Protein AF-0000000074205820 (afdb_homodimer)

Sequence (866 aa):
MSDDLTAWLRANARRLATLDPDADDDTDLLPLLEIVGDARVVAVGESMHRLHETYLVRHRVLRFLARHGFTAYVMESGFPEGRLVDEWVAGRSARPVREVLEQGVTYSMGRCQEMLDLLAWLRTDGGVRFYGADVPDSAASARPAVEVVEAFLADVDPGYAAHVLADLLPLFGYLPADRSGIAQAAPALHAYIALPAAERAALTALVGELAERVRARRVDYLEAGADPEEVAFAVHAARVARQTDAFLAAMPAGATRAYPPGNVRDVTMADTVEWVLEREPRVVVAAANGHVQRTPFHAPPFVPQPMTTMGRELADRLGDDLVVLGTTFGGGTAWLHRPGPDDAPGHSTPFTQDLGALDPGSLDAALAAPGLGSYFVDLRTADGAAAAALDATRGTHNGAELQLVDARRAFDAVVHIDRVTPWHTWIPVPGGRMSDDLTAWLRANARRLATLDPDADDDTDLLPLLEIVGDARVVAVGESMHRLHETYLVRHRVLRFLARHGFTAYVMESGFPEGRLVDEWVAGRSARPVREVLEQGVTYSMGRCQEMLDLLAWLRTDGGVRFYGADVPDSAASARPAVEVVEAFLADVDPGYAAHVLADLLPLFGYLPADRSGIAQAAPALHAYIALPAAERAALTALVGELAERVRARRVDYLEAGADPEEVAFAVHAARVARQTDAFLAAMPAGATRAYPPGNVRDVTMADTVEWVLEREPRVVVAAANGHVQRTPFHAPPFVPQPMTTMGRELADRLGDDLVVLGTTFGGGTAWLHRPGPDDAPGHSTPFTQDLGALDPGSLDAALAAPGLGSYFVDLRTADGAAAAALDATRGTHNGAELQLVDARRAFDAVVHIDRVTPWHTWIPVPGGR

InterPro domains:
  IPR007815 Erythromycin esterase [PF05139] (66-420)
  IPR007815 Erythromycin esterase [cd14728] (36-419)
  IPR052036 Hydrolase/Phosphoribosyltransferase-associated [PTHR31299] (7-426)

pLDDT: mean 94.99, std 7.32, range [39.53, 98.94]

Foldseek 3Di:
DDPVQLVVCVVFWQDDPDLALPPPDCPSVVVVCVQQPQFQEEEEADLAAFWASSLSNLLNVLQVVLVVAFAAAEEQFAQLLQVLLQCVLCVNDPDDPQVSQCRRGALSSSQFPSNVVSSVCSNPPRNHGYGYQFQHRNLLALQSLLVLLLVLCCPQPVPVSVVCVPQANVLLVLQDPDQPASQSSVVSLVSLLPDDPVSLVSNLVVLVVSLVVLVVCLVVSVVVPDDNVSSLSSNLSSVSNNLSSVQSVVVNCVVVDPDDDAPSGQVSSLVRVVSVCVVTVHYYYYYHLQQQFLFFWDDPPVRPDTYGHNNVNNCVVRPPSYAYEAEAEQWEKEKDWDCDPPDDPNHTAIDMDTFDHDDCLAPNNSSQVSVSAKTKGFLQPDDDPSVVSLQRRQAGHHRNGGIGDRDVRTHRMYTYHYYIYGGRGPPDHVPDD/DDPVQLVVCVVFWQFDPDLALPPPDCPSVVVVCVQQPQFQEEEEADLAAFWASSLSNLLNVLQVVLVVAFAAEEEQFAQLLQVLLQCVLCVNDPDDPQVSQCRRGALQSSQFPSNVVSSVCSNPPRNHGYGYQFQHRNLLALQSLLVLLLVLCCVQPVPVSVVCVPQANVLLVLQDPDQPASQSSVVSLVSLLPDDPVSLVSNLVVLVVSLVVLVVCLVVSVVVPDDNVSSLSSNLSSVSNNLSSVQSVVVNCVVVDPDDDAPSGQVSSLVRVVSVCVVTVHYYYYYHLQQQFLFFWDDPPVRPDTYGHNNVNNCVVRPPSYAYEAEAEQWEKEKDWAQDPPDDPNHTAIDMDTQDHDDCLAPNVSSQVSVSAKTKGFLQPDDDPSVVSLQRRQAGHHRNGGIGDRDVRTHRMYTYHYYIYGGRGPPDHVPDD

Nearest PDB structures (foldseek):
  3b55-assembly1_A  TM=8.205E-01  e=3.684E-28  Bacillus cereus ATCC 14579
  2qgm-assembly1_A  TM=8.048E-01  e=1.833E-22  Bacillus cereus ATCC 14579
  6xcs-assembly2_B  TM=8.195E-01  e=2.851E-21  Klebsiella pneumoniae
  4oyd-assembly2_D  TM=2.497E-01  e=6.491E+00  synthetic construct
  3zcj-assembly3_C  TM=2.346E-01  e=9.532E+00  Helicobacter pylori 26695

Radius of gyration: 30.48 Å; Cα contacts (8 Å, |Δi|>4): 1761; chains: 2; bounding box: 54×98×77 Å

Solvent-accessible surface area (backbone atoms only — not comparable to full-atom values): 43602 Å² total; per-residue (Å²): 131,56,72,49,36,46,53,48,44,71,72,57,46,39,52,45,90,64,55,58,56,81,55,92,68,62,72,61,51,52,68,51,52,70,69,47,63,84,32,33,33,42,31,42,27,30,33,53,80,58,31,35,50,59,50,29,43,53,46,30,51,46,56,56,40,40,76,68,66,31,36,29,44,34,31,71,16,9,35,57,33,12,50,53,40,27,36,39,37,71,65,74,47,86,66,58,65,67,58,36,25,55,66,15,23,36,79,61,69,23,42,27,51,64,46,51,54,47,47,53,45,33,45,74,73,40,85,35,44,49,39,23,27,28,48,24,62,53,71,36,42,31,57,57,17,49,50,55,31,39,58,56,25,51,74,78,36,46,52,51,24,51,48,41,59,69,67,46,56,59,67,58,64,64,49,62,88,68,63,83,34,90,41,26,40,58,54,27,42,52,38,57,59,66,46,55,69,66,59,52,17,45,50,42,31,48,40,44,45,51,26,50,36,47,53,30,32,44,66,60,42,44,73,73,66,48,56,62,66,58,51,52,49,33,37,51,27,22,44,46,22,34,47,34,42,48,44,57,64,50,53,73,47,54,87,74,50,79,43,86,76,50,33,34,57,31,44,46,24,32,51,40,50,53,57,47,50,76,78,30,82,16,36,38,34,39,34,44,30,65,39,40,21,41,42,55,34,37,40,70,81,86,33,74,57,69,25,61,13,21,20,28,53,40,39,73,75,46,46,78,31,48,33,29,30,32,35,40,48,53,35,40,36,40,51,48,66,44,70,47,96,84,45,56,85,17,29,52,43,56,47,73,43,72,50,67,83,67,55,79,53,22,45,25,35,61,67,39,66,70,64,73,58,31,28,36,35,60,47,79,73,50,51,71,62,29,33,52,51,49,63,63,24,51,14,39,50,42,72,93,42,73,37,48,40,57,48,67,72,24,22,47,25,38,37,36,36,36,63,37,38,47,42,61,55,75,68,80,43,84,87,67,128,132,56,70,50,34,46,53,48,43,71,72,56,46,41,51,45,88,63,56,59,57,81,56,93,66,60,72,58,51,54,66,50,52,72,72,46,62,84,33,32,32,40,29,41,28,28,35,52,79,59,32,36,51,59,51,29,43,53,48,29,51,46,57,55,40,39,78,68,65,30,36,30,42,34,32,70,16,9,34,55,34,11,50,53,40,27,36,39,36,72,65,74,47,87,68,56,65,69,58,34,24,54,66,16,25,36,78,61,70,24,42,27,52,63,47,50,53,46,47,54,45,32,45,74,74,42,84,35,45,48,39,23,28,27,46,25,62,52,72,37,43,33,58,58,17,48,50,56,31,39,55,55,27,50,74,79,37,46,51,50,24,51,48,43,59,68,67,44,58,59,68,59,65,64,48,61,89,68,64,82,33,90,41,26,41,57,52,26,41,52,36,59,59,65,46,55,69,66,58,51,18,44,49,41,31,49,39,42,44,51,26,49,37,48,54,32,34,44,66,59,42,44,73,72,65,46,58,64,67,59,53,53,50,34,38,51,28,22,45,46,21,35,47,36,43,49,43,56,64,48,52,72,47,53,87,73,48,79,44,85,76,50,31,35,57,32,43,47,24,34,52,40,50,53,58,46,50,77,78,30,83,17,34,37,34,38,37,45,30,65,39,40,22,40,40,55,37,37,40,69,81,85,33,74,56,70,25,60,14,20,20,26,52,40,40,74,75,45,47,77,31,49,36,28,32,33,35,40,48,53,35,40,35,41,52,47,64,45,70,45,97,85,45,56,83,18,29,52,42,55,48,73,44,72,49,66,82,67,56,79,51,22,45,25,34,61,68,40,66,69,65,70,57,32,26,34,35,59,46,78,73,51,50,73,64,30,33,52,50,50,63,64,25,52,16,38,50,43,75,93,42,72,36,48,41,55,48,67,73,23,22,46,24,36,38,38,36,41,63,35,38,48,39,60,54,75,70,80,42,84,86,66,125

Structure (mmCIF, N/CA/C/O backbone):
data_AF-0000000074205820-model_v1
#
loop_
_entity.id
_entity.type
_entity.pdbx_description
1 polymer 'Erythromycin esterase'
#
loop_
_atom_site.group_PDB
_atom_site.id
_atom_site.type_symbol
_atom_site.label_atom_id
_atom_site.label_alt_id
_atom_site.label_comp_id
_atom_site.label_asym_id
_atom_site.label_entity_id
_atom_site.label_seq_id
_atom_site.pdbx_PDB_ins_code
_atom_site.Cartn_x
_atom_site.Cartn_y
_atom_site.Cartn_z
_atom_site.occupancy
_atom_site.B_iso_or_equiv
_atom_site.auth_seq_id
_atom_site.auth_comp_id
_atom_site.auth_asym_id
_atom_site.auth_atom_id
_atom_site.pdbx_PDB_model_num
ATOM 1 N N . MET A 1 1 ? 9.125 26.984 38.125 1 59.31 1 MET A N 1
ATOM 2 C CA . MET A 1 1 ? 10.125 26.672 37.094 1 59.31 1 MET A CA 1
ATOM 3 C C . MET A 1 1 ? 11.531 26.672 37.719 1 59.31 1 MET A C 1
ATOM 5 O O . MET A 1 1 ? 11.898 27.609 38.438 1 59.31 1 MET A O 1
ATOM 9 N N . SER A 1 2 ? 12.211 25.547 37.594 1 71.81 2 SER A N 1
ATOM 10 C CA . SER A 1 2 ? 13.383 25.344 38.438 1 71.81 2 SER A CA 1
ATOM 11 C C . SER A 1 2 ? 14.555 26.188 37.969 1 71.81 2 SER A C 1
ATOM 13 O O . SER A 1 2 ? 14.688 26.484 36.781 1 71.81 2 SER A O 1
ATOM 15 N N . ASP A 1 3 ? 15.078 26.906 38.812 1 84.44 3 ASP A N 1
ATOM 16 C CA . ASP A 1 3 ? 16.328 27.641 38.625 1 84.44 3 ASP A CA 1
ATOM 17 C C . ASP A 1 3 ? 17.312 26.844 37.781 1 84.44 3 ASP A C 1
ATOM 19 O O . ASP A 1 3 ? 18.016 27.406 36.938 1 84.44 3 ASP A O 1
ATOM 23 N N . ASP A 1 4 ? 17.125 25.656 37.75 1 91.94 4 ASP A N 1
ATOM 24 C CA . ASP A 1 4 ? 18.031 24.781 37.031 1 91.94 4 ASP A CA 1
ATOM 25 C C . ASP A 1 4 ? 17.703 24.766 35.531 1 91.94 4 ASP A C 1
ATOM 27 O O . ASP A 1 4 ? 18.594 24.766 34.688 1 91.94 4 ASP A O 1
ATOM 31 N N . LEU A 1 5 ? 16.391 24.781 35.219 1 95.81 5 LEU A N 1
ATOM 32 C CA . LEU A 1 5 ? 16 24.812 33.812 1 95.81 5 LEU A CA 1
ATOM 33 C C . LEU A 1 5 ? 16.391 26.125 33.188 1 95.81 5 LEU A C 1
ATOM 35 O O . LEU A 1 5 ? 16.891 26.156 32.031 1 95.81 5 LEU A O 1
ATOM 39 N N . THR A 1 6 ? 16.172 27.188 33.906 1 95.81 6 THR A N 1
ATOM 40 C CA . THR A 1 6 ? 16.516 28.516 33.406 1 95.81 6 THR A CA 1
ATOM 41 C C . THR A 1 6 ? 18.016 28.594 33.125 1 95.81 6 THR A C 1
ATOM 43 O O . THR A 1 6 ? 18.438 29.109 32.062 1 95.81 6 THR A O 1
ATOM 46 N N . ALA A 1 7 ? 18.781 28.125 34.031 1 95.88 7 ALA A N 1
ATOM 47 C CA . ALA A 1 7 ? 20.234 28.109 33.844 1 95.88 7 ALA A CA 1
ATOM 48 C C . ALA A 1 7 ? 20.641 27.266 32.656 1 95.88 7 ALA A C 1
ATOM 50 O O . ALA A 1 7 ? 21.516 27.656 31.859 1 95.88 7 ALA A O 1
ATOM 51 N N . TRP A 1 8 ? 20.062 26.125 32.562 1 97.5 8 TRP A N 1
ATOM 52 C CA . TRP A 1 8 ? 20.359 25.234 31.438 1 97.5 8 TRP A CA 1
ATOM 53 C C . TRP A 1 8 ? 19.984 25.891 30.109 1 97.5 8 TRP A C 1
ATOM 55 O O . TRP A 1 8 ? 20.719 25.812 29.125 1 97.5 8 TRP A O 1
ATOM 65 N N . LEU A 1 9 ? 18.844 26.562 30.031 1 98.06 9 LEU A N 1
ATOM 66 C CA . LEU A 1 9 ? 18.391 27.234 28.812 1 98.06 9 LEU A CA 1
ATOM 67 C C . LEU A 1 9 ? 19.344 28.375 28.438 1 98.06 9 LEU A C 1
ATOM 69 O O . LEU A 1 9 ? 19.641 28.562 27.266 1 98.06 9 LEU A O 1
ATOM 73 N N . ARG A 1 10 ? 19.766 29.109 29.375 1 97.19 10 ARG A N 1
ATOM 74 C CA . ARG A 1 10 ? 20.688 30.203 29.094 1 97.19 10 ARG A CA 1
ATOM 75 C C . ARG A 1 10 ? 21.984 29.688 28.5 1 97.19 10 ARG A C 1
ATOM 77 O O . ARG A 1 10 ? 22.594 30.344 27.656 1 97.19 10 ARG A O 1
ATOM 84 N N . ALA A 1 11 ? 22.328 28.516 28.891 1 96.88 11 ALA A N 1
ATOM 85 C CA . ALA A 1 11 ? 23.594 27.938 28.438 1 96.88 11 ALA A CA 1
ATOM 86 C C . ALA A 1 11 ? 23.438 27.234 27.094 1 96.88 11 ALA A C 1
ATOM 88 O O . ALA A 1 11 ? 24.391 27.156 26.312 1 96.88 11 ALA A O 1
ATOM 89 N N . ASN A 1 12 ? 22.25 26.719 26.781 1 97.75 12 ASN A N 1
ATOM 90 C CA . ASN A 1 12 ? 22.125 25.781 25.672 1 97.75 12 ASN A CA 1
ATOM 91 C C . ASN A 1 12 ? 21.219 26.328 24.562 1 97.75 12 ASN A C 1
ATOM 93 O O . ASN A 1 12 ? 21.234 25.828 23.438 1 97.75 12 ASN A O 1
ATOM 97 N N . ALA A 1 13 ? 20.453 27.359 24.875 1 98.25 13 ALA A N 1
ATOM 98 C CA . ALA A 1 13 ? 19.594 27.969 23.859 1 98.25 13 ALA A CA 1
ATOM 99 C C . ALA A 1 13 ? 20.422 28.641 22.766 1 98.25 13 ALA A C 1
ATOM 101 O O . ALA A 1 13 ? 21.422 29.281 23.062 1 98.25 13 ALA A O 1
ATOM 102 N N . ARG A 1 14 ? 20.031 28.422 21.578 1 98.44 14 ARG A N 1
ATOM 103 C CA . ARG A 1 14 ? 20.641 29.109 20.453 1 98.44 14 ARG A CA 1
ATOM 104 C C . ARG A 1 14 ? 19.719 30.203 19.922 1 98.44 14 ARG A C 1
ATOM 106 O O . ARG A 1 14 ? 18.766 29.938 19.188 1 98.44 14 ARG A O 1
ATOM 113 N N . ARG A 1 15 ? 20.062 31.406 20.172 1 97.69 15 ARG A N 1
ATOM 114 C CA . ARG A 1 15 ? 19.219 32.562 19.859 1 97.69 15 ARG A CA 1
ATOM 115 C C . ARG A 1 15 ? 19.109 32.75 18.359 1 97.69 15 ARG A C 1
ATOM 117 O O . ARG A 1 15 ? 20.078 32.594 17.625 1 97.69 15 ARG A O 1
ATOM 124 N N . LEU A 1 16 ? 17.938 33.031 17.922 1 97.69 16 LEU A N 1
ATOM 125 C CA . LEU A 1 16 ? 17.703 33.406 16.531 1 97.69 16 LEU A CA 1
ATOM 126 C C . LEU A 1 16 ? 17.891 34.906 16.359 1 97.69 16 LEU A C 1
ATOM 128 O O . LEU A 1 16 ? 17.125 35.719 16.906 1 97.69 16 LEU A O 1
ATOM 132 N N . ALA A 1 17 ? 18.859 35.312 15.609 1 95.69 17 ALA A N 1
ATOM 133 C CA . ALA A 1 17 ? 19.141 36.719 15.391 1 95.69 17 ALA A CA 1
ATOM 134 C C . ALA A 1 17 ? 17.969 37.406 14.68 1 95.69 17 ALA A C 1
ATOM 136 O O . ALA A 1 17 ? 17.734 38.625 14.867 1 95.69 17 ALA A O 1
ATOM 137 N N . THR A 1 18 ? 17.281 36.656 13.898 1 95.94 18 THR A N 1
ATOM 138 C CA . THR A 1 18 ? 16.125 37.125 13.141 1 95.94 18 THR A CA 1
ATOM 139 C C . THR A 1 18 ? 15.219 35.938 12.766 1 95.94 18 THR A C 1
ATOM 141 O O . THR A 1 18 ? 15.641 34.781 12.805 1 95.94 18 THR A O 1
ATOM 144 N N . LEU A 1 19 ? 14.016 36.281 12.516 1 96.75 19 LEU A N 1
ATOM 145 C CA . LEU A 1 19 ? 13.109 35.281 11.938 1 96.75 19 LEU A CA 1
ATOM 146 C C . LEU A 1 19 ? 12.93 35.531 10.445 1 96.75 19 LEU A C 1
ATOM 148 O O . LEU A 1 19 ? 12.32 34.719 9.75 1 96.75 19 LEU A O 1
ATOM 152 N N . ASP A 1 20 ? 13.547 36.594 9.914 1 95.12 20 ASP A N 1
ATOM 153 C CA . ASP A 1 20 ? 13.375 37 8.523 1 95.12 20 ASP A CA 1
ATOM 154 C C . ASP A 1 20 ? 14.102 36.062 7.578 1 95.12 20 ASP A C 1
ATOM 156 O O . ASP A 1 20 ? 15.328 35.969 7.605 1 95.12 20 ASP A O 1
ATOM 160 N N . PRO A 1 21 ? 13.344 35.406 6.703 1 94.81 21 PRO A N 1
ATOM 161 C CA . PRO A 1 21 ? 14 34.469 5.781 1 94.81 21 PRO A CA 1
ATOM 162 C C . PRO A 1 21 ? 14.922 35.188 4.789 1 94.81 21 PRO A C 1
ATOM 164 O O . PRO A 1 21 ? 15.82 34.562 4.215 1 94.81 21 PRO A O 1
ATOM 167 N N . ASP A 1 22 ? 14.797 36.406 4.617 1 91.69 22 ASP A N 1
ATOM 168 C CA . ASP A 1 22 ? 15.586 37.156 3.631 1 91.69 22 ASP A CA 1
ATOM 169 C C . ASP A 1 22 ? 16.891 37.656 4.238 1 91.69 22 ASP A C 1
ATOM 171 O O . ASP A 1 22 ? 17.703 38.25 3.541 1 91.69 22 ASP A O 1
ATOM 175 N N . ALA A 1 23 ? 16.922 37.281 5.52 1 89.19 23 ALA A N 1
ATOM 176 C CA . ALA A 1 23 ? 18.172 37.719 6.152 1 89.19 23 ALA A CA 1
ATOM 177 C C . ALA A 1 23 ? 19.359 36.969 5.547 1 89.19 23 ALA A C 1
ATOM 179 O O . ALA A 1 23 ? 19.266 35.781 5.25 1 89.19 23 ALA A O 1
ATOM 180 N N . ASP A 1 24 ? 20.328 37.562 5.059 1 80.44 24 ASP A N 1
ATOM 181 C CA . ASP A 1 24 ? 21.484 36.969 4.387 1 80.44 24 ASP A CA 1
ATOM 182 C C . ASP A 1 24 ? 22.547 36.531 5.395 1 80.44 24 ASP A C 1
ATOM 184 O O . ASP A 1 24 ? 23.734 36.719 5.184 1 80.44 24 ASP A O 1
ATOM 188 N N . ASP A 1 25 ? 22.188 36 6.484 1 89.94 25 ASP A N 1
ATOM 189 C CA . ASP A 1 25 ? 23.094 35.469 7.496 1 89.94 25 ASP A CA 1
ATOM 190 C C . ASP A 1 25 ? 22.469 34.312 8.25 1 89.94 25 ASP A C 1
ATOM 192 O O . ASP A 1 25 ? 21.531 34.5 9.039 1 89.94 25 ASP A O 1
ATOM 196 N N . ASP A 1 26 ? 22.984 33.188 8.016 1 92.62 26 ASP A N 1
ATOM 197 C CA . ASP A 1 26 ? 22.453 31.969 8.633 1 92.62 26 ASP A CA 1
ATOM 198 C C . ASP A 1 26 ? 23.328 31.5 9.789 1 92.62 26 ASP A C 1
ATOM 200 O O . ASP A 1 26 ? 23.234 30.359 10.234 1 92.62 26 ASP A O 1
ATOM 204 N N . THR A 1 27 ? 24.172 32.344 10.289 1 96.06 27 THR A N 1
ATOM 205 C CA . THR A 1 27 ? 25.125 31.953 11.305 1 96.06 27 THR A CA 1
ATOM 206 C C . THR A 1 27 ? 24.422 31.422 12.555 1 96.06 27 THR A C 1
ATOM 208 O O . THR A 1 27 ? 24.875 30.469 13.18 1 96.06 27 THR A O 1
ATOM 211 N N . ASP A 1 28 ? 23.328 32.094 12.852 1 96.75 28 ASP A N 1
ATOM 212 C CA . ASP A 1 28 ? 22.594 31.688 14.055 1 96.75 28 ASP A CA 1
ATOM 213 C C . ASP A 1 28 ? 21.906 30.328 13.867 1 96.75 28 ASP A C 1
ATOM 215 O O . ASP A 1 28 ? 21.5 29.703 14.836 1 96.75 28 ASP A O 1
ATOM 219 N N . LEU A 1 29 ? 21.797 29.828 12.617 1 97.62 29 LEU A N 1
ATOM 220 C CA . LEU A 1 29 ? 21.125 28.562 12.352 1 97.62 29 LEU A CA 1
ATOM 221 C C . LEU A 1 29 ? 22.125 27.422 12.25 1 97.62 29 LEU A C 1
ATOM 223 O O . LEU A 1 29 ? 21.75 26.25 12.242 1 97.62 29 LEU A O 1
ATOM 227 N N . LEU A 1 30 ? 23.406 27.672 12.188 1 97.75 30 LEU A N 1
ATOM 228 C CA . LEU A 1 30 ? 24.453 26.672 11.945 1 97.75 30 LEU A CA 1
ATOM 229 C C . LEU A 1 30 ? 24.359 25.547 12.961 1 97.75 30 LEU A C 1
ATOM 231 O O . LEU A 1 30 ? 24.516 24.375 12.609 1 97.75 30 LEU A O 1
ATOM 235 N N . PRO A 1 31 ? 24.062 25.891 14.234 1 97.94 31 PRO A N 1
ATOM 236 C CA . PRO A 1 31 ? 23.969 24.797 15.219 1 97.94 31 PRO A CA 1
ATOM 237 C C . PRO A 1 31 ? 22.828 23.828 14.914 1 97.94 31 PRO A C 1
ATOM 239 O O . PRO A 1 31 ? 22.812 22.719 15.453 1 97.94 31 PRO A O 1
ATOM 242 N N . LEU A 1 32 ? 21.906 24.203 14.125 1 98.38 32 LEU A N 1
ATOM 243 C CA . LEU A 1 32 ? 20.812 23.328 13.734 1 98.38 32 LEU A CA 1
ATOM 244 C C . LEU A 1 32 ? 21.328 22.109 12.992 1 98.38 32 LEU A C 1
ATOM 246 O O . LEU A 1 32 ? 20.719 21.031 13.047 1 98.38 32 LEU A O 1
ATOM 250 N N . LEU A 1 33 ? 22.484 22.234 12.336 1 98.44 33 LEU A N 1
ATOM 251 C CA . LEU A 1 33 ? 23.047 21.125 11.57 1 98.44 33 LEU A CA 1
ATOM 252 C C . LEU A 1 33 ? 23.438 19.984 12.492 1 98.44 33 LEU A C 1
ATOM 254 O O . LEU A 1 33 ? 23.359 18.812 12.102 1 98.44 33 LEU A O 1
ATOM 258 N N . GLU A 1 34 ? 23.797 20.344 13.688 1 97.94 34 GLU A N 1
ATOM 259 C CA . GLU A 1 34 ? 24.125 19.297 14.656 1 97.94 34 GLU A CA 1
ATOM 260 C C . GLU A 1 34 ? 22.875 18.531 15.086 1 97.94 34 GLU A C 1
ATOM 262 O O . GLU A 1 34 ? 22.938 17.328 15.352 1 97.94 34 GLU A O 1
ATOM 267 N N . ILE A 1 35 ? 21.828 19.219 15.148 1 98.5 35 ILE A N 1
ATOM 268 C CA . ILE A 1 35 ? 20.562 18.609 15.523 1 98.5 35 ILE A CA 1
ATOM 269 C C . ILE A 1 35 ? 20.062 17.734 14.375 1 98.5 35 ILE A C 1
ATOM 271 O O . ILE A 1 35 ? 19.625 16.594 14.594 1 98.5 35 ILE A O 1
ATOM 275 N N . VAL A 1 36 ? 20.125 18.172 13.156 1 98.56 36 VAL A N 1
ATOM 276 C CA . VAL A 1 36 ? 19.578 17.516 11.969 1 98.56 36 VAL A CA 1
ATOM 277 C C . VAL A 1 36 ? 20.438 16.312 11.609 1 98.56 36 VAL A C 1
ATOM 279 O O . VAL A 1 36 ? 19.922 15.234 11.32 1 98.56 36 VAL A O 1
ATOM 282 N N . GLY A 1 37 ? 21.734 16.469 11.641 1 97.94 37 GLY A N 1
ATOM 283 C CA . GLY A 1 37 ? 22.641 15.414 11.242 1 97.94 37 GLY A CA 1
ATOM 284 C C . GLY A 1 37 ? 22.359 14.883 9.844 1 97.94 37 GLY A C 1
ATOM 285 O O . GLY A 1 37 ? 22.234 15.656 8.891 1 97.94 37 GLY A O 1
ATOM 286 N N . ASP A 1 38 ? 22.266 13.633 9.695 1 98 38 ASP A N 1
ATOM 287 C CA . ASP A 1 38 ? 22.078 12.984 8.406 1 98 38 ASP A CA 1
ATOM 288 C C . ASP A 1 38 ? 20.594 12.641 8.18 1 98 38 ASP A C 1
ATOM 290 O O . ASP A 1 38 ? 20.266 11.891 7.266 1 98 38 ASP A O 1
ATOM 294 N N . ALA A 1 39 ? 19.766 13.18 9.031 1 98.75 39 ALA A N 1
ATOM 295 C CA . ALA A 1 39 ? 18.344 12.859 8.945 1 98.75 39 ALA A CA 1
ATOM 296 C C . ALA A 1 39 ? 17.797 13.141 7.543 1 98.75 39 ALA A C 1
ATOM 298 O O . ALA A 1 39 ? 18.203 14.109 6.895 1 98.75 39 ALA A O 1
ATOM 299 N N . ARG A 1 40 ? 16.922 12.297 7.086 1 98.88 40 ARG A N 1
ATOM 300 C CA . ARG A 1 40 ? 16.281 12.461 5.781 1 98.88 40 ARG A CA 1
ATOM 301 C C . ARG A 1 40 ? 15.023 13.312 5.887 1 98.88 40 ARG A C 1
ATOM 303 O O . ARG A 1 40 ? 14.586 13.914 4.902 1 98.88 40 ARG A O 1
ATOM 310 N N . VAL A 1 41 ? 14.414 13.32 7.09 1 98.94 41 VAL A N 1
ATOM 311 C CA . VAL A 1 41 ? 13.203 14.094 7.328 1 98.94 41 VAL A CA 1
ATOM 312 C C . VAL A 1 41 ? 13.406 15.023 8.523 1 98.94 41 VAL A C 1
ATOM 314 O O . VAL A 1 41 ? 13.766 14.578 9.609 1 98.94 41 VAL A O 1
ATOM 317 N N . VAL A 1 42 ? 13.258 16.25 8.328 1 98.94 42 VAL A N 1
ATOM 318 C CA . VAL A 1 42 ? 13.133 17.219 9.406 1 98.94 42 VAL A CA 1
ATOM 319 C C . VAL A 1 42 ? 11.703 17.75 9.461 1 98.94 42 VAL A C 1
ATOM 321 O O . VAL A 1 42 ? 11.266 18.469 8.547 1 98.94 42 VAL A O 1
ATOM 324 N N . ALA A 1 43 ? 11.016 17.375 10.477 1 98.94 43 ALA A N 1
ATOM 325 C CA . ALA A 1 43 ? 9.656 17.859 10.68 1 98.94 43 ALA A CA 1
ATOM 326 C C . ALA A 1 43 ? 9.656 19.125 11.547 1 98.94 43 ALA A C 1
ATOM 328 O O . ALA A 1 43 ? 10.195 19.125 12.656 1 98.94 43 ALA A O 1
ATOM 329 N N . VAL A 1 44 ? 9.07 20.172 11 1 98.81 44 VAL A N 1
ATOM 330 C CA . VAL A 1 44 ? 8.961 21.422 11.719 1 98.81 44 VAL A CA 1
ATOM 331 C C . VAL A 1 44 ? 7.504 21.688 12.094 1 98.81 44 VAL A C 1
ATOM 333 O O . VAL A 1 44 ? 6.684 22.016 11.234 1 98.81 44 VAL A O 1
ATOM 336 N N . GLY A 1 45 ? 7.246 21.625 13.359 1 98.25 45 GLY A N 1
ATOM 337 C CA . GLY A 1 45 ? 5.891 21.781 13.859 1 98.25 45 GLY A CA 1
ATOM 338 C C . GLY A 1 45 ? 5.469 23.234 13.992 1 98.25 45 GLY A C 1
ATOM 339 O O . GLY A 1 45 ? 6.285 24.141 13.812 1 98.25 45 GLY A O 1
ATOM 340 N N . GLU A 1 46 ? 4.207 23.422 14.188 1 96.75 46 GLU A N 1
ATOM 341 C CA . GLU A 1 46 ? 3.66 24.703 14.617 1 96.75 46 GLU A CA 1
ATOM 342 C C . GLU A 1 46 ? 2.619 24.516 15.719 1 96.75 46 GLU A C 1
ATOM 344 O O . GLU A 1 46 ? 1.818 23.578 15.672 1 96.75 46 GLU A O 1
ATOM 349 N N . SER A 1 47 ? 2.682 25.297 16.703 1 91.69 47 SER A N 1
ATOM 350 C CA . SER A 1 47 ? 1.811 25.188 17.859 1 91.69 47 SER A CA 1
ATOM 351 C C . SER A 1 47 ? 0.394 25.656 17.547 1 91.69 47 SER A C 1
ATOM 353 O O . SER A 1 47 ? -0.567 25.219 18.188 1 91.69 47 SER A O 1
ATOM 355 N N . MET A 1 48 ? 0.33 26.547 16.625 1 92.62 48 MET A N 1
ATOM 356 C CA . MET A 1 48 ? -0.941 27.094 16.141 1 92.62 48 MET A CA 1
ATOM 357 C C . MET A 1 48 ? -0.824 27.578 14.703 1 92.62 48 MET A C 1
ATOM 359 O O . MET A 1 48 ? 0.232 28.062 14.289 1 92.62 48 MET A O 1
ATOM 363 N N . HIS A 1 49 ? -1.926 27.391 14.016 1 94 49 HIS A N 1
ATOM 364 C CA . HIS A 1 49 ? -1.931 27.828 12.617 1 94 49 HIS A CA 1
ATOM 365 C C . HIS A 1 49 ? -2.076 29.328 12.516 1 94 49 HIS A C 1
ATOM 367 O O . HIS A 1 49 ? -2.561 29.984 13.445 1 94 49 HIS A O 1
ATOM 373 N N . ARG A 1 50 ? -1.66 29.953 11.438 1 96.44 50 ARG A N 1
ATOM 374 C CA . ARG A 1 50 ? -1.978 31.312 11.008 1 96.44 50 ARG A CA 1
ATOM 375 C C . ARG A 1 50 ? -1.236 32.344 11.859 1 96.44 50 ARG A C 1
ATOM 377 O O . ARG A 1 50 ? -1.811 33.375 12.25 1 96.44 50 ARG A O 1
ATOM 384 N N . LEU A 1 51 ? -0.058 31.969 12.195 1 97.31 51 LEU A N 1
ATOM 385 C CA . LEU A 1 51 ? 0.863 32.906 12.852 1 97.31 51 LEU A CA 1
ATOM 386 C C . LEU A 1 51 ? 1.947 33.344 11.891 1 97.31 51 LEU A C 1
ATOM 388 O O . LEU A 1 51 ? 2.584 32.531 11.219 1 97.31 51 LEU A O 1
ATOM 392 N N . HIS A 1 52 ? 2.145 34.656 11.875 1 98.19 52 HIS A N 1
ATOM 393 C CA . HIS A 1 52 ? 3.148 35.25 11.008 1 98.19 52 HIS A CA 1
ATOM 394 C C . HIS A 1 52 ? 4.531 34.688 11.266 1 98.19 52 HIS A C 1
ATOM 396 O O . HIS A 1 52 ? 5.203 34.219 10.344 1 98.19 52 HIS A O 1
ATOM 402 N N . GLU A 1 53 ? 4.926 34.594 12.5 1 98.19 53 GLU A N 1
ATOM 403 C CA . GLU A 1 53 ? 6.281 34.219 12.891 1 98.19 53 GLU A CA 1
ATOM 404 C C . GLU A 1 53 ? 6.543 32.75 12.625 1 98.19 53 GLU A C 1
ATOM 406 O O . GLU A 1 53 ? 7.664 32.344 12.289 1 98.19 53 GLU A O 1
ATOM 411 N N . THR A 1 54 ? 5.547 31.891 12.727 1 97.69 54 THR A N 1
ATOM 412 C CA . THR A 1 54 ? 5.73 30.484 12.43 1 97.69 54 THR A CA 1
ATOM 413 C C . THR A 1 54 ? 6.016 30.281 10.938 1 97.69 54 THR A C 1
ATOM 415 O O . THR A 1 54 ? 6.855 29.453 10.57 1 97.69 54 THR A O 1
ATOM 418 N N . TYR A 1 55 ? 5.312 31.016 10.078 1 98.38 55 TYR A N 1
ATOM 419 C CA . TYR A 1 55 ? 5.598 30.969 8.648 1 98.38 55 TYR A CA 1
ATOM 420 C C . TYR A 1 55 ? 7.035 31.391 8.367 1 98.38 55 TYR A C 1
ATOM 422 O O . TYR A 1 55 ? 7.715 30.781 7.539 1 98.38 55 TYR A O 1
ATOM 430 N N . LEU A 1 56 ? 7.465 32.438 9.078 1 98.06 56 LEU A N 1
ATOM 431 C CA . LEU A 1 56 ? 8.82 32.938 8.883 1 98.06 56 LEU A CA 1
ATOM 432 C C . LEU A 1 56 ? 9.852 31.891 9.297 1 98.06 56 LEU A C 1
ATOM 434 O O . LEU A 1 56 ? 10.82 31.656 8.57 1 98.06 56 LEU A O 1
ATOM 438 N N . VAL A 1 57 ? 9.609 31.281 10.406 1 97.44 57 VAL A N 1
ATOM 439 C CA . VAL A 1 57 ? 10.539 30.266 10.914 1 97.44 57 VAL A CA 1
ATOM 440 C C . VAL A 1 57 ? 10.633 29.109 9.93 1 97.44 57 VAL A C 1
ATOM 442 O O . VAL A 1 57 ? 11.734 28.672 9.578 1 97.44 57 VAL A O 1
ATOM 445 N N . ARG A 1 58 ? 9.523 28.609 9.477 1 98.12 58 ARG A N 1
ATOM 446 C CA . ARG A 1 58 ? 9.5 27.484 8.547 1 98.12 58 ARG A CA 1
ATOM 447 C C . ARG A 1 58 ? 10.195 27.828 7.234 1 98.12 58 ARG A C 1
ATOM 449 O O . ARG A 1 58 ? 10.961 27.031 6.699 1 98.12 58 ARG A O 1
ATOM 456 N N . HIS A 1 59 ? 9.93 29.031 6.75 1 97.62 59 HIS A N 1
ATOM 457 C CA . HIS A 1 59 ? 10.57 29.5 5.523 1 97.62 59 HIS A CA 1
ATOM 458 C C . HIS A 1 59 ? 12.078 29.594 5.688 1 97.62 59 HIS A C 1
ATOM 460 O O . HIS A 1 59 ? 12.836 29.125 4.836 1 97.62 59 HIS A O 1
ATOM 466 N N . ARG A 1 60 ? 12.5 30.188 6.797 1 97.38 60 ARG A N 1
ATOM 467 C CA . ARG A 1 60 ? 13.922 30.391 7.047 1 97.38 60 ARG A CA 1
ATOM 468 C C . ARG A 1 60 ? 14.641 29.047 7.23 1 97.38 60 ARG A C 1
ATOM 470 O O . ARG A 1 60 ? 15.719 28.844 6.672 1 97.38 60 ARG A O 1
ATOM 477 N N . VAL A 1 61 ? 14.031 28.172 7.992 1 97.44 61 VAL A N 1
ATOM 478 C CA . VAL A 1 61 ? 14.609 26.859 8.211 1 97.44 61 VAL A CA 1
ATOM 479 C C . VAL A 1 61 ? 14.688 26.094 6.891 1 97.44 61 VAL A C 1
ATOM 481 O O . VAL A 1 61 ? 15.703 25.453 6.598 1 97.44 61 VAL A O 1
ATOM 484 N N . LEU A 1 62 ? 13.68 26.188 6.078 1 97.44 62 LEU A N 1
ATOM 485 C CA . LEU A 1 62 ? 13.672 25.516 4.777 1 97.44 62 LEU A CA 1
ATOM 486 C C . LEU A 1 62 ? 14.805 26.047 3.896 1 97.44 62 LEU A C 1
ATOM 488 O O . LEU A 1 62 ? 15.523 25.25 3.279 1 97.44 62 LEU A O 1
ATOM 492 N N . ARG A 1 63 ? 14.969 27.375 3.814 1 96.44 63 ARG A N 1
ATOM 493 C CA . ARG A 1 63 ? 16.031 27.953 3.002 1 96.44 63 ARG A CA 1
ATOM 494 C C . ARG A 1 63 ? 17.406 27.453 3.455 1 96.44 63 ARG A C 1
ATOM 496 O O . ARG A 1 63 ? 18.234 27.078 2.631 1 96.44 63 ARG A O 1
ATOM 503 N N . PHE A 1 64 ? 17.531 27.438 4.715 1 96.81 64 PHE A N 1
ATOM 504 C CA . PHE A 1 64 ? 18.797 27 5.289 1 96.81 64 PHE A CA 1
ATOM 505 C C . PHE A 1 64 ? 19.062 25.547 4.949 1 96.81 64 PHE A C 1
ATOM 507 O O . PHE A 1 64 ? 20.141 25.203 4.465 1 96.81 64 PHE A O 1
ATOM 514 N N . LEU A 1 65 ? 18.047 24.703 5.168 1 97.31 65 LEU A N 1
ATOM 515 C CA . LEU A 1 65 ? 18.219 23.266 4.961 1 97.31 65 LEU A CA 1
ATOM 516 C C . LEU A 1 65 ? 18.328 22.938 3.477 1 97.31 65 LEU A C 1
ATOM 518 O O . LEU A 1 65 ? 19 21.984 3.094 1 97.31 65 LEU A O 1
ATOM 522 N N . ALA A 1 66 ? 17.672 23.719 2.633 1 96.44 66 ALA A N 1
ATOM 523 C CA . ALA A 1 66 ? 17.812 23.531 1.19 1 96.44 66 ALA A CA 1
ATOM 524 C C . ALA A 1 66 ? 19.266 23.672 0.757 1 96.44 66 ALA A C 1
ATOM 526 O O . ALA A 1 66 ? 19.734 22.938 -0.114 1 96.44 66 ALA A O 1
ATOM 527 N N . ARG A 1 67 ? 19.984 24.609 1.372 1 94.69 67 ARG A N 1
ATOM 528 C CA . ARG A 1 67 ? 21.406 24.812 1.079 1 94.69 67 ARG A CA 1
ATOM 529 C C . ARG A 1 67 ? 22.25 23.656 1.617 1 94.69 67 ARG A C 1
ATOM 531 O O . ARG A 1 67 ? 23.422 23.531 1.281 1 94.69 67 ARG A O 1
ATOM 538 N N . HIS A 1 68 ? 21.594 22.891 2.424 1 96.06 68 HIS A N 1
ATOM 539 C CA . HIS A 1 68 ? 22.312 21.766 3.008 1 96.06 68 HIS A CA 1
ATOM 540 C C . HIS A 1 68 ? 21.719 20.438 2.541 1 96.06 68 HIS A C 1
ATOM 542 O O . HIS A 1 68 ? 21.719 19.453 3.283 1 96.06 68 HIS A O 1
ATOM 548 N N . GLY A 1 69 ? 21.078 20.359 1.452 1 96.5 69 GLY A N 1
ATOM 549 C CA . GLY A 1 69 ? 20.812 19.109 0.757 1 96.5 69 GLY A CA 1
ATOM 550 C C . GLY A 1 69 ? 19.359 18.703 0.795 1 96.5 69 GLY A C 1
ATOM 551 O O . GLY A 1 69 ? 18.984 17.672 0.248 1 96.5 69 GLY A O 1
ATOM 552 N N . PHE A 1 70 ? 18.469 19.453 1.407 1 97.94 70 PHE A N 1
ATOM 553 C CA . PHE A 1 70 ? 17.047 19.141 1.4 1 97.94 70 PHE A CA 1
ATOM 554 C C . PHE A 1 70 ? 16.406 19.594 0.097 1 97.94 70 PHE A C 1
ATOM 556 O O . PHE A 1 70 ? 16.672 20.703 -0.385 1 97.94 70 PHE A O 1
ATOM 563 N N . THR A 1 71 ? 15.508 18.703 -0.435 1 98 71 THR A N 1
ATOM 564 C CA . THR A 1 71 ? 15.102 18.922 -1.822 1 98 71 THR A CA 1
ATOM 565 C C . THR A 1 71 ? 13.586 19.047 -1.934 1 98 71 THR A C 1
ATOM 567 O O . THR A 1 71 ? 13.047 19.172 -3.035 1 98 71 THR A O 1
ATOM 570 N N . ALA A 1 72 ? 12.883 19.016 -0.812 1 98.31 72 ALA A N 1
ATOM 571 C CA . ALA A 1 72 ? 11.43 19.156 -0.896 1 98.31 72 ALA A CA 1
ATOM 572 C C . ALA A 1 72 ? 10.867 19.766 0.385 1 98.31 72 ALA A C 1
ATOM 574 O O . ALA A 1 72 ? 11.43 19.578 1.468 1 98.31 72 ALA A O 1
ATOM 575 N N . TYR A 1 73 ? 9.852 20.531 0.204 1 98.56 73 TYR A N 1
ATOM 576 C CA . TYR A 1 73 ? 8.977 21.031 1.256 1 98.56 73 TYR A CA 1
ATOM 577 C C . TYR A 1 73 ? 7.637 20.312 1.237 1 98.56 73 TYR A C 1
ATOM 579 O O . TYR A 1 73 ? 6.895 20.391 0.255 1 98.56 73 TYR A O 1
ATOM 587 N N . VAL A 1 74 ? 7.32 19.562 2.271 1 98.88 74 VAL A N 1
ATOM 588 C CA . VAL A 1 74 ? 6.098 18.781 2.381 1 98.88 74 VAL A CA 1
ATOM 589 C C . VAL A 1 74 ? 5.188 19.375 3.445 1 98.88 74 VAL A C 1
ATOM 591 O O . VAL A 1 74 ? 5.535 19.406 4.629 1 98.88 74 VAL A O 1
ATOM 594 N N . MET A 1 75 ? 4.012 19.812 3.049 1 98.81 75 MET A N 1
ATOM 595 C CA . MET A 1 75 ? 3.16 20.609 3.938 1 98.81 75 MET A CA 1
ATOM 596 C C . MET A 1 75 ? 1.907 19.828 4.324 1 98.81 75 MET A C 1
ATOM 598 O O . MET A 1 75 ? 1.418 19 3.547 1 98.81 75 MET A O 1
ATOM 602 N N . GLU A 1 76 ? 1.425 20.031 5.57 1 98.81 76 GLU A N 1
ATOM 603 C CA . GLU A 1 76 ? 0.089 19.625 5.988 1 98.81 76 GLU A CA 1
ATOM 604 C C . GLU A 1 76 ? -0.988 20.281 5.129 1 98.81 76 GLU A C 1
ATOM 606 O O . GLU A 1 76 ? -1.693 21.172 5.59 1 98.81 76 GLU A O 1
ATOM 611 N N . SER A 1 77 ? -1.062 19.922 3.936 1 98.81 77 SER A N 1
ATOM 612 C CA . SER A 1 77 ? -1.996 20.312 2.887 1 98.81 77 SER A CA 1
ATOM 613 C C . SER A 1 77 ? -2.338 19.141 1.979 1 98.81 77 SER A C 1
ATOM 615 O O . SER A 1 77 ? -1.591 18.156 1.913 1 98.81 77 SER A O 1
ATOM 617 N N . GLY A 1 78 ? -3.465 19.219 1.35 1 98.88 78 GLY A N 1
ATOM 618 C CA . GLY A 1 78 ? -3.938 18.094 0.553 1 98.88 78 GLY A CA 1
ATOM 619 C C . GLY A 1 78 ? -2.938 17.641 -0.495 1 98.88 78 GLY A C 1
ATOM 620 O O . GLY A 1 78 ? -2.342 18.469 -1.188 1 98.88 78 GLY A O 1
ATOM 621 N N . PHE A 1 79 ? -2.73 16.344 -0.608 1 98.94 79 PHE A N 1
ATOM 622 C CA . PHE A 1 79 ? -1.777 15.75 -1.541 1 98.94 79 PHE A CA 1
ATOM 623 C C . PHE A 1 79 ? -2.139 16.109 -2.979 1 98.94 79 PHE A C 1
ATOM 625 O O . PHE A 1 79 ? -1.311 16.641 -3.723 1 98.94 79 PHE A O 1
ATOM 632 N N . PRO A 1 80 ? -3.432 15.859 -3.42 1 98.81 80 PRO A N 1
ATOM 633 C CA . PRO A 1 80 ? -3.744 16.188 -4.812 1 98.81 80 PRO A CA 1
ATOM 634 C C . PRO A 1 80 ? -3.611 17.688 -5.113 1 98.81 80 PRO A C 1
ATOM 636 O O . PRO A 1 80 ? -3.123 18.062 -6.184 1 98.81 80 PRO A O 1
ATOM 639 N N . GLU A 1 81 ? -4.012 18.531 -4.164 1 98.69 81 GLU A N 1
ATOM 640 C CA . GLU A 1 81 ? -3.973 19.984 -4.359 1 98.69 81 GLU A CA 1
ATOM 641 C C . GLU A 1 81 ? -2.535 20.484 -4.465 1 98.69 81 GLU A C 1
ATOM 643 O O . GLU A 1 81 ? -2.26 21.438 -5.188 1 98.69 81 GLU A O 1
ATOM 648 N N . GLY A 1 82 ? -1.637 19.797 -3.744 1 98.62 82 GLY A N 1
ATOM 649 C CA . GLY A 1 82 ? -0.233 20.172 -3.762 1 98.62 82 GLY A CA 1
ATOM 650 C C . GLY A 1 82 ? 0.367 20.172 -5.156 1 98.62 82 GLY A C 1
ATOM 651 O O . GLY A 1 82 ? 1.359 20.859 -5.406 1 98.62 82 GLY A O 1
ATOM 652 N N . ARG A 1 83 ? -0.222 19.406 -6.039 1 97.38 83 ARG A N 1
ATOM 653 C CA . ARG A 1 83 ? 0.27 19.328 -7.414 1 97.38 83 ARG A CA 1
ATOM 654 C C . ARG A 1 83 ? 0.212 20.703 -8.094 1 97.38 83 ARG A C 1
ATOM 656 O O . ARG A 1 83 ? 1.108 21.047 -8.859 1 97.38 83 ARG A O 1
ATOM 663 N N . LEU A 1 84 ? -0.848 21.469 -7.852 1 97.69 84 LEU A N 1
ATOM 664 C CA . LEU A 1 84 ? -0.99 22.797 -8.414 1 97.69 84 LEU A CA 1
ATOM 665 C C . LEU A 1 84 ? 0.165 23.703 -7.984 1 97.69 84 LEU A C 1
ATOM 667 O O . LEU A 1 84 ? 0.704 24.453 -8.797 1 97.69 84 LEU A O 1
ATOM 671 N N . VAL A 1 85 ? 0.527 23.594 -6.754 1 98.38 85 VAL A N 1
ATOM 672 C CA . VAL A 1 85 ? 1.605 24.406 -6.203 1 98.38 85 VAL A CA 1
ATOM 673 C C . VAL A 1 85 ? 2.941 23.969 -6.797 1 98.38 85 VAL A C 1
ATOM 675 O O . VAL A 1 85 ? 3.742 24.797 -7.223 1 98.38 85 VAL A O 1
ATOM 678 N N . ASP A 1 86 ? 3.162 22.672 -6.836 1 97.25 86 ASP A N 1
ATOM 679 C CA . ASP A 1 86 ? 4.41 22.141 -7.363 1 97.25 86 ASP A CA 1
ATOM 680 C C . ASP A 1 86 ? 4.609 22.547 -8.82 1 97.25 86 ASP A C 1
ATOM 682 O O . ASP A 1 86 ? 5.719 22.906 -9.227 1 97.25 86 ASP A O 1
ATOM 686 N N . GLU A 1 87 ? 3.561 22.453 -9.625 1 96.31 87 GLU A N 1
ATOM 687 C CA . GLU A 1 87 ? 3.637 22.844 -11.031 1 96.31 87 GLU A CA 1
ATOM 688 C C . GLU A 1 87 ? 4.008 24.312 -11.188 1 96.31 87 GLU A C 1
ATOM 690 O O . GLU A 1 87 ? 4.785 24.672 -12.07 1 96.31 87 GLU A O 1
ATOM 695 N N . TRP A 1 88 ? 3.432 25.094 -10.336 1 96.94 88 TRP A N 1
ATOM 696 C CA . TRP A 1 88 ? 3.746 26.516 -10.383 1 96.94 88 TRP A CA 1
ATOM 697 C C . TRP A 1 88 ? 5.203 26.766 -10.008 1 96.94 88 TRP A C 1
ATOM 699 O O . TRP A 1 88 ? 5.902 27.516 -10.688 1 96.94 88 TRP A O 1
ATOM 709 N N . VAL A 1 89 ? 5.637 26.172 -8.945 1 96.75 89 VAL A N 1
ATOM 710 C CA . VAL A 1 89 ? 7.004 26.312 -8.461 1 96.75 89 VAL A CA 1
ATOM 711 C C . VAL A 1 89 ? 7.988 25.859 -9.539 1 96.75 89 VAL A C 1
ATOM 713 O O . VAL A 1 89 ? 9.055 26.469 -9.711 1 96.75 89 VAL A O 1
ATOM 716 N N . ALA A 1 90 ? 7.645 24.859 -10.336 1 93.81 90 ALA A N 1
ATOM 717 C CA . ALA A 1 90 ? 8.5 24.297 -11.375 1 93.81 90 ALA A CA 1
ATOM 718 C C . ALA A 1 90 ? 8.438 25.141 -12.648 1 93.81 90 ALA A C 1
ATOM 720 O O . ALA A 1 90 ? 9.141 24.844 -13.625 1 93.81 90 ALA A O 1
ATOM 721 N N . GLY A 1 91 ? 7.57 26.109 -12.711 1 93.69 91 GLY A N 1
ATOM 722 C CA . GLY A 1 91 ? 7.461 26.984 -13.867 1 93.69 91 GLY A CA 1
ATOM 723 C C . GLY A 1 91 ? 6.555 26.438 -14.945 1 93.69 91 GLY A C 1
ATOM 724 O O . GLY A 1 91 ? 6.613 26.875 -16.094 1 93.69 91 GLY A O 1
ATOM 725 N N . ARG A 1 92 ? 5.746 25.453 -14.594 1 93.44 92 ARG A N 1
ATOM 726 C CA . ARG A 1 92 ? 4.93 24.781 -15.594 1 93.44 92 ARG A CA 1
ATOM 727 C C . ARG A 1 92 ? 3.494 25.297 -15.57 1 93.44 92 ARG A C 1
ATOM 729 O O . ARG A 1 92 ? 2.609 24.719 -16.203 1 93.44 92 ARG A O 1
ATOM 736 N N . SER A 1 93 ? 3.234 26.312 -14.789 1 93.56 93 SER A N 1
ATOM 737 C CA . SER A 1 93 ? 1.906 26.906 -14.703 1 93.56 93 SER A CA 1
ATOM 738 C C . SER A 1 93 ? 1.976 28.438 -14.82 1 93.56 93 SER A C 1
ATOM 740 O O . SER A 1 93 ? 2.873 29.062 -14.266 1 93.56 93 SER A O 1
ATOM 742 N N . ALA A 1 94 ? 1.022 28.969 -15.539 1 93.81 94 ALA A N 1
ATOM 743 C CA . ALA A 1 94 ? 0.946 30.422 -15.719 1 93.81 94 ALA A CA 1
ATOM 744 C C . ALA A 1 94 ? -0.146 31.031 -14.844 1 93.81 94 ALA A C 1
ATOM 746 O O . ALA A 1 94 ? -0.423 32.219 -14.93 1 93.81 94 ALA A O 1
ATOM 747 N N . ARG A 1 95 ? -0.715 30.25 -13.992 1 95.25 95 ARG A N 1
ATOM 748 C CA . ARG A 1 95 ? -1.762 30.75 -13.109 1 95.25 95 ARG A CA 1
ATOM 749 C C . ARG A 1 95 ? -1.217 31.812 -12.164 1 95.25 95 ARG A C 1
ATOM 751 O O . ARG A 1 95 ? -0.057 31.75 -11.75 1 95.25 95 ARG A O 1
ATOM 758 N N . PRO A 1 96 ? -2.139 32.781 -11.867 1 97 96 PRO A N 1
ATOM 759 C CA . PRO A 1 96 ? -1.71 33.719 -10.828 1 97 96 PRO A CA 1
ATOM 760 C C . PRO A 1 96 ? -1.406 33.031 -9.5 1 97 96 PRO A C 1
ATOM 762 O O . PRO A 1 96 ? -2.141 32.125 -9.078 1 97 96 PRO A O 1
ATOM 765 N N . VAL A 1 97 ? -0.338 33.469 -8.867 1 96.5 97 VAL A N 1
ATOM 766 C CA . VAL A 1 97 ? 0.191 32.812 -7.688 1 96.5 97 VAL A CA 1
ATOM 767 C C . VAL A 1 97 ? -0.871 32.781 -6.59 1 96.5 97 VAL A C 1
ATOM 769 O O . VAL A 1 97 ? -0.967 31.812 -5.836 1 96.5 97 VAL A O 1
ATOM 772 N N . ARG A 1 98 ? -1.68 33.812 -6.445 1 97.06 98 ARG A N 1
ATOM 773 C CA . ARG A 1 98 ? -2.705 33.844 -5.406 1 97.06 98 ARG A CA 1
ATOM 774 C C . ARG A 1 98 ? -3.75 32.75 -5.645 1 97.06 98 ARG A C 1
ATOM 776 O O . ARG A 1 98 ? -4.238 32.125 -4.699 1 97.06 98 ARG A O 1
ATOM 783 N N . GLU A 1 99 ? -4.082 32.531 -6.891 1 97.19 99 GLU A N 1
ATOM 784 C CA . GLU A 1 99 ? -5.016 31.469 -7.227 1 97.19 99 GLU A CA 1
ATOM 785 C C . GLU A 1 99 ? -4.422 30.109 -6.898 1 97.19 99 GLU A C 1
ATOM 787 O O . GLU A 1 99 ? -5.117 29.234 -6.379 1 97.19 99 GLU A O 1
ATOM 792 N N . VAL A 1 100 ? -3.137 29.922 -7.207 1 98.12 100 VAL A N 1
ATOM 793 C CA . VAL A 1 100 ? -2.418 28.688 -6.922 1 98.12 100 VAL A CA 1
ATOM 794 C C . 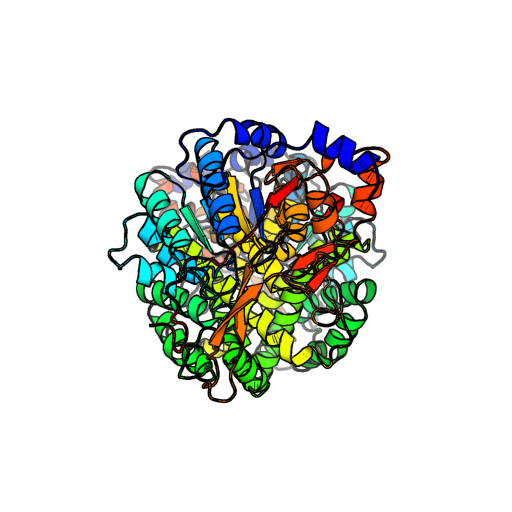VAL A 1 100 ? -2.434 28.422 -5.418 1 98.12 100 VAL A C 1
ATOM 796 O O . VAL A 1 100 ? -2.684 27.297 -4.988 1 98.12 100 VAL A O 1
ATOM 799 N N . LEU A 1 101 ? -2.232 29.469 -4.629 1 98.25 101 LEU A N 1
ATOM 800 C CA . LEU A 1 101 ? -2.191 29.328 -3.178 1 98.25 101 LEU A CA 1
ATOM 801 C C . LEU A 1 101 ? -3.584 29.062 -2.615 1 98.25 101 LEU A C 1
ATOM 803 O O . LEU A 1 101 ? -3.738 28.281 -1.675 1 98.25 101 LEU A O 1
ATOM 807 N N . GLU A 1 102 ? -4.574 29.688 -3.156 1 96.56 102 GLU A N 1
ATOM 808 C CA . GLU A 1 102 ? -5.949 29.531 -2.695 1 96.56 102 GLU A CA 1
ATOM 809 C C . GLU A 1 102 ? -6.465 28.125 -2.99 1 96.56 102 GLU A C 1
ATOM 811 O O . GLU A 1 102 ? -7.168 27.531 -2.172 1 96.56 102 GLU A O 1
ATOM 816 N N . GLN A 1 103 ? -6.098 27.578 -4.117 1 96.69 103 GLN A N 1
ATOM 817 C CA . GLN A 1 103 ? -6.637 26.312 -4.57 1 96.69 103 GLN A CA 1
ATOM 818 C C . GLN A 1 103 ? -5.699 25.156 -4.215 1 96.69 103 GLN A C 1
ATOM 820 O O . GLN A 1 103 ? -6.141 24.016 -4.074 1 96.69 103 GLN A O 1
ATOM 825 N N . GLY A 1 104 ? -4.434 25.484 -4.043 1 98.38 104 GLY A N 1
ATOM 826 C CA . GLY A 1 104 ? -3.426 24.438 -3.934 1 98.38 104 GLY A CA 1
ATOM 827 C C . GLY A 1 104 ? -2.992 24.188 -2.502 1 98.38 104 GLY A C 1
ATOM 828 O O . GLY A 1 104 ? -2.355 23.156 -2.217 1 98.38 104 GLY A O 1
ATOM 829 N N . VAL A 1 105 ? -3.268 25.062 -1.617 1 98.56 105 VAL A N 1
ATOM 830 C CA . VAL A 1 105 ? -2.967 24.891 -0.2 1 98.56 105 VAL A CA 1
ATOM 831 C C . VAL A 1 105 ? -4.266 24.844 0.602 1 98.56 105 VAL A C 1
ATOM 833 O O . VAL A 1 105 ? -4.969 25.844 0.725 1 98.56 105 VAL A O 1
ATOM 836 N N . THR A 1 106 ? -4.59 23.688 1.153 1 98.12 106 THR A N 1
ATOM 837 C CA . THR A 1 106 ? -5.859 23.453 1.831 1 98.12 106 THR A CA 1
ATOM 838 C C . THR A 1 106 ? -5.895 24.156 3.182 1 98.12 106 THR A C 1
ATOM 840 O O . THR A 1 106 ? -4.898 24.75 3.604 1 98.12 106 THR A O 1
ATOM 843 N N . TYR A 1 107 ? -7.141 24.219 3.814 1 97 107 TYR A N 1
ATOM 844 C CA . TYR A 1 107 ? -7.43 24.828 5.105 1 97 107 TYR A CA 1
ATOM 845 C C . TYR A 1 107 ? -7.27 26.344 5.043 1 97 107 TYR A C 1
ATOM 847 O O . TYR A 1 107 ? -7.105 27 6.07 1 97 107 TYR A O 1
ATOM 855 N N . SER A 1 108 ? -7.105 26.906 3.854 1 96.25 108 SER A N 1
ATOM 856 C CA . SER A 1 108 ? -6.941 28.328 3.588 1 96.25 108 SER A CA 1
ATOM 857 C C . SER A 1 108 ? -5.598 28.828 4.102 1 96.25 108 SER A C 1
ATOM 859 O O . SER A 1 108 ? -5.414 30.031 4.293 1 96.25 108 SER A O 1
ATOM 861 N N . MET A 1 109 ? -4.707 27.922 4.301 1 97.62 109 MET A N 1
ATOM 862 C CA . MET A 1 109 ? -3.426 28.281 4.902 1 97.62 109 MET A CA 1
ATOM 863 C C . MET A 1 109 ? -2.516 28.953 3.881 1 97.62 109 MET A C 1
ATOM 865 O O . MET A 1 109 ? -1.493 29.531 4.242 1 97.62 109 MET A O 1
ATOM 869 N N . GLY A 1 110 ? -2.879 28.859 2.643 1 97.94 110 GLY A N 1
ATOM 870 C CA . GLY A 1 110 ? -2.104 29.5 1.594 1 97.94 110 GLY A CA 1
ATOM 871 C C . GLY A 1 110 ? -2.512 30.938 1.348 1 97.94 110 GLY A C 1
ATOM 872 O O . GLY A 1 110 ? -1.814 31.672 0.649 1 97.94 110 GLY A O 1
ATOM 873 N N . ARG A 1 111 ? -3.576 31.453 1.936 1 97.31 111 ARG A N 1
ATOM 874 C CA . ARG A 1 111 ? -4.152 32.75 1.641 1 97.31 111 ARG A CA 1
ATOM 875 C C . ARG A 1 111 ? -3.451 33.844 2.436 1 97.31 111 ARG A C 1
ATOM 877 O O . ARG A 1 111 ? -4.105 34.656 3.117 1 97.31 111 ARG A O 1
ATOM 884 N N . CYS A 1 112 ? -2.119 33.969 2.199 1 97.94 112 CYS A N 1
ATOM 885 C CA . CYS A 1 112 ? -1.356 34.969 2.949 1 97.94 112 CYS A CA 1
ATOM 886 C C . CYS A 1 112 ? -0.081 35.344 2.207 1 97.94 112 CYS A C 1
ATOM 888 O O . CYS A 1 112 ? 0.385 34.594 1.344 1 97.94 112 CYS A O 1
ATOM 890 N N . GLN A 1 113 ? 0.439 36.469 2.602 1 98.12 113 GLN A N 1
ATOM 891 C CA . GLN A 1 113 ? 1.66 37 2 1 98.12 113 GLN A CA 1
ATOM 892 C C . GLN A 1 113 ? 2.855 36.094 2.311 1 98.12 113 GLN A C 1
ATOM 894 O O . GLN A 1 113 ? 3.746 35.906 1.474 1 98.12 113 GLN A O 1
ATOM 899 N N . GLU A 1 114 ? 2.926 35.531 3.469 1 98.31 114 GLU A N 1
ATOM 900 C CA . GLU A 1 114 ? 4.043 34.688 3.861 1 98.31 114 GLU A CA 1
ATOM 901 C C . GLU A 1 114 ? 4.203 33.5 2.902 1 98.31 114 GLU A C 1
ATOM 903 O O . GLU A 1 114 ? 5.32 33.188 2.498 1 98.31 114 GLU A O 1
ATOM 908 N N . MET A 1 115 ? 3.08 32.906 2.514 1 98.44 115 MET A N 1
ATOM 909 C CA . MET A 1 115 ? 3.121 31.766 1.59 1 98.44 115 MET A CA 1
ATOM 910 C C . MET A 1 115 ? 3.48 32.219 0.182 1 98.44 115 MET A C 1
ATOM 912 O O . MET A 1 115 ? 4.164 31.5 -0.554 1 98.44 115 MET A O 1
ATOM 916 N N . LEU A 1 116 ? 2.943 33.344 -0.165 1 98.06 116 LEU A N 1
ATOM 917 C CA . LEU A 1 116 ? 3.326 33.906 -1.457 1 98.06 116 LEU A CA 1
ATOM 918 C C . LEU A 1 116 ? 4.836 34.094 -1.539 1 98.06 116 LEU A C 1
ATOM 920 O O . LEU A 1 116 ? 5.461 33.719 -2.531 1 98.06 116 LEU A O 1
ATOM 924 N N . ASP A 1 117 ? 5.438 34.688 -0.481 1 97.06 117 ASP A N 1
ATOM 925 C CA . ASP A 1 117 ? 6.879 34.906 -0.439 1 97.06 117 ASP A CA 1
ATOM 926 C C . ASP A 1 117 ? 7.641 33.562 -0.497 1 97.06 117 ASP A C 1
ATOM 928 O O . ASP A 1 117 ? 8.688 33.469 -1.149 1 97.06 117 ASP A O 1
ATOM 932 N N . LEU A 1 118 ? 7.133 32.594 0.193 1 97.44 118 LEU A N 1
ATOM 933 C CA . LEU A 1 118 ? 7.758 31.266 0.161 1 97.44 118 LEU A CA 1
ATOM 934 C C . LEU A 1 118 ? 7.746 30.688 -1.252 1 97.44 118 LEU A C 1
ATOM 936 O O . LEU A 1 118 ? 8.773 30.219 -1.739 1 97.44 118 LEU A O 1
ATOM 940 N N . LEU A 1 119 ? 6.594 30.703 -1.909 1 97.12 119 LEU A N 1
ATOM 941 C CA . LEU A 1 119 ? 6.484 30.141 -3.25 1 97.12 119 LEU A CA 1
ATOM 942 C C . LEU A 1 119 ? 7.363 30.906 -4.234 1 97.12 119 LEU A C 1
ATOM 944 O O . LEU A 1 119 ? 7.953 30.312 -5.141 1 97.12 119 LEU A O 1
ATOM 948 N N . ALA A 1 120 ? 7.418 32.25 -4.035 1 95.25 120 ALA A N 1
ATOM 949 C CA . ALA A 1 120 ? 8.289 33.031 -4.887 1 95.25 120 ALA A CA 1
ATOM 950 C C . ALA A 1 120 ? 9.742 32.594 -4.754 1 95.25 120 ALA A C 1
ATOM 952 O O . ALA A 1 120 ? 10.461 32.5 -5.754 1 95.25 120 ALA A O 1
ATOM 953 N N . TRP A 1 121 ? 10.125 32.375 -3.604 1 95.69 121 TRP A N 1
ATOM 954 C CA . TRP A 1 121 ? 11.492 31.906 -3.373 1 95.69 121 TRP A CA 1
ATOM 955 C C . TRP A 1 121 ? 11.695 30.516 -3.977 1 95.69 121 TRP A C 1
ATOM 957 O O . TRP A 1 121 ? 12.719 30.25 -4.625 1 95.69 121 TRP A O 1
ATOM 967 N N . LEU A 1 122 ? 10.742 29.562 -3.754 1 96.19 122 LEU A N 1
ATOM 968 C CA . LEU A 1 122 ? 10.836 28.219 -4.293 1 96.19 122 LEU A CA 1
ATOM 969 C C . LEU A 1 122 ? 11 28.234 -5.809 1 96.19 122 LEU A C 1
ATOM 971 O O . LEU A 1 122 ? 11.719 27.422 -6.375 1 96.19 122 LEU A O 1
ATOM 975 N N . ARG A 1 123 ? 10.352 29.047 -6.477 1 93.75 123 ARG A N 1
ATOM 976 C CA . ARG A 1 123 ? 10.375 29.125 -7.934 1 93.75 123 ARG A CA 1
ATOM 977 C C . ARG A 1 123 ? 11.711 29.672 -8.43 1 93.75 123 ARG A C 1
ATOM 979 O O . ARG A 1 123 ? 12.219 29.234 -9.461 1 93.75 123 ARG A O 1
ATOM 986 N N . THR A 1 124 ? 12.344 30.562 -7.836 1 88.31 124 THR A N 1
ATOM 987 C CA . THR A 1 124 ? 13.539 31.234 -8.336 1 88.31 124 THR A CA 1
ATOM 988 C C . THR A 1 124 ? 14.797 30.516 -7.84 1 88.31 124 THR A C 1
ATOM 990 O O . THR A 1 124 ? 15.75 30.328 -8.602 1 88.31 124 THR A O 1
ATOM 993 N N . ASP A 1 125 ? 14.938 30.188 -6.629 1 71.88 125 ASP A N 1
ATOM 994 C CA . ASP A 1 125 ? 16.25 29.844 -6.07 1 71.88 125 ASP A CA 1
ATOM 995 C C . ASP A 1 125 ? 16.25 28.422 -5.512 1 71.88 125 ASP A C 1
ATOM 997 O O . ASP A 1 125 ? 17.297 27.891 -5.148 1 71.88 125 ASP A O 1
ATOM 1001 N N . GLY A 1 126 ? 15.258 27.75 -5.52 1 63.75 126 GLY A N 1
ATOM 1002 C CA . GLY A 1 126 ? 15.328 26.734 -4.48 1 63.75 126 GLY A CA 1
ATOM 1003 C C . GLY A 1 126 ? 15.43 25.312 -5.031 1 63.75 126 GLY A C 1
ATOM 1004 O O . GLY A 1 126 ? 15.664 24.375 -4.281 1 63.75 126 GLY A O 1
ATOM 1005 N N . GLY A 1 127 ? 15.281 25.188 -6.305 1 86 127 GLY A N 1
ATOM 1006 C CA . GLY A 1 127 ? 15.391 23.797 -6.711 1 86 127 GLY A CA 1
ATOM 1007 C C . GLY A 1 127 ? 14.664 22.844 -5.777 1 86 127 GLY A C 1
ATOM 1008 O O . GLY A 1 127 ? 14.992 21.656 -5.711 1 86 127 GLY A O 1
ATOM 1009 N N . VAL A 1 128 ? 13.852 23.281 -4.836 1 95.31 128 VAL A N 1
ATOM 1010 C CA . VAL A 1 128 ? 13.086 22.547 -3.84 1 95.31 128 VAL A CA 1
ATOM 1011 C C . VAL A 1 128 ? 11.664 22.312 -4.348 1 95.31 128 VAL A C 1
ATOM 1013 O O . VAL A 1 128 ? 10.992 23.25 -4.781 1 95.31 128 VAL A O 1
ATOM 1016 N N . ARG A 1 129 ? 11.242 21.094 -4.328 1 96.88 129 ARG A N 1
ATOM 1017 C CA . ARG A 1 129 ? 9.891 20.734 -4.746 1 96.88 129 ARG A CA 1
ATOM 1018 C C . ARG A 1 129 ? 8.891 20.953 -3.613 1 96.88 129 ARG A C 1
ATOM 1020 O O . ARG A 1 129 ? 9.273 21.016 -2.443 1 96.88 129 ARG A O 1
ATOM 1027 N N . PHE A 1 130 ? 7.645 21.156 -4.023 1 98.31 130 PHE A N 1
ATOM 1028 C CA . PHE A 1 130 ? 6.562 21.297 -3.053 1 98.31 130 PHE A CA 1
ATOM 1029 C C . PHE A 1 130 ? 5.625 20.094 -3.113 1 98.31 130 PHE A C 1
ATOM 1031 O O . PHE A 1 130 ? 5.262 19.641 -4.199 1 98.31 130 PHE A O 1
ATOM 1038 N N . TYR A 1 131 ? 5.238 19.562 -1.975 1 98.69 131 TYR A N 1
ATOM 1039 C CA . TYR A 1 131 ? 4.25 18.484 -1.882 1 98.69 131 TYR A CA 1
ATOM 1040 C C . TYR A 1 131 ? 3.234 18.781 -0.784 1 98.69 131 TYR A C 1
ATOM 1042 O O . TYR A 1 131 ? 3.58 19.344 0.255 1 98.69 131 TYR A O 1
ATOM 1050 N N . GLY A 1 132 ? 1.991 18.422 -1.038 1 98.88 132 GLY A N 1
ATOM 1051 C CA . GLY A 1 132 ? 1.05 18.234 0.053 1 98.88 132 GLY A CA 1
ATOM 1052 C C . GLY A 1 132 ? 1.072 16.828 0.611 1 98.88 132 GLY A C 1
ATOM 1053 O O . GLY A 1 132 ? 1.204 15.852 -0.141 1 98.88 132 GLY A O 1
ATOM 1054 N N . ALA A 1 133 ? 0.893 16.703 1.903 1 98.75 133 ALA A N 1
ATOM 1055 C CA . ALA A 1 133 ? 0.971 15.367 2.492 1 98.75 133 ALA A CA 1
ATOM 1056 C C . ALA A 1 133 ? -0.38 14.938 3.059 1 98.75 133 ALA A C 1
ATOM 1058 O O . ALA A 1 133 ? -0.603 13.75 3.316 1 98.75 133 ALA A O 1
ATOM 1059 N N . ASP A 1 134 ? -1.311 15.836 3.287 1 98.88 134 ASP A N 1
ATOM 1060 C CA . ASP A 1 134 ? -2.551 15.57 4.008 1 98.88 134 ASP A CA 1
ATOM 1061 C C . ASP A 1 134 ? -3.623 15.023 3.072 1 98.88 134 ASP A C 1
ATOM 1063 O O . ASP A 1 134 ? -3.424 14.961 1.856 1 98.88 134 ASP A O 1
ATOM 1067 N N . VAL A 1 135 ? -4.684 14.516 3.639 1 98.81 135 VAL A N 1
ATOM 1068 C CA . VAL A 1 135 ? -5.859 14.141 2.859 1 98.81 135 VAL A CA 1
ATOM 1069 C C . VAL A 1 135 ? -6.457 15.375 2.191 1 98.81 135 VAL A C 1
ATOM 1071 O O . VAL A 1 135 ? -6.227 16.5 2.637 1 98.81 135 VAL A O 1
ATOM 1074 N N . PRO A 1 136 ? -7.234 15.211 1.144 1 98.69 136 PRO A N 1
ATOM 1075 C CA . PRO A 1 136 ? -7.66 16.344 0.32 1 98.69 136 PRO A CA 1
ATOM 1076 C C . PRO A 1 136 ? -8.852 17.094 0.917 1 98.69 136 PRO A C 1
ATOM 1078 O O . PRO A 1 136 ? -9.469 16.625 1.871 1 98.69 136 PRO A O 1
ATOM 1081 N N . ASP A 1 137 ? -9.133 18.266 0.368 1 98.44 137 ASP A N 1
ATOM 1082 C CA . ASP A 1 137 ? -10.344 19.062 0.575 1 98.44 137 ASP A CA 1
ATOM 1083 C C . ASP A 1 137 ? -10.492 19.469 2.039 1 98.44 137 ASP A C 1
ATOM 1085 O O . ASP A 1 137 ? -11.578 19.375 2.611 1 98.44 137 ASP A O 1
ATOM 1089 N N . SER A 1 138 ? -9.305 19.844 2.6 1 97.94 138 SER A N 1
ATOM 1090 C CA . SER A 1 138 ? -9.297 20.234 4.008 1 97.94 138 SER A CA 1
ATOM 1091 C C . SER A 1 138 ? -9.938 19.156 4.879 1 97.94 138 SER A C 1
ATOM 1093 O O . SER A 1 138 ? -10.75 19.469 5.75 1 97.94 138 SER A O 1
ATOM 1095 N N . ALA A 1 139 ? -9.664 17.875 4.516 1 97.75 139 ALA A N 1
ATOM 1096 C CA . ALA A 1 139 ? -10.094 16.672 5.223 1 97.75 139 ALA A CA 1
ATOM 1097 C C . ALA A 1 139 ? -11.609 16.516 5.156 1 97.75 139 ALA A C 1
ATOM 1099 O O . ALA A 1 139 ? -12.211 15.883 6.027 1 97.75 139 ALA A O 1
ATOM 1100 N N . ALA A 1 140 ? -12.242 17.062 4.09 1 97.94 140 ALA A N 1
ATOM 1101 C CA . ALA A 1 140 ? -13.703 17.078 4.055 1 97.94 140 ALA A CA 1
ATOM 1102 C C . ALA A 1 140 ? -14.234 16.094 3.023 1 97.94 140 ALA A C 1
ATOM 1104 O O . ALA A 1 140 ? -15.398 15.68 3.086 1 97.94 140 ALA A O 1
ATOM 1105 N N . SER A 1 141 ? -13.461 15.766 2.066 1 98.56 141 SER A N 1
ATOM 1106 C CA . SER A 1 141 ? -13.922 14.836 1.042 1 98.56 141 SER A CA 1
ATOM 1107 C C . SER A 1 141 ? -12.75 14.25 0.261 1 98.56 141 SER A C 1
ATOM 1109 O O . SER A 1 141 ? -11.656 14.828 0.249 1 98.56 141 SER A O 1
ATOM 1111 N N . ALA A 1 142 ? -12.992 13.148 -0.439 1 98.75 142 ALA A N 1
ATOM 1112 C CA . ALA A 1 142 ? -12 12.508 -1.297 1 98.75 142 ALA A CA 1
ATOM 1113 C C . ALA A 1 142 ? -12.078 13.047 -2.723 1 98.75 142 ALA A C 1
ATOM 1115 O O . ALA A 1 142 ? -11.297 12.641 -3.588 1 98.75 142 ALA A O 1
ATOM 1116 N N . ARG A 1 143 ? -12.938 13.977 -3.018 1 98.75 143 ARG A N 1
ATOM 1117 C CA . ARG A 1 143 ? -13.305 14.359 -4.375 1 98.75 143 ARG A CA 1
ATOM 1118 C C . ARG A 1 143 ? -12.102 14.891 -5.145 1 98.75 143 ARG A C 1
ATOM 1120 O O . ARG A 1 143 ? -11.844 14.469 -6.277 1 98.75 143 ARG A O 1
ATOM 1127 N N . PRO A 1 144 ? -11.273 15.805 -4.539 1 98.75 144 PRO A N 1
ATOM 1128 C CA . PRO A 1 144 ? -10.141 16.297 -5.332 1 98.75 144 PRO A CA 1
ATOM 1129 C C . PRO A 1 144 ? -9.195 15.188 -5.77 1 98.75 144 PRO A C 1
ATOM 1131 O O . PRO A 1 144 ? -8.641 15.234 -6.867 1 98.75 144 PRO A O 1
ATOM 1134 N N . ALA A 1 145 ? -8.961 14.219 -4.898 1 98.94 145 ALA A N 1
ATOM 1135 C CA . ALA A 1 145 ? -8.102 13.094 -5.266 1 98.94 145 ALA A CA 1
ATOM 1136 C C . ALA A 1 145 ? -8.719 12.289 -6.406 1 98.94 145 ALA A C 1
ATOM 1138 O O . ALA A 1 145 ? -8.016 11.914 -7.352 1 98.94 145 ALA A O 1
ATOM 1139 N N . VAL A 1 146 ? -10 12.031 -6.348 1 98.94 146 VAL A N 1
ATOM 1140 C CA . VAL A 1 146 ? -10.695 11.297 -7.398 1 98.94 146 VAL A CA 1
ATOM 1141 C C . VAL A 1 146 ? -10.609 12.07 -8.711 1 98.94 146 VAL A C 1
ATOM 1143 O O . VAL A 1 146 ? -10.383 11.484 -9.773 1 98.94 146 VAL A O 1
ATOM 1146 N N . GLU A 1 147 ? -10.766 13.375 -8.625 1 98.81 147 GLU A N 1
ATOM 1147 C CA . GLU A 1 147 ? -10.75 14.211 -9.828 1 98.81 147 GLU A CA 1
ATOM 1148 C C . GLU A 1 147 ? -9.375 14.188 -10.492 1 98.81 147 GLU A C 1
ATOM 1150 O O . GLU A 1 147 ? -9.281 14.148 -11.727 1 98.81 147 GLU A O 1
ATOM 1155 N N . VAL A 1 148 ? -8.312 14.266 -9.711 1 98.38 148 VAL A N 1
ATOM 1156 C CA . VAL A 1 148 ? -6.973 14.227 -10.281 1 98.38 148 VAL A CA 1
ATOM 1157 C C . VAL A 1 148 ? -6.738 12.883 -10.969 1 98.38 148 VAL A C 1
ATOM 1159 O O . VAL A 1 148 ? -6.121 12.82 -12.031 1 98.38 148 VAL A O 1
ATOM 1162 N N . VAL A 1 149 ? -7.238 11.781 -10.391 1 98.88 149 VAL A N 1
ATOM 1163 C CA . VAL A 1 149 ? -7.094 10.453 -10.977 1 98.88 149 VAL A CA 1
ATOM 1164 C C . VAL A 1 149 ? -7.914 10.367 -12.266 1 98.88 149 VAL A C 1
ATOM 1166 O O . VAL A 1 149 ? -7.453 9.82 -13.266 1 98.88 149 VAL A O 1
ATOM 1169 N N . GLU A 1 150 ? -9.141 10.891 -12.195 1 98.81 150 GLU A N 1
ATOM 1170 C CA . GLU A 1 150 ? -9.992 10.898 -13.383 1 98.81 150 GLU A CA 1
ATOM 1171 C C . GLU A 1 150 ? -9.328 11.641 -14.539 1 98.81 150 GLU A C 1
ATOM 1173 O O . GLU A 1 150 ? -9.367 11.188 -15.68 1 98.81 150 GLU A O 1
ATOM 1178 N N . ALA A 1 151 ? -8.75 12.734 -14.258 1 98.5 151 ALA A N 1
ATOM 1179 C CA . ALA A 1 151 ? -8.062 13.516 -15.289 1 98.5 151 ALA A CA 1
ATOM 1180 C C . ALA A 1 151 ? -6.922 12.711 -15.906 1 98.5 151 ALA A C 1
ATOM 1182 O O . ALA A 1 151 ? -6.73 12.734 -17.125 1 98.5 151 ALA A O 1
ATOM 1183 N N . PHE A 1 152 ? -6.105 12.047 -15.109 1 98.44 152 PHE A N 1
ATOM 1184 C CA . PHE A 1 152 ? -5.055 11.164 -15.602 1 98.44 152 PHE A CA 1
ATOM 1185 C C . PHE A 1 152 ? -5.641 10.078 -16.5 1 98.44 152 PHE A C 1
ATOM 1187 O O . PHE A 1 152 ? -5.129 9.82 -17.578 1 98.44 152 PHE A O 1
ATOM 1194 N N . LEU A 1 153 ? -6.738 9.453 -16.031 1 98.44 153 LEU A N 1
ATOM 1195 C CA . LEU A 1 153 ? -7.379 8.344 -16.75 1 98.44 153 LEU A CA 1
ATOM 1196 C C . LEU A 1 153 ? -7.961 8.82 -18.078 1 98.44 153 LEU A C 1
ATOM 1198 O O . LEU A 1 153 ? -7.98 8.07 -19.047 1 98.44 153 LEU A O 1
ATOM 1202 N N . ALA A 1 154 ? -8.438 10.039 -18.109 1 98.12 154 ALA A N 1
ATOM 1203 C CA . ALA A 1 154 ? -8.984 10.594 -19.344 1 98.12 154 ALA A CA 1
ATOM 1204 C C . ALA A 1 154 ? -7.98 10.508 -20.484 1 98.12 154 ALA A C 1
ATOM 1206 O O . ALA A 1 154 ? -8.359 10.32 -21.641 1 98.12 154 ALA A O 1
ATOM 1207 N N . ASP A 1 155 ? -6.73 10.531 -20.156 1 97.06 155 ASP A N 1
ATOM 1208 C CA . ASP A 1 155 ? -5.664 10.492 -21.141 1 97.06 155 ASP A CA 1
ATOM 1209 C C . ASP A 1 155 ? -5.262 9.062 -21.469 1 97.06 155 ASP A C 1
ATOM 1211 O O . ASP A 1 155 ? -4.98 8.734 -22.625 1 97.06 155 ASP A O 1
ATOM 1215 N N . VAL A 1 156 ? -5.266 8.172 -20.531 1 96.88 156 VAL A N 1
ATOM 1216 C CA . VAL A 1 156 ? -4.578 6.902 -20.75 1 96.88 156 VAL A CA 1
ATOM 1217 C C . VAL A 1 156 ? -5.59 5.758 -20.75 1 96.88 156 VAL A C 1
ATOM 1219 O O . VAL A 1 156 ? -5.281 4.652 -21.188 1 96.88 156 VAL A O 1
ATOM 1222 N N . ASP A 1 157 ? -6.73 5.977 -20.312 1 96.31 157 ASP A N 1
ATOM 1223 C CA . ASP A 1 157 ? -7.785 4.984 -20.141 1 96.31 157 ASP A CA 1
ATOM 1224 C C . ASP A 1 157 ? -9.164 5.637 -20.188 1 96.31 157 ASP A C 1
ATOM 1226 O O . ASP A 1 157 ? -9.922 5.574 -19.219 1 96.31 157 ASP A O 1
ATOM 1230 N N . PRO A 1 158 ? -9.5 6.164 -21.312 1 96.44 158 PRO A N 1
ATOM 1231 C CA . PRO A 1 158 ? -10.695 6.996 -21.422 1 96.44 158 PRO A CA 1
ATOM 1232 C C . PRO A 1 158 ? -11.977 6.227 -21.109 1 96.44 158 PRO A C 1
ATOM 1234 O O . PRO A 1 158 ? -12.945 6.805 -20.609 1 96.44 158 PRO A O 1
ATOM 1237 N N . GLY A 1 159 ? -12.047 4.934 -21.453 1 94.69 159 GLY A N 1
ATOM 1238 C CA . GLY A 1 159 ? -13.219 4.137 -21.109 1 94.69 159 GLY A CA 1
ATOM 1239 C C . GLY A 1 159 ? -13.5 4.105 -19.625 1 94.69 159 GLY A C 1
ATOM 1240 O O . GLY A 1 159 ? -14.633 4.312 -19.188 1 94.69 159 GLY A O 1
ATOM 1241 N N . TYR A 1 160 ? -12.469 3.846 -18.875 1 95.88 160 TYR A N 1
ATOM 1242 C CA . TYR A 1 160 ? -12.656 3.811 -17.438 1 95.88 160 TYR A CA 1
ATOM 1243 C C . TYR A 1 160 ? -12.898 5.211 -16.875 1 95.88 160 TYR A C 1
ATOM 1245 O O . TYR A 1 160 ? -13.648 5.387 -15.914 1 95.88 160 TYR A O 1
ATOM 1253 N N . ALA A 1 161 ? -12.25 6.238 -17.422 1 97.88 161 ALA A N 1
ATOM 1254 C CA . ALA A 1 161 ? -12.523 7.613 -17.031 1 97.88 161 ALA A CA 1
ATOM 1255 C C . ALA A 1 161 ? -14.016 7.93 -17.141 1 97.88 161 ALA A C 1
ATOM 1257 O O . ALA A 1 161 ? -14.586 8.594 -16.266 1 97.88 161 ALA A O 1
ATOM 1258 N N . ALA A 1 162 ? -14.633 7.465 -18.203 1 97.12 162 ALA A N 1
ATOM 1259 C CA . ALA A 1 162 ? -16.062 7.684 -18.406 1 97.12 162 ALA A CA 1
ATOM 1260 C C . ALA A 1 162 ? -16.875 7.031 -17.297 1 97.12 162 ALA A C 1
ATOM 1262 O O . ALA A 1 162 ? -17.891 7.59 -16.859 1 97.12 162 ALA A O 1
ATOM 1263 N N . HIS A 1 163 ? -16.469 5.855 -16.906 1 95.38 163 HIS A N 1
ATOM 1264 C CA . HIS A 1 163 ? -17.109 5.18 -15.789 1 95.38 163 HIS A CA 1
ATOM 1265 C C . HIS A 1 163 ? -17 5.996 -14.508 1 95.38 163 HIS A C 1
ATOM 1267 O O . HIS A 1 163 ? -17.969 6.152 -13.773 1 95.38 163 HIS A O 1
ATOM 1273 N N . VAL A 1 164 ? -15.828 6.539 -14.219 1 97.81 164 VAL A N 1
ATOM 1274 C CA . VAL A 1 164 ? -15.609 7.348 -13.023 1 97.81 164 VAL A CA 1
ATOM 1275 C C . VAL A 1 164 ? -16.5 8.578 -13.062 1 97.81 164 VAL A C 1
ATOM 1277 O O . VAL A 1 164 ? -17.141 8.93 -12.062 1 97.81 164 VAL A O 1
ATOM 1280 N N . LEU A 1 165 ? -16.625 9.211 -14.188 1 98.06 165 LEU A N 1
ATOM 1281 C CA . LEU A 1 165 ? -17.422 10.422 -14.375 1 98.06 165 LEU A CA 1
ATOM 1282 C C . LEU A 1 165 ? -18.906 10.125 -14.188 1 98.06 165 LEU A C 1
ATOM 1284 O O . LEU A 1 165 ? -19.641 10.93 -13.609 1 98.06 165 LEU A O 1
ATOM 1288 N N . ALA A 1 166 ? -19.344 8.977 -14.609 1 96.69 166 ALA A N 1
ATOM 1289 C CA . ALA A 1 166 ? -20.766 8.664 -14.641 1 96.69 166 ALA A CA 1
ATOM 1290 C C . ALA A 1 166 ? -21.219 8.047 -13.32 1 96.69 166 ALA A C 1
ATOM 1292 O O . ALA A 1 166 ? -22.344 8.289 -12.867 1 96.69 166 ALA A O 1
ATOM 1293 N N . ASP A 1 167 ? -20.328 7.262 -12.711 1 95.69 167 ASP A N 1
ATOM 1294 C CA . ASP A 1 167 ? -20.812 6.406 -11.633 1 95.69 167 ASP A CA 1
ATOM 1295 C C . ASP A 1 167 ? -20.234 6.844 -10.281 1 95.69 167 ASP A C 1
ATOM 1297 O O . ASP A 1 167 ? -20.859 6.621 -9.242 1 95.69 167 ASP A O 1
ATOM 1301 N N . LEU A 1 168 ? -19.016 7.438 -10.281 1 98.19 168 LEU A N 1
ATOM 1302 C CA . LEU A 1 168 ? -18.359 7.746 -9.008 1 98.19 168 LEU A CA 1
ATOM 1303 C C . LEU A 1 168 ? -18.516 9.227 -8.664 1 98.19 168 LEU A C 1
ATOM 1305 O O . LEU A 1 168 ? -19.016 9.57 -7.59 1 98.19 168 LEU A O 1
ATOM 1309 N N . LEU A 1 169 ? -18.203 10.141 -9.562 1 98.62 169 LEU A N 1
ATOM 1310 C CA . LEU A 1 169 ? -18.141 11.57 -9.273 1 98.62 169 LEU A CA 1
ATOM 1311 C C . LEU A 1 169 ? -19.516 12.102 -8.844 1 98.62 169 LEU A C 1
ATOM 1313 O O . LEU A 1 169 ? -19.609 12.938 -7.945 1 98.62 169 LEU A O 1
ATOM 1317 N N . PRO A 1 170 ? -20.672 11.594 -9.438 1 98.25 170 PRO A N 1
ATOM 1318 C CA . PRO A 1 170 ? -21.984 12.094 -9.008 1 98.25 170 PRO A CA 1
ATOM 1319 C C . PRO A 1 170 ? -22.281 11.773 -7.547 1 98.25 170 PRO A C 1
ATOM 1321 O O . PRO A 1 170 ? -23.094 12.445 -6.922 1 98.25 170 PRO A O 1
ATOM 1324 N N . LEU A 1 171 ? -21.625 10.766 -6.996 1 98.31 171 LEU A N 1
ATOM 1325 C CA . LEU A 1 171 ? -21.875 10.391 -5.605 1 98.31 171 LEU A CA 1
ATOM 1326 C C . LEU A 1 171 ? -21.359 11.469 -4.656 1 98.31 171 LEU A C 1
ATOM 1328 O O . LEU A 1 171 ? -21.703 11.477 -3.473 1 98.31 171 LEU A O 1
ATOM 1332 N N . PHE A 1 172 ? -20.531 12.375 -5.086 1 98.56 172 PHE A N 1
ATOM 1333 C CA . PHE A 1 172 ? -20.062 13.492 -4.281 1 98.56 172 PHE A CA 1
ATOM 1334 C C . PHE A 1 172 ? -21.047 14.648 -4.328 1 98.56 172 PHE A C 1
ATOM 1336 O O . PHE A 1 172 ? -20.766 15.734 -3.818 1 98.56 172 PHE A O 1
ATOM 1343 N N . GLY A 1 173 ? -22.219 14.453 -4.938 1 98.06 173 GLY A N 1
ATOM 1344 C CA . GLY A 1 173 ? -23.266 15.461 -5.016 1 98.06 173 GLY A CA 1
ATOM 1345 C C . GLY A 1 173 ? -23.828 15.836 -3.658 1 98.06 173 GLY A C 1
ATOM 1346 O O . GLY A 1 173 ? -24.531 16.828 -3.533 1 98.06 173 GLY A O 1
ATOM 1347 N N . TYR A 1 174 ? -23.469 15.078 -2.598 1 97.44 174 TYR A N 1
ATOM 1348 C CA . TYR A 1 174 ? -23.906 15.398 -1.246 1 97.44 174 TYR A CA 1
ATOM 1349 C C . TYR A 1 174 ? -23.219 16.656 -0.73 1 97.44 174 TYR A C 1
ATOM 1351 O O . TYR A 1 174 ? -23.703 17.281 0.224 1 97.44 174 TYR A O 1
ATOM 1359 N N . LEU A 1 175 ? -22.094 17.078 -1.278 1 98 175 LEU A N 1
ATOM 1360 C CA . LEU A 1 175 ? -21.344 18.234 -0.831 1 98 175 LEU A CA 1
ATOM 1361 C C . LEU A 1 175 ? -22.141 19.516 -1.036 1 98 175 LEU A C 1
ATOM 1363 O O . LEU A 1 175 ? -22.828 19.672 -2.045 1 98 175 LEU A O 1
ATOM 1367 N N . PRO A 1 176 ? -22.016 20.484 -0.089 1 96.75 176 PRO A N 1
ATOM 1368 C CA . PRO A 1 176 ? -22.719 21.75 -0.241 1 96.75 176 PRO A CA 1
ATOM 1369 C C . PRO A 1 176 ? -22.344 22.484 -1.527 1 96.75 176 PRO A C 1
ATOM 1371 O O . PRO A 1 176 ? -21.188 22.422 -1.964 1 96.75 176 PRO A O 1
ATOM 1374 N N . ALA A 1 177 ? -23.266 23.188 -2.025 1 94.25 177 ALA A N 1
ATOM 1375 C CA . ALA A 1 177 ? -23.047 23.938 -3.262 1 94.25 177 ALA A CA 1
ATOM 1376 C C . ALA A 1 177 ? -22.078 25.078 -3.045 1 94.25 177 ALA A C 1
ATOM 1378 O O . ALA A 1 177 ? -21.219 25.344 -3.893 1 94.25 177 ALA A O 1
ATOM 1379 N N . ASP A 1 178 ? -22.25 25.781 -1.916 1 93.88 178 ASP A N 1
ATOM 1380 C CA . ASP A 1 178 ? -21.328 26.859 -1.569 1 93.88 178 ASP A CA 1
ATOM 1381 C C . ASP A 1 178 ? -20.156 26.328 -0.741 1 93.88 178 ASP A C 1
ATOM 1383 O O . ASP A 1 178 ? -20.328 25.938 0.411 1 93.88 178 ASP A O 1
ATOM 1387 N N . ARG A 1 179 ? -19.078 26.359 -1.347 1 92.19 179 ARG A N 1
ATOM 1388 C CA . ARG A 1 179 ? -17.875 25.859 -0.688 1 92.19 179 ARG A CA 1
ATOM 1389 C C . ARG A 1 179 ? -16.812 26.953 -0.579 1 92.19 179 ARG A C 1
ATOM 1391 O O . ARG A 1 179 ? -15.625 26.672 -0.48 1 92.19 179 ARG A O 1
ATOM 1398 N N . SER A 1 180 ? -17.188 28.203 -0.58 1 90.19 180 SER A N 1
ATOM 1399 C CA . SER A 1 180 ? -16.25 29.328 -0.667 1 90.19 180 SER A CA 1
ATOM 1400 C C . SER A 1 180 ? -15.859 29.812 0.718 1 90.19 180 SER A C 1
ATOM 1402 O O . SER A 1 180 ? -14.898 30.578 0.857 1 90.19 180 SER A O 1
ATOM 1404 N N . GLY A 1 181 ? -16.609 29.438 1.74 1 92.19 181 GLY A N 1
ATOM 1405 C CA . GLY A 1 181 ? -16.312 29.891 3.088 1 92.19 181 GLY A CA 1
ATOM 1406 C C . GLY A 1 181 ? -15.094 29.219 3.691 1 92.19 181 GLY A C 1
ATOM 1407 O O . GLY A 1 181 ? -14.766 28.094 3.332 1 92.19 181 GLY A O 1
ATOM 1408 N N . ILE A 1 182 ? -14.438 29.844 4.676 1 92.75 182 ILE A N 1
ATOM 1409 C CA . ILE A 1 182 ? -13.211 29.328 5.27 1 92.75 182 ILE A CA 1
ATOM 1410 C C . ILE A 1 182 ? -13.539 28.234 6.285 1 92.75 182 ILE A C 1
ATOM 1412 O O . ILE A 1 182 ? -12.648 27.531 6.754 1 92.75 182 ILE A O 1
ATOM 1416 N N . ALA A 1 183 ? -14.828 28.047 6.621 1 94.06 183 ALA A N 1
ATOM 1417 C CA . ALA A 1 183 ? -15.266 26.984 7.504 1 94.06 183 ALA A CA 1
ATOM 1418 C C . ALA A 1 183 ? -16.062 25.938 6.734 1 94.06 183 ALA A C 1
ATOM 1420 O O . ALA A 1 183 ? -16.953 25.281 7.297 1 94.06 183 ALA A O 1
ATOM 1421 N N . GLN A 1 184 ? -15.844 25.766 5.504 1 93.94 184 GLN A N 1
ATOM 1422 C CA . GLN A 1 184 ? -16.641 24.922 4.609 1 93.94 184 GLN A CA 1
ATOM 1423 C C . GLN A 1 184 ? -16.531 23.453 4.988 1 93.94 184 GLN A C 1
ATOM 1425 O O . GLN A 1 184 ? -17.391 22.641 4.629 1 93.94 184 GLN A O 1
ATOM 1430 N N . ALA A 1 185 ? -15.516 22.984 5.66 1 95.5 185 ALA A N 1
ATOM 1431 C CA . ALA A 1 185 ? -15.336 21.594 6.027 1 95.5 185 ALA A CA 1
ATOM 1432 C C . ALA A 1 185 ? -16.469 21.094 6.918 1 95.5 185 ALA A C 1
ATOM 1434 O O . ALA A 1 185 ? -16.922 19.953 6.793 1 95.5 185 ALA A O 1
ATOM 1435 N N . ALA A 1 186 ? -16.938 21.969 7.785 1 94.25 186 ALA A N 1
ATOM 1436 C CA . ALA A 1 186 ? -17.953 21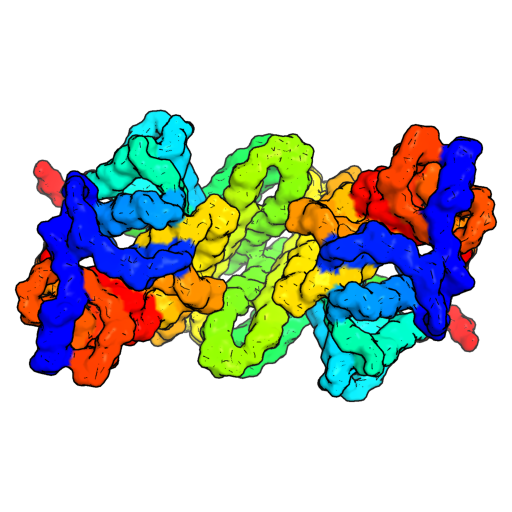.578 8.766 1 94.25 186 ALA A CA 1
ATOM 1437 C C . ALA A 1 186 ? -19.234 21.125 8.078 1 94.25 186 ALA A C 1
ATOM 1439 O O . ALA A 1 186 ? -19.688 20 8.281 1 94.25 186 ALA A O 1
ATOM 1440 N N . PRO A 1 187 ? -19.844 22.016 7.211 1 96.06 187 PRO A N 1
ATOM 1441 C CA . PRO A 1 187 ? -21.062 21.547 6.547 1 96.06 187 PRO A CA 1
ATOM 1442 C C . PRO A 1 187 ? -20.797 20.359 5.625 1 96.06 187 PRO A C 1
ATOM 1444 O O . PRO A 1 187 ? -21.672 19.5 5.457 1 96.06 187 PRO A O 1
ATOM 1447 N N . ALA A 1 188 ? -19.656 20.234 5.012 1 97.38 188 ALA A N 1
ATOM 1448 C CA . ALA A 1 188 ? -19.312 19.094 4.168 1 97.38 188 ALA A CA 1
ATOM 1449 C C . ALA A 1 188 ? -19.297 17.797 4.977 1 97.38 188 ALA A C 1
ATOM 1451 O O . ALA A 1 188 ? -19.828 16.781 4.543 1 97.38 188 ALA A O 1
ATOM 1452 N N . LEU A 1 189 ? -18.672 17.828 6.172 1 96.81 189 LEU A N 1
ATOM 1453 C CA . LEU A 1 189 ? -18.609 16.672 7.047 1 96.81 189 LEU A CA 1
ATOM 1454 C C . LEU A 1 189 ? -20 16.281 7.535 1 96.81 189 LEU A C 1
ATOM 1456 O O . LEU A 1 189 ? -20.344 15.094 7.59 1 96.81 189 LEU A O 1
ATOM 1460 N N . HIS A 1 190 ? -20.781 17.25 7.891 1 96.06 190 HIS A N 1
ATOM 1461 C CA . HIS A 1 190 ? -22.156 16.984 8.312 1 96.06 190 HIS A CA 1
ATOM 1462 C C . HIS A 1 190 ? -22.953 16.328 7.203 1 96.06 190 HIS A C 1
ATOM 1464 O O . HIS A 1 190 ? -23.75 15.406 7.465 1 96.06 190 HIS A O 1
ATOM 1470 N N . ALA A 1 191 ? -22.75 16.844 6.027 1 97.44 191 ALA A N 1
ATOM 1471 C CA . ALA A 1 191 ? -23.453 16.266 4.879 1 97.44 191 ALA A CA 1
ATOM 1472 C C . ALA A 1 191 ? -23.047 14.812 4.66 1 97.44 191 ALA A C 1
ATOM 1474 O O . ALA A 1 191 ? -23.906 13.969 4.359 1 97.44 191 ALA A O 1
ATOM 1475 N N . TYR A 1 192 ? -21.797 14.477 4.785 1 97.31 192 TYR A N 1
ATOM 1476 C CA . TYR A 1 192 ? -21.328 13.102 4.641 1 97.31 192 TYR A CA 1
ATOM 1477 C C . TYR A 1 192 ? -21.953 12.203 5.699 1 97.31 192 TYR A C 1
ATOM 1479 O O . TYR A 1 192 ? -22.438 11.117 5.383 1 97.31 192 TYR A O 1
ATOM 1487 N N . ILE A 1 193 ? -21.906 12.664 6.941 1 95.69 193 ILE A N 1
ATOM 1488 C CA . ILE A 1 193 ? -22.406 11.891 8.07 1 95.69 193 ILE A CA 1
ATOM 1489 C C . ILE A 1 193 ? -23.906 11.633 7.891 1 95.69 193 ILE A C 1
ATOM 1491 O O . ILE A 1 193 ? -24.406 10.57 8.266 1 95.69 193 ILE A O 1
ATOM 1495 N N . ALA A 1 194 ? -24.578 12.516 7.211 1 96.38 194 ALA A N 1
ATOM 1496 C CA . ALA A 1 194 ? -26.031 12.438 7.039 1 96.38 194 ALA A CA 1
ATOM 1497 C C . ALA A 1 194 ? -26.391 11.477 5.91 1 96.38 194 ALA A C 1
ATOM 1499 O O . ALA A 1 194 ? -27.547 11.078 5.781 1 96.38 194 ALA A O 1
ATOM 1500 N N . LEU A 1 195 ? -25.453 11.062 5.105 1 96.94 195 LEU A N 1
ATOM 1501 C CA . LEU A 1 195 ? -25.734 10.117 4.027 1 96.94 195 LEU A CA 1
ATOM 1502 C C . LEU A 1 195 ? -26.25 8.797 4.582 1 96.94 195 LEU A C 1
ATOM 1504 O O . LEU A 1 195 ? -25.75 8.305 5.598 1 96.94 195 LEU A O 1
ATOM 1508 N N . PRO A 1 196 ? -27.312 8.234 3.869 1 95.94 196 PRO A N 1
ATOM 1509 C CA . PRO A 1 196 ? -27.688 6.867 4.223 1 95.94 196 PRO A CA 1
ATOM 1510 C C . PRO A 1 196 ? -26.5 5.895 4.133 1 95.94 196 PRO A C 1
ATOM 1512 O O . PRO A 1 196 ? -25.656 6.039 3.256 1 95.94 196 PRO A O 1
ATOM 1515 N N . ALA A 1 197 ? -26.5 4.926 4.996 1 94.19 197 ALA A N 1
ATOM 1516 C CA . ALA A 1 197 ? -25.406 3.953 5.086 1 94.19 197 ALA A CA 1
ATOM 1517 C C . ALA A 1 197 ? -25.141 3.303 3.732 1 94.19 197 ALA A C 1
ATOM 1519 O O . ALA A 1 197 ? -23.984 3.088 3.357 1 94.19 197 ALA A O 1
ATOM 1520 N N . ALA A 1 198 ? -26.172 2.986 2.986 1 95.56 198 ALA A N 1
ATOM 1521 C CA . ALA A 1 198 ? -26.031 2.326 1.69 1 95.56 198 ALA A CA 1
ATOM 1522 C C . ALA A 1 198 ? -25.297 3.219 0.694 1 95.56 198 ALA A C 1
ATOM 1524 O O . ALA A 1 198 ? -24.516 2.734 -0.126 1 95.56 198 ALA A O 1
ATOM 1525 N N . GLU A 1 199 ? -25.562 4.539 0.75 1 96.62 199 GLU A N 1
ATOM 1526 C CA . GLU A 1 199 ? -24.891 5.48 -0.146 1 96.62 199 GLU A CA 1
ATOM 1527 C C . GLU A 1 199 ? -23.422 5.648 0.221 1 96.62 199 GLU A C 1
ATOM 1529 O O . GLU A 1 199 ? -22.562 5.734 -0.659 1 96.62 199 GLU A O 1
ATOM 1534 N N . ARG A 1 200 ? -23.125 5.699 1.504 1 96.94 200 ARG A N 1
ATOM 1535 C CA . ARG A 1 200 ? -21.734 5.758 1.95 1 96.94 200 ARG A CA 1
ATOM 1536 C C . ARG A 1 200 ? -20.969 4.52 1.514 1 96.94 200 ARG A C 1
ATOM 1538 O O . ARG A 1 200 ? -19.828 4.621 1.058 1 96.94 200 ARG A O 1
ATOM 1545 N N . ALA A 1 201 ? -21.641 3.363 1.66 1 97.25 201 ALA A N 1
ATOM 1546 C CA . ALA A 1 201 ? -21 2.111 1.264 1 97.25 201 ALA A CA 1
ATOM 1547 C C . ALA A 1 201 ? -20.734 2.086 -0.238 1 97.25 201 ALA A C 1
ATOM 1549 O O . ALA A 1 201 ? -19.688 1.598 -0.678 1 97.25 201 ALA A O 1
ATOM 1550 N N . ALA A 1 202 ? -21.688 2.57 -1.013 1 97.44 202 ALA A N 1
ATOM 1551 C CA . ALA A 1 202 ? -21.516 2.639 -2.461 1 97.44 202 ALA A CA 1
ATOM 1552 C C . ALA A 1 202 ? -20.328 3.529 -2.826 1 97.44 202 ALA A C 1
ATOM 1554 O O . ALA A 1 202 ? -19.531 3.182 -3.695 1 97.44 202 ALA A O 1
ATOM 1555 N N . LEU A 1 203 ? -20.234 4.695 -2.184 1 98.31 203 LEU A N 1
ATOM 1556 C CA . LEU A 1 203 ? -19.109 5.602 -2.396 1 98.31 203 LEU A CA 1
ATOM 1557 C C . LEU A 1 203 ? -17.781 4.922 -2.051 1 98.31 203 LEU A C 1
ATOM 1559 O O . LEU A 1 203 ? -16.828 4.965 -2.834 1 98.31 203 LEU A O 1
ATOM 1563 N N . THR A 1 204 ? -17.766 4.266 -0.874 1 98.25 204 THR A N 1
ATOM 1564 C CA . THR A 1 204 ? -16.562 3.555 -0.428 1 98.25 204 THR A CA 1
ATOM 1565 C C . THR A 1 204 ? -16.172 2.486 -1.439 1 98.25 204 THR A C 1
ATOM 1567 O O . THR A 1 204 ? -14.992 2.355 -1.777 1 98.25 204 THR A O 1
ATOM 1570 N N . ALA A 1 205 ? -17.141 1.738 -1.942 1 97.38 205 ALA A N 1
ATOM 1571 C CA . ALA A 1 205 ? -16.875 0.653 -2.885 1 97.38 205 ALA A CA 1
ATOM 1572 C C . ALA A 1 205 ? -16.281 1.186 -4.184 1 97.38 205 ALA A C 1
ATOM 1574 O O . ALA A 1 205 ? -15.289 0.642 -4.688 1 97.38 205 ALA A O 1
ATOM 1575 N N . LEU A 1 206 ? -16.828 2.279 -4.684 1 97.69 206 LEU A N 1
ATOM 1576 C CA . LEU A 1 206 ? -16.375 2.797 -5.973 1 97.69 206 LEU A CA 1
ATOM 1577 C C . LEU A 1 206 ? -15.016 3.486 -5.836 1 97.69 206 LEU A C 1
ATOM 1579 O O . LEU A 1 206 ? -14.188 3.418 -6.746 1 97.69 206 LEU A O 1
ATOM 1583 N N . VAL A 1 207 ? -14.758 4.184 -4.699 1 98.69 207 VAL A N 1
ATOM 1584 C CA . VAL A 1 207 ? -13.445 4.762 -4.445 1 98.69 207 VAL A CA 1
ATOM 1585 C C . VAL A 1 207 ? -12.406 3.646 -4.32 1 98.69 207 VAL A C 1
ATOM 1587 O O . VAL A 1 207 ? -11.297 3.762 -4.855 1 98.69 207 VAL A O 1
ATOM 1590 N N . GLY A 1 208 ? -12.773 2.576 -3.59 1 98.19 208 GLY A N 1
ATOM 1591 C CA . GLY A 1 208 ? -11.898 1.415 -3.49 1 98.19 208 GLY A CA 1
ATOM 1592 C C . GLY A 1 208 ? -11.602 0.778 -4.832 1 98.19 208 GLY A C 1
ATOM 1593 O O . GLY A 1 208 ? -10.453 0.407 -5.105 1 98.19 208 GLY A O 1
ATOM 1594 N N . GLU A 1 209 ? -12.633 0.634 -5.652 1 96.56 209 GLU A N 1
ATOM 1595 C CA . GLU A 1 209 ? -12.461 0.093 -7 1 96.56 209 GLU A CA 1
ATOM 1596 C C . GLU A 1 209 ? -11.477 0.932 -7.812 1 96.56 209 GLU A C 1
ATOM 1598 O O . GLU A 1 209 ? -10.594 0.39 -8.484 1 96.56 209 GLU A O 1
ATOM 1603 N N . LEU A 1 210 ? -11.641 2.238 -7.77 1 98.12 210 LEU A N 1
ATOM 1604 C CA . LEU A 1 210 ? -10.75 3.152 -8.469 1 98.12 210 LEU A CA 1
ATOM 1605 C C . LEU A 1 210 ? -9.297 2.926 -8.047 1 98.12 210 LEU A C 1
ATOM 1607 O O . LEU A 1 210 ? -8.414 2.809 -8.891 1 98.12 210 LEU A O 1
ATOM 1611 N N . ALA A 1 211 ? -9.07 2.871 -6.727 1 98.69 211 ALA A N 1
ATOM 1612 C CA . ALA A 1 211 ? -7.723 2.727 -6.188 1 98.69 211 ALA A CA 1
ATOM 1613 C C . ALA A 1 211 ? -7.098 1.404 -6.621 1 98.69 211 ALA A C 1
ATOM 1615 O O . ALA A 1 211 ? -5.953 1.373 -7.074 1 98.69 211 ALA A O 1
ATOM 1616 N N . GLU A 1 212 ? -7.824 0.281 -6.543 1 97.88 212 GLU A N 1
ATOM 1617 C CA . GLU A 1 212 ? -7.289 -1.031 -6.887 1 97.88 212 GLU A CA 1
ATOM 1618 C C . GLU A 1 212 ? -7.059 -1.154 -8.391 1 97.88 212 GLU A C 1
ATOM 1620 O O . GLU A 1 212 ? -6.074 -1.761 -8.82 1 97.88 212 GLU A O 1
ATOM 1625 N N . ARG A 1 213 ? -7.934 -0.595 -9.141 1 95.38 213 ARG A N 1
ATOM 1626 C CA . ARG A 1 213 ? -7.812 -0.711 -10.586 1 95.38 213 ARG A CA 1
ATOM 1627 C C . ARG A 1 213 ? -6.602 0.065 -11.102 1 95.38 213 ARG A C 1
ATOM 1629 O O . ARG A 1 213 ? -5.828 -0.444 -11.914 1 95.38 213 ARG A O 1
ATOM 1636 N N . VAL A 1 214 ? -6.48 1.307 -10.656 1 97.88 214 VAL A N 1
ATOM 1637 C CA . VAL A 1 214 ? -5.363 2.133 -11.109 1 97.88 214 VAL A CA 1
ATOM 1638 C C . VAL A 1 214 ? -4.043 1.48 -10.711 1 97.88 214 VAL A C 1
ATOM 1640 O O . VAL A 1 214 ? -3.09 1.468 -11.492 1 97.88 214 VAL A O 1
ATOM 1643 N N . ARG A 1 215 ? -3.992 0.937 -9.547 1 97.94 215 ARG A N 1
ATOM 1644 C CA . ARG A 1 215 ? -2.822 0.192 -9.094 1 97.94 215 ARG A CA 1
ATOM 1645 C C . ARG A 1 215 ? -2.566 -1.021 -9.984 1 97.94 215 ARG A C 1
ATOM 1647 O O . ARG A 1 215 ? -1.435 -1.252 -10.414 1 97.94 215 ARG A O 1
ATOM 1654 N N . ALA A 1 216 ? -3.58 -1.752 -10.305 1 97.38 216 ALA A N 1
ATOM 1655 C CA . ALA A 1 216 ? -3.453 -3.004 -11.047 1 97.38 216 ALA A CA 1
ATOM 1656 C C . ALA A 1 216 ? -3.061 -2.742 -12.5 1 97.38 216 ALA A C 1
ATOM 1658 O O . ALA A 1 216 ? -2.467 -3.604 -13.148 1 97.38 216 ALA A O 1
ATOM 1659 N N . ARG A 1 217 ? -3.346 -1.54 -13.016 1 97.38 217 ARG A N 1
ATOM 1660 C CA . ARG A 1 217 ? -3.105 -1.237 -14.43 1 97.38 217 ARG A CA 1
ATOM 1661 C C . ARG A 1 217 ? -1.855 -0.38 -14.594 1 97.38 217 ARG A C 1
ATOM 1663 O O . ARG A 1 217 ? -1.513 0.013 -15.711 1 97.38 217 ARG A O 1
ATOM 1670 N N . ARG A 1 218 ? -1.195 -0.107 -13.508 1 97.88 218 ARG A N 1
ATOM 1671 C CA . ARG A 1 218 ? -0.071 0.824 -13.508 1 97.88 218 ARG A CA 1
ATOM 1672 C C . ARG A 1 218 ? 0.96 0.438 -14.562 1 97.88 218 ARG A C 1
ATOM 1674 O O . ARG A 1 218 ? 1.369 1.271 -15.375 1 97.88 218 ARG A O 1
ATOM 1681 N N . VA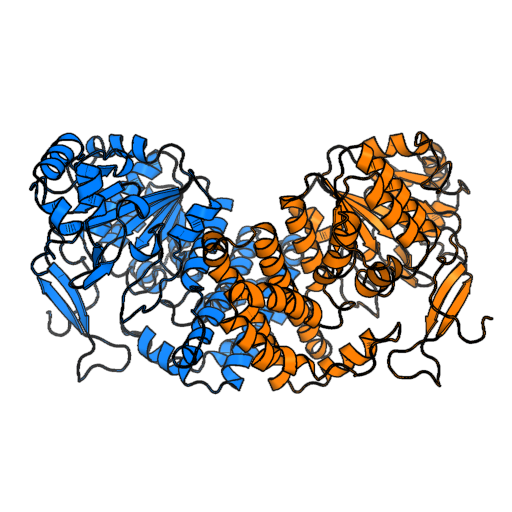L A 1 219 ? 1.371 -0.85 -14.648 1 97.88 219 VAL A N 1
ATOM 1682 C CA . VAL A 1 219 ? 2.408 -1.301 -15.57 1 97.88 219 VAL A CA 1
ATOM 1683 C C . VAL A 1 219 ? 1.888 -1.233 -17 1 97.88 219 VAL A C 1
ATOM 1685 O O . VAL A 1 219 ? 2.643 -0.927 -17.938 1 97.88 219 VAL A O 1
ATOM 1688 N N . ASP A 1 220 ? 0.583 -1.543 -17.172 1 96.5 220 ASP A N 1
ATOM 1689 C CA . ASP A 1 220 ? -0.038 -1.395 -18.484 1 96.5 220 ASP A CA 1
ATOM 1690 C C . ASP A 1 220 ? 0.09 0.039 -19 1 96.5 220 ASP A C 1
ATOM 1692 O O . ASP A 1 220 ? 0.428 0.262 -20.156 1 96.5 220 ASP A O 1
ATOM 1696 N N . TYR A 1 221 ? -0.219 0.977 -18.125 1 97.69 221 TYR A N 1
ATOM 1697 C CA . TYR A 1 221 ? -0.144 2.383 -18.5 1 97.69 221 TYR A CA 1
ATOM 1698 C C . TYR A 1 221 ? 1.282 2.775 -18.859 1 97.69 221 TYR A C 1
ATOM 1700 O O . TYR A 1 221 ? 1.505 3.471 -19.859 1 97.69 221 TYR A O 1
ATOM 1708 N N . LEU A 1 222 ? 2.24 2.346 -18.094 1 97.69 222 LEU A N 1
ATOM 1709 C CA . LEU A 1 222 ? 3.645 2.652 -18.344 1 97.69 222 LEU A CA 1
ATOM 1710 C C . LEU A 1 222 ? 4.082 2.107 -19.703 1 97.69 222 LEU A C 1
ATOM 1712 O O . LEU A 1 222 ? 4.723 2.814 -20.484 1 97.69 222 LEU A O 1
ATOM 1716 N N . GLU A 1 223 ? 3.721 0.921 -19.969 1 94.38 223 GLU A N 1
ATOM 1717 C CA . GLU A 1 223 ? 4.125 0.284 -21.219 1 94.38 223 GLU A CA 1
ATOM 1718 C C . GLU A 1 223 ? 3.441 0.938 -22.422 1 94.38 223 GLU A C 1
ATOM 1720 O O . GLU A 1 223 ? 3.971 0.914 -23.531 1 94.38 223 GLU A O 1
ATOM 1725 N N . ALA A 1 224 ? 2.32 1.462 -22.203 1 95.12 224 ALA A N 1
ATOM 1726 C CA . ALA A 1 224 ? 1.602 2.158 -23.266 1 95.12 224 ALA A CA 1
ATOM 1727 C C . ALA A 1 224 ? 2.17 3.557 -23.484 1 95.12 224 ALA A C 1
ATOM 1729 O O . ALA A 1 224 ? 1.68 4.305 -24.328 1 95.12 224 ALA A O 1
ATOM 1730 N N . GLY A 1 225 ? 3.164 3.949 -22.688 1 97.12 225 GLY A N 1
ATOM 1731 C CA . GLY A 1 225 ? 3.891 5.18 -22.969 1 97.12 225 GLY A CA 1
ATOM 1732 C C . GLY A 1 225 ? 3.52 6.309 -22.016 1 97.12 225 GLY A C 1
ATOM 1733 O O . GLY A 1 225 ? 3.941 7.453 -22.219 1 97.12 225 GLY A O 1
ATOM 1734 N N . ALA A 1 226 ? 2.672 6.008 -20.969 1 98.06 226 ALA A N 1
ATOM 1735 C CA . ALA A 1 226 ? 2.314 7.051 -20 1 98.06 226 ALA A CA 1
ATOM 1736 C C . ALA A 1 226 ? 3.543 7.543 -19.25 1 98.06 226 ALA A C 1
ATOM 1738 O O . ALA A 1 226 ? 4.496 6.789 -19.031 1 98.06 226 ALA A O 1
ATOM 1739 N N . ASP A 1 227 ? 3.535 8.82 -18.859 1 97.69 227 ASP A N 1
ATOM 1740 C CA . ASP A 1 227 ? 4.613 9.398 -18.062 1 97.69 227 ASP A CA 1
ATOM 1741 C C . ASP A 1 227 ? 4.699 8.727 -16.703 1 97.69 227 ASP A C 1
ATOM 1743 O O . ASP A 1 227 ? 3.721 8.695 -15.953 1 97.69 227 ASP A O 1
ATOM 1747 N N . PRO A 1 228 ? 5.848 8.18 -16.375 1 97.81 228 PRO A N 1
ATOM 1748 C CA . PRO A 1 228 ? 5.984 7.438 -15.117 1 97.81 228 PRO A CA 1
ATOM 1749 C C . PRO A 1 228 ? 5.621 8.281 -13.891 1 97.81 228 PRO A C 1
ATOM 1751 O O . PRO A 1 228 ? 5.031 7.766 -12.938 1 97.81 228 PRO A O 1
ATOM 1754 N N . GLU A 1 229 ? 5.957 9.523 -13.844 1 96.75 229 GLU A N 1
ATOM 1755 C CA . GLU A 1 229 ? 5.637 10.383 -12.711 1 96.75 229 GLU A CA 1
ATOM 1756 C C . GLU A 1 229 ? 4.133 10.602 -12.586 1 96.75 229 GLU A C 1
ATOM 1758 O O . GLU A 1 229 ? 3.596 10.648 -11.477 1 96.75 229 GLU A O 1
ATOM 1763 N N . GLU A 1 230 ? 3.496 10.742 -13.719 1 97.94 230 GLU A N 1
ATOM 1764 C CA . GLU A 1 230 ? 2.047 10.906 -13.711 1 97.94 230 GLU A CA 1
ATOM 1765 C C . GLU A 1 230 ? 1.347 9.633 -13.234 1 97.94 230 GLU A C 1
ATOM 1767 O O . GLU A 1 230 ? 0.351 9.703 -12.508 1 97.94 230 GLU A O 1
ATOM 1772 N N . VAL A 1 231 ? 1.864 8.492 -13.672 1 98.69 231 VAL A N 1
ATOM 1773 C CA . VAL A 1 231 ? 1.309 7.223 -13.227 1 98.69 231 VAL A CA 1
ATOM 1774 C C . VAL A 1 231 ? 1.462 7.086 -11.719 1 98.69 231 VAL A C 1
ATOM 1776 O O . VAL A 1 231 ? 0.501 6.766 -11.016 1 98.69 231 VAL A O 1
ATOM 1779 N N . ALA A 1 232 ? 2.682 7.398 -11.227 1 98.56 232 ALA A N 1
ATOM 1780 C CA . ALA A 1 232 ? 2.951 7.285 -9.797 1 98.56 232 ALA A CA 1
ATOM 1781 C C . ALA A 1 232 ? 2.051 8.219 -8.992 1 98.56 232 ALA A C 1
ATOM 1783 O O . ALA A 1 232 ? 1.521 7.836 -7.949 1 98.56 232 ALA A O 1
ATOM 1784 N N . PHE A 1 233 ? 1.909 9.43 -9.469 1 98.69 233 PHE A N 1
ATOM 1785 C CA . PHE A 1 233 ? 1.068 10.406 -8.789 1 98.69 233 PHE A CA 1
ATOM 1786 C C . PHE A 1 233 ? -0.381 9.938 -8.75 1 98.69 233 PHE A C 1
ATOM 1788 O O . PHE A 1 233 ? -1.034 10.023 -7.703 1 98.69 233 PHE A O 1
ATOM 1795 N N . ALA A 1 234 ? -0.9 9.43 -9.852 1 98.88 234 ALA A N 1
ATOM 1796 C CA . ALA A 1 234 ? -2.287 8.969 -9.938 1 98.88 234 ALA A CA 1
ATOM 1797 C C . ALA A 1 234 ? -2.533 7.789 -9.008 1 98.88 234 ALA A C 1
ATOM 1799 O O . ALA A 1 234 ? -3.566 7.723 -8.336 1 98.88 234 ALA A O 1
ATOM 1800 N N . VAL A 1 235 ? -1.603 6.883 -8.969 1 98.81 235 VAL A N 1
ATOM 1801 C CA . VAL A 1 235 ? -1.733 5.715 -8.102 1 98.81 235 VAL A CA 1
ATOM 1802 C C . VAL A 1 235 ? -1.794 6.156 -6.641 1 98.81 235 VAL A C 1
ATOM 1804 O O . VAL A 1 235 ? -2.658 5.711 -5.887 1 98.81 235 VAL A O 1
ATOM 1807 N N . HIS A 1 236 ? -0.897 7.047 -6.273 1 98.94 236 HIS A N 1
ATOM 1808 C CA . HIS A 1 236 ? -0.893 7.512 -4.891 1 98.94 236 HIS A CA 1
ATOM 1809 C C . HIS A 1 236 ? -2.135 8.344 -4.582 1 98.94 236 HIS A C 1
ATOM 1811 O O . HIS A 1 236 ? -2.715 8.227 -3.502 1 98.94 236 HIS A O 1
ATOM 1817 N N . ALA A 1 237 ? -2.553 9.18 -5.535 1 98.94 237 ALA A N 1
ATOM 1818 C CA . ALA A 1 237 ? -3.77 9.969 -5.344 1 98.94 237 ALA A CA 1
ATOM 1819 C C . ALA A 1 237 ? -4.98 9.062 -5.137 1 98.94 237 ALA A C 1
ATOM 1821 O O . ALA A 1 237 ? -5.844 9.352 -4.305 1 98.94 237 ALA A O 1
ATOM 1822 N N . ALA A 1 238 ? -5.066 8 -5.891 1 98.94 238 ALA A N 1
ATOM 1823 C CA . ALA A 1 238 ? -6.16 7.047 -5.727 1 98.94 238 ALA A CA 1
ATOM 1824 C C . ALA A 1 238 ? -6.117 6.398 -4.348 1 98.94 238 ALA A C 1
ATOM 1826 O O . ALA A 1 238 ? -7.16 6.203 -3.713 1 98.94 238 ALA A O 1
ATOM 1827 N N . ARG A 1 239 ? -4.953 6.043 -3.92 1 98.81 239 ARG A N 1
ATOM 1828 C CA . ARG A 1 239 ? -4.781 5.508 -2.572 1 98.81 239 ARG A CA 1
ATOM 1829 C C . ARG A 1 239 ? -5.234 6.516 -1.522 1 98.81 239 ARG A C 1
ATOM 1831 O O . ARG A 1 239 ? -5.934 6.16 -0.573 1 98.81 239 ARG A O 1
ATOM 1838 N N . VAL A 1 240 ? -4.828 7.734 -1.686 1 98.94 240 VAL A N 1
ATOM 1839 C CA . VAL A 1 240 ? -5.199 8.805 -0.765 1 98.94 240 VAL A CA 1
ATOM 1840 C C . VAL A 1 240 ? -6.715 8.984 -0.765 1 98.94 240 VAL A C 1
ATOM 1842 O O . VAL A 1 240 ? -7.316 9.234 0.283 1 98.94 240 VAL A O 1
ATOM 1845 N N . ALA A 1 241 ? -7.328 8.875 -1.944 1 98.94 241 ALA A N 1
ATOM 1846 C CA . ALA A 1 241 ? -8.789 8.945 -2.018 1 98.94 241 ALA A CA 1
ATOM 1847 C C . ALA A 1 241 ? -9.43 7.867 -1.149 1 98.94 241 ALA A C 1
ATOM 1849 O O . ALA A 1 241 ? -10.352 8.148 -0.376 1 98.94 241 ALA A O 1
ATOM 1850 N N . ARG A 1 242 ? -8.93 6.695 -1.263 1 98.81 242 ARG A N 1
ATOM 1851 C CA . ARG A 1 242 ? -9.461 5.582 -0.481 1 98.81 242 ARG A CA 1
ATOM 1852 C C . ARG A 1 242 ? -9.258 5.816 1.013 1 98.81 242 ARG A C 1
ATOM 1854 O O . ARG A 1 242 ? -10.164 5.578 1.813 1 98.81 242 ARG A O 1
ATOM 1861 N N . GLN A 1 243 ? -8.109 6.234 1.399 1 98.81 243 GLN A N 1
ATOM 1862 C CA . GLN A 1 243 ? -7.789 6.473 2.805 1 98.81 243 GLN A CA 1
ATOM 1863 C C . GLN A 1 243 ? -8.617 7.629 3.367 1 98.81 243 GLN A C 1
ATOM 1865 O O . GLN A 1 243 ? -9.039 7.59 4.523 1 98.81 243 GLN A O 1
ATOM 1870 N N . THR A 1 244 ? -8.844 8.641 2.506 1 98.75 244 THR A N 1
ATOM 1871 C CA . THR A 1 244 ? -9.695 9.75 2.908 1 98.75 244 THR A CA 1
ATOM 1872 C C . THR A 1 244 ? -11.125 9.266 3.164 1 98.75 244 THR A C 1
ATOM 1874 O O . THR A 1 244 ? -11.734 9.633 4.168 1 98.75 244 THR A O 1
ATOM 1877 N N . ASP A 1 245 ? -11.594 8.461 2.246 1 98.38 245 ASP A N 1
ATOM 1878 C CA . ASP A 1 245 ? -12.93 7.898 2.418 1 98.38 245 ASP A CA 1
ATOM 1879 C C . ASP A 1 245 ? -13.023 7.086 3.709 1 98.38 245 ASP A C 1
ATOM 1881 O O . ASP A 1 245 ? -14.016 7.16 4.426 1 98.38 245 ASP A O 1
ATOM 1885 N N . ALA A 1 246 ? -12.008 6.305 3.98 1 97.5 246 ALA A N 1
ATOM 1886 C CA . ALA A 1 246 ? -11.984 5.516 5.211 1 97.5 246 ALA A CA 1
ATOM 1887 C C . ALA A 1 246 ? -12 6.422 6.441 1 97.5 246 ALA A C 1
ATOM 1889 O O . ALA A 1 246 ? -12.672 6.121 7.43 1 97.5 246 ALA A O 1
ATOM 1890 N N . PHE A 1 247 ? -11.227 7.473 6.426 1 97 247 PHE A N 1
ATOM 1891 C CA . PHE A 1 247 ? -11.203 8.469 7.492 1 97 247 PHE A CA 1
ATOM 1892 C C . PHE A 1 247 ? -12.594 9.039 7.734 1 97 247 PHE A C 1
ATOM 1894 O O . PHE A 1 247 ? -13.062 9.078 8.875 1 97 247 PHE A O 1
ATOM 1901 N N . LEU A 1 248 ? -13.273 9.398 6.676 1 97.12 248 LEU A N 1
ATOM 1902 C CA . LEU A 1 248 ? -14.609 9.977 6.77 1 97.12 248 LEU A CA 1
ATOM 1903 C C . LEU A 1 248 ? -15.617 8.938 7.242 1 97.12 248 LEU A C 1
ATOM 1905 O O . LEU A 1 248 ? -16.453 9.227 8.094 1 97.12 248 LEU A O 1
ATOM 1909 N N . ALA A 1 249 ? -15.516 7.742 6.707 1 94.94 249 ALA A N 1
ATOM 1910 C CA . ALA A 1 249 ? -16.469 6.676 7.004 1 94.94 249 ALA A CA 1
ATOM 1911 C C . ALA A 1 249 ? -16.391 6.258 8.469 1 94.94 249 ALA A C 1
ATOM 1913 O O . ALA A 1 249 ? -17.312 5.645 9 1 94.94 249 ALA A O 1
ATOM 1914 N N . ALA A 1 250 ? -15.312 6.566 9.117 1 91.81 250 ALA A N 1
ATOM 1915 C CA . ALA A 1 250 ? -15.133 6.227 10.531 1 91.81 250 ALA A CA 1
ATOM 1916 C C . ALA A 1 250 ? -15.906 7.184 11.43 1 91.81 250 ALA A C 1
ATOM 1918 O O . ALA A 1 250 ? -16.109 6.906 12.617 1 91.81 250 ALA A O 1
ATOM 1919 N N . MET A 1 251 ? -16.344 8.281 10.93 1 90.94 251 MET A N 1
ATOM 1920 C CA . MET A 1 251 ? -16.906 9.352 11.758 1 90.94 251 MET A CA 1
ATOM 1921 C C . MET A 1 251 ? -18.312 8.992 12.234 1 90.94 251 MET A C 1
ATOM 1923 O O . MET A 1 251 ? -18.641 9.164 13.406 1 90.94 251 MET A O 1
ATOM 1927 N N . PRO A 1 252 ? -19.141 8.492 11.375 1 87.19 252 PRO A N 1
ATOM 1928 C CA . PRO A 1 252 ? -20.5 8.18 11.844 1 87.19 252 PRO A CA 1
ATOM 1929 C C . PRO A 1 252 ? -20.516 7.105 12.93 1 87.19 252 PRO A C 1
ATOM 1931 O O . PRO A 1 252 ? -21.469 7.023 13.711 1 87.19 252 PRO A O 1
ATOM 1934 N N . ALA A 1 253 ? -19.516 6.262 13.008 1 77.19 253 ALA A N 1
ATOM 1935 C CA . ALA A 1 253 ? -19.469 5.191 14 1 77.19 253 ALA A CA 1
ATOM 1936 C C . ALA A 1 253 ? -18.938 5.707 15.336 1 77.19 253 ALA A C 1
ATOM 1938 O O . ALA A 1 253 ? -18.984 5 16.344 1 77.19 253 ALA A O 1
ATOM 1939 N N . GLY A 1 254 ? -18.453 6.879 15.445 1 67.69 254 GLY A N 1
ATOM 1940 C CA . GLY A 1 254 ? -17.703 7.41 16.562 1 67.69 254 GLY A CA 1
ATOM 1941 C C . GLY A 1 254 ? -18.469 7.395 17.875 1 67.69 254 GLY A C 1
ATOM 1942 O O . GLY A 1 254 ? -18 6.855 18.875 1 67.69 254 GLY A O 1
ATOM 1943 N N . ALA A 1 255 ? -19.734 7.719 17.812 1 64.44 255 ALA A N 1
ATOM 1944 C CA . ALA A 1 255 ? -20.453 7.852 19.078 1 64.44 255 ALA A CA 1
ATOM 1945 C C . ALA A 1 255 ? -20.812 6.484 19.641 1 64.44 255 ALA A C 1
ATOM 1947 O O . ALA A 1 255 ? -20.969 6.332 20.859 1 64.44 255 ALA A O 1
ATOM 1948 N N . THR A 1 256 ? -20.766 5.578 18.844 1 70.19 256 THR A N 1
ATOM 1949 C CA . THR A 1 256 ? -21.266 4.289 19.297 1 70.19 256 THR A CA 1
ATOM 1950 C C . THR A 1 256 ? -20.156 3.248 19.312 1 70.19 256 THR A C 1
ATOM 1952 O O . THR A 1 256 ? -20.359 2.113 19.75 1 70.19 256 THR A O 1
ATOM 1955 N N . ARG A 1 257 ? -19.062 3.734 18.969 1 77.19 257 ARG A N 1
ATOM 1956 C CA . ARG A 1 257 ? -17.953 2.803 18.844 1 77.19 257 ARG A CA 1
ATOM 1957 C C . ARG A 1 257 ? -17.438 2.383 20.219 1 77.19 257 ARG A C 1
ATOM 1959 O O . ARG A 1 257 ? -17.219 3.227 21.094 1 77.19 257 ARG A O 1
ATOM 1966 N N . ALA A 1 258 ? -17.297 1.086 20.359 1 72.56 258 ALA A N 1
ATOM 1967 C CA . ALA A 1 258 ? -16.844 0.52 21.625 1 72.56 258 ALA A CA 1
ATOM 1968 C C . ALA A 1 258 ? -15.352 0.191 21.578 1 72.56 258 ALA A C 1
ATOM 1970 O O . ALA A 1 258 ? -14.852 -0.571 22.422 1 72.56 258 ALA A O 1
ATOM 1971 N N . TYR A 1 259 ? -14.703 0.654 20.594 1 79.81 259 TYR A N 1
ATOM 1972 C CA . TYR A 1 259 ? -13.273 0.438 20.391 1 79.81 259 TYR A CA 1
ATOM 1973 C C . TYR A 1 259 ? -12.578 1.724 19.953 1 79.81 259 TYR A C 1
ATOM 1975 O O . TYR A 1 259 ? -13.211 2.609 19.375 1 79.81 259 TYR A O 1
ATOM 1983 N N . PRO A 1 260 ? -11.289 1.88 20.312 1 80.56 260 PRO A N 1
ATOM 1984 C CA . PRO A 1 260 ? -10.57 3.09 19.922 1 80.56 260 PRO A CA 1
ATOM 1985 C C . PRO A 1 260 ? -10.5 3.271 18.406 1 80.56 260 PRO A C 1
ATOM 1987 O O . PRO A 1 260 ? -10.383 2.289 17.672 1 80.56 260 PRO A O 1
ATOM 1990 N N . PRO A 1 261 ? -10.586 4.531 18.031 1 81.69 261 PRO A N 1
ATOM 1991 C CA . PRO A 1 261 ? -10.469 4.785 16.594 1 81.69 261 PRO A CA 1
ATOM 1992 C C . PRO A 1 261 ? -9.031 4.695 16.094 1 81.69 261 PRO A C 1
ATOM 1994 O O . PRO A 1 261 ? -8.086 4.898 16.875 1 81.69 261 PRO A O 1
ATOM 1997 N N . GLY A 1 262 ? -8.867 4.293 14.891 1 89.25 262 GLY A N 1
ATOM 1998 C CA . GLY A 1 262 ? -7.598 4.469 14.219 1 89.25 262 GLY A CA 1
ATOM 1999 C C . GLY A 1 262 ? -7.441 5.84 13.586 1 89.25 262 GLY A C 1
ATOM 2000 O O . GLY A 1 262 ? -8.406 6.398 13.055 1 89.25 262 GLY A O 1
ATOM 2001 N N . ASN A 1 263 ? -6.242 6.426 13.719 1 95.75 263 ASN A N 1
ATOM 2002 C CA . ASN A 1 263 ? -5.984 7.719 13.102 1 95.75 263 ASN A CA 1
ATOM 2003 C C . ASN A 1 263 ? -5.547 7.566 11.648 1 95.75 263 ASN A C 1
ATOM 2005 O O . ASN A 1 263 ? -4.383 7.805 11.312 1 95.75 263 ASN A O 1
ATOM 2009 N N . VAL A 1 264 ? -6.508 7.316 10.758 1 97.69 264 VAL A N 1
ATOM 2010 C CA . VAL A 1 264 ? -6.262 7.043 9.344 1 97.69 264 VAL A CA 1
ATOM 2011 C C . VAL A 1 264 ? -5.629 8.266 8.688 1 97.69 264 VAL A C 1
ATOM 2013 O O . VAL A 1 264 ? -4.734 8.133 7.848 1 97.69 264 VAL A O 1
ATOM 2016 N N . ARG A 1 265 ? -6.012 9.477 9.039 1 98.25 265 ARG A N 1
ATOM 2017 C CA . ARG A 1 265 ? -5.508 10.703 8.43 1 98.25 265 ARG A CA 1
ATOM 2018 C C . ARG A 1 265 ? -4.004 10.844 8.633 1 98.25 265 ARG A C 1
ATOM 2020 O O . ARG A 1 265 ? -3.25 10.969 7.668 1 98.25 265 ARG A O 1
ATOM 2027 N N . ASP A 1 266 ? -3.541 10.734 9.891 1 98.62 266 ASP A N 1
ATOM 2028 C CA . ASP A 1 266 ? -2.121 10.914 10.18 1 98.62 266 ASP A CA 1
ATOM 2029 C C . ASP A 1 266 ? -1.288 9.805 9.531 1 98.62 266 ASP A C 1
ATOM 2031 O O . ASP A 1 266 ? -0.177 10.055 9.055 1 98.62 266 ASP A O 1
ATOM 2035 N N . VAL A 1 267 ? -1.827 8.609 9.562 1 98.75 267 VAL A N 1
ATOM 2036 C CA . VAL A 1 267 ? -1.095 7.516 8.938 1 98.75 267 VAL A CA 1
ATOM 2037 C C . VAL A 1 267 ? -1.027 7.73 7.426 1 98.75 267 VAL A C 1
ATOM 2039 O O . VAL A 1 267 ? -0.019 7.41 6.793 1 98.75 267 VAL A O 1
ATOM 2042 N N . THR A 1 268 ? -2.086 8.281 6.801 1 98.81 268 THR A N 1
ATOM 2043 C CA . THR A 1 268 ? -2.072 8.641 5.387 1 98.81 268 THR A CA 1
ATOM 2044 C C . THR A 1 268 ? -1.003 9.695 5.105 1 98.81 268 THR A C 1
ATOM 2046 O O . THR A 1 268 ? -0.282 9.602 4.109 1 98.81 268 THR A O 1
ATOM 2049 N N . MET A 1 269 ? -0.885 10.672 5.992 1 98.94 269 MET A N 1
ATOM 2050 C CA . MET A 1 269 ? 0.169 11.672 5.844 1 98.94 269 MET A CA 1
ATOM 2051 C C . MET A 1 269 ? 1.546 11.016 5.863 1 98.94 269 MET A C 1
ATOM 2053 O O . MET A 1 269 ? 2.41 11.352 5.051 1 98.94 269 MET A O 1
ATOM 2057 N N . ALA A 1 270 ? 1.756 10.102 6.812 1 98.94 270 ALA A N 1
ATOM 2058 C CA . ALA A 1 270 ? 3.031 9.391 6.891 1 98.94 270 ALA A CA 1
ATOM 2059 C C . ALA A 1 270 ? 3.299 8.602 5.613 1 98.94 270 ALA A C 1
ATOM 2061 O O . ALA A 1 270 ? 4.426 8.586 5.113 1 98.94 270 ALA A O 1
ATOM 2062 N N . ASP A 1 271 ? 2.232 7.938 5.078 1 98.81 271 ASP A N 1
ATOM 2063 C CA . ASP A 1 271 ? 2.354 7.23 3.807 1 98.81 271 ASP A CA 1
ATOM 2064 C C . ASP A 1 271 ? 2.822 8.172 2.697 1 98.81 271 ASP A C 1
ATOM 2066 O O . ASP A 1 271 ? 3.666 7.797 1.88 1 98.81 271 ASP A O 1
ATOM 2070 N N . THR A 1 272 ? 2.275 9.32 2.643 1 98.94 272 THR A N 1
ATOM 2071 C CA . THR A 1 272 ? 2.605 10.289 1.6 1 98.94 272 THR A CA 1
ATOM 2072 C C . THR A 1 272 ? 4.043 10.781 1.755 1 98.94 272 THR A C 1
ATOM 2074 O O . THR A 1 272 ? 4.762 10.938 0.766 1 98.94 272 THR A O 1
ATOM 2077 N N . VAL A 1 273 ? 4.461 11.031 3.012 1 98.94 273 VAL A N 1
ATOM 2078 C CA . VAL A 1 273 ? 5.844 11.445 3.232 1 98.94 273 VAL A CA 1
ATOM 2079 C C . VAL A 1 273 ? 6.793 10.359 2.73 1 98.94 273 VAL A C 1
ATOM 2081 O O . VAL A 1 273 ? 7.801 10.656 2.084 1 98.94 273 VAL A O 1
ATOM 2084 N N . GLU A 1 274 ? 6.516 9.133 3.049 1 98.75 274 GLU A N 1
ATOM 2085 C CA . GLU A 1 274 ? 7.332 8.031 2.551 1 98.75 274 GLU A CA 1
ATOM 2086 C C . GLU A 1 274 ? 7.348 8 1.024 1 98.75 274 GLU A C 1
ATOM 2088 O O . GLU A 1 274 ? 8.391 7.758 0.414 1 98.75 274 GLU A O 1
ATOM 2093 N N . TRP A 1 275 ? 6.195 8.18 0.417 1 98.69 275 TRP A N 1
ATOM 2094 C CA . TRP A 1 275 ? 6.09 8.242 -1.037 1 98.69 275 TRP A CA 1
ATOM 2095 C C . TRP A 1 275 ? 6.988 9.344 -1.597 1 98.69 275 TRP A C 1
ATOM 2097 O O . TRP A 1 275 ? 7.668 9.141 -2.609 1 98.69 275 TRP A O 1
ATOM 2107 N N . VAL A 1 276 ? 7.039 10.477 -0.952 1 98.88 276 VAL A N 1
ATOM 2108 C CA . VAL A 1 276 ? 7.871 11.602 -1.37 1 98.88 276 VAL A CA 1
ATOM 2109 C C . VAL A 1 276 ? 9.344 11.227 -1.233 1 98.88 276 VAL A C 1
ATOM 2111 O O . VAL A 1 276 ? 10.164 11.578 -2.09 1 98.88 276 VAL A O 1
ATOM 2114 N N . LEU A 1 277 ? 9.688 10.484 -0.213 1 98.75 277 LEU A N 1
ATOM 2115 C CA . LEU A 1 277 ? 11.07 10.117 0.069 1 98.75 277 LEU A CA 1
ATOM 2116 C C . LEU A 1 277 ? 11.609 9.164 -0.996 1 98.75 277 LEU A C 1
ATOM 2118 O O . LEU A 1 277 ? 12.82 8.992 -1.13 1 98.75 277 LEU A O 1
ATOM 2122 N N . GLU A 1 278 ? 10.727 8.492 -1.703 1 97.56 278 GLU A N 1
ATOM 2123 C CA . GLU A 1 278 ? 11.148 7.672 -2.832 1 97.56 278 GLU A CA 1
ATOM 2124 C C . GLU A 1 278 ? 11.648 8.531 -3.988 1 97.56 278 GLU A C 1
ATOM 2126 O O . GLU A 1 278 ? 12.352 8.047 -4.875 1 97.56 278 GLU A O 1
ATOM 2131 N N . ARG A 1 279 ? 11.352 9.805 -3.977 1 97 279 ARG A N 1
ATOM 2132 C CA . ARG A 1 279 ? 11.648 10.734 -5.066 1 97 279 ARG A CA 1
ATOM 2133 C C . ARG A 1 279 ? 12.648 11.797 -4.629 1 97 279 ARG A C 1
ATOM 2135 O O . ARG A 1 279 ? 13.375 12.344 -5.457 1 97 279 ARG A O 1
ATOM 2142 N N . GLU A 1 280 ? 12.586 12.086 -3.336 1 97.88 280 GLU A N 1
ATOM 2143 C CA . GLU A 1 280 ? 13.406 13.141 -2.732 1 97.88 280 GLU A CA 1
ATOM 2144 C C . GLU A 1 280 ? 14.305 12.578 -1.635 1 97.88 280 GLU A C 1
ATOM 2146 O O . GLU A 1 280 ? 13.828 11.875 -0.739 1 97.88 280 GLU A O 1
ATOM 2151 N N . PRO A 1 281 ? 15.586 12.852 -1.676 1 97.88 281 PRO A N 1
ATOM 2152 C CA . PRO A 1 281 ? 16.5 12.25 -0.699 1 97.88 281 PRO A CA 1
ATOM 2153 C C . PRO A 1 281 ? 16.266 12.766 0.72 1 97.88 281 PRO A C 1
ATOM 2155 O O . PRO A 1 281 ? 16.328 11.992 1.68 1 97.88 281 PRO A O 1
ATOM 2158 N N . ARG A 1 282 ? 16.062 14.055 0.888 1 98.44 282 ARG A N 1
ATOM 2159 C CA . ARG A 1 282 ? 15.805 14.688 2.18 1 98.44 282 ARG A CA 1
ATOM 2160 C C . ARG A 1 282 ? 14.688 15.727 2.076 1 98.44 282 ARG A C 1
ATOM 2162 O O . ARG A 1 282 ? 14.641 16.5 1.119 1 98.44 282 ARG A O 1
ATOM 2169 N N . VAL A 1 283 ? 13.805 15.734 3.078 1 98.81 283 VAL A N 1
ATOM 2170 C CA . VAL A 1 283 ? 12.641 16.609 2.949 1 98.81 283 VAL A CA 1
ATOM 2171 C C . VAL A 1 283 ? 12.398 17.344 4.266 1 98.81 283 VAL A C 1
ATOM 2173 O O . VAL A 1 283 ? 12.773 16.859 5.332 1 98.81 283 VAL A O 1
ATOM 2176 N N . VAL A 1 284 ? 11.852 18.562 4.199 1 98.88 284 VAL A N 1
ATOM 2177 C CA . VAL A 1 284 ? 11.305 19.297 5.332 1 98.88 284 VAL A CA 1
ATOM 2178 C C . VAL A 1 284 ? 9.789 19.125 5.375 1 98.88 284 VAL A C 1
ATOM 2180 O O . VAL A 1 284 ? 9.102 19.422 4.395 1 98.88 284 VAL A O 1
ATOM 2183 N N . VAL A 1 285 ? 9.328 18.625 6.461 1 98.94 285 VAL A N 1
ATOM 2184 C CA . VAL A 1 285 ? 7.891 18.438 6.66 1 98.94 285 VAL A CA 1
ATOM 2185 C C . VAL A 1 285 ? 7.355 19.531 7.59 1 98.94 285 VAL A C 1
ATOM 2187 O O . VAL A 1 285 ? 7.891 19.734 8.68 1 98.94 285 VAL A O 1
ATOM 2190 N N . ALA A 1 286 ? 6.355 20.234 7.148 1 98.81 286 ALA A N 1
ATOM 2191 C CA . ALA A 1 286 ? 5.742 21.297 7.949 1 98.81 286 ALA A CA 1
ATOM 2192 C C . ALA A 1 286 ? 4.301 20.953 8.297 1 98.81 286 ALA A C 1
ATOM 2194 O O . ALA A 1 286 ? 3.451 20.828 7.41 1 98.81 286 ALA A O 1
ATOM 2195 N N . ALA A 1 287 ? 4.031 20.797 9.523 1 98.75 287 ALA A N 1
ATOM 2196 C CA . ALA A 1 287 ? 2.693 20.469 10.023 1 98.75 287 ALA A CA 1
ATOM 2197 C C . ALA A 1 287 ? 2.521 20.938 11.469 1 98.75 287 ALA A C 1
ATOM 2199 O O . ALA A 1 287 ? 3.457 21.469 12.07 1 98.75 287 ALA A O 1
ATOM 2200 N N . ALA A 1 288 ? 1.29 20.844 11.984 1 97.88 288 ALA A N 1
ATOM 2201 C CA . ALA A 1 288 ? 1.049 21.156 13.391 1 97.88 288 ALA A CA 1
ATOM 2202 C C . ALA A 1 288 ? 1.897 20.266 14.297 1 97.88 288 ALA A C 1
ATOM 2204 O O . ALA A 1 288 ? 2.207 19.125 13.945 1 97.88 288 ALA A O 1
ATOM 2205 N N . ASN A 1 289 ? 2.238 20.812 15.531 1 97.81 289 ASN A N 1
ATOM 2206 C CA . ASN A 1 289 ? 2.92 20 16.531 1 97.81 289 ASN A CA 1
ATOM 2207 C C . ASN A 1 289 ? 2.225 18.656 16.734 1 97.81 289 ASN A C 1
ATOM 2209 O O . ASN A 1 289 ? 2.883 17.625 16.812 1 97.81 289 ASN A O 1
ATOM 2213 N N . GLY A 1 290 ? 0.952 18.703 16.734 1 96.62 290 GLY A N 1
ATOM 2214 C CA . GLY A 1 290 ? 0.149 17.516 17 1 96.62 290 GLY A CA 1
ATOM 2215 C C . GLY A 1 290 ? 0.288 16.453 15.922 1 96.62 290 GLY A C 1
ATOM 2216 O O . GLY A 1 290 ? -0.009 15.281 16.172 1 96.62 290 GLY A O 1
ATOM 2217 N N . HIS A 1 291 ? 0.705 16.797 14.727 1 98.25 291 HIS A N 1
ATOM 2218 C CA . HIS A 1 291 ? 0.94 15.828 13.664 1 98.25 291 HIS A CA 1
ATOM 2219 C C . HIS A 1 291 ? 2.377 15.32 13.695 1 98.25 291 HIS A C 1
ATOM 2221 O O . HIS A 1 291 ? 2.623 14.133 13.453 1 98.25 291 HIS A O 1
ATOM 2227 N N . VAL A 1 292 ? 3.33 16.188 14.031 1 98.69 292 VAL A N 1
ATOM 2228 C CA . VAL A 1 292 ? 4.727 15.82 13.812 1 98.69 292 VAL A CA 1
ATOM 2229 C C . VAL A 1 292 ? 5.293 15.164 15.07 1 98.69 292 VAL A C 1
ATOM 2231 O O . VAL A 1 292 ? 6.332 14.5 15.016 1 98.69 292 VAL A O 1
ATOM 2234 N N . GLN A 1 293 ? 4.656 15.375 16.234 1 98.44 293 GLN A N 1
ATOM 2235 C CA . GLN A 1 293 ? 5.18 14.828 17.484 1 98.44 293 GLN A CA 1
ATOM 2236 C C . GLN A 1 293 ? 5.281 13.305 17.406 1 98.44 293 GLN A C 1
ATOM 2238 O O . GLN A 1 293 ? 4.422 12.648 16.828 1 98.44 293 GLN A O 1
ATOM 2243 N N . ARG A 1 294 ? 6.25 12.711 18.109 1 97.94 294 ARG A N 1
ATOM 2244 C CA . ARG A 1 294 ? 6.5 11.273 18.109 1 97.94 294 ARG A CA 1
ATOM 2245 C C . ARG A 1 294 ? 5.539 10.547 19.047 1 97.94 294 ARG A C 1
ATOM 2247 O O . ARG A 1 294 ? 5.406 9.328 18.984 1 97.94 294 ARG A O 1
ATOM 2254 N N . THR A 1 295 ? 4.93 11.273 19.891 1 96.69 295 THR A N 1
ATOM 2255 C CA . THR A 1 295 ? 4.012 10.695 20.875 1 96.69 295 THR A CA 1
ATOM 2256 C C . THR A 1 295 ? 2.568 10.812 20.391 1 96.69 295 THR A C 1
ATOM 2258 O O . THR A 1 295 ? 2.264 11.617 19.5 1 96.69 295 THR A O 1
ATOM 2261 N N . PRO A 1 296 ? 1.69 9.969 20.938 1 95.38 296 PRO A N 1
ATOM 2262 C CA . PRO A 1 296 ? 0.283 10.055 20.547 1 95.38 296 PRO A CA 1
ATOM 2263 C C . PRO A 1 296 ? -0.333 11.422 20.844 1 95.38 296 PRO A C 1
ATOM 2265 O O . PRO A 1 296 ? 0.078 12.086 21.797 1 95.38 296 PRO A O 1
ATOM 2268 N N . PHE A 1 297 ? -1.213 11.781 20.031 1 93.69 297 PHE A N 1
ATOM 2269 C CA . PHE A 1 297 ? -1.973 13.008 20.203 1 93.69 297 PHE A CA 1
ATOM 2270 C C . PHE A 1 297 ? -3.184 12.773 21.109 1 93.69 297 PHE A C 1
ATOM 2272 O O . PHE A 1 297 ? -3.992 11.883 20.844 1 93.69 297 PHE A O 1
ATOM 2279 N N . HIS A 1 298 ? -3.277 13.531 22.156 1 86.56 298 HIS A N 1
ATOM 2280 C CA . HIS A 1 298 ? -4.359 13.422 23.125 1 86.56 298 HIS A CA 1
ATOM 2281 C C . HIS A 1 298 ? -4.855 14.797 23.562 1 86.56 298 HIS A C 1
ATOM 2283 O O . HIS A 1 298 ? -4.117 15.562 24.172 1 86.56 298 HIS A O 1
ATOM 2289 N N . ALA A 1 299 ? -6.062 15.086 23.156 1 80.5 299 ALA A N 1
ATOM 2290 C CA . ALA A 1 299 ? -6.652 16.375 23.469 1 80.5 299 ALA A CA 1
ATOM 2291 C C . ALA A 1 299 ? -8.094 16.234 23.938 1 80.5 299 ALA A C 1
ATOM 2293 O O . ALA A 1 299 ? -9.023 16.641 23.25 1 80.5 299 ALA A O 1
ATOM 2294 N N . PRO A 1 300 ? -8.242 15.758 25.125 1 78.44 300 PRO A N 1
ATOM 2295 C CA . PRO A 1 300 ? -9.617 15.672 25.625 1 78.44 300 PRO A CA 1
ATOM 2296 C C . PRO A 1 300 ? -10.273 17.047 25.781 1 78.44 300 PRO A C 1
ATOM 2298 O O . PRO A 1 300 ? -9.602 18.016 26.141 1 78.44 300 PRO A O 1
ATOM 2301 N N . PRO A 1 301 ? -11.555 17.203 25.594 1 74.12 301 PRO A N 1
ATOM 2302 C CA . PRO A 1 301 ? -12.477 16.109 25.25 1 74.12 301 PRO A CA 1
ATOM 2303 C C . PRO A 1 301 ? -12.555 15.867 23.75 1 74.12 301 PRO A C 1
ATOM 2305 O O . PRO A 1 301 ? -13.227 14.93 23.312 1 74.12 301 PRO A O 1
ATOM 2308 N N . PHE A 1 302 ? -11.906 16.734 22.969 1 73.62 302 PHE A N 1
ATOM 2309 C CA . PHE A 1 302 ? -12.047 16.656 21.516 1 73.62 302 PHE A CA 1
ATOM 2310 C C . PHE A 1 302 ? -11.477 15.336 20.984 1 73.62 302 PHE A C 1
ATOM 2312 O O . PHE A 1 302 ? -12.055 14.719 20.094 1 73.62 302 PHE A O 1
ATOM 2319 N N . VAL A 1 303 ? -10.359 14.93 21.531 1 80.25 303 VAL A N 1
ATOM 2320 C CA . VAL A 1 303 ? -9.727 13.641 21.266 1 80.25 303 VAL A CA 1
ATOM 2321 C C . VAL A 1 303 ? -9.602 12.852 22.562 1 80.25 303 VAL A C 1
ATOM 2323 O O . VAL A 1 303 ? -8.586 12.93 23.25 1 80.25 303 VAL A O 1
ATOM 2326 N N . PRO A 1 304 ? -10.602 12.156 22.859 1 79.75 304 PRO A N 1
ATOM 2327 C CA . PRO A 1 304 ? -10.688 11.562 24.203 1 79.75 304 PRO A CA 1
ATOM 2328 C C . PRO A 1 304 ? -9.742 10.383 24.391 1 79.75 304 PRO A C 1
ATOM 2330 O O . PRO A 1 304 ? -9.469 9.977 25.516 1 79.75 304 PRO A O 1
ATOM 2333 N N . GLN A 1 305 ? -9.289 9.812 23.344 1 84.75 305 GLN A N 1
ATOM 2334 C CA . GLN A 1 305 ? -8.312 8.727 23.391 1 84.75 305 GLN A CA 1
ATOM 2335 C C . GLN A 1 305 ? -7.086 9.062 22.547 1 84.75 305 GLN A C 1
ATOM 2337 O O . GLN A 1 305 ? -7.203 9.672 21.484 1 84.75 305 GLN A O 1
ATOM 2342 N N . PRO A 1 306 ? -5.918 8.695 23.078 1 90.44 306 PRO A N 1
ATOM 2343 C CA . PRO A 1 306 ? -4.703 8.992 22.312 1 90.44 306 PRO A CA 1
ATOM 2344 C C . PRO A 1 306 ? -4.715 8.367 20.922 1 90.44 306 PRO A C 1
ATOM 2346 O O . PRO A 1 306 ? -5.156 7.227 20.75 1 90.44 306 PRO A O 1
ATOM 2349 N N . MET A 1 307 ? -4.27 9.109 20.016 1 93.44 307 MET A N 1
ATOM 2350 C CA . MET A 1 307 ? -4.227 8.648 18.625 1 93.44 307 MET A CA 1
ATOM 2351 C C . MET A 1 307 ? -2.812 8.75 18.078 1 93.44 307 MET A C 1
ATOM 2353 O O . MET A 1 307 ? -2.086 9.695 18.359 1 93.44 307 MET A O 1
ATOM 2357 N N . THR A 1 308 ? -2.49 7.766 17.266 1 96.56 308 THR A N 1
ATOM 2358 C CA . THR A 1 308 ? -1.181 7.789 16.625 1 96.56 308 THR A CA 1
ATOM 2359 C C . THR A 1 308 ? -1.021 9.047 15.773 1 96.56 308 THR A C 1
ATOM 2361 O O . THR A 1 308 ? -1.994 9.539 15.195 1 96.56 308 THR A O 1
ATOM 2364 N N . THR A 1 309 ? 0.194 9.578 15.719 1 97.94 309 THR A N 1
ATOM 2365 C CA . THR A 1 309 ? 0.487 10.773 14.93 1 97.94 309 THR A CA 1
ATOM 2366 C C . THR A 1 309 ? 1.346 10.43 13.719 1 97.94 309 THR A C 1
ATOM 2368 O O . THR A 1 309 ? 1.912 9.336 13.641 1 97.94 309 THR A O 1
ATOM 2371 N N . MET A 1 310 ? 1.33 11.344 12.742 1 98.75 310 MET A N 1
ATOM 2372 C CA . MET A 1 310 ? 2.258 11.188 11.625 1 98.75 310 MET A CA 1
ATOM 2373 C C . MET A 1 310 ? 3.689 11.023 12.125 1 98.75 310 MET A C 1
ATOM 2375 O O . MET A 1 310 ? 4.426 10.164 11.641 1 98.75 310 MET A O 1
ATOM 2379 N N . GLY A 1 311 ? 4.074 11.875 13.109 1 98.75 311 GLY A N 1
ATOM 2380 C CA . GLY A 1 311 ? 5.418 11.789 13.664 1 98.75 311 GLY A CA 1
ATOM 2381 C C . GLY A 1 311 ? 5.723 10.438 14.281 1 98.75 311 GLY A C 1
ATOM 2382 O O . GLY A 1 311 ? 6.832 9.914 14.133 1 98.75 311 GLY A O 1
ATOM 2383 N N . ARG A 1 312 ? 4.75 9.945 14.992 1 98.38 312 ARG A N 1
ATOM 2384 C CA . ARG A 1 312 ? 4.926 8.633 15.609 1 98.38 312 ARG A CA 1
ATOM 2385 C C . ARG A 1 312 ? 5.113 7.551 14.555 1 98.38 312 ARG A C 1
ATOM 2387 O O . ARG A 1 312 ? 5.969 6.676 14.703 1 98.38 312 ARG A O 1
ATOM 2394 N N . GLU A 1 313 ? 4.324 7.551 13.523 1 98.5 313 GLU A N 1
ATOM 2395 C CA . GLU A 1 313 ? 4.461 6.621 12.406 1 98.5 313 GLU A CA 1
ATOM 2396 C C . GLU A 1 313 ? 5.824 6.762 11.734 1 98.5 313 GLU A C 1
ATOM 2398 O O . GLU A 1 313 ? 6.488 5.762 11.453 1 98.5 313 GLU A O 1
ATOM 2403 N N . LEU A 1 314 ? 6.203 7.961 11.461 1 98.81 314 LEU A N 1
ATOM 2404 C CA . LEU A 1 314 ? 7.48 8.203 10.797 1 98.81 314 LEU A CA 1
ATOM 2405 C C . LEU A 1 314 ? 8.648 7.77 11.672 1 98.81 314 LEU A C 1
ATOM 2407 O O . LEU A 1 314 ? 9.672 7.309 11.172 1 98.81 314 LEU A O 1
ATOM 2411 N N . ALA A 1 315 ? 8.5 7.984 12.992 1 98.69 315 ALA A N 1
ATOM 2412 C CA . ALA A 1 315 ? 9.547 7.539 13.914 1 98.69 315 ALA A CA 1
ATOM 2413 C C . ALA A 1 315 ? 9.758 6.031 13.805 1 98.69 315 ALA A C 1
ATOM 2415 O O . ALA A 1 315 ? 10.898 5.555 13.812 1 98.69 315 ALA A O 1
ATOM 2416 N N . ASP A 1 316 ? 8.695 5.309 13.742 1 98 316 ASP A N 1
ATOM 2417 C CA . ASP A 1 316 ? 8.781 3.855 13.609 1 98 316 ASP A CA 1
ATOM 2418 C C . ASP A 1 316 ? 9.43 3.461 12.289 1 98 316 ASP A C 1
ATOM 2420 O O . ASP A 1 316 ? 10.227 2.518 12.242 1 98 316 ASP A O 1
ATOM 2424 N N . ARG A 1 317 ? 9.164 4.164 11.211 1 97.62 317 ARG A N 1
ATOM 2425 C CA . ARG A 1 317 ? 9.602 3.818 9.867 1 97.62 317 ARG A CA 1
ATOM 2426 C C . ARG A 1 317 ? 11.047 4.238 9.633 1 97.62 317 ARG A C 1
ATOM 2428 O O . ARG A 1 317 ? 11.797 3.559 8.93 1 97.62 317 ARG A O 1
ATOM 2435 N N . LEU A 1 318 ? 11.445 5.367 10.219 1 98.44 318 LEU A N 1
ATOM 2436 C CA . LEU A 1 318 ? 12.672 6.023 9.781 1 98.44 318 LEU A CA 1
ATOM 2437 C C . LEU A 1 318 ? 13.727 5.984 10.883 1 98.44 318 LEU A C 1
ATOM 2439 O O . LEU A 1 318 ? 14.914 6.176 10.617 1 98.44 318 LEU A O 1
ATOM 2443 N N . GLY A 1 319 ? 13.367 5.793 12.125 1 97.38 319 GLY A N 1
ATOM 2444 C CA . GLY A 1 319 ? 14.32 5.824 13.219 1 97.38 319 GLY A CA 1
ATOM 2445 C C . GLY A 1 319 ? 15.109 7.121 13.281 1 97.38 319 GLY A C 1
ATOM 2446 O O . GLY A 1 319 ? 14.523 8.203 13.32 1 97.38 319 GLY A O 1
ATOM 2447 N N . ASP A 1 320 ? 16.359 7.016 13.094 1 97.12 320 ASP A N 1
ATOM 2448 C CA . ASP A 1 320 ? 17.266 8.148 13.273 1 97.12 320 ASP A CA 1
ATOM 2449 C C . ASP A 1 320 ? 17.203 9.086 12.07 1 97.12 320 ASP A C 1
ATOM 2451 O O . ASP A 1 320 ? 17.719 10.203 12.125 1 97.12 320 ASP A O 1
ATOM 2455 N N . ASP A 1 321 ? 16.562 8.688 11.094 1 98.69 321 ASP A N 1
ATOM 2456 C CA . ASP A 1 321 ? 16.453 9.516 9.898 1 98.69 321 ASP A CA 1
ATOM 2457 C C . ASP A 1 321 ? 15.367 10.578 10.055 1 98.69 321 ASP A C 1
ATOM 2459 O O . ASP A 1 321 ? 15.125 11.367 9.141 1 98.69 321 ASP A O 1
ATOM 2463 N N . LEU A 1 322 ? 14.688 10.625 11.227 1 98.88 322 LEU A N 1
ATOM 2464 C CA . LEU A 1 322 ? 13.664 11.625 11.531 1 98.88 322 LEU A CA 1
ATOM 2465 C C . LEU A 1 322 ? 14.141 12.562 12.641 1 98.88 322 LEU A C 1
ATOM 2467 O O . LEU A 1 322 ? 14.602 12.102 13.688 1 98.88 322 LEU A O 1
ATOM 2471 N N . VAL A 1 323 ? 14.062 13.82 12.398 1 98.94 323 VAL A N 1
ATOM 2472 C CA . VAL A 1 323 ? 14.234 14.844 13.422 1 98.94 323 VAL A CA 1
ATOM 2473 C C . VAL A 1 323 ? 12.961 15.68 13.539 1 98.94 323 VAL A C 1
ATOM 2475 O O . VAL A 1 323 ? 12.406 16.125 12.523 1 98.94 323 VAL A O 1
ATOM 2478 N N . VAL A 1 324 ? 12.516 15.859 14.734 1 98.94 324 VAL A N 1
ATOM 2479 C CA . VAL A 1 324 ? 11.281 16.594 14.969 1 98.94 324 VAL A CA 1
ATOM 2480 C C . VAL A 1 324 ? 11.594 17.875 15.75 1 98.94 324 VAL A C 1
ATOM 2482 O O . VAL A 1 324 ? 12.078 17.812 16.875 1 98.94 324 VAL A O 1
ATOM 2485 N N . LEU A 1 325 ? 11.289 18.984 15.148 1 98.88 325 LEU A N 1
ATOM 2486 C CA . LEU A 1 325 ? 11.344 20.312 15.773 1 98.88 325 LEU A CA 1
ATOM 2487 C C . LEU A 1 325 ? 9.953 20.781 16.172 1 98.88 325 LEU A C 1
ATOM 2489 O O . LEU A 1 325 ? 9.141 21.109 15.305 1 98.88 325 LEU A O 1
ATOM 2493 N N . GLY A 1 326 ? 9.672 20.75 17.453 1 98.44 326 GLY A N 1
ATOM 2494 C CA . GLY A 1 326 ? 8.445 21.406 17.906 1 98.44 326 GLY A CA 1
ATOM 2495 C C . GLY A 1 326 ? 8.539 22.922 17.922 1 98.44 326 GLY A C 1
ATOM 2496 O O . GLY A 1 326 ? 9.625 23.469 17.75 1 98.44 326 GLY A O 1
ATOM 2497 N N . THR A 1 327 ? 7.391 23.578 18.031 1 98.31 327 THR A N 1
ATOM 2498 C CA . THR A 1 327 ? 7.375 25.031 18.156 1 98.31 327 THR A CA 1
ATOM 2499 C C . THR A 1 327 ? 6.496 25.453 19.328 1 98.31 327 THR A C 1
ATOM 2501 O O . THR A 1 327 ? 5.457 24.844 19.594 1 98.31 327 THR A O 1
ATOM 2504 N N . THR A 1 328 ? 6.949 26.438 20.078 1 98.19 328 THR A N 1
ATOM 2505 C CA . THR A 1 328 ? 6.188 27.094 21.125 1 98.19 328 THR A CA 1
ATOM 2506 C C . THR A 1 328 ? 6.23 28.609 20.969 1 98.19 328 THR A C 1
ATOM 2508 O O . THR A 1 328 ? 6.957 29.125 20.109 1 98.19 328 THR A O 1
ATOM 2511 N N . PHE A 1 329 ? 5.406 29.297 21.734 1 97.56 329 PHE A N 1
ATOM 2512 C CA . PHE A 1 329 ? 5.434 30.75 21.688 1 97.56 329 PHE A CA 1
ATOM 2513 C C . PHE A 1 329 ? 5.316 31.344 23.094 1 97.56 329 PHE A C 1
ATOM 2515 O O . PHE A 1 329 ? 4.859 30.656 24.016 1 97.56 329 PHE A O 1
ATOM 2522 N N . GLY A 1 330 ? 5.762 32.594 23.281 1 97.12 330 GLY A N 1
ATOM 2523 C CA . GLY A 1 330 ? 5.742 33.25 24.562 1 97.12 330 GLY A CA 1
ATOM 2524 C C . GLY A 1 330 ? 4.508 34.125 24.766 1 97.12 330 GLY A C 1
ATOM 2525 O O . GLY A 1 330 ? 4.246 34.562 25.875 1 97.12 330 GLY A O 1
ATOM 2526 N N . GLY A 1 331 ? 3.791 34.344 23.734 1 96.31 331 GLY A N 1
ATOM 2527 C CA . GLY A 1 331 ? 2.609 35.188 23.734 1 96.31 331 GLY A CA 1
ATOM 2528 C C . GLY A 1 331 ? 2.416 35.938 22.438 1 96.31 331 GLY A C 1
ATOM 2529 O O . GLY A 1 331 ? 3.125 35.688 21.453 1 96.31 331 GLY A O 1
ATOM 2530 N N . GLY A 1 332 ? 1.393 36.781 22.5 1 96.88 332 GLY A N 1
ATOM 2531 C CA . GLY A 1 332 ? 1.128 37.562 21.297 1 96.88 332 GLY A CA 1
ATOM 2532 C C . GLY A 1 332 ? -0.346 37.656 20.953 1 96.88 332 GLY A C 1
ATOM 2533 O O . GLY A 1 332 ? -1.197 37.719 21.828 1 96.88 332 GLY A O 1
ATOM 2534 N N . THR A 1 333 ? -0.566 37.781 19.656 1 96.88 333 THR A N 1
ATOM 2535 C CA . THR A 1 333 ? -1.916 37.938 19.109 1 96.88 333 THR A CA 1
ATOM 2536 C C . THR A 1 333 ? -2.207 36.875 18.078 1 96.88 333 THR A C 1
ATOM 2538 O O . THR A 1 333 ? -1.348 36.562 17.25 1 96.88 333 THR A O 1
ATOM 2541 N N . ALA A 1 334 ? -3.418 36.344 18.172 1 95 334 ALA A N 1
ATOM 2542 C CA . ALA A 1 334 ? -3.812 35.312 17.25 1 95 334 ALA A CA 1
ATOM 2543 C C . ALA A 1 334 ? -4.902 35.781 16.297 1 95 334 ALA A C 1
ATOM 2545 O O . ALA A 1 334 ? -5.703 36.656 16.656 1 95 334 ALA A O 1
ATOM 2546 N N . TRP A 1 335 ? -4.828 35.312 15.078 1 94.88 335 TRP A N 1
ATOM 2547 C CA . TRP A 1 335 ? -5.934 35.406 14.125 1 94.88 335 TRP A CA 1
ATOM 2548 C C . TRP A 1 335 ? -6.867 34.219 14.258 1 94.88 335 TRP A C 1
ATOM 2550 O O . TRP A 1 335 ? -6.438 33.062 14.148 1 94.88 335 TRP A O 1
ATOM 2560 N N . LEU A 1 336 ? -8.102 34.406 14.539 1 93.5 336 LEU A N 1
ATOM 2561 C CA . LEU A 1 336 ? -9.125 33.375 14.719 1 93.5 336 LEU A CA 1
ATOM 2562 C C . LEU A 1 336 ? -10.352 33.656 13.867 1 93.5 336 LEU A C 1
ATOM 2564 O O . LEU A 1 336 ? -10.398 34.688 13.164 1 93.5 336 LEU A O 1
ATOM 2568 N N . HIS A 1 337 ? -11.195 32.75 13.727 1 92.75 337 HIS A N 1
ATOM 2569 C CA . HIS A 1 337 ? -12.484 32.938 13.07 1 92.75 337 HIS A CA 1
ATOM 2570 C C . HIS A 1 337 ? -13.57 32.094 13.719 1 92.75 337 HIS A C 1
ATOM 2572 O O . HIS A 1 337 ? -13.281 31.047 14.305 1 92.75 337 HIS A O 1
ATOM 2578 N N . ARG A 1 338 ? -14.742 32.5 13.711 1 90.94 338 ARG A N 1
ATOM 2579 C CA . ARG A 1 338 ? -15.883 31.797 14.258 1 90.94 338 ARG A CA 1
ATOM 2580 C C . ARG A 1 338 ? -17.156 32.094 13.461 1 90.94 338 ARG A C 1
ATOM 2582 O O . ARG A 1 338 ? -17.312 33.188 12.938 1 90.94 338 ARG A O 1
ATOM 2589 N N . PRO A 1 339 ? -17.953 31.078 13.422 1 89.38 339 PRO A N 1
ATOM 2590 C CA . PRO A 1 339 ? -19.219 31.344 12.75 1 89.38 339 PRO A CA 1
ATOM 2591 C C . PRO A 1 339 ? -20.062 32.406 13.469 1 89.38 339 PRO A C 1
ATOM 2593 O O . PRO A 1 339 ? -20.203 32.344 14.695 1 89.38 339 PRO A O 1
ATOM 2596 N N . GLY A 1 340 ? -20.531 33.344 12.688 1 86.31 340 GLY A N 1
ATOM 2597 C CA . GLY A 1 340 ? -21.469 34.312 13.219 1 86.31 340 GLY A CA 1
ATOM 2598 C C . GLY A 1 340 ? -22.922 33.938 13.031 1 86.31 340 GLY A C 1
ATOM 2599 O O . GLY A 1 340 ? -23.234 33.031 12.234 1 86.31 340 GLY A O 1
ATOM 2600 N N . PRO A 1 341 ? -23.75 34.594 13.82 1 86.69 341 PRO A N 1
ATOM 2601 C CA . PRO A 1 341 ? -25.188 34.25 13.742 1 86.69 341 PRO A CA 1
ATOM 2602 C C . PRO A 1 341 ? -25.766 34.438 12.344 1 86.69 341 PRO A C 1
ATOM 2604 O O . PRO A 1 341 ? -26.703 33.75 11.961 1 86.69 341 PRO A O 1
ATOM 2607 N N . ASP A 1 342 ? -25.203 35.375 11.586 1 88.88 342 ASP A N 1
ATOM 2608 C CA . ASP A 1 342 ? -25.766 35.688 10.281 1 88.88 342 ASP A CA 1
ATOM 2609 C C . ASP A 1 342 ? -24.938 35.062 9.156 1 88.88 342 ASP A C 1
ATOM 2611 O O . ASP A 1 342 ? -25.234 35.281 7.973 1 88.88 342 ASP A O 1
ATOM 2615 N N . ASP A 1 343 ? -23.906 34.344 9.516 1 90.75 343 ASP A N 1
ATOM 2616 C CA . ASP A 1 343 ? -23.062 33.75 8.5 1 90.75 343 ASP A CA 1
ATOM 2617 C C . ASP A 1 343 ? -23.75 32.562 7.824 1 90.75 343 ASP A C 1
ATOM 2619 O O . ASP A 1 343 ? -24.438 31.781 8.484 1 90.75 343 ASP A O 1
ATOM 2623 N N . ALA A 1 344 ? -23.641 32.5 6.527 1 92.38 344 ALA A N 1
ATOM 2624 C CA . ALA A 1 344 ? -24.094 31.297 5.809 1 92.38 344 ALA A CA 1
ATOM 2625 C C . ALA A 1 344 ? -23.312 30.062 6.238 1 92.38 344 ALA A C 1
ATOM 2627 O O . ALA A 1 344 ? -22.188 30.172 6.727 1 92.38 344 ALA A O 1
ATOM 2628 N N . PRO A 1 345 ? -23.984 28.844 6.062 1 92.38 345 PRO A N 1
ATOM 2629 C CA . PRO A 1 345 ? -23.234 27.625 6.387 1 92.38 345 PRO A CA 1
ATOM 2630 C C . PRO A 1 345 ? -21.875 27.562 5.684 1 92.38 345 PRO A C 1
ATOM 2632 O O . PRO A 1 345 ? -21.781 27.844 4.488 1 92.38 345 PRO A O 1
ATOM 2635 N N . GLY A 1 346 ? -20.844 27.234 6.504 1 93.94 346 GLY A N 1
ATOM 2636 C CA . GLY A 1 346 ? -19.516 27.125 5.934 1 93.94 346 GLY A CA 1
ATOM 2637 C C . GLY A 1 346 ? -18.75 28.422 5.949 1 93.94 346 GLY A C 1
ATOM 2638 O O . GLY A 1 346 ? -17.562 28.453 5.617 1 93.94 346 GLY A O 1
ATOM 2639 N N . HIS A 1 347 ? -19.391 29.469 6.297 1 93.69 347 HIS A N 1
ATOM 2640 C CA . HIS A 1 347 ? -18.719 30.75 6.414 1 93.69 347 HIS A CA 1
ATOM 2641 C C . HIS A 1 347 ? -18.5 31.125 7.875 1 93.69 347 HIS A C 1
ATOM 2643 O O . HIS A 1 347 ? -19.203 30.641 8.758 1 93.69 347 HIS A O 1
ATOM 2649 N N . SER A 1 348 ? -17.453 31.906 8.148 1 93.69 348 SER A N 1
ATOM 2650 C CA . SER A 1 348 ? -17.109 32.406 9.477 1 93.69 348 SER A CA 1
ATOM 2651 C C . SER A 1 348 ? -16.484 33.781 9.414 1 93.69 348 SER A C 1
ATOM 2653 O O . SER A 1 348 ? -16.094 34.25 8.336 1 93.69 348 SER A O 1
ATOM 2655 N N . THR A 1 349 ? -16.453 34.469 10.523 1 92.12 349 THR A N 1
ATOM 2656 C CA . THR A 1 349 ? -15.93 35.812 10.609 1 92.12 349 THR A CA 1
ATOM 2657 C C . THR A 1 349 ? -14.586 35.844 11.328 1 92.12 349 THR A C 1
ATOM 2659 O O . THR A 1 349 ? -14.461 35.344 12.453 1 92.12 349 THR A O 1
ATOM 2662 N N . PRO A 1 350 ? -13.602 36.406 10.656 1 93.19 350 PRO A N 1
ATOM 2663 C CA . PRO A 1 350 ? -12.281 36.5 11.289 1 93.19 350 PRO A CA 1
ATOM 2664 C C . PRO A 1 350 ? -12.219 37.594 12.367 1 93.19 350 PRO A C 1
ATOM 2666 O O . PRO A 1 350 ? -12.945 38.562 12.297 1 93.19 350 PRO A O 1
ATOM 2669 N N . PHE A 1 351 ? -11.398 37.375 13.391 1 92.38 351 PHE A N 1
ATOM 2670 C CA . PHE A 1 351 ? -11.062 38.344 14.414 1 92.38 351 PHE A CA 1
ATOM 2671 C C . PHE A 1 351 ? -9.688 38.062 15 1 92.38 351 PHE A C 1
ATOM 2673 O O . PHE A 1 351 ? -9.094 37.031 14.742 1 92.38 351 PHE A O 1
ATOM 2680 N N . THR A 1 352 ? -9.102 39.031 15.656 1 93.56 352 THR A N 1
ATOM 2681 C CA . THR A 1 352 ? -7.84 38.844 16.359 1 93.56 352 THR A CA 1
ATOM 2682 C C . THR A 1 352 ? -8.055 38.875 17.875 1 93.56 352 THR A C 1
ATOM 2684 O O . THR A 1 352 ? -9.023 39.469 18.359 1 93.56 352 THR A O 1
ATOM 2687 N N . GLN A 1 353 ? -7.293 38.156 18.469 1 93.62 353 GLN A N 1
ATOM 2688 C CA . GLN A 1 353 ? -7.391 38.062 19.922 1 93.62 353 GLN A CA 1
ATOM 2689 C C . GLN A 1 353 ? -6.012 37.938 20.562 1 93.62 353 GLN A C 1
ATOM 2691 O O . GLN A 1 353 ? -5.168 37.156 20.078 1 93.62 353 GLN A O 1
ATOM 2696 N N . ASP A 1 354 ? -5.793 38.688 21.562 1 95.31 354 ASP A N 1
ATOM 2697 C CA . ASP A 1 354 ? -4.559 38.531 22.328 1 95.31 354 ASP A CA 1
ATOM 2698 C C . ASP A 1 354 ? -4.52 37.188 23.031 1 95.31 354 ASP A C 1
ATOM 2700 O O . ASP A 1 354 ? -5.535 36.719 23.562 1 95.31 354 ASP A O 1
ATOM 2704 N N . LEU A 1 355 ? -3.348 36.625 22.938 1 94.81 355 LEU A N 1
ATOM 2705 C CA . LEU A 1 355 ? -3.156 35.375 23.656 1 94.81 355 LEU A CA 1
ATOM 2706 C C . LEU A 1 355 ? -2.939 35.625 25.141 1 94.81 355 LEU A C 1
ATOM 2708 O O . LEU A 1 355 ? -2.16 36.5 25.531 1 94.81 355 LEU A O 1
ATOM 2712 N N . GLY A 1 356 ? -3.76 35 25.984 1 91.44 356 GLY A N 1
ATOM 2713 C CA . GLY A 1 356 ? -3.678 35.188 27.422 1 91.44 356 GLY A CA 1
ATOM 2714 C C . GLY A 1 356 ? -2.389 34.656 28.016 1 91.44 356 GLY A C 1
ATOM 2715 O O . GLY A 1 356 ? -1.455 34.312 27.281 1 91.44 356 GLY A O 1
ATOM 2716 N N . ALA A 1 357 ? -2.367 34.688 29.297 1 94.62 357 ALA A N 1
ATOM 2717 C CA . ALA A 1 357 ? -1.201 34.188 30.016 1 94.62 357 ALA A CA 1
ATOM 2718 C C . ALA A 1 357 ? -0.974 32.688 29.719 1 94.62 357 ALA A C 1
ATOM 2720 O O . ALA A 1 357 ? -1.931 31.938 29.578 1 94.62 357 ALA A O 1
ATOM 2721 N N . LEU A 1 358 ? 0.263 32.344 29.609 1 96.25 358 LEU A N 1
ATOM 2722 C CA . LEU A 1 358 ? 0.619 30.953 29.391 1 96.25 358 LEU A CA 1
ATOM 2723 C C . LEU A 1 358 ? 0.314 30.109 30.625 1 96.25 358 LEU A C 1
ATOM 2725 O O . LEU A 1 358 ? 0.496 30.578 31.75 1 96.25 358 LEU A O 1
ATOM 2729 N N . ASP A 1 359 ? -0.205 28.938 30.453 1 95.31 359 ASP A N 1
ATOM 2730 C CA . ASP A 1 359 ? -0.312 27.969 31.547 1 95.31 359 ASP A CA 1
ATOM 2731 C C . ASP A 1 359 ? 1.051 27.719 32.188 1 95.31 359 ASP A C 1
ATOM 2733 O O . ASP A 1 359 ? 1.996 27.312 31.5 1 95.31 359 ASP A O 1
ATOM 2737 N N . PRO A 1 360 ? 1.167 27.906 33.438 1 95.38 360 PRO A N 1
ATOM 2738 C CA . PRO A 1 360 ? 2.475 27.766 34.094 1 95.38 360 PRO A CA 1
ATOM 2739 C C . PRO A 1 360 ? 3.072 26.375 33.938 1 95.38 360 PRO A C 1
ATOM 2741 O O . PRO A 1 360 ? 4.289 26.203 34.062 1 95.38 360 PRO A O 1
ATOM 2744 N N . GLY A 1 361 ? 2.277 25.406 33.719 1 95.56 361 GLY A N 1
ATOM 2745 C CA . GLY A 1 361 ? 2.756 24.047 33.562 1 95.56 361 GLY A CA 1
ATOM 2746 C C . GLY A 1 361 ? 3.084 23.703 32.125 1 95.56 361 GLY A C 1
ATOM 2747 O O . GLY A 1 361 ? 3.451 22.562 31.812 1 95.56 361 GLY A O 1
ATOM 2748 N N . SER A 1 362 ? 2.977 24.656 31.234 1 96.75 362 SER A N 1
ATOM 2749 C CA . SER A 1 362 ? 3.191 24.391 29.812 1 96.75 362 SER A CA 1
ATOM 2750 C C . SER A 1 362 ? 4.668 24.5 29.453 1 96.75 362 SER A C 1
ATOM 2752 O O . SER A 1 362 ? 5.434 25.188 30.141 1 96.75 362 SER A O 1
ATOM 2754 N N . LEU A 1 363 ? 5.039 23.766 28.422 1 97.81 363 LEU A N 1
ATOM 2755 C CA . LEU A 1 363 ? 6.371 23.922 27.844 1 97.81 363 LEU A CA 1
ATOM 2756 C C . LEU A 1 363 ? 6.605 25.359 27.391 1 97.81 363 LEU A C 1
ATOM 2758 O O . LEU A 1 363 ? 7.715 25.891 27.516 1 97.81 363 LEU A O 1
ATOM 2762 N N . ASP A 1 364 ? 5.574 26 26.891 1 97.88 364 ASP A N 1
ATOM 2763 C CA . ASP A 1 364 ? 5.645 27.406 26.453 1 97.88 364 ASP A CA 1
ATOM 2764 C C . ASP A 1 364 ? 6.105 28.312 27.578 1 97.88 364 ASP A C 1
ATOM 2766 O O . ASP A 1 364 ? 7.02 29.125 27.406 1 97.88 364 ASP A O 1
ATOM 2770 N N . ALA A 1 365 ? 5.504 28.141 28.688 1 97.38 365 ALA A N 1
ATOM 2771 C CA . ALA A 1 365 ? 5.852 28.969 29.844 1 97.38 365 ALA A CA 1
ATOM 2772 C C . ALA A 1 365 ? 7.281 28.703 30.297 1 97.38 365 ALA A C 1
ATOM 2774 O O . ALA A 1 365 ? 8.023 29.641 30.625 1 97.38 365 ALA A O 1
ATOM 2775 N N . ALA A 1 366 ? 7.574 27.469 30.328 1 97.56 366 ALA A N 1
ATOM 2776 C CA . ALA A 1 366 ? 8.922 27.078 30.734 1 97.56 366 ALA A CA 1
ATOM 2777 C C . ALA A 1 366 ? 9.977 27.719 29.828 1 97.56 366 ALA A C 1
ATOM 2779 O O . ALA A 1 366 ? 11 28.188 30.297 1 97.56 366 ALA A O 1
ATOM 2780 N N . LEU A 1 367 ? 9.727 27.734 28.578 1 98 367 LEU A N 1
ATOM 2781 C CA . LEU A 1 367 ? 10.711 28.203 27.609 1 98 367 LEU A CA 1
ATOM 2782 C C . LEU A 1 367 ? 10.68 29.719 27.5 1 98 367 LEU A C 1
ATOM 2784 O O . LEU A 1 367 ? 11.656 30.344 27.047 1 98 367 LEU A O 1
ATOM 2788 N N . ALA A 1 368 ? 9.633 30.359 27.875 1 97.31 368 ALA A N 1
ATOM 2789 C CA . ALA A 1 368 ? 9.516 31.812 27.844 1 97.31 368 ALA A CA 1
ATOM 2790 C C . ALA A 1 368 ? 10.18 32.438 29.078 1 97.31 368 ALA A C 1
ATOM 2792 O O . ALA A 1 368 ? 10.586 33.594 29.031 1 97.31 368 ALA A O 1
ATOM 2793 N N . ALA A 1 369 ? 10.32 31.781 30.078 1 95.44 369 ALA A N 1
ATOM 2794 C CA . ALA A 1 369 ? 10.656 32.281 31.406 1 95.44 369 ALA A CA 1
ATOM 2795 C C . ALA A 1 369 ? 12.008 32.969 31.406 1 95.44 369 ALA A C 1
ATOM 2797 O O . ALA A 1 369 ? 12.164 34.031 32.031 1 95.44 369 ALA A O 1
ATOM 2798 N N . PRO A 1 370 ? 13 32.438 30.75 1 96 370 PRO A N 1
ATOM 2799 C CA . PRO A 1 370 ? 14.312 33.094 30.812 1 96 370 PRO A CA 1
ATOM 2800 C C . PRO A 1 370 ? 14.359 34.438 30.078 1 96 370 PRO A C 1
ATOM 2802 O O . PRO A 1 370 ? 15.32 35.188 30.234 1 96 370 PRO A O 1
ATOM 2805 N N . GLY A 1 371 ? 13.406 34.719 29.234 1 96 371 GLY A N 1
ATOM 2806 C CA . GLY A 1 371 ? 13.391 35.969 28.5 1 96 371 GLY A CA 1
ATOM 2807 C C . GLY A 1 371 ? 14.508 36.094 27.484 1 96 371 GLY A C 1
ATOM 2808 O O . GLY A 1 371 ? 15.156 37.125 27.375 1 96 371 GLY A O 1
ATOM 2809 N N . LEU A 1 372 ? 14.75 35.031 26.734 1 97.06 372 LEU A N 1
ATOM 2810 C CA . LEU A 1 372 ? 15.875 34.969 25.812 1 97.06 372 LEU A CA 1
ATOM 2811 C C . LEU A 1 372 ? 15.445 35.375 24.406 1 97.06 372 LEU A C 1
ATOM 2813 O O . LEU A 1 372 ? 16.234 35.281 23.453 1 97.06 372 LEU A O 1
ATOM 2817 N N . GLY A 1 373 ? 14.172 35.844 24.266 1 97.44 373 GLY A N 1
ATOM 2818 C CA . GLY A 1 373 ? 13.672 36.062 22.906 1 97.44 373 GLY A CA 1
ATOM 2819 C C . GLY A 1 373 ? 13.359 34.781 22.172 1 97.44 373 GLY A C 1
ATOM 2820 O O . GLY A 1 373 ? 12.891 33.812 22.766 1 97.44 373 GLY A O 1
ATOM 2821 N N . SER A 1 374 ? 13.492 34.812 20.828 1 98.56 374 SER A N 1
ATOM 2822 C CA . SER A 1 374 ? 13.297 33.625 20.016 1 98.56 374 SER A CA 1
ATOM 2823 C C . SER A 1 374 ? 14.578 32.812 19.906 1 98.56 374 SER A C 1
ATOM 2825 O O . SER A 1 374 ? 15.656 33.375 19.703 1 98.56 374 SER A O 1
ATOM 2827 N N . TYR A 1 375 ? 14.484 31.547 20.062 1 98.62 375 TYR A N 1
ATOM 2828 C CA . TYR A 1 375 ? 15.648 30.656 20.047 1 98.62 375 TYR A CA 1
ATOM 2829 C C . TYR A 1 375 ? 15.234 29.219 19.75 1 98.62 375 TYR A C 1
ATOM 2831 O O . TYR A 1 375 ? 14.039 28.922 19.656 1 98.62 375 TYR A O 1
ATOM 2839 N N . PHE A 1 376 ? 16.156 28.359 19.438 1 98.69 376 PHE A N 1
ATOM 2840 C CA . PHE A 1 376 ? 15.898 26.922 19.438 1 98.69 376 PHE A CA 1
ATOM 2841 C C . PHE A 1 376 ? 16.844 26.219 20.406 1 98.69 376 PHE A C 1
ATOM 2843 O O . PHE A 1 376 ? 17.922 26.734 20.719 1 98.69 376 PHE A O 1
ATOM 2850 N N . VAL A 1 377 ? 16.391 25.078 20.891 1 98.69 377 VAL A N 1
ATOM 2851 C CA . VAL A 1 377 ? 17.172 24.328 21.875 1 98.69 377 VAL A CA 1
ATOM 2852 C C . VAL A 1 377 ? 17 22.828 21.656 1 98.69 377 VAL A C 1
ATOM 2854 O O . VAL A 1 377 ? 15.906 22.359 21.344 1 98.69 377 VAL A O 1
ATOM 2857 N N . ASP A 1 378 ? 18.078 22.109 21.703 1 98.75 378 ASP A N 1
ATOM 2858 C CA . ASP A 1 378 ? 18.109 20.656 21.594 1 98.75 378 ASP A CA 1
ATOM 2859 C C . ASP A 1 378 ? 17.703 19.984 22.906 1 98.75 378 ASP A C 1
ATOM 2861 O O . ASP A 1 378 ? 18.484 19.938 23.844 1 98.75 378 ASP A O 1
ATOM 2865 N N . LEU A 1 379 ? 16.531 19.438 22.906 1 98.5 379 LEU A N 1
ATOM 2866 C CA . LEU A 1 379 ? 16 18.859 24.141 1 98.5 379 LEU A CA 1
ATOM 2867 C C . LEU A 1 379 ? 16.781 17.609 24.531 1 98.5 379 LEU A C 1
ATOM 2869 O O . LEU A 1 379 ? 16.781 17.203 25.688 1 98.5 379 LEU A O 1
ATOM 2873 N N . ARG A 1 380 ? 17.438 16.969 23.688 1 97.31 380 ARG A N 1
ATOM 2874 C CA . ARG A 1 380 ? 18.156 15.711 23.891 1 97.31 380 ARG A CA 1
ATOM 2875 C C . ARG A 1 380 ? 19.375 15.906 24.781 1 97.31 380 ARG A C 1
ATOM 2877 O O . ARG A 1 380 ? 19.891 14.945 25.359 1 97.31 380 ARG A O 1
ATOM 2884 N N . THR A 1 381 ? 19.766 17.156 24.891 1 97.25 381 THR A N 1
ATOM 2885 C CA . THR A 1 381 ? 20.969 17.469 25.641 1 97.25 381 THR A CA 1
ATOM 2886 C C . THR A 1 381 ? 20.641 17.797 27.094 1 97.25 381 THR A C 1
ATOM 2888 O O . THR A 1 381 ? 21.547 17.953 27.922 1 97.25 381 THR A O 1
ATOM 2891 N N . ALA A 1 382 ? 19.391 17.891 27.375 1 97.5 382 ALA A N 1
ATOM 2892 C CA . ALA A 1 382 ? 19 18.172 28.75 1 97.5 382 ALA A CA 1
ATOM 2893 C C . ALA A 1 382 ? 19.312 17 29.672 1 97.5 382 ALA A C 1
ATOM 2895 O O . ALA A 1 382 ? 19.125 15.844 29.281 1 97.5 382 ALA A O 1
ATOM 2896 N N . ASP A 1 383 ? 19.859 17.281 30.859 1 94.75 383 ASP A N 1
ATOM 2897 C CA . ASP A 1 383 ? 20.141 16.266 31.859 1 94.75 383 ASP A CA 1
ATOM 2898 C C . ASP A 1 383 ? 19.812 16.75 33.281 1 94.75 383 ASP A C 1
ATOM 2900 O O . ASP A 1 383 ? 19.438 17.906 33.438 1 94.75 383 ASP A O 1
ATOM 2904 N N . GLY A 1 384 ? 19.844 15.82 34.156 1 95.12 384 GLY A N 1
ATOM 2905 C CA . GLY A 1 384 ? 19.625 16.156 35.562 1 95.12 384 GLY A CA 1
ATOM 2906 C C . GLY A 1 384 ? 18.344 16.922 35.781 1 95.12 384 GLY A C 1
ATOM 2907 O O . GLY A 1 384 ? 17.266 16.484 35.344 1 95.12 384 GLY A O 1
ATOM 2908 N N . ALA A 1 385 ? 18.516 18.078 36.438 1 95.06 385 ALA A N 1
ATOM 2909 C CA . ALA A 1 385 ? 17.375 18.844 36.906 1 95.06 385 ALA A CA 1
ATOM 2910 C C . ALA A 1 385 ? 16.641 19.484 35.719 1 95.06 385 ALA A C 1
ATOM 2912 O O . ALA A 1 385 ? 15.422 19.625 35.719 1 95.06 385 ALA A O 1
ATOM 2913 N N . ALA A 1 386 ? 17.375 19.844 34.719 1 96.62 386 ALA A N 1
ATOM 2914 C CA . ALA A 1 386 ? 16.766 20.438 33.531 1 96.62 386 ALA A CA 1
ATOM 2915 C C . ALA A 1 386 ? 15.875 19.422 32.844 1 96.62 386 ALA A C 1
ATOM 2917 O O . ALA A 1 386 ? 14.758 19.75 32.438 1 96.62 386 ALA A O 1
ATOM 2918 N N . ALA A 1 387 ? 16.391 18.203 32.719 1 97.25 387 ALA A N 1
ATOM 2919 C CA . ALA A 1 387 ? 15.594 17.141 32.094 1 97.25 387 ALA A CA 1
ATOM 2920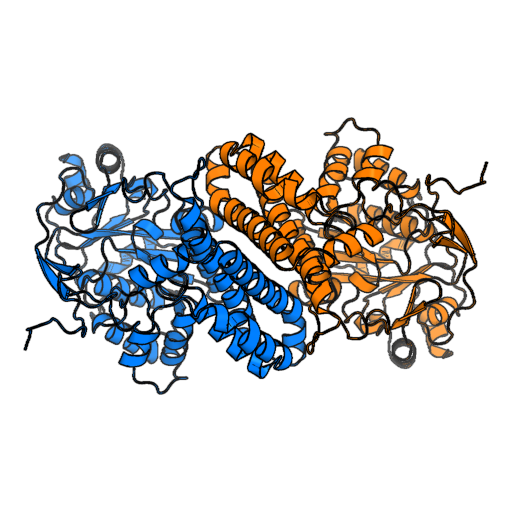 C C . ALA A 1 387 ? 14.32 16.891 32.906 1 97.25 387 ALA A C 1
ATOM 2922 O O . ALA A 1 387 ? 13.234 16.766 32.344 1 97.25 387 ALA A O 1
ATOM 2923 N N . ALA A 1 388 ? 14.461 16.797 34.156 1 97 388 ALA A N 1
ATOM 2924 C CA . ALA A 1 388 ? 13.32 16.547 35.031 1 97 388 ALA A CA 1
ATOM 2925 C C . ALA A 1 388 ? 12.281 17.656 34.906 1 97 388 ALA A C 1
ATOM 2927 O O . ALA A 1 388 ? 11.078 17.391 34.938 1 97 388 ALA A O 1
ATOM 2928 N N . ALA A 1 389 ? 12.742 18.891 34.844 1 96.75 389 ALA A N 1
ATOM 2929 C CA . ALA A 1 389 ? 11.836 20.031 34.688 1 96.75 389 ALA A CA 1
ATOM 2930 C C . ALA A 1 389 ? 11.086 19.984 33.375 1 96.75 389 ALA A C 1
ATOM 2932 O O . ALA A 1 389 ? 9.883 20.266 33.312 1 96.75 389 ALA A O 1
ATOM 2933 N N . LEU A 1 390 ? 11.766 19.672 32.312 1 97.81 390 LEU A N 1
ATOM 2934 C CA . LEU A 1 390 ? 11.133 19.547 31 1 97.81 390 LEU A CA 1
ATOM 2935 C C . LEU A 1 390 ? 10.117 18.406 31.016 1 97.81 390 LEU A C 1
ATOM 2937 O O . LEU A 1 390 ? 9.023 18.531 30.453 1 97.81 390 LEU A O 1
ATOM 2941 N N . ASP A 1 391 ? 10.43 17.297 31.672 1 96.69 391 ASP A N 1
ATOM 2942 C CA . ASP A 1 391 ? 9.547 16.125 31.75 1 96.69 391 ASP A CA 1
ATOM 2943 C C . ASP A 1 391 ? 8.305 16.453 32.594 1 96.69 391 ASP A C 1
ATOM 2945 O O . ASP A 1 391 ? 7.273 15.797 32.438 1 96.69 391 ASP A O 1
ATOM 2949 N N . ALA A 1 392 ? 8.43 17.438 33.406 1 96.56 392 ALA A N 1
ATOM 2950 C CA . ALA A 1 392 ? 7.336 17.812 34.281 1 96.56 392 ALA A CA 1
ATOM 2951 C C . ALA A 1 392 ? 6.34 18.719 33.594 1 96.56 392 ALA A C 1
ATOM 2953 O O . ALA A 1 392 ? 5.227 18.938 34.062 1 96.56 392 ALA A O 1
ATOM 2954 N N . THR A 1 393 ? 6.711 19.328 32.438 1 97 393 THR A N 1
ATOM 2955 C CA . THR A 1 393 ? 5.746 20.125 31.703 1 97 393 THR A CA 1
ATOM 2956 C C . THR A 1 393 ? 4.602 19.25 31.188 1 97 393 THR A C 1
ATOM 2958 O O . THR A 1 393 ? 4.805 18.078 30.875 1 97 393 THR A O 1
ATOM 2961 N N . ARG A 1 394 ? 3.447 19.859 31.031 1 95.31 394 ARG A N 1
ATOM 2962 C CA . ARG A 1 394 ? 2.242 19.094 30.75 1 95.31 394 ARG A CA 1
ATOM 2963 C C . ARG A 1 394 ? 1.938 19.078 29.25 1 95.31 394 ARG A C 1
ATOM 2965 O O . ARG A 1 394 ? 1.239 18.188 28.75 1 95.31 394 ARG A O 1
ATOM 2972 N N . GLY A 1 395 ? 2.363 20.109 28.609 1 95.31 395 GLY A N 1
ATOM 2973 C CA . GLY A 1 395 ? 2.006 20.219 27.203 1 95.31 395 GLY A CA 1
ATOM 2974 C C . GLY A 1 395 ? 2.426 21.531 26.562 1 95.31 395 GLY A C 1
ATOM 2975 O O . GLY A 1 395 ? 3.242 22.266 27.125 1 95.31 395 GLY A O 1
ATOM 2976 N N . THR A 1 396 ? 1.973 21.703 25.328 1 95.44 396 THR A N 1
ATOM 2977 C CA . THR A 1 396 ? 2.197 22.938 24.594 1 95.44 396 THR A CA 1
ATOM 2978 C C . THR A 1 396 ? 0.877 23.656 24.312 1 95.44 396 THR A C 1
ATOM 2980 O O . THR A 1 396 ? -0.176 23.016 24.25 1 95.44 396 THR A O 1
ATOM 2983 N N . HIS A 1 397 ? 1.01 24.891 24.125 1 93.38 397 HIS A N 1
ATOM 2984 C CA . HIS A 1 397 ? -0.177 25.672 23.828 1 93.38 397 HIS A CA 1
ATOM 2985 C C . HIS A 1 397 ? -0.561 25.562 22.359 1 93.38 397 HIS A C 1
ATOM 2987 O O . HIS A 1 397 ? 0.309 25.562 21.484 1 93.38 397 HIS A O 1
ATOM 2993 N N . ASN A 1 398 ? -1.82 25.375 22.094 1 90.94 398 ASN A N 1
ATOM 2994 C CA . ASN A 1 398 ? -2.52 25.656 20.844 1 90.94 398 ASN A CA 1
ATOM 2995 C C . ASN A 1 398 ? -3.562 26.766 21.016 1 90.94 398 ASN A C 1
ATOM 2997 O O . ASN A 1 398 ? -4.738 26.469 21.25 1 90.94 398 ASN A O 1
ATOM 3001 N N . GLY A 1 399 ? -3.098 27.922 20.781 1 87.25 399 GLY A N 1
ATOM 3002 C CA . GLY A 1 399 ? -3.904 29.031 21.266 1 87.25 399 GLY A CA 1
ATOM 3003 C C . GLY A 1 399 ? -4.082 29.031 22.766 1 87.25 399 GLY A C 1
ATOM 3004 O O . GLY A 1 399 ? -3.104 28.953 23.516 1 87.25 399 GLY A O 1
ATOM 3005 N N . ALA A 1 400 ? -5.336 29.062 23.203 1 84.69 400 ALA A N 1
ATOM 3006 C CA . ALA A 1 400 ? -5.645 29.109 24.625 1 84.69 400 ALA A CA 1
ATOM 3007 C C . ALA A 1 400 ? -5.652 27.703 25.234 1 84.69 400 ALA A C 1
ATOM 3009 O O . ALA A 1 400 ? -5.609 27.547 26.453 1 84.69 400 ALA A O 1
ATOM 3010 N N . GLU A 1 401 ? -5.633 26.75 24.375 1 86.5 401 GLU A N 1
ATOM 3011 C CA . GLU A 1 401 ? -5.77 25.375 24.844 1 86.5 401 GLU A CA 1
ATOM 3012 C C . GLU A 1 401 ? -4.406 24.734 25.047 1 86.5 401 GLU A C 1
ATOM 3014 O O . GLU A 1 401 ? -3.463 25 24.297 1 86.5 401 GLU A O 1
ATOM 3019 N N . LEU A 1 402 ? -4.332 23.922 26.062 1 89.94 402 LEU A N 1
ATOM 3020 C CA . LEU A 1 402 ? -3.127 23.141 26.312 1 89.94 402 LEU A CA 1
ATOM 3021 C C . LEU A 1 402 ? -3.234 21.766 25.688 1 89.94 402 LEU A C 1
ATOM 3023 O O . LEU A 1 402 ? -4.172 21.016 25.969 1 89.94 402 LEU A O 1
ATOM 3027 N N . GLN A 1 403 ? -2.449 21.469 24.797 1 90.62 403 GLN A N 1
ATOM 3028 C CA . GLN A 1 403 ? -2.338 20.125 24.234 1 90.62 403 GLN A CA 1
ATOM 3029 C C . GLN A 1 403 ? -1.309 19.297 24.984 1 90.62 403 GLN A C 1
ATOM 3031 O O . GLN A 1 403 ? -0.137 19.672 25.062 1 90.62 403 GLN A O 1
ATOM 3036 N N . LEU A 1 404 ? -1.733 18.188 25.484 1 92.94 404 LEU A N 1
ATOM 3037 C CA . LEU A 1 404 ? -0.855 17.344 26.281 1 92.94 404 LEU A CA 1
ATOM 3038 C C . LEU A 1 404 ? 0.24 16.734 25.422 1 92.94 404 LEU A C 1
ATOM 3040 O O . LEU A 1 404 ? -0.03 16.234 24.328 1 92.94 404 LEU A O 1
ATOM 3044 N N . VAL A 1 405 ? 1.485 16.844 25.969 1 95.06 405 VAL A N 1
ATOM 3045 C CA . VAL A 1 405 ? 2.598 16.234 25.234 1 95.06 405 VAL A CA 1
ATOM 3046 C C . VAL A 1 405 ? 3.787 16.047 26.172 1 95.06 405 VAL A C 1
ATOM 3048 O O . VAL A 1 405 ? 4.055 16.891 27.016 1 95.06 405 VAL A O 1
ATOM 3051 N N . ASP A 1 406 ? 4.41 14.922 26.078 1 95.5 406 ASP A N 1
ATOM 3052 C CA . ASP A 1 406 ? 5.715 14.711 26.703 1 95.5 406 ASP A CA 1
ATOM 3053 C C . ASP A 1 406 ? 6.832 15.297 25.828 1 95.5 406 ASP A C 1
ATOM 3055 O O . ASP A 1 406 ? 7.285 14.664 24.891 1 95.5 406 ASP A O 1
ATOM 3059 N N . ALA A 1 407 ? 7.324 16.391 26.312 1 96.88 407 ALA A N 1
ATOM 3060 C CA . ALA A 1 407 ? 8.125 17.25 25.438 1 96.88 407 ALA A CA 1
ATOM 3061 C C . ALA A 1 407 ? 9.367 16.516 24.938 1 96.88 407 ALA A C 1
ATOM 3063 O O . ALA A 1 407 ? 9.602 16.438 23.734 1 96.88 407 ALA A O 1
ATOM 3064 N N . ARG A 1 408 ? 10.133 15.859 25.781 1 97.94 408 ARG A N 1
ATOM 3065 C CA . ARG A 1 408 ? 11.422 15.289 25.406 1 97.94 408 ARG A CA 1
ATOM 3066 C C . ARG A 1 408 ? 11.234 13.992 24.609 1 97.94 408 ARG A C 1
ATOM 3068 O O . ARG A 1 408 ? 12.148 13.539 23.922 1 97.94 408 ARG A O 1
ATOM 3075 N N . ARG A 1 409 ? 10.07 13.367 24.734 1 97.62 409 ARG A N 1
ATOM 3076 C CA . ARG A 1 409 ? 9.773 12.188 23.922 1 97.62 409 ARG A CA 1
ATOM 3077 C C . ARG A 1 409 ? 9.203 12.578 22.562 1 97.62 409 ARG A C 1
ATOM 3079 O O . ARG A 1 409 ? 9.391 11.859 21.578 1 97.62 409 ARG A O 1
ATOM 3086 N N . ALA A 1 410 ? 8.539 13.703 22.547 1 98.31 410 ALA A N 1
ATOM 3087 C CA . ALA A 1 410 ? 7.797 14.125 21.359 1 98.31 410 ALA A CA 1
ATOM 3088 C C . ALA A 1 410 ? 8.711 14.836 20.359 1 98.31 410 ALA A C 1
ATOM 3090 O O . ALA A 1 410 ? 8.523 14.727 19.156 1 98.31 410 ALA A O 1
ATOM 3091 N N . PHE A 1 411 ? 9.664 15.594 20.906 1 98.69 411 PHE A N 1
ATOM 3092 C CA . PHE A 1 411 ? 10.461 16.484 20.062 1 98.69 411 PHE A CA 1
ATOM 3093 C C . PHE A 1 411 ? 11.953 16.281 20.312 1 98.69 411 PHE A C 1
ATOM 3095 O O . PHE A 1 411 ? 12.375 16.047 21.453 1 98.69 411 PHE A O 1
ATOM 3102 N N . ASP A 1 412 ? 12.734 16.359 19.219 1 98.81 412 ASP A N 1
ATOM 3103 C CA . ASP A 1 412 ? 14.188 16.422 19.375 1 98.81 412 ASP A CA 1
ATOM 3104 C C . ASP A 1 412 ? 14.633 17.797 19.859 1 98.81 412 ASP A C 1
ATOM 3106 O O . ASP A 1 412 ? 15.5 17.906 20.719 1 98.81 412 ASP A O 1
ATOM 3110 N N . ALA A 1 413 ? 14.102 18.781 19.297 1 98.88 413 ALA A N 1
ATOM 3111 C CA . ALA A 1 413 ? 14.352 20.188 19.625 1 98.88 413 ALA A CA 1
ATOM 3112 C C . ALA A 1 413 ? 13.07 21.016 19.547 1 98.88 413 ALA A C 1
ATOM 3114 O O . ALA A 1 413 ? 12.055 20.531 19.031 1 98.88 413 ALA A O 1
ATOM 3115 N N . VAL A 1 414 ? 13.141 22.219 20.141 1 98.81 414 VAL A N 1
ATOM 3116 C CA . VAL A 1 414 ? 12 23.125 20.078 1 98.81 414 VAL A CA 1
ATOM 3117 C C . VAL A 1 414 ? 12.461 24.516 19.641 1 98.81 414 VAL A C 1
ATOM 3119 O O . VAL A 1 414 ? 13.5 25 20.094 1 98.81 414 VAL A O 1
ATOM 3122 N N . VAL A 1 415 ? 11.742 25.047 18.719 1 98.75 415 VAL A N 1
ATOM 3123 C CA . VAL A 1 415 ? 11.867 26.469 18.391 1 98.75 415 VAL A CA 1
ATOM 3124 C C . VAL A 1 415 ? 10.867 27.281 19.203 1 98.75 415 VAL A C 1
ATOM 3126 O O . VAL A 1 415 ? 9.648 27.125 19.031 1 98.75 415 VAL A O 1
ATOM 3129 N N . HIS A 1 416 ? 11.375 28.109 20.062 1 98.62 416 HIS A N 1
ATOM 3130 C CA . HIS A 1 416 ? 10.531 29 20.859 1 98.62 416 HIS A CA 1
ATOM 3131 C C . HIS A 1 416 ? 10.477 30.391 20.234 1 98.62 416 HIS A C 1
ATOM 3133 O O . HIS A 1 416 ? 11.508 31.031 20.047 1 98.62 416 HIS A O 1
ATOM 3139 N N . ILE A 1 417 ? 9.281 30.812 19.906 1 98.38 417 ILE A N 1
ATOM 3140 C CA . ILE A 1 417 ? 9.047 32.156 19.359 1 98.38 417 ILE A CA 1
ATOM 3141 C C . ILE A 1 417 ? 8.578 33.094 20.453 1 98.38 417 ILE A C 1
ATOM 3143 O O . ILE A 1 417 ? 7.543 32.844 21.078 1 98.38 417 ILE A O 1
ATOM 3147 N N . ASP A 1 418 ? 9.273 34.156 20.656 1 97.75 418 ASP A N 1
ATOM 3148 C CA . ASP A 1 418 ? 9.023 35.062 21.766 1 97.75 418 ASP A CA 1
ATOM 3149 C C . ASP A 1 418 ? 7.613 35.656 21.719 1 97.75 418 ASP A C 1
ATOM 3151 O O . ASP A 1 418 ? 6.855 35.562 22.672 1 97.75 418 ASP A O 1
ATOM 3155 N N . ARG A 1 419 ? 7.289 36.25 20.609 1 97.31 419 ARG A N 1
ATOM 3156 C CA . ARG A 1 419 ? 5.969 36.812 20.375 1 97.31 419 ARG A CA 1
ATOM 3157 C C . ARG A 1 419 ? 5.461 36.469 18.984 1 97.31 419 ARG A C 1
ATOM 3159 O O . ARG A 1 419 ? 6.223 36.469 18.016 1 97.31 419 ARG A O 1
ATOM 3166 N N . VAL A 1 420 ? 4.16 36.156 18.969 1 97.81 420 VAL A N 1
ATOM 3167 C CA . VAL A 1 420 ? 3.578 35.812 17.672 1 97.81 420 VAL A CA 1
ATOM 3168 C C . VAL A 1 420 ? 2.51 36.812 17.297 1 97.81 420 VAL A C 1
ATOM 3170 O O . VAL A 1 420 ? 1.908 37.469 18.156 1 97.81 420 VAL A O 1
ATOM 3173 N N . THR A 1 421 ? 2.303 37.125 16.062 1 97.94 421 THR A N 1
ATOM 3174 C CA . THR A 1 421 ? 1.296 38 15.492 1 97.94 421 THR A CA 1
ATOM 3175 C C . THR A 1 421 ? 0.54 37.312 14.359 1 97.94 421 THR A C 1
ATOM 3177 O O . THR A 1 421 ? 0.962 36.25 13.883 1 97.94 421 THR A O 1
ATOM 3180 N N . PRO A 1 422 ? -0.605 37.844 13.969 1 97 422 PRO A N 1
ATOM 3181 C CA . PRO A 1 422 ? -1.378 37.25 12.883 1 97 422 PRO A CA 1
ATOM 3182 C C . PRO A 1 422 ? -0.616 37.219 11.562 1 97 422 PRO A C 1
ATOM 3184 O O . PRO A 1 422 ? 0.146 38.125 11.266 1 97 422 PRO A O 1
ATOM 3187 N N . TRP A 1 423 ? -0.828 36.188 10.836 1 97.81 423 TRP A N 1
ATOM 3188 C CA . TRP A 1 423 ? -0.351 36.125 9.453 1 97.81 423 TRP A CA 1
ATOM 3189 C C . TRP A 1 423 ? -0.925 37.281 8.641 1 97.81 423 TRP A C 1
ATOM 3191 O O . TRP A 1 423 ? -1.928 37.906 9.031 1 97.81 423 TRP A O 1
ATOM 3201 N N . HIS A 1 424 ? -0.273 37.656 7.602 1 97.75 424 HIS A N 1
ATOM 3202 C CA . HIS A 1 424 ? -0.745 38.688 6.695 1 97.75 424 HIS A CA 1
ATOM 3203 C C . HIS A 1 424 ? -1.656 38.125 5.617 1 97.75 424 HIS A C 1
ATOM 3205 O O . HIS A 1 424 ? -1.263 38.031 4.453 1 97.75 424 HIS A O 1
ATOM 3211 N N . THR A 1 425 ? -2.916 37.875 5.977 1 97.38 425 THR A N 1
ATOM 3212 C CA . THR A 1 425 ? -3.867 37.156 5.141 1 97.38 425 THR A CA 1
ATOM 3213 C C . THR A 1 425 ? -4.617 38.094 4.223 1 97.38 425 THR A C 1
ATOM 3215 O O . THR A 1 425 ? -4.711 39.312 4.512 1 97.38 425 THR A O 1
ATOM 3218 N N . TRP A 1 426 ? -5.051 37.594 3.107 1 94.12 426 TRP A N 1
ATOM 3219 C CA . TRP A 1 426 ? -5.906 38.406 2.227 1 94.12 426 TRP A CA 1
ATOM 3220 C C . TRP A 1 426 ? -7.359 37.938 2.334 1 94.12 426 TRP A C 1
ATOM 3222 O O . TRP A 1 426 ? -8.18 38.25 1.471 1 94.12 426 TRP A O 1
ATOM 3232 N N . ILE A 1 427 ? -7.652 37.156 3.365 1 92.31 427 ILE A N 1
ATOM 3233 C CA . ILE A 1 427 ? -9.039 36.812 3.691 1 92.31 427 ILE A CA 1
ATOM 3234 C C . ILE A 1 427 ? -9.758 38.062 4.195 1 92.31 427 ILE A C 1
ATOM 3236 O O . ILE A 1 427 ? -9.312 38.719 5.148 1 92.31 427 ILE A O 1
ATOM 3240 N N . PRO A 1 428 ? -10.773 38.375 3.564 1 80.94 428 PRO A N 1
ATOM 3241 C CA . PRO A 1 428 ? -11.453 39.625 3.928 1 80.94 428 PRO A CA 1
ATOM 3242 C C . PRO A 1 428 ? -12.078 39.562 5.32 1 80.94 428 PRO A C 1
ATOM 3244 O O . PRO A 1 428 ? -12.562 38.5 5.746 1 80.94 428 PRO A O 1
ATOM 3247 N N . VAL A 1 429 ? -11.852 40.531 6.227 1 71.38 429 VAL A N 1
ATOM 3248 C CA . VAL A 1 429 ? -12.531 40.719 7.504 1 71.38 429 VAL A CA 1
ATOM 3249 C C . VAL A 1 429 ? -13.82 41.5 7.301 1 71.38 429 VAL A C 1
ATOM 3251 O O . VAL A 1 429 ? -13.805 42.562 6.645 1 71.38 429 VAL A O 1
ATOM 3254 N N . PRO A 1 430 ? -14.961 40.875 7.727 1 59.62 430 PRO A N 1
ATOM 3255 C CA . PRO A 1 430 ? -16.156 41.719 7.582 1 59.62 430 PRO A CA 1
ATOM 3256 C C . PRO A 1 430 ? -16.016 43.062 8.281 1 59.62 430 PRO A C 1
ATOM 3258 O O . PRO A 1 430 ? -15.5 43.125 9.398 1 59.62 430 PRO A O 1
ATOM 3261 N N . GLY A 1 431 ? -16.328 44.125 7.684 1 51.91 431 GLY A N 1
ATOM 3262 C CA . GLY A 1 431 ? -16.328 45.5 8.164 1 51.91 431 GLY A CA 1
ATOM 3263 C C . GLY A 1 431 ? -14.984 46.188 8.008 1 51.91 431 GLY A C 1
ATOM 3264 O O . GLY A 1 431 ? -14.828 47.344 8.375 1 51.91 431 GLY A O 1
ATOM 3265 N N . GLY A 1 432 ? -13.859 45.469 7.949 1 44.66 432 GLY A N 1
ATOM 3266 C CA . GLY A 1 432 ? -12.578 46.125 7.762 1 44.66 432 GLY A CA 1
ATOM 3267 C C . GLY A 1 432 ? -12.422 46.75 6.391 1 44.66 432 GLY A C 1
ATOM 3268 O O . GLY A 1 432 ? -12.648 46.094 5.371 1 44.66 432 GLY A O 1
ATOM 3269 N N . ARG A 1 433 ? -12.609 48.031 6.277 1 39.53 433 ARG A N 1
ATOM 3270 C CA . ARG A 1 433 ? -12.281 48.844 5.098 1 39.53 433 ARG A CA 1
ATOM 3271 C C . ARG A 1 433 ? -10.781 48.812 4.824 1 39.53 433 ARG A C 1
ATOM 3273 O O . ARG A 1 433 ? -9.977 48.781 5.758 1 39.53 433 ARG A O 1
ATOM 3280 N N . MET B 1 1 ? 10.062 -27 -37.875 1 59.16 1 MET B N 1
ATOM 3281 C CA . MET B 1 1 ? 11.039 -26.656 -36.844 1 59.16 1 MET B CA 1
ATOM 3282 C C . MET B 1 1 ? 12.453 -26.641 -37.438 1 59.16 1 MET B C 1
ATOM 3284 O O . MET B 1 1 ? 12.844 -27.547 -38.156 1 59.16 1 MET B O 1
ATOM 3288 N N . SER B 1 2 ? 13.109 -25.5 -37.281 1 71.81 2 SER B N 1
ATOM 3289 C CA . SER B 1 2 ? 14.297 -25.266 -38.094 1 71.81 2 SER B CA 1
ATOM 3290 C C . SER B 1 2 ? 15.477 -26.109 -37.625 1 71.81 2 SER B C 1
ATOM 3292 O O . SER B 1 2 ? 15.586 -26.391 -36.438 1 71.81 2 SER B O 1
ATOM 3294 N N . ASP B 1 3 ? 16.016 -26.828 -38.469 1 84.88 3 ASP B N 1
ATOM 3295 C CA . ASP B 1 3 ? 17.281 -27.547 -38.25 1 84.88 3 ASP B CA 1
ATOM 3296 C C . ASP B 1 3 ? 18.234 -26.734 -37.375 1 84.88 3 ASP B C 1
ATOM 3298 O O . ASP B 1 3 ? 18.938 -27.281 -36.531 1 84.88 3 ASP B O 1
ATOM 3302 N N . ASP B 1 4 ? 18.016 -25.547 -37.375 1 91.94 4 ASP B N 1
ATOM 3303 C CA . ASP B 1 4 ? 18.906 -24.656 -36.656 1 91.94 4 ASP B CA 1
ATOM 3304 C C . ASP B 1 4 ? 18.562 -24.641 -35.156 1 91.94 4 ASP B C 1
ATOM 3306 O O . ASP B 1 4 ? 19.453 -24.641 -34.312 1 91.94 4 ASP B O 1
ATOM 3310 N N . LEU B 1 5 ? 17.25 -24.688 -34.875 1 95.81 5 LEU B N 1
ATOM 3311 C CA . LEU B 1 5 ? 16.844 -24.703 -33.469 1 95.81 5 LEU B CA 1
ATOM 3312 C C . LEU B 1 5 ? 17.234 -26.031 -32.812 1 95.81 5 LEU B C 1
ATOM 3314 O O . LEU B 1 5 ? 17.734 -26.031 -31.672 1 95.81 5 LEU B O 1
ATOM 3318 N N . THR B 1 6 ? 17.031 -27.078 -33.531 1 95.81 6 THR B N 1
ATOM 3319 C CA . THR B 1 6 ? 17.391 -28.391 -33.031 1 95.81 6 THR B CA 1
ATOM 3320 C C . THR B 1 6 ? 18.891 -28.453 -32.719 1 95.81 6 THR B C 1
ATOM 3322 O O . THR B 1 6 ? 19.297 -28.969 -31.672 1 95.81 6 THR B O 1
ATOM 3325 N N . ALA B 1 7 ? 19.656 -27.969 -33.625 1 95.94 7 ALA B N 1
ATOM 3326 C CA . ALA B 1 7 ? 21.109 -27.953 -33.438 1 95.94 7 ALA B CA 1
ATOM 3327 C C . ALA B 1 7 ? 21.484 -27.094 -32.219 1 95.94 7 ALA B C 1
ATOM 3329 O O . ALA B 1 7 ? 22.344 -27.469 -31.438 1 95.94 7 ALA B O 1
ATOM 3330 N N . TRP B 1 8 ? 20.906 -25.969 -32.125 1 97.5 8 TRP B N 1
ATOM 3331 C CA . TRP B 1 8 ? 21.156 -25.062 -31.016 1 97.5 8 TRP B CA 1
ATOM 3332 C C . TRP B 1 8 ? 20.766 -25.719 -29.688 1 97.5 8 TRP B C 1
ATOM 3334 O O . TRP B 1 8 ? 21.516 -25.625 -28.703 1 97.5 8 TRP B O 1
ATOM 3344 N N . LEU B 1 9 ? 19.656 -26.422 -29.625 1 98.06 9 LEU B N 1
ATOM 3345 C CA . LEU B 1 9 ? 19.203 -27.094 -28.422 1 98.06 9 LEU B CA 1
ATOM 3346 C C . LEU B 1 9 ? 20.156 -28.219 -28.031 1 98.06 9 LEU B C 1
ATOM 3348 O O . LEU B 1 9 ? 20.453 -28.406 -26.844 1 98.06 9 LEU B O 1
ATOM 3352 N N . ARG B 1 10 ? 20.609 -28.953 -28.953 1 97.19 10 ARG B N 1
ATOM 3353 C CA . ARG B 1 10 ? 21.547 -30.031 -28.672 1 97.19 10 ARG B CA 1
ATOM 3354 C C . ARG B 1 10 ? 22.828 -29.484 -28.062 1 97.19 10 ARG B C 1
ATOM 3356 O O . ARG B 1 10 ? 23.438 -30.141 -27.203 1 97.19 10 ARG B O 1
ATOM 3363 N N . ALA B 1 11 ? 23.156 -28.297 -28.453 1 96.81 11 ALA B N 1
ATOM 3364 C CA . ALA B 1 11 ? 24.406 -27.703 -28 1 96.81 11 ALA B CA 1
ATOM 3365 C C . ALA B 1 11 ? 24.219 -27 -26.656 1 96.81 11 ALA B C 1
ATOM 3367 O O . ALA B 1 11 ? 25.156 -26.906 -25.859 1 96.81 11 ALA B O 1
ATOM 3368 N N . ASN B 1 12 ? 23.016 -26.516 -26.344 1 97.75 12 ASN B N 1
ATOM 3369 C CA . ASN B 1 12 ? 22.859 -25.578 -25.234 1 97.75 12 ASN B CA 1
ATOM 3370 C C . ASN B 1 12 ? 21.953 -26.125 -24.156 1 97.75 12 ASN B C 1
ATOM 3372 O O . ASN B 1 12 ? 21.953 -25.625 -23.031 1 97.75 12 ASN B O 1
ATOM 3376 N N . ALA B 1 13 ? 21.203 -27.172 -24.469 1 98.19 13 ALA B N 1
ATOM 3377 C CA . ALA B 1 13 ? 20.344 -27.797 -23.469 1 98.19 13 ALA B CA 1
ATOM 3378 C C . ALA B 1 13 ? 21.156 -28.453 -22.359 1 98.19 13 ALA B C 1
ATOM 3380 O O . ALA B 1 13 ? 22.188 -29.078 -22.625 1 98.19 13 ALA B O 1
ATOM 3381 N N . ARG B 1 14 ? 20.75 -28.234 -21.172 1 98.44 14 ARG B N 1
ATOM 3382 C CA . ARG B 1 14 ? 21.359 -28.906 -20.031 1 98.44 14 ARG B CA 1
ATOM 3383 C C . ARG B 1 14 ? 20.453 -30.031 -19.531 1 98.44 14 ARG B C 1
ATOM 3385 O O . ARG B 1 14 ? 19.484 -29.781 -18.812 1 98.44 14 ARG B O 1
ATOM 3392 N N . ARG B 1 15 ? 20.828 -31.219 -19.766 1 97.69 15 ARG B N 1
ATOM 3393 C CA . ARG B 1 15 ? 19.984 -32.375 -19.469 1 97.69 15 ARG B CA 1
ATOM 3394 C C . ARG B 1 15 ? 19.859 -32.594 -17.969 1 97.69 15 ARG B C 1
ATOM 3396 O O . ARG B 1 15 ? 20.828 -32.406 -17.219 1 97.69 15 ARG B O 1
ATOM 3403 N N . LEU B 1 16 ? 18.703 -32.875 -17.547 1 97.69 16 LEU B N 1
ATOM 3404 C CA . LEU B 1 16 ? 18.453 -33.281 -16.172 1 97.69 16 LEU B CA 1
ATOM 3405 C C . LEU B 1 16 ? 18.656 -34.781 -15.992 1 97.69 16 LEU B C 1
ATOM 3407 O O . LEU B 1 16 ? 17.906 -35.562 -16.547 1 97.69 16 LEU B O 1
ATOM 3411 N N . ALA B 1 17 ? 19.625 -35.156 -15.227 1 95.69 17 ALA B N 1
ATOM 3412 C CA . ALA B 1 17 ? 19.922 -36.562 -15 1 95.69 17 ALA B CA 1
ATOM 3413 C C . ALA B 1 17 ? 18.766 -37.25 -14.305 1 95.69 17 ALA B C 1
ATOM 3415 O O . ALA B 1 17 ? 18.547 -38.469 -14.492 1 95.69 17 ALA B O 1
ATOM 3416 N N . THR B 1 18 ? 18.062 -36.5 -13.539 1 95.88 18 THR B N 1
ATOM 3417 C CA . THR B 1 18 ? 16.906 -37 -12.797 1 95.88 18 THR B CA 1
ATOM 3418 C C . THR B 1 18 ? 15.969 -35.844 -12.43 1 95.88 18 THR B C 1
ATOM 3420 O O . THR B 1 18 ? 16.375 -34.688 -12.453 1 95.88 18 THR B O 1
ATOM 3423 N N . LEU B 1 19 ? 14.758 -36.188 -12.203 1 96.69 19 LEU B N 1
ATOM 3424 C CA . LEU B 1 19 ? 13.836 -35.219 -11.641 1 96.69 19 LEU B CA 1
ATOM 3425 C C . LEU B 1 19 ? 13.641 -35.469 -10.148 1 96.69 19 LEU B C 1
ATOM 3427 O O . LEU B 1 19 ? 13 -34.656 -9.461 1 96.69 19 LEU B O 1
ATOM 3431 N N . ASP B 1 20 ? 14.273 -36.531 -9.602 1 95.12 20 ASP B N 1
ATOM 3432 C CA . ASP B 1 20 ? 14.094 -36.938 -8.211 1 95.12 20 ASP B CA 1
ATOM 3433 C C . ASP B 1 20 ? 14.789 -35.969 -7.262 1 95.12 20 ASP B C 1
ATOM 3435 O O . ASP B 1 20 ? 16.016 -35.844 -7.273 1 95.12 20 ASP B O 1
ATOM 3439 N N . PRO B 1 21 ? 14.008 -35.312 -6.391 1 94.81 21 PRO B N 1
ATOM 3440 C CA . PRO B 1 21 ? 14.633 -34.375 -5.461 1 94.81 21 PRO B CA 1
ATOM 3441 C C . PRO B 1 21 ? 15.562 -35.062 -4.461 1 94.81 21 PRO B C 1
ATOM 3443 O O . PRO B 1 21 ? 16.438 -34.406 -3.879 1 94.81 21 PRO B O 1
ATOM 3446 N N . ASP B 1 22 ? 15.461 -36.281 -4.293 1 91.62 22 ASP B N 1
ATOM 3447 C CA . ASP B 1 22 ? 16.25 -37 -3.301 1 91.62 22 ASP B CA 1
ATOM 3448 C C . ASP B 1 22 ? 17.562 -37.5 -3.896 1 91.62 22 ASP B C 1
ATOM 3450 O O . ASP B 1 22 ? 18.375 -38.094 -3.195 1 91.62 22 ASP B O 1
ATOM 3454 N N . ALA B 1 23 ? 17.609 -37.125 -5.172 1 89 23 ALA B N 1
ATOM 3455 C CA . ALA B 1 23 ? 18.875 -37.531 -5.793 1 89 23 ALA B CA 1
ATOM 3456 C C . ALA B 1 23 ? 20.047 -36.781 -5.168 1 89 23 ALA B C 1
ATOM 3458 O O . ALA B 1 23 ? 19.938 -35.594 -4.852 1 89 23 ALA B O 1
ATOM 3459 N N . ASP B 1 24 ? 21.031 -37.375 -4.672 1 80.06 24 ASP B N 1
ATOM 3460 C CA . ASP B 1 24 ? 22.172 -36.781 -3.98 1 80.06 24 ASP B CA 1
ATOM 3461 C C . ASP B 1 24 ? 23.234 -36.312 -4.977 1 80.06 24 ASP B C 1
ATOM 3463 O O . ASP B 1 24 ? 24.422 -36.469 -4.75 1 80.06 24 ASP B O 1
ATOM 3467 N N . ASP B 1 25 ? 22.859 -35.781 -6.082 1 89.88 25 ASP B N 1
ATOM 3468 C CA . ASP B 1 25 ? 23.781 -35.25 -7.082 1 89.88 25 ASP B CA 1
ATOM 3469 C C . ASP B 1 25 ? 23.141 -34.094 -7.84 1 89.88 25 ASP B C 1
ATOM 3471 O O . ASP B 1 25 ? 22.234 -34.281 -8.648 1 89.88 25 ASP B O 1
ATOM 3475 N N . ASP B 1 26 ? 23.641 -32.938 -7.59 1 92.62 26 ASP B N 1
ATOM 3476 C CA . ASP B 1 26 ? 23.094 -31.734 -8.203 1 92.62 26 ASP B CA 1
ATOM 3477 C C . ASP B 1 26 ? 23.969 -31.25 -9.359 1 92.62 26 ASP B C 1
ATOM 3479 O O . ASP B 1 26 ? 23.859 -30.109 -9.805 1 92.62 26 ASP B O 1
ATOM 3483 N N . THR B 1 27 ? 24.828 -32.094 -9.836 1 96 27 THR B N 1
ATOM 3484 C CA . THR B 1 27 ? 25.797 -31.672 -10.844 1 96 27 THR B CA 1
ATOM 3485 C C . THR B 1 27 ? 25.078 -31.172 -12.094 1 96 27 THR B C 1
ATOM 3487 O O . THR B 1 27 ? 25.531 -30.203 -12.719 1 96 27 THR B O 1
ATOM 3490 N N . ASP B 1 28 ? 24 -31.828 -12.414 1 96.75 28 ASP B N 1
ATOM 3491 C CA . ASP B 1 28 ? 23.281 -31.453 -13.617 1 96.75 28 ASP B CA 1
ATOM 3492 C C . ASP B 1 28 ? 22.562 -30.109 -13.438 1 96.75 28 ASP B C 1
ATOM 3494 O O . ASP B 1 28 ? 22.156 -29.484 -14.414 1 96.75 28 ASP B O 1
ATOM 3498 N N . LEU B 1 29 ? 22.438 -29.609 -12.188 1 97.62 29 LEU B N 1
ATOM 3499 C CA . LEU B 1 29 ? 21.75 -28.344 -11.922 1 97.62 29 LEU B CA 1
ATOM 3500 C C . LEU B 1 29 ? 22.734 -27.188 -11.805 1 97.62 29 LEU B C 1
ATOM 3502 O O . LEU B 1 29 ? 22.328 -26.031 -11.805 1 97.62 29 LEU B O 1
ATOM 3506 N N . LEU B 1 30 ? 24.016 -27.422 -11.742 1 97.75 30 LEU B N 1
ATOM 3507 C CA . LEU B 1 30 ? 25.031 -26.406 -11.484 1 97.75 30 LEU B CA 1
ATOM 3508 C C . LEU B 1 30 ? 24.938 -25.281 -12.508 1 97.75 30 LEU B C 1
ATOM 3510 O O . LEU B 1 30 ? 25.062 -24.109 -12.148 1 97.75 30 LEU B O 1
ATOM 3514 N N . PRO B 1 31 ? 24.656 -25.641 -13.781 1 97.88 31 PRO B N 1
ATOM 3515 C CA . PRO B 1 31 ? 24.562 -24.547 -14.758 1 97.88 31 PRO B CA 1
ATOM 3516 C C . PRO B 1 31 ? 23.406 -23.594 -14.469 1 97.88 31 PRO B C 1
ATOM 3518 O O . PRO B 1 31 ? 23.359 -22.484 -15.016 1 97.88 31 PRO B O 1
ATOM 3521 N N . LEU B 1 32 ? 22.484 -24 -13.68 1 98.38 32 LEU B N 1
ATOM 3522 C CA . LEU B 1 32 ? 21.359 -23.141 -13.312 1 98.38 32 LEU B CA 1
ATOM 3523 C C . LEU B 1 32 ? 21.859 -21.906 -12.562 1 98.38 32 LEU B C 1
ATOM 3525 O O . LEU B 1 32 ? 21.234 -20.844 -12.625 1 98.38 32 LEU B O 1
ATOM 3529 N N . LEU B 1 33 ? 23 -22.016 -11.891 1 98.44 33 LEU B N 1
ATOM 3530 C CA . LEU B 1 33 ? 23.547 -20.891 -11.125 1 98.44 33 LEU B CA 1
ATOM 3531 C C . LEU B 1 33 ? 23.922 -19.734 -12.047 1 98.44 33 LEU B C 1
ATOM 3533 O O . LEU B 1 33 ? 23.812 -18.562 -11.664 1 98.44 33 LEU B O 1
ATOM 3537 N N . GLU B 1 34 ? 24.297 -20.094 -13.25 1 97.94 34 GLU B N 1
ATOM 3538 C CA . GLU B 1 34 ? 24.625 -19.062 -14.219 1 97.94 34 GLU B CA 1
ATOM 3539 C C . GLU B 1 34 ? 23.359 -18.312 -14.664 1 97.94 34 GLU B C 1
ATOM 3541 O O . GLU B 1 34 ? 23.406 -17.109 -14.93 1 97.94 34 GLU B O 1
ATOM 3546 N N . ILE B 1 35 ? 22.328 -19.016 -14.734 1 98.44 35 ILE B N 1
ATOM 3547 C CA . ILE B 1 35 ? 21.047 -18.422 -15.117 1 98.44 35 ILE B CA 1
ATOM 3548 C C . ILE B 1 35 ? 20.516 -17.547 -13.984 1 98.44 35 ILE B C 1
ATOM 3550 O O . ILE B 1 35 ? 20.062 -16.422 -14.211 1 98.44 35 ILE B O 1
ATOM 3554 N N . VAL B 1 36 ? 20.578 -17.984 -12.766 1 98.56 36 VAL B N 1
ATOM 3555 C CA . VAL B 1 36 ? 20.016 -17.344 -11.586 1 98.56 36 VAL B CA 1
ATOM 3556 C C . VAL B 1 36 ? 20.859 -16.125 -11.211 1 98.56 36 VAL B C 1
ATOM 3558 O O . VAL B 1 36 ? 20.312 -15.055 -10.93 1 98.56 36 VAL B O 1
ATOM 3561 N N . GLY B 1 37 ? 22.141 -16.266 -11.227 1 97.94 37 GLY B N 1
ATOM 3562 C CA . GLY B 1 37 ? 23.031 -15.195 -10.812 1 97.94 37 GLY B CA 1
ATOM 3563 C C . GLY B 1 37 ? 22.719 -14.664 -9.422 1 97.94 37 GLY B C 1
ATOM 3564 O O . GLY B 1 37 ? 22.594 -15.438 -8.469 1 97.94 37 GLY B O 1
ATOM 3565 N N . ASP B 1 38 ? 22.609 -13.414 -9.273 1 98 38 ASP B N 1
ATOM 3566 C CA . ASP B 1 38 ? 22.375 -12.773 -7.98 1 98 38 ASP B CA 1
ATOM 3567 C C . ASP B 1 38 ? 20.906 -12.453 -7.781 1 98 38 ASP B C 1
ATOM 3569 O O . ASP B 1 38 ? 20.547 -11.703 -6.871 1 98 38 ASP B O 1
ATOM 3573 N N . ALA B 1 39 ? 20.078 -13 -8.641 1 98.75 39 ALA B N 1
ATOM 3574 C CA . ALA B 1 39 ? 18.656 -12.703 -8.578 1 98.75 39 ALA B CA 1
ATOM 3575 C C . ALA B 1 39 ? 18.109 -12.992 -7.184 1 98.75 39 ALA B C 1
ATOM 3577 O O . ALA B 1 39 ? 18.5 -13.961 -6.535 1 98.75 39 ALA B O 1
ATOM 3578 N N . ARG B 1 40 ? 17.203 -12.164 -6.742 1 98.81 40 ARG B N 1
ATOM 3579 C CA . ARG B 1 40 ? 16.562 -12.336 -5.445 1 98.81 40 ARG B CA 1
ATOM 3580 C C . ARG B 1 40 ? 15.312 -13.211 -5.57 1 98.81 40 ARG B C 1
ATOM 3582 O O . ARG B 1 40 ? 14.883 -13.82 -4.59 1 98.81 40 ARG B O 1
ATOM 3589 N N . VAL B 1 41 ? 14.711 -13.227 -6.781 1 98.94 41 VAL B N 1
ATOM 3590 C CA . VAL B 1 41 ? 13.516 -14.031 -7.031 1 98.94 41 VAL B CA 1
ATOM 3591 C C . VAL B 1 41 ? 13.75 -14.953 -8.219 1 98.94 41 VAL B C 1
ATOM 3593 O O . VAL B 1 41 ? 14.125 -14.5 -9.305 1 98.94 41 VAL B O 1
ATOM 3596 N N . VAL B 1 42 ? 13.633 -16.172 -8.039 1 98.94 42 VAL B N 1
ATOM 3597 C CA . VAL B 1 42 ? 13.531 -17.156 -9.117 1 98.94 42 VAL B CA 1
ATOM 3598 C C . VAL B 1 42 ? 12.109 -17.703 -9.188 1 98.94 42 VAL B C 1
ATOM 3600 O O . VAL B 1 42 ? 11.672 -18.422 -8.281 1 98.94 42 VAL B O 1
ATOM 3603 N N . ALA B 1 43 ? 11.438 -17.344 -10.211 1 98.94 43 ALA B N 1
ATOM 3604 C CA . ALA B 1 43 ? 10.086 -17.859 -10.43 1 98.94 43 ALA B CA 1
ATOM 3605 C C . ALA B 1 43 ? 10.109 -19.109 -11.297 1 98.94 43 ALA B C 1
ATOM 3607 O O . ALA B 1 43 ? 10.672 -19.109 -12.398 1 98.94 43 ALA B O 1
ATOM 3608 N N . VAL B 1 44 ? 9.539 -20.156 -10.758 1 98.81 44 VAL B N 1
ATOM 3609 C CA . VAL B 1 44 ? 9.453 -21.422 -11.477 1 98.81 44 VAL B CA 1
ATOM 3610 C C . VAL B 1 44 ? 8.008 -21.703 -11.867 1 98.81 44 VAL B C 1
ATOM 3612 O O . VAL B 1 44 ? 7.18 -22.047 -11.016 1 98.81 44 VAL B O 1
ATOM 3615 N N . GLY B 1 45 ? 7.766 -21.641 -13.133 1 98.31 45 GLY B N 1
ATOM 3616 C CA . GLY B 1 45 ? 6.422 -21.828 -13.648 1 98.31 45 GLY B CA 1
ATOM 3617 C C . GLY B 1 45 ? 6.027 -23.281 -13.789 1 98.31 45 GLY B C 1
ATOM 3618 O O . GLY B 1 45 ? 6.855 -24.172 -13.602 1 98.31 45 GLY B O 1
ATOM 3619 N N . GLU B 1 46 ? 4.777 -23.484 -14.008 1 96.75 46 GLU B N 1
ATOM 3620 C CA . GLU B 1 46 ? 4.254 -24.781 -14.445 1 96.75 46 GLU B CA 1
ATOM 3621 C C . GLU B 1 46 ? 3.225 -24.609 -15.562 1 96.75 46 GLU B C 1
ATOM 3623 O O . GLU B 1 46 ? 2.408 -23.688 -15.523 1 96.75 46 GLU B O 1
ATOM 3628 N N . SER B 1 47 ? 3.311 -25.406 -16.531 1 91.69 47 SER B N 1
ATOM 3629 C CA . SER B 1 47 ? 2.451 -25.312 -17.703 1 91.69 47 SER B CA 1
ATOM 3630 C C . SER B 1 47 ? 1.038 -25.797 -17.391 1 91.69 47 SER B C 1
ATOM 3632 O O . SER B 1 47 ? 0.077 -25.375 -18.047 1 91.69 47 SER B O 1
ATOM 3634 N N . MET B 1 48 ? 0.982 -26.688 -16.484 1 92.62 48 MET B N 1
ATOM 3635 C CA . MET B 1 48 ? -0.286 -27.25 -16.016 1 92.62 48 MET B CA 1
ATOM 3636 C C . MET B 1 48 ? -0.181 -27.734 -14.578 1 92.62 48 MET B C 1
ATOM 3638 O O . MET B 1 48 ? 0.876 -28.188 -14.148 1 92.62 48 MET B O 1
ATOM 3642 N N . HIS B 1 49 ? -1.304 -27.562 -13.906 1 94 49 HIS B N 1
ATOM 3643 C CA . HIS B 1 49 ? -1.32 -28 -12.516 1 94 49 HIS B CA 1
ATOM 3644 C C . HIS B 1 49 ? -1.443 -29.516 -12.406 1 94 49 HIS B C 1
ATOM 3646 O O . HIS B 1 49 ? -1.909 -30.172 -13.344 1 94 49 HIS B O 1
ATOM 3652 N N . ARG B 1 50 ? -1.03 -30.141 -11.328 1 96.44 50 ARG B N 1
ATOM 3653 C CA . ARG B 1 50 ? -1.329 -31.5 -10.898 1 96.44 50 ARG B CA 1
ATOM 3654 C C . ARG B 1 50 ? -0.56 -32.531 -11.734 1 96.44 50 ARG B C 1
ATOM 3656 O O . ARG B 1 50 ? -1.111 -33.531 -12.133 1 96.44 50 ARG B O 1
ATOM 3663 N N . LEU B 1 51 ? 0.62 -32.125 -12.055 1 97.31 51 LEU B N 1
ATOM 3664 C CA . LEU B 1 51 ? 1.564 -33.031 -12.695 1 97.31 51 LEU B CA 1
ATOM 3665 C C . LEU B 1 51 ? 2.643 -33.469 -11.719 1 97.31 51 LEU B C 1
ATOM 3667 O O . LEU B 1 51 ? 3.256 -32.656 -11.039 1 97.31 51 LEU B O 1
ATOM 3671 N N . HIS B 1 52 ? 2.863 -34.75 -11.703 1 98.19 52 HIS B N 1
ATOM 3672 C CA . HIS B 1 52 ? 3.867 -35.344 -10.82 1 98.19 52 HIS B CA 1
ATOM 3673 C C . HIS B 1 52 ? 5.242 -34.75 -11.062 1 98.19 52 HIS B C 1
ATOM 3675 O O . HIS B 1 52 ? 5.891 -34.281 -10.133 1 98.19 52 HIS B O 1
ATOM 3681 N N . GLU B 1 53 ? 5.656 -34.656 -12.289 1 98.12 53 GLU B N 1
ATOM 3682 C CA . GLU B 1 53 ? 7.012 -34.25 -12.656 1 98.12 53 GLU B CA 1
ATOM 3683 C C . GLU B 1 53 ? 7.242 -32.781 -12.383 1 98.12 53 GLU B C 1
ATOM 3685 O O . GLU B 1 53 ? 8.352 -32.375 -12.039 1 98.12 53 GLU B O 1
ATOM 3690 N N . THR B 1 54 ? 6.223 -31.938 -12.516 1 97.69 54 THR B N 1
ATOM 3691 C CA . THR B 1 54 ? 6.379 -30.516 -12.211 1 97.69 54 THR B CA 1
ATOM 3692 C C . THR B 1 54 ? 6.645 -30.312 -10.727 1 97.69 54 THR B C 1
ATOM 3694 O O . THR B 1 54 ? 7.465 -29.469 -10.344 1 97.69 54 THR B O 1
ATOM 3697 N N . TYR B 1 55 ? 5.949 -31.062 -9.867 1 98.31 55 TYR B N 1
ATOM 3698 C CA . TYR B 1 55 ? 6.219 -31 -8.43 1 98.31 55 TYR B CA 1
ATOM 3699 C C . TYR B 1 55 ? 7.656 -31.406 -8.133 1 98.31 55 TYR B C 1
ATOM 3701 O O . TYR B 1 55 ? 8.32 -30.781 -7.297 1 98.31 55 TYR B O 1
ATOM 3709 N N . LEU B 1 56 ? 8.117 -32.469 -8.844 1 98.06 56 LEU B N 1
ATOM 3710 C CA . LEU B 1 56 ? 9.477 -32.938 -8.633 1 98.06 56 LEU B CA 1
ATOM 3711 C C . LEU B 1 56 ? 10.492 -31.875 -9.031 1 98.06 56 LEU B C 1
ATOM 3713 O O . LEU B 1 56 ? 11.453 -31.609 -8.297 1 98.06 56 LEU B O 1
ATOM 3717 N N . VAL B 1 57 ? 10.258 -31.25 -10.141 1 97.44 57 VAL B N 1
ATOM 3718 C CA . VAL B 1 57 ? 11.172 -30.234 -10.641 1 97.44 57 VAL B CA 1
ATOM 3719 C C . VAL B 1 57 ? 11.242 -29.062 -9.648 1 97.44 57 VAL B C 1
ATOM 3721 O O . VAL B 1 57 ? 12.328 -28.609 -9.281 1 97.44 57 VAL B O 1
ATOM 3724 N N . ARG B 1 58 ? 10.109 -28.594 -9.211 1 98.12 58 ARG B N 1
ATOM 3725 C CA . ARG B 1 58 ? 10.055 -27.469 -8.281 1 98.12 58 ARG B CA 1
ATOM 3726 C C . ARG B 1 58 ? 10.742 -27.812 -6.965 1 98.12 58 ARG B C 1
ATOM 3728 O O . ARG B 1 58 ? 11.492 -27 -6.418 1 98.12 58 ARG B O 1
ATOM 3735 N N . HIS B 1 59 ? 10.5 -29.016 -6.488 1 97.62 59 HIS B N 1
ATOM 3736 C CA . HIS B 1 59 ? 11.125 -29.469 -5.25 1 97.62 59 HIS B CA 1
ATOM 3737 C C . HIS B 1 59 ? 12.641 -29.547 -5.398 1 97.62 59 HIS B C 1
ATOM 3739 O O . HIS B 1 59 ? 13.375 -29.047 -4.535 1 97.62 59 HIS B O 1
ATOM 3745 N N . ARG B 1 60 ? 13.086 -30.125 -6.496 1 97.38 60 ARG B N 1
ATOM 3746 C CA . ARG B 1 60 ? 14.516 -30.297 -6.73 1 97.38 60 ARG B CA 1
ATOM 3747 C C . ARG B 1 60 ? 15.211 -28.953 -6.902 1 97.38 60 ARG B C 1
ATOM 3749 O O . ARG B 1 60 ? 16.281 -28.719 -6.324 1 97.38 60 ARG B O 1
ATOM 3756 N N . VAL B 1 61 ? 14.602 -28.094 -7.668 1 97.38 61 VAL B N 1
ATOM 3757 C CA . VAL B 1 61 ? 15.156 -26.766 -7.887 1 97.38 61 VAL B CA 1
ATOM 3758 C C . VAL B 1 61 ? 15.211 -26 -6.562 1 97.38 61 VAL B C 1
ATOM 3760 O O . VAL B 1 61 ? 16.203 -25.344 -6.254 1 97.38 61 VAL B O 1
ATOM 3763 N N . LEU B 1 62 ? 14.195 -26.109 -5.758 1 97.44 62 LEU B N 1
ATOM 3764 C CA . LEU B 1 62 ? 14.156 -25.438 -4.461 1 97.44 62 LEU B CA 1
ATOM 3765 C C . LEU B 1 62 ? 15.281 -25.938 -3.564 1 97.44 62 LEU B C 1
ATOM 3767 O O . LEU B 1 62 ? 15.984 -25.141 -2.939 1 97.44 62 LEU B O 1
ATOM 3771 N N . ARG B 1 63 ? 15.477 -27.266 -3.486 1 96.38 63 ARG B N 1
ATOM 3772 C CA . ARG B 1 63 ? 16.531 -27.812 -2.658 1 96.38 63 ARG B CA 1
ATOM 3773 C C . ARG B 1 63 ? 17.906 -27.297 -3.094 1 96.38 63 ARG B C 1
ATOM 3775 O O . ARG B 1 63 ? 18.719 -26.891 -2.258 1 96.38 63 ARG B O 1
ATOM 3782 N N . PHE B 1 64 ? 18.047 -27.297 -4.352 1 96.81 64 PHE B N 1
ATOM 3783 C CA . PHE B 1 64 ? 19.312 -26.828 -4.91 1 96.81 64 PHE B CA 1
ATOM 3784 C C . PHE B 1 64 ? 19.547 -25.375 -4.57 1 96.81 64 PHE B C 1
ATOM 3786 O O . PHE B 1 64 ? 20.625 -25.016 -4.07 1 96.81 64 PHE B O 1
ATOM 3793 N N . LEU B 1 65 ? 18.516 -24.547 -4.801 1 97.31 65 LEU B N 1
ATOM 3794 C CA . LEU B 1 65 ? 18.672 -23.109 -4.594 1 97.31 65 LEU B CA 1
ATOM 3795 C C . LEU B 1 65 ? 18.75 -22.781 -3.107 1 97.31 65 LEU B C 1
ATOM 3797 O O . LEU B 1 65 ? 19.391 -21.812 -2.715 1 97.31 65 LEU B O 1
ATOM 3801 N N . ALA B 1 66 ? 18.094 -23.562 -2.264 1 96.44 66 ALA B N 1
ATOM 3802 C CA . ALA B 1 66 ? 18.203 -23.391 -0.818 1 96.44 66 ALA B CA 1
ATOM 3803 C C . ALA B 1 66 ? 19.656 -23.5 -0.364 1 96.44 66 ALA B C 1
ATOM 3805 O O . ALA B 1 66 ? 20.109 -22.766 0.513 1 96.44 66 ALA B O 1
ATOM 3806 N N . ARG B 1 67 ? 20.406 -24.422 -0.974 1 94.69 67 ARG B N 1
ATOM 3807 C CA . ARG B 1 67 ? 21.812 -24.594 -0.662 1 94.69 67 ARG B CA 1
ATOM 3808 C C . ARG B 1 67 ? 22.656 -23.438 -1.187 1 94.69 67 ARG B C 1
ATOM 3810 O O . ARG B 1 67 ? 23.828 -23.297 -0.833 1 94.69 67 ARG B O 1
ATOM 3817 N N . HIS B 1 68 ? 21.984 -22.672 -2 1 96 68 HIS B N 1
ATOM 3818 C CA . HIS B 1 68 ? 22.688 -21.531 -2.572 1 96 68 HIS B CA 1
ATOM 3819 C C . HIS B 1 68 ? 22.062 -20.219 -2.109 1 96 68 HIS B C 1
ATOM 3821 O O . HIS B 1 68 ? 22.078 -19.234 -2.85 1 96 68 HIS B O 1
ATOM 3827 N N . GLY B 1 69 ? 21.422 -20.156 -1.029 1 96.5 69 GLY B N 1
ATOM 3828 C CA . GLY B 1 69 ? 21.125 -18.906 -0.335 1 96.5 69 GLY B CA 1
ATOM 3829 C C . GLY B 1 69 ? 19.656 -18.531 -0.397 1 96.5 69 GLY B C 1
ATOM 3830 O O . GLY B 1 69 ? 19.266 -17.5 0.137 1 96.5 69 GLY B O 1
ATOM 3831 N N . PHE B 1 70 ? 18.812 -19.297 -1.03 1 97.94 70 PHE B N 1
ATOM 3832 C CA . PHE B 1 70 ? 17.375 -19 -1.045 1 97.94 70 PHE B CA 1
ATOM 3833 C C . PHE B 1 70 ? 16.719 -19.469 0.25 1 97.94 70 PHE B C 1
ATOM 3835 O O . PHE B 1 70 ? 17 -20.562 0.736 1 97.94 70 PHE B O 1
ATOM 3842 N N . THR B 1 71 ? 15.805 -18.578 0.773 1 98.06 71 THR B N 1
ATOM 3843 C CA . THR B 1 71 ? 15.383 -18.797 2.154 1 98.06 71 THR B CA 1
ATOM 3844 C C . THR B 1 71 ? 13.867 -18.953 2.244 1 98.06 71 THR B C 1
ATOM 3846 O O . THR B 1 71 ? 13.32 -19.094 3.338 1 98.06 71 THR B O 1
ATOM 3849 N N . ALA B 1 72 ? 13.18 -18.953 1.114 1 98.31 72 ALA B N 1
ATOM 3850 C CA . ALA B 1 72 ? 11.727 -19.109 1.179 1 98.31 72 ALA B CA 1
ATOM 3851 C C . ALA B 1 72 ? 11.188 -19.734 -0.109 1 98.31 72 ALA B C 1
ATOM 3853 O O . ALA B 1 72 ? 11.758 -19.531 -1.185 1 98.31 72 ALA B O 1
ATOM 3854 N N . TYR B 1 73 ? 10.188 -20.516 0.055 1 98.56 73 TYR B N 1
ATOM 3855 C CA . TYR B 1 73 ? 9.328 -21.016 -1.008 1 98.56 73 TYR B CA 1
ATOM 3856 C C . TYR B 1 73 ? 7.977 -20.328 -1.007 1 98.56 73 TYR B C 1
ATOM 3858 O O . TYR B 1 73 ? 7.227 -20.406 -0.032 1 98.56 73 TYR B O 1
ATOM 3866 N N . VAL B 1 74 ? 7.672 -19.578 -2.041 1 98.88 74 VAL B N 1
ATOM 3867 C CA . VAL B 1 74 ? 6.438 -18.812 -2.166 1 98.88 74 VAL B CA 1
ATOM 3868 C C . VAL B 1 74 ? 5.547 -19.438 -3.24 1 98.88 74 VAL B C 1
ATOM 3870 O O . VAL B 1 74 ? 5.914 -19.469 -4.418 1 98.88 74 VAL B O 1
ATOM 3873 N N . MET B 1 75 ? 4.375 -19.891 -2.859 1 98.81 75 MET B N 1
ATOM 3874 C CA . MET B 1 75 ? 3.549 -20.703 -3.758 1 98.81 75 MET B CA 1
ATOM 3875 C C . MET B 1 75 ? 2.289 -19.938 -4.16 1 98.81 75 MET B C 1
ATOM 3877 O O . MET B 1 75 ? 1.779 -19.125 -3.393 1 98.81 75 MET B O 1
ATOM 3881 N N . GLU B 1 76 ? 1.826 -20.156 -5.418 1 98.81 76 GLU B N 1
ATOM 3882 C CA . GLU B 1 76 ? 0.492 -19.766 -5.855 1 98.81 76 GLU B CA 1
ATOM 3883 C C . GLU B 1 76 ? -0.589 -20.438 -5.016 1 98.81 76 GLU B C 1
ATOM 3885 O O . GLU B 1 76 ? -1.284 -21.328 -5.488 1 98.81 76 GLU B O 1
ATOM 3890 N N . SER B 1 77 ? -0.678 -20.078 -3.812 1 98.81 77 SER B N 1
ATOM 3891 C CA . SER B 1 77 ? -1.622 -20.484 -2.777 1 98.81 77 SER B CA 1
ATOM 3892 C C . SER B 1 77 ? -1.994 -19.312 -1.875 1 98.81 77 SER B C 1
ATOM 3894 O O . SER B 1 77 ? -1.265 -18.328 -1.802 1 98.81 77 SER B O 1
ATOM 3896 N N . GLY B 1 78 ? -3.135 -19.406 -1.257 1 98.88 78 GLY B N 1
ATOM 3897 C CA . GLY B 1 78 ? -3.637 -18.297 -0.466 1 98.88 78 GLY B CA 1
ATOM 3898 C C . GLY B 1 78 ? -2.658 -17.828 0.594 1 98.88 78 GLY B C 1
ATOM 3899 O O . GLY B 1 78 ? -2.057 -18.641 1.295 1 98.88 78 GLY B O 1
ATOM 3900 N N . PHE B 1 79 ? -2.473 -16.531 0.71 1 98.94 79 PHE B N 1
ATOM 3901 C CA . PHE B 1 79 ? -1.542 -15.922 1.656 1 98.94 79 PHE B CA 1
ATOM 3902 C C . PHE B 1 79 ? -1.915 -16.281 3.09 1 98.94 79 PHE B C 1
ATOM 3904 O O . PHE B 1 79 ? -1.086 -16.797 3.84 1 98.94 79 PHE B O 1
ATOM 3911 N N . PRO B 1 80 ? -3.217 -16.062 3.518 1 98.88 80 PRO B N 1
ATOM 3912 C CA . PRO B 1 80 ? -3.539 -16.406 4.906 1 98.88 80 PRO B CA 1
ATOM 3913 C C . PRO B 1 80 ? -3.385 -17.891 5.203 1 98.88 80 PRO B C 1
ATOM 3915 O O . PRO B 1 80 ? -2.908 -18.266 6.277 1 98.88 80 PRO B O 1
ATOM 3918 N N . GLU B 1 81 ? -3.762 -18.734 4.242 1 98.69 81 GLU B N 1
ATOM 3919 C CA . GLU B 1 81 ? -3.697 -20.188 4.434 1 98.69 81 GLU B CA 1
ATOM 3920 C C . GLU B 1 81 ? -2.254 -20.656 4.562 1 98.69 81 GLU B C 1
ATOM 3922 O O . GLU B 1 81 ? -1.972 -21.625 5.285 1 98.69 81 GLU B O 1
ATOM 3927 N N . GLY B 1 82 ? -1.355 -19.969 3.852 1 98.62 82 GLY B N 1
ATOM 3928 C CA . GLY B 1 82 ? 0.054 -20.312 3.889 1 98.62 82 GLY B CA 1
ATOM 3929 C C . GLY B 1 82 ? 0.635 -20.312 5.289 1 98.62 82 GLY B C 1
ATOM 3930 O O . GLY B 1 82 ? 1.635 -20.984 5.559 1 98.62 82 GLY B O 1
ATOM 3931 N N . ARG B 1 83 ? 0.023 -19.547 6.172 1 97.38 83 ARG B N 1
ATOM 3932 C CA . ARG B 1 83 ? 0.493 -19.469 7.551 1 97.38 83 ARG B CA 1
ATOM 3933 C C . ARG B 1 83 ? 0.45 -20.828 8.227 1 97.38 83 ARG B C 1
ATOM 3935 O O . ARG B 1 83 ? 1.341 -21.172 9.008 1 97.38 83 ARG B O 1
ATOM 3942 N N . LEU B 1 84 ? -0.596 -21.609 7.965 1 97.62 84 LEU B N 1
ATOM 3943 C CA . LEU B 1 84 ? -0.725 -22.953 8.531 1 97.62 84 LEU B CA 1
ATOM 3944 C C . LEU B 1 84 ? 0.45 -23.828 8.109 1 97.62 84 LEU B C 1
ATOM 3946 O O . LEU B 1 84 ? 0.992 -24.578 8.93 1 97.62 84 LEU B O 1
ATOM 3950 N N . VAL B 1 85 ? 0.83 -23.719 6.887 1 98.38 85 VAL B N 1
ATOM 3951 C CA . VAL B 1 85 ? 1.93 -24.516 6.352 1 98.38 85 VAL B CA 1
ATOM 3952 C C . VAL B 1 85 ? 3.248 -24.047 6.969 1 98.38 85 VAL B C 1
ATOM 3954 O O . VAL B 1 85 ? 4.059 -24.875 7.406 1 98.38 85 VAL B O 1
ATOM 3957 N N . ASP B 1 86 ? 3.447 -22.766 7.012 1 97.25 86 ASP B N 1
ATOM 3958 C CA . ASP B 1 86 ? 4.676 -22.203 7.562 1 97.25 86 ASP B CA 1
ATOM 3959 C C . ASP B 1 86 ? 4.863 -22.609 9.023 1 97.25 86 ASP B C 1
ATOM 3961 O O . ASP B 1 86 ? 5.973 -22.953 9.438 1 97.25 86 ASP B O 1
ATOM 3965 N N . GLU B 1 87 ? 3.801 -22.547 9.812 1 96.31 87 GLU B N 1
ATOM 3966 C CA . GLU B 1 87 ? 3.867 -22.922 11.219 1 96.31 87 GLU B CA 1
ATOM 3967 C C . GLU B 1 87 ? 4.258 -24.391 11.383 1 96.31 87 GLU B C 1
ATOM 3969 O O . GLU B 1 87 ? 5.031 -24.734 12.273 1 96.31 87 GLU B O 1
ATOM 3974 N N . TRP B 1 88 ? 3.715 -25.172 10.516 1 96.94 88 TRP B N 1
ATOM 3975 C CA . TRP B 1 88 ? 4.051 -26.594 10.57 1 96.94 88 TRP B CA 1
ATOM 3976 C C . TRP B 1 88 ? 5.516 -26.812 10.211 1 96.94 88 TRP B C 1
ATOM 3978 O O . TRP B 1 88 ? 6.219 -27.562 10.906 1 96.94 88 TRP B O 1
ATOM 3988 N N . VAL B 1 89 ? 5.953 -26.219 9.164 1 96.75 89 VAL B N 1
ATOM 3989 C CA . VAL B 1 89 ? 7.332 -26.344 8.695 1 96.75 89 VAL B CA 1
ATOM 3990 C C . VAL B 1 89 ? 8.289 -25.875 9.789 1 96.75 89 VAL B C 1
ATOM 3992 O O . VAL B 1 89 ? 9.359 -26.469 9.977 1 96.75 89 VAL B O 1
ATOM 3995 N N . ALA B 1 90 ? 7.914 -24.891 10.578 1 93.81 90 ALA B N 1
ATOM 3996 C CA . ALA B 1 90 ? 8.75 -24.312 11.633 1 93.81 90 ALA B CA 1
ATOM 3997 C C . ALA B 1 90 ? 8.68 -25.156 12.906 1 93.81 90 ALA B C 1
ATOM 3999 O O . ALA B 1 90 ? 9.359 -24.844 13.891 1 93.81 90 ALA B O 1
ATOM 4000 N N . GLY B 1 91 ? 7.832 -26.141 12.945 1 93.69 91 GLY B N 1
ATOM 4001 C CA . GLY B 1 91 ? 7.723 -27.016 14.102 1 93.69 91 GLY B CA 1
ATOM 4002 C C . GLY B 1 91 ? 6.793 -26.469 15.172 1 93.69 91 GLY B C 1
ATOM 4003 O O . GLY B 1 91 ? 6.832 -26.922 16.312 1 93.69 91 GLY B O 1
ATOM 4004 N N . ARG B 1 92 ? 5.973 -25.516 14.805 1 93.38 92 ARG B N 1
ATOM 4005 C CA . ARG B 1 92 ? 5.129 -24.844 15.797 1 93.38 92 ARG B CA 1
ATOM 4006 C C . ARG B 1 92 ? 3.703 -25.391 15.75 1 93.38 92 ARG B C 1
ATOM 4008 O O . ARG B 1 92 ? 2.799 -24.812 16.375 1 93.38 92 ARG B O 1
ATOM 4015 N N . SER B 1 93 ? 3.475 -26.406 14.969 1 93.5 93 SER B N 1
ATOM 4016 C CA . SER B 1 93 ? 2.16 -27.031 14.859 1 93.5 93 SER B CA 1
ATOM 4017 C C . SER B 1 93 ? 2.254 -28.547 14.969 1 93.5 93 SER B C 1
ATOM 4019 O O . SER B 1 93 ? 3.168 -29.156 14.414 1 93.5 93 SER B O 1
ATOM 4021 N N . ALA B 1 94 ? 1.294 -29.109 15.672 1 93.75 94 ALA B N 1
ATOM 4022 C CA . ALA B 1 94 ? 1.244 -30.547 15.844 1 93.75 94 ALA B CA 1
ATOM 4023 C C . ALA B 1 94 ? 0.172 -31.172 14.953 1 93.75 94 ALA B C 1
ATOM 4025 O O . ALA B 1 94 ? -0.087 -32.375 15.031 1 93.75 94 ALA B O 1
ATOM 4026 N N . ARG B 1 95 ? -0.406 -30.406 14.102 1 95.12 95 ARG B N 1
ATOM 4027 C CA . ARG B 1 95 ? -1.432 -30.922 13.203 1 95.12 95 ARG B CA 1
ATOM 4028 C C . ARG B 1 95 ? -0.857 -31.984 12.266 1 95.12 95 ARG B C 1
ATOM 4030 O O . ARG B 1 95 ? 0.306 -31.891 11.867 1 95.12 95 ARG B O 1
ATOM 4037 N N . PRO B 1 96 ? -1.757 -32.938 11.961 1 97 96 PRO B N 1
ATOM 4038 C CA . PRO B 1 96 ? -1.298 -33.875 10.93 1 97 96 PRO B CA 1
ATOM 4039 C C . PRO B 1 96 ? -0.987 -33.188 9.602 1 97 96 PRO B C 1
ATOM 4041 O O . PRO B 1 96 ? -1.73 -32.312 9.18 1 97 96 PRO B O 1
ATOM 4044 N N . VAL B 1 97 ? 0.099 -33.625 8.992 1 96.5 97 VAL B N 1
ATOM 4045 C CA . VAL B 1 97 ? 0.632 -32.938 7.812 1 96.5 97 VAL B CA 1
ATOM 4046 C C . VAL B 1 97 ? -0.416 -32.938 6.703 1 96.5 97 VAL B C 1
ATOM 4048 O O . VAL B 1 97 ? -0.519 -31.969 5.945 1 96.5 97 VAL B O 1
ATOM 4051 N N . ARG B 1 98 ? -1.216 -33.969 6.547 1 97.06 98 ARG B N 1
ATOM 4052 C CA . ARG B 1 98 ? -2.227 -34.031 5.492 1 97.06 98 ARG B CA 1
ATOM 4053 C C . ARG B 1 98 ? -3.295 -32.969 5.719 1 97.06 98 ARG B C 1
ATOM 4055 O O . ARG B 1 98 ? -3.783 -32.344 4.766 1 97.06 98 ARG B O 1
ATOM 4062 N N . GLU B 1 99 ? -3.639 -32.75 6.965 1 97.19 99 GLU B N 1
ATOM 4063 C CA . GLU B 1 99 ? -4.59 -31.688 7.289 1 97.19 99 GLU B CA 1
ATOM 4064 C C . GLU B 1 99 ? -4.016 -30.312 6.969 1 97.19 99 GLU B C 1
ATOM 4066 O O . GLU B 1 99 ? -4.719 -29.453 6.434 1 97.19 99 GLU B O 1
ATOM 4071 N N . VAL B 1 100 ? -2.73 -30.109 7.289 1 98.12 100 VAL B N 1
ATOM 4072 C CA . VAL B 1 100 ? -2.027 -28.859 7.008 1 98.12 100 VAL B CA 1
ATOM 4073 C C . VAL B 1 100 ? -2.029 -28.594 5.508 1 98.12 100 VAL B C 1
ATOM 4075 O O . VAL B 1 100 ? -2.297 -27.469 5.07 1 98.12 100 VAL B O 1
ATOM 4078 N N . LEU B 1 101 ? -1.808 -29.641 4.723 1 98.25 101 LEU B N 1
ATOM 4079 C CA . LEU B 1 101 ? -1.75 -29.5 3.27 1 98.25 101 LEU B CA 1
ATOM 4080 C C . LEU B 1 101 ? -3.139 -29.266 2.691 1 98.25 101 LEU B C 1
ATOM 4082 O O . LEU B 1 101 ? -3.295 -28.484 1.746 1 98.25 101 LEU B O 1
ATOM 4086 N N . GLU B 1 102 ? -4.129 -29.906 3.223 1 96.56 102 GLU B N 1
ATOM 4087 C CA . GLU B 1 102 ? -5.5 -29.75 2.748 1 96.56 102 GLU B CA 1
ATOM 4088 C C . GLU B 1 102 ? -6.039 -28.359 3.037 1 96.56 102 GLU B C 1
ATOM 4090 O O . GLU B 1 102 ? -6.742 -27.781 2.209 1 96.56 102 GLU B O 1
ATOM 4095 N N . GLN B 1 103 ? -5.691 -27.828 4.168 1 96.69 103 GLN B N 1
ATOM 4096 C CA . GLN B 1 103 ? -6.258 -26.547 4.613 1 96.69 103 GLN B CA 1
ATOM 4097 C C . GLN B 1 103 ? -5.336 -25.391 4.273 1 96.69 103 GLN B C 1
ATOM 4099 O O . GLN B 1 103 ? -5.789 -24.25 4.129 1 96.69 103 GLN B O 1
ATOM 4104 N N . GLY B 1 104 ? -4.059 -25.703 4.121 1 98.38 104 GLY B N 1
ATOM 4105 C CA . GLY B 1 104 ? -3.064 -24.641 4.02 1 98.38 104 GLY B CA 1
ATOM 4106 C C . GLY B 1 104 ? -2.619 -24.375 2.596 1 98.38 104 GLY B C 1
ATOM 4107 O O . GLY B 1 104 ? -1.997 -23.344 2.316 1 98.38 104 GLY B O 1
ATOM 4108 N N . VAL B 1 105 ? -2.871 -25.266 1.699 1 98.5 105 VAL B N 1
ATOM 4109 C CA . VAL B 1 105 ? -2.557 -25.078 0.286 1 98.5 105 VAL B CA 1
ATOM 4110 C C . VAL B 1 105 ? -3.846 -25.047 -0.531 1 98.5 105 VAL B C 1
ATOM 4112 O O . VAL B 1 105 ? -4.527 -26.078 -0.664 1 98.5 105 VAL B O 1
ATOM 4115 N N . THR B 1 106 ? -4.184 -23.906 -1.091 1 98.12 106 THR B N 1
ATOM 4116 C CA . THR B 1 106 ? -5.449 -23.688 -1.782 1 98.12 106 THR B CA 1
ATOM 4117 C C . THR B 1 106 ? -5.461 -24.406 -3.133 1 98.12 106 THR B C 1
ATOM 4119 O O . THR B 1 106 ? -4.449 -24.969 -3.545 1 98.12 106 THR B O 1
ATOM 4122 N N . TYR B 1 107 ? -6.695 -24.484 -3.777 1 96.94 107 TYR B N 1
ATOM 4123 C CA . TYR B 1 107 ? -6.957 -25.094 -5.074 1 96.94 107 TYR B CA 1
ATOM 4124 C C . TYR B 1 107 ? -6.773 -26.609 -5.008 1 96.94 107 TYR B C 1
ATOM 4126 O O . TYR B 1 107 ? -6.582 -27.266 -6.039 1 96.94 107 TYR B O 1
ATOM 4134 N N . SER B 1 108 ? -6.617 -27.156 -3.824 1 96.12 108 SER B N 1
ATOM 4135 C CA . SER B 1 108 ? -6.43 -28.578 -3.559 1 96.12 108 SER B CA 1
ATOM 4136 C C . SER B 1 108 ? -5.07 -29.062 -4.051 1 96.12 108 SER B C 1
ATOM 4138 O O . SER B 1 108 ? -4.863 -30.266 -4.242 1 96.12 108 SER B O 1
ATOM 4140 N N . MET B 1 109 ? -4.191 -28.156 -4.238 1 97.56 109 MET B N 1
ATOM 4141 C CA . MET B 1 109 ? -2.896 -28.484 -4.82 1 97.56 109 MET B CA 1
ATOM 4142 C C . MET B 1 109 ? -1.988 -29.141 -3.787 1 97.56 109 MET B C 1
ATOM 4144 O O . MET B 1 109 ? -0.952 -29.703 -4.133 1 97.56 109 MET B O 1
ATOM 4148 N N . GLY B 1 110 ? -2.371 -29.047 -2.551 1 97.94 110 GLY B N 1
ATOM 4149 C CA . GLY B 1 110 ? -1.599 -29.672 -1.491 1 97.94 110 GLY B CA 1
ATOM 4150 C C . GLY B 1 110 ? -1.982 -31.125 -1.251 1 97.94 110 GLY B C 1
ATOM 4151 O O . GLY B 1 110 ? -1.279 -31.844 -0.544 1 97.94 110 GLY B O 1
ATOM 4152 N N . ARG B 1 111 ? -3.033 -31.656 -1.853 1 97.31 111 ARG B N 1
ATOM 4153 C CA . ARG B 1 111 ? -3.588 -32.969 -1.564 1 97.31 111 ARG B CA 1
ATOM 4154 C C . ARG B 1 111 ? -2.859 -34.062 -2.352 1 97.31 111 ARG B C 1
ATOM 4156 O O . ARG B 1 111 ? -3.49 -34.844 -3.043 1 97.31 111 ARG B O 1
ATOM 4163 N N . CYS B 1 112 ? -1.525 -34.156 -2.105 1 98 112 CYS B N 1
ATOM 4164 C CA . CYS B 1 112 ? -0.735 -35.125 -2.848 1 98 112 CYS B CA 1
ATOM 4165 C C . CYS B 1 112 ? 0.537 -35.5 -2.09 1 98 112 CYS B C 1
ATOM 4167 O O . CYS B 1 112 ? 0.973 -34.75 -1.21 1 98 112 CYS B O 1
ATOM 4169 N N . GLN B 1 113 ? 1.081 -36.594 -2.473 1 98.19 113 GLN B N 1
ATOM 4170 C CA . GLN B 1 113 ? 2.303 -37.094 -1.854 1 98.19 113 GLN B CA 1
ATOM 4171 C C . GLN B 1 113 ? 3.486 -36.188 -2.145 1 98.19 113 GLN B C 1
ATOM 4173 O O . GLN B 1 113 ? 4.359 -36 -1.295 1 98.19 113 GLN B O 1
ATOM 4178 N N . GLU B 1 114 ? 3.564 -35.625 -3.303 1 98.31 114 GLU B N 1
ATOM 4179 C CA . GLU B 1 114 ? 4.672 -34.75 -3.678 1 98.31 114 GLU B CA 1
ATOM 4180 C C . GLU B 1 114 ? 4.797 -33.562 -2.713 1 98.31 114 GLU B C 1
ATOM 4182 O O . GLU B 1 114 ? 5.902 -33.219 -2.293 1 98.31 114 GLU B O 1
ATOM 4187 N N . MET B 1 115 ? 3.658 -32.969 -2.334 1 98.44 115 MET B N 1
ATOM 4188 C CA . MET B 1 115 ? 3.664 -31.844 -1.409 1 98.44 115 MET B CA 1
ATOM 4189 C C . MET B 1 115 ? 4.016 -32.312 0.004 1 98.44 115 MET B C 1
ATOM 4191 O O . MET B 1 115 ? 4.676 -31.578 0.749 1 98.44 115 MET B O 1
ATOM 4195 N N . LEU B 1 116 ? 3.496 -33.438 0.34 1 98.06 116 LEU B N 1
ATOM 4196 C CA . LEU B 1 116 ? 3.873 -34 1.636 1 98.06 116 LEU B CA 1
ATOM 4197 C C . LEU B 1 116 ? 5.387 -34.156 1.735 1 98.06 116 LEU B C 1
ATOM 4199 O O . LEU B 1 116 ? 5.992 -33.781 2.734 1 98.06 116 LEU B O 1
ATOM 4203 N N . ASP B 1 117 ? 6.004 -34.719 0.689 1 97.06 117 ASP B N 1
ATOM 4204 C CA . ASP B 1 117 ? 7.449 -34.906 0.664 1 97.06 117 ASP B CA 1
ATOM 4205 C C . ASP B 1 117 ? 8.188 -33.594 0.735 1 97.06 117 ASP B C 1
ATOM 4207 O O . ASP B 1 117 ? 9.219 -33.469 1.406 1 97.06 117 ASP B O 1
ATOM 4211 N N . LEU B 1 118 ? 7.672 -32.594 0.036 1 97.44 118 LEU B N 1
ATOM 4212 C CA . LEU B 1 118 ? 8.273 -31.281 0.077 1 97.44 118 LEU B CA 1
ATOM 4213 C C . LEU B 1 118 ? 8.234 -30.703 1.49 1 97.44 118 LEU B C 1
ATOM 4215 O O . LEU B 1 118 ? 9.25 -30.219 1.994 1 97.44 118 LEU B O 1
ATOM 4219 N N . LEU B 1 119 ? 7.074 -30.75 2.133 1 97.12 119 LEU B N 1
ATOM 4220 C CA . LEU B 1 119 ? 6.938 -30.188 3.475 1 97.12 119 LEU B CA 1
ATOM 4221 C C . LEU B 1 119 ? 7.816 -30.938 4.469 1 97.12 119 LEU B C 1
ATOM 4223 O O . LEU B 1 119 ? 8.383 -30.328 5.383 1 97.12 119 LEU B O 1
ATOM 4227 N N . ALA B 1 120 ? 7.906 -32.25 4.27 1 95.25 120 ALA B N 1
ATOM 4228 C CA . ALA B 1 120 ? 8.781 -33.031 5.129 1 95.25 120 ALA B CA 1
ATOM 4229 C C . ALA B 1 120 ? 10.234 -32.562 5.02 1 95.25 120 ALA B C 1
ATOM 4231 O O . ALA B 1 120 ? 10.93 -32.438 6.027 1 95.25 120 ALA B O 1
ATOM 4232 N N . TRP B 1 121 ? 10.625 -32.344 3.877 1 95.75 121 TRP B N 1
ATOM 4233 C CA . TRP B 1 121 ? 11.977 -31.844 3.664 1 95.75 121 TRP B CA 1
ATOM 4234 C C . TRP B 1 121 ? 12.148 -30.453 4.27 1 95.75 121 TRP B C 1
ATOM 4236 O O . TRP B 1 121 ? 13.148 -30.172 4.934 1 95.75 121 TRP B O 1
ATOM 4246 N N . LEU B 1 122 ? 11.172 -29.516 4.031 1 96.25 122 LEU B N 1
ATOM 4247 C CA . LEU B 1 122 ? 11.234 -28.172 4.57 1 96.25 122 LEU B CA 1
ATOM 4248 C C . LEU B 1 122 ? 11.375 -28.188 6.09 1 96.25 122 LEU B C 1
ATOM 4250 O O . LEU B 1 122 ? 12.078 -27.359 6.664 1 96.25 122 LEU B O 1
ATOM 4254 N N . ARG B 1 123 ? 10.734 -29 6.75 1 93.81 123 ARG B N 1
ATOM 4255 C CA . ARG B 1 123 ? 10.734 -29.094 8.203 1 93.81 123 ARG B CA 1
ATOM 4256 C C . ARG B 1 123 ? 12.078 -29.609 8.719 1 93.81 123 ARG B C 1
ATOM 4258 O O . ARG B 1 123 ? 12.562 -29.156 9.758 1 93.81 123 ARG B O 1
ATOM 4265 N N . THR B 1 124 ? 12.734 -30.5 8.141 1 88.5 124 THR B N 1
ATOM 4266 C CA . THR B 1 124 ? 13.938 -31.141 8.656 1 88.5 124 THR B CA 1
ATOM 4267 C C . THR B 1 124 ? 15.188 -30.406 8.18 1 88.5 124 THR B C 1
ATOM 4269 O O . THR B 1 124 ? 16.125 -30.203 8.953 1 88.5 124 THR B O 1
ATOM 4272 N N . ASP B 1 125 ? 15.352 -30.078 6.961 1 72.19 125 ASP B N 1
ATOM 4273 C CA . ASP B 1 125 ? 16.656 -29.719 6.422 1 72.19 125 ASP B CA 1
ATOM 4274 C C . ASP B 1 125 ? 16.641 -28.297 5.863 1 72.19 125 ASP B C 1
ATOM 4276 O O . ASP B 1 125 ? 17.703 -27.75 5.516 1 72.19 125 ASP B O 1
ATOM 4280 N N . GLY B 1 126 ? 15.641 -27.641 5.855 1 63.91 126 GLY B N 1
ATOM 4281 C CA . GLY B 1 126 ? 15.695 -26.625 4.812 1 63.91 126 GLY B CA 1
ATOM 4282 C C . GLY B 1 126 ? 15.789 -25.203 5.363 1 63.91 126 GLY B C 1
ATOM 4283 O O . GLY B 1 126 ? 16.031 -24.25 4.613 1 63.91 126 GLY B O 1
ATOM 4284 N N . GLY B 1 127 ? 15.609 -25.078 6.637 1 86.12 127 GLY B N 1
ATOM 4285 C CA . GLY B 1 127 ? 15.688 -23.672 7.047 1 86.12 127 GLY B CA 1
ATOM 4286 C C . GLY B 1 127 ? 14.969 -22.734 6.098 1 86.12 127 GLY B C 1
ATOM 4287 O O . GLY B 1 127 ? 15.289 -21.547 6.027 1 86.12 127 GLY B O 1
ATOM 4288 N N . VAL B 1 128 ? 14.164 -23.188 5.156 1 95.38 128 VAL B N 1
ATOM 4289 C CA . VAL B 1 128 ? 13.398 -22.469 4.148 1 95.38 128 VAL B CA 1
ATOM 4290 C C . VAL B 1 128 ? 11.969 -22.25 4.633 1 95.38 128 VAL B C 1
ATOM 4292 O O . VAL B 1 128 ? 11.305 -23.203 5.059 1 95.38 128 VAL B O 1
ATOM 4295 N N . ARG B 1 129 ? 11.531 -21.047 4.613 1 96.94 129 ARG B N 1
ATOM 4296 C CA . ARG B 1 129 ? 10.164 -20.703 5.012 1 96.94 129 ARG B CA 1
ATOM 4297 C C . ARG B 1 129 ? 9.188 -20.938 3.867 1 96.94 129 ARG B C 1
ATOM 4299 O O . ARG B 1 129 ? 9.594 -21 2.703 1 96.94 129 ARG B O 1
ATOM 4306 N N . PHE B 1 130 ? 7.938 -21.156 4.258 1 98.31 130 PHE B N 1
ATOM 4307 C CA . PHE B 1 130 ? 6.871 -21.312 3.273 1 98.31 130 PHE B CA 1
ATOM 4308 C C . PHE B 1 130 ? 5.914 -20.141 3.322 1 98.31 130 PHE B C 1
ATOM 4310 O O . PHE B 1 130 ? 5.527 -19.688 4.402 1 98.31 130 PHE B O 1
ATOM 4317 N N . TYR B 1 131 ? 5.531 -19.609 2.18 1 98.69 131 TYR B N 1
ATOM 4318 C CA . TYR B 1 131 ? 4.527 -18.562 2.074 1 98.69 131 TYR B CA 1
ATOM 4319 C C . TYR B 1 131 ? 3.531 -18.859 0.963 1 98.69 131 TYR B C 1
ATOM 4321 O O . TYR B 1 131 ? 3.898 -19.422 -0.07 1 98.69 131 TYR B O 1
ATOM 4329 N N . GLY B 1 132 ? 2.281 -18.531 1.195 1 98.81 132 GLY B N 1
ATOM 4330 C CA . GLY B 1 132 ? 1.351 -18.344 0.093 1 98.81 132 GLY B CA 1
ATOM 4331 C C . GLY B 1 132 ? 1.357 -16.938 -0.467 1 98.81 132 GLY B C 1
ATOM 4332 O O . GLY B 1 132 ? 1.465 -15.969 0.284 1 98.81 132 GLY B O 1
ATOM 4333 N N . ALA B 1 133 ? 1.192 -16.828 -1.761 1 98.75 133 ALA B N 1
ATOM 4334 C CA . ALA B 1 133 ? 1.257 -15.492 -2.352 1 98.75 133 ALA B CA 1
ATOM 4335 C C . ALA B 1 133 ? -0.093 -15.086 -2.934 1 98.75 133 ALA B C 1
ATOM 4337 O O . ALA B 1 133 ? -0.331 -13.906 -3.201 1 98.75 133 ALA B O 1
ATOM 4338 N N . ASP B 1 134 ? -1.012 -16 -3.178 1 98.88 134 ASP B N 1
ATOM 4339 C CA . ASP B 1 134 ? -2.248 -15.75 -3.912 1 98.88 134 ASP B CA 1
ATOM 4340 C C . ASP B 1 134 ? -3.34 -15.219 -2.988 1 98.88 134 ASP B C 1
ATOM 4342 O O . ASP B 1 134 ? -3.152 -15.156 -1.771 1 98.88 134 ASP B O 1
ATOM 4346 N N . VAL B 1 135 ? -4.402 -14.734 -3.568 1 98.81 135 VAL B N 1
ATOM 4347 C CA . VAL B 1 135 ? -5.59 -14.375 -2.803 1 98.81 135 VAL B CA 1
ATOM 4348 C C . VAL B 1 135 ? -6.176 -15.617 -2.143 1 98.81 135 VAL B C 1
ATOM 4350 O O . VAL B 1 135 ? -5.922 -16.734 -2.586 1 98.81 135 VAL B O 1
ATOM 4353 N N . PRO B 1 136 ? -6.973 -15.477 -1.102 1 98.69 136 PRO B N 1
ATOM 4354 C CA . PRO B 1 136 ? -7.391 -16.625 -0.285 1 98.69 136 PRO B CA 1
ATOM 4355 C C . PRO B 1 136 ? -8.562 -17.391 -0.896 1 98.69 136 PRO B C 1
ATOM 4357 O O . PRO B 1 136 ? -9.172 -16.922 -1.859 1 98.69 136 PRO B O 1
ATOM 4360 N N . ASP B 1 137 ? -8.828 -18.562 -0.355 1 98.44 137 ASP B N 1
ATOM 4361 C CA . ASP B 1 137 ? -10.023 -19.375 -0.578 1 98.44 137 ASP B CA 1
ATOM 4362 C C . ASP B 1 137 ? -10.141 -19.781 -2.043 1 98.44 137 ASP B C 1
ATOM 4364 O O . ASP B 1 137 ? -11.227 -19.703 -2.629 1 98.44 137 ASP B O 1
ATOM 4368 N N . SER B 1 138 ? -8.945 -20.141 -2.586 1 97.94 138 SER B N 1
ATOM 4369 C CA . SER B 1 138 ? -8.914 -20.531 -3.992 1 97.94 138 SER B CA 1
ATOM 4370 C C . SER B 1 138 ? -9.555 -19.469 -4.875 1 97.94 138 SER B C 1
ATOM 4372 O O . SER B 1 138 ? -10.359 -19.781 -5.758 1 97.94 138 SER B O 1
ATOM 4374 N N . ALA B 1 139 ? -9.32 -18.172 -4.504 1 97.75 139 ALA B N 1
ATOM 4375 C CA . ALA B 1 139 ? -9.766 -16.984 -5.215 1 97.75 139 ALA B CA 1
ATOM 4376 C C . ALA B 1 139 ? -11.281 -16.844 -5.164 1 97.75 139 ALA B C 1
ATOM 4378 O O . ALA B 1 139 ? -11.883 -16.234 -6.043 1 97.75 139 ALA B O 1
ATOM 4379 N N . ALA B 1 140 ? -11.914 -17.406 -4.109 1 97.88 140 ALA B N 1
ATOM 4380 C CA . ALA B 1 140 ? -13.375 -17.453 -4.09 1 97.88 140 ALA B CA 1
ATOM 4381 C C . ALA B 1 140 ? -13.938 -16.469 -3.062 1 97.88 140 ALA B C 1
ATOM 4383 O O . ALA B 1 140 ? -15.109 -16.094 -3.129 1 97.88 140 ALA B O 1
ATOM 4384 N N . SER B 1 141 ? -13.18 -16.125 -2.1 1 98.56 141 SER B N 1
ATOM 4385 C CA . SER B 1 141 ? -13.664 -15.211 -1.081 1 98.56 141 SER B CA 1
ATOM 4386 C C . SER B 1 141 ? -12.516 -14.602 -0.286 1 98.56 141 SER B C 1
ATOM 4388 O O . SER B 1 141 ? -11.414 -15.164 -0.26 1 98.56 141 SER B O 1
ATOM 4390 N N . ALA B 1 142 ? -12.781 -13.5 0.409 1 98.75 142 ALA B N 1
ATOM 4391 C CA . ALA B 1 142 ? -11.805 -12.844 1.278 1 98.75 142 ALA B CA 1
ATOM 4392 C C . ALA B 1 142 ? -11.891 -13.391 2.703 1 98.75 142 ALA B C 1
ATOM 4394 O O . ALA B 1 142 ? -11.125 -12.969 3.576 1 98.75 142 ALA B O 1
ATOM 4395 N N . ARG B 1 143 ? -12.734 -14.328 2.982 1 98.75 143 ARG B N 1
ATOM 4396 C CA . ARG B 1 143 ? -13.117 -14.719 4.336 1 98.75 143 ARG B CA 1
ATOM 4397 C C . ARG B 1 143 ? -11.914 -15.227 5.121 1 98.75 143 ARG B C 1
ATOM 4399 O O . ARG B 1 143 ? -11.68 -14.805 6.254 1 98.75 143 ARG B O 1
ATOM 4406 N N . PRO B 1 144 ? -11.062 -16.125 4.523 1 98.75 144 PRO B N 1
ATOM 4407 C CA . PRO B 1 144 ? -9.938 -16.609 5.332 1 98.75 144 PRO B CA 1
ATOM 4408 C C . PRO B 1 144 ? -9.008 -15.469 5.781 1 98.75 144 PRO B C 1
ATOM 4410 O O . PRO B 1 144 ? -8.469 -15.516 6.887 1 98.75 144 PRO B O 1
ATOM 4413 N N . ALA B 1 145 ? -8.781 -14.508 4.91 1 98.94 145 ALA B N 1
ATOM 4414 C CA . ALA B 1 145 ? -7.945 -13.367 5.289 1 98.94 145 ALA B CA 1
ATOM 4415 C C . ALA B 1 145 ? -8.586 -12.578 6.422 1 98.94 145 ALA B C 1
ATOM 4417 O O . ALA B 1 145 ? -7.906 -12.188 7.375 1 98.94 145 ALA B O 1
ATOM 4418 N N . VAL B 1 146 ? -9.875 -12.336 6.352 1 98.94 146 VAL B N 1
ATOM 4419 C CA . VAL B 1 146 ? -10.602 -11.617 7.391 1 98.94 146 VAL B CA 1
ATOM 4420 C C . VAL B 1 146 ? -10.516 -12.383 8.703 1 98.94 146 VAL B C 1
ATOM 4422 O O . VAL B 1 146 ? -10.312 -11.789 9.766 1 98.94 146 VAL B O 1
ATOM 4425 N N . GLU B 1 147 ? -10.641 -13.688 8.617 1 98.81 147 GLU B N 1
ATOM 4426 C CA . GLU B 1 147 ? -10.625 -14.523 9.812 1 98.81 147 GLU B CA 1
ATOM 4427 C C . GLU B 1 147 ? -9.266 -14.477 10.5 1 98.81 147 GLU B C 1
ATOM 4429 O O . GLU B 1 147 ? -9.188 -14.438 11.734 1 98.81 147 GLU B O 1
ATOM 4434 N N . VAL B 1 148 ? -8.188 -14.547 9.734 1 98.38 148 VAL B N 1
ATOM 4435 C CA . VAL B 1 148 ? -6.855 -14.484 10.328 1 98.38 148 VAL B CA 1
ATOM 4436 C C . VAL B 1 148 ? -6.656 -13.141 11.016 1 98.38 148 VAL B C 1
ATOM 4438 O O . VAL B 1 148 ? -6.055 -13.062 12.094 1 98.38 148 VAL B O 1
ATOM 4441 N N . VAL B 1 149 ? -7.176 -12.039 10.43 1 98.88 149 VAL B N 1
ATOM 4442 C CA . VAL B 1 149 ? -7.059 -10.711 11.023 1 98.88 149 VAL B CA 1
ATOM 4443 C C . VAL B 1 149 ? -7.898 -10.633 12.297 1 98.88 149 VAL B C 1
ATOM 4445 O O . VAL B 1 149 ? -7.457 -10.086 13.305 1 98.88 149 VAL B O 1
ATOM 4448 N N . GLU B 1 150 ? -9.109 -11.188 12.211 1 98.81 150 GLU B N 1
ATOM 4449 C CA . GLU B 1 150 ? -9.977 -11.211 13.391 1 98.81 150 GLU B CA 1
ATOM 4450 C C . GLU B 1 150 ? -9.312 -11.938 14.547 1 98.81 150 GLU B C 1
ATOM 4452 O O . GLU B 1 150 ? -9.383 -11.492 15.695 1 98.81 150 GLU B O 1
ATOM 4457 N N . ALA B 1 151 ? -8.703 -13.023 14.273 1 98.5 151 ALA B N 1
ATOM 4458 C CA . ALA B 1 151 ? -8.023 -13.789 15.312 1 98.5 151 ALA B CA 1
ATOM 4459 C C . ALA B 1 151 ? -6.902 -12.969 15.945 1 98.5 151 ALA B C 1
ATOM 4461 O O . ALA B 1 151 ? -6.723 -12.992 17.172 1 98.5 151 ALA B O 1
ATOM 4462 N N . PHE B 1 152 ? -6.094 -12.297 15.172 1 98.44 152 PHE B N 1
ATOM 4463 C CA . PHE B 1 152 ? -5.066 -11.391 15.672 1 98.44 152 PHE B CA 1
ATOM 4464 C C . PHE B 1 152 ? -5.68 -10.312 16.562 1 98.44 152 PHE B C 1
ATOM 4466 O O . PHE B 1 152 ? -5.188 -10.047 17.656 1 98.44 152 PHE B O 1
ATOM 4473 N N . LEU B 1 153 ? -6.785 -9.711 16.078 1 98.5 153 LEU B N 1
ATOM 4474 C CA . LEU B 1 153 ? -7.449 -8.617 16.781 1 98.5 153 LEU B CA 1
ATOM 4475 C C . LEU B 1 153 ? -8.039 -9.102 18.109 1 98.5 153 LEU B C 1
ATOM 4477 O O . LEU B 1 153 ? -8.086 -8.352 19.078 1 98.5 153 LEU B O 1
ATOM 4481 N N . ALA B 1 154 ? -8.492 -10.32 18.141 1 98.19 154 ALA B N 1
ATOM 4482 C CA . ALA B 1 154 ? -9.047 -10.883 19.359 1 98.19 154 ALA B CA 1
ATOM 4483 C C . ALA B 1 154 ? -8.055 -10.781 20.516 1 98.19 154 ALA B C 1
ATOM 4485 O O . ALA B 1 154 ? -8.453 -10.602 21.672 1 98.19 154 ALA B O 1
ATOM 4486 N N . ASP B 1 155 ? -6.812 -10.797 20.203 1 97.06 155 ASP B N 1
ATOM 4487 C CA . ASP B 1 155 ? -5.758 -10.75 21.203 1 97.06 155 ASP B CA 1
ATOM 4488 C C . ASP B 1 155 ? -5.383 -9.305 21.547 1 97.06 155 ASP B C 1
ATOM 4490 O O . ASP B 1 155 ? -5.129 -8.977 22.703 1 97.06 155 ASP B O 1
ATOM 4494 N N . VAL B 1 156 ? -5.387 -8.422 20.609 1 96.88 156 VAL B N 1
ATOM 4495 C CA . VAL B 1 156 ? -4.723 -7.141 20.828 1 96.88 156 VAL B CA 1
ATOM 4496 C C . VAL B 1 156 ? -5.758 -6.016 20.828 1 96.88 156 VAL B C 1
ATOM 4498 O O . VAL B 1 156 ? -5.473 -4.902 21.281 1 96.88 156 VAL B O 1
ATOM 4501 N N . ASP B 1 157 ? -6.895 -6.25 20.375 1 96.38 157 ASP B N 1
ATOM 4502 C CA . ASP B 1 157 ? -7.965 -5.27 20.203 1 96.38 157 ASP B CA 1
ATOM 4503 C C . ASP B 1 157 ? -9.336 -5.945 20.234 1 96.38 157 ASP B C 1
ATOM 4505 O O . ASP B 1 157 ? -10.078 -5.891 19.25 1 96.38 157 ASP B O 1
ATOM 4509 N N . PRO B 1 158 ? -9.672 -6.484 21.344 1 96.62 158 PRO B N 1
ATOM 4510 C CA . PRO B 1 158 ? -10.859 -7.34 21.422 1 96.62 158 PRO B CA 1
ATOM 4511 C C . PRO B 1 158 ? -12.148 -6.586 21.109 1 96.62 158 PRO B C 1
ATOM 4513 O O . PRO B 1 158 ? -13.102 -7.176 20.578 1 96.62 158 PRO B O 1
ATOM 4516 N N . GLY B 1 159 ? -12.242 -5.297 21.453 1 95 159 GLY B N 1
ATOM 4517 C CA . GLY B 1 159 ? -13.414 -4.52 21.094 1 95 159 GLY B CA 1
ATOM 4518 C C . GLY B 1 159 ? -13.68 -4.488 19.594 1 95 159 GLY B C 1
ATOM 4519 O O . GLY B 1 159 ? -14.805 -4.711 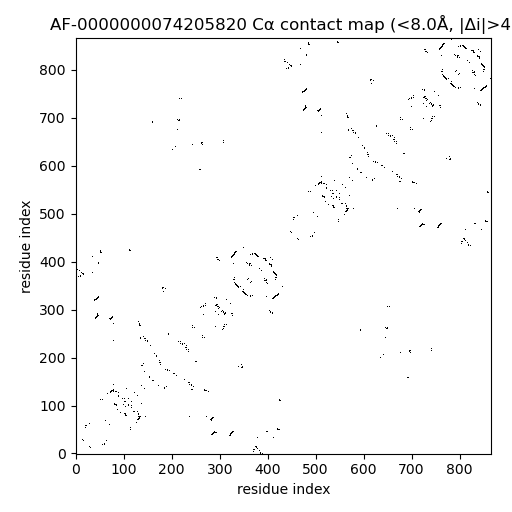19.156 1 95 159 GLY B O 1
ATOM 4520 N N . TYR B 1 160 ? -12.648 -4.203 18.859 1 96.06 160 TYR B N 1
ATOM 4521 C CA . TYR B 1 160 ? -12.812 -4.164 17.422 1 96.06 160 TYR B CA 1
ATOM 4522 C C . TYR B 1 160 ? -13.023 -5.562 16.859 1 96.06 160 TYR B C 1
ATOM 4524 O O . TYR B 1 160 ? -13.766 -5.746 15.883 1 96.06 160 TYR B O 1
ATOM 4532 N N . ALA B 1 161 ? -12.375 -6.582 17.406 1 97.94 161 ALA B N 1
ATOM 4533 C CA . ALA B 1 161 ? -12.617 -7.961 17 1 97.94 161 ALA B CA 1
ATOM 4534 C C . ALA B 1 161 ? -14.102 -8.305 17.094 1 97.94 161 ALA B C 1
ATOM 4536 O O . ALA B 1 161 ? -14.648 -8.977 16.219 1 97.94 161 ALA B O 1
ATOM 4537 N N . ALA B 1 162 ? -14.742 -7.848 18.156 1 97.31 162 ALA B N 1
ATOM 4538 C CA . ALA B 1 162 ? -16.172 -8.094 18.344 1 97.31 162 ALA B CA 1
ATOM 4539 C C . ALA B 1 162 ? -16.984 -7.453 17.219 1 97.31 162 ALA B C 1
ATOM 4541 O O . ALA B 1 162 ? -17.969 -8.023 16.766 1 97.31 162 ALA B O 1
ATOM 4542 N N . HIS B 1 163 ? -16.594 -6.262 16.844 1 95.62 163 HIS B N 1
ATOM 4543 C CA . HIS B 1 163 ? -17.234 -5.59 15.711 1 95.62 163 HIS B CA 1
ATOM 4544 C C . HIS B 1 163 ? -17.078 -6.402 14.43 1 95.62 163 HIS B C 1
ATOM 4546 O O . HIS B 1 163 ? -18.047 -6.578 13.68 1 95.62 163 HIS B O 1
ATOM 4552 N N . VAL B 1 164 ? -15.898 -6.934 14.156 1 97.94 164 VAL B N 1
ATOM 4553 C CA . VAL B 1 164 ? -15.648 -7.738 12.961 1 97.94 164 VAL B CA 1
ATOM 4554 C C . VAL B 1 164 ? -16.531 -8.984 12.984 1 97.94 164 VAL B C 1
ATOM 4556 O O . VAL B 1 164 ? -17.125 -9.344 11.977 1 97.94 164 VAL B O 1
ATOM 4559 N N . LEU B 1 165 ? -16.641 -9.617 14.102 1 98.12 165 LEU B N 1
ATOM 4560 C CA . LEU B 1 165 ? -17.422 -10.836 14.281 1 98.12 165 LEU B CA 1
ATOM 4561 C C . LEU B 1 165 ? -18.906 -10.57 14.062 1 98.12 165 LEU B C 1
ATOM 4563 O O . LEU B 1 165 ? -19.625 -11.383 13.469 1 98.12 165 LEU B O 1
ATOM 4567 N N . ALA B 1 166 ? -19.375 -9.438 14.484 1 96.88 166 ALA B N 1
ATOM 4568 C CA . ALA B 1 166 ? -20.812 -9.148 14.5 1 96.88 166 ALA B CA 1
ATOM 4569 C C . ALA B 1 166 ? -21.25 -8.539 13.172 1 96.88 166 ALA B C 1
ATOM 4571 O O . ALA B 1 166 ? -22.359 -8.805 12.703 1 96.88 166 ALA B O 1
ATOM 4572 N N . ASP B 1 167 ? -20.375 -7.742 12.578 1 95.88 167 ASP B N 1
ATOM 4573 C CA . ASP B 1 167 ? -20.844 -6.891 11.492 1 95.88 167 ASP B CA 1
ATOM 4574 C C . ASP B 1 167 ? -20.25 -7.32 10.156 1 95.88 167 ASP B C 1
ATOM 4576 O O . ASP B 1 167 ? -20.859 -7.109 9.102 1 95.88 167 ASP B O 1
ATOM 4580 N N . LEU B 1 168 ? -19.016 -7.891 10.164 1 98.25 168 LEU B N 1
ATOM 4581 C CA . LEU B 1 168 ? -18.344 -8.188 8.906 1 98.25 168 LEU B CA 1
ATOM 4582 C C . LEU B 1 168 ? -18.469 -9.672 8.562 1 98.25 168 LEU B C 1
ATOM 4584 O O . LEU B 1 168 ? -18.938 -10.023 7.477 1 98.25 168 LEU B O 1
ATOM 4588 N N . LEU B 1 169 ? -18.156 -10.586 9.453 1 98.62 169 LEU B N 1
ATOM 4589 C CA . LEU B 1 169 ? -18.062 -12.016 9.164 1 98.62 169 LEU B CA 1
ATOM 4590 C C . LEU B 1 169 ? -19.406 -12.57 8.719 1 98.62 169 LEU B C 1
ATOM 4592 O O . LEU B 1 169 ? -19.469 -13.406 7.816 1 98.62 169 LEU B O 1
ATOM 4596 N N . PRO B 1 170 ? -20.578 -12.086 9.305 1 98.31 170 PRO B N 1
ATOM 4597 C CA . PRO B 1 170 ? -21.875 -12.602 8.852 1 98.31 170 PRO B CA 1
ATOM 4598 C C . PRO B 1 170 ? -22.156 -12.289 7.387 1 98.31 170 PRO B C 1
ATOM 4600 O O . PRO B 1 170 ? -22.969 -12.969 6.75 1 98.31 170 PRO B O 1
ATOM 4603 N N . LEU B 1 171 ? -21.516 -11.258 6.844 1 98.31 171 LEU B N 1
ATOM 4604 C CA . LEU B 1 171 ? -21.75 -10.891 5.453 1 98.31 171 LEU B CA 1
ATOM 4605 C C . LEU B 1 171 ? -21.219 -11.961 4.508 1 98.31 171 LEU B C 1
ATOM 4607 O O . LEU B 1 171 ? -21.547 -11.969 3.32 1 98.31 171 LEU B O 1
ATOM 4611 N N . PHE B 1 172 ? -20.375 -12.859 4.941 1 98.56 172 PHE B N 1
ATOM 4612 C CA . PHE B 1 172 ? -19.875 -13.969 4.145 1 98.56 172 PHE B CA 1
ATOM 4613 C C . PHE B 1 172 ? -20.859 -15.141 4.18 1 98.56 172 PHE B C 1
ATOM 4615 O O . PHE B 1 172 ? -20.547 -16.219 3.67 1 98.56 172 PHE B O 1
ATOM 4622 N N . GLY B 1 173 ? -22.031 -14.953 4.77 1 98.06 173 GLY B N 1
ATOM 4623 C CA . GLY B 1 173 ? -23.062 -15.977 4.828 1 98.06 173 GLY B CA 1
ATOM 4624 C C . GLY B 1 173 ? -23.594 -16.359 3.463 1 98.06 173 GLY B C 1
ATOM 4625 O O . GLY B 1 173 ? -24.297 -17.375 3.328 1 98.06 173 GLY B O 1
ATOM 4626 N N . TYR B 1 174 ? -23.234 -15.602 2.41 1 97.44 174 TYR B N 1
ATOM 4627 C CA . TYR B 1 174 ? -23.656 -15.922 1.052 1 97.44 174 TYR B CA 1
ATOM 4628 C C . TYR B 1 174 ? -22.953 -17.172 0.549 1 97.44 174 TYR B C 1
ATOM 4630 O O . TYR B 1 174 ? -23.406 -17.812 -0.411 1 97.44 174 TYR B O 1
ATOM 4638 N N . LEU B 1 175 ? -21.812 -17.594 1.113 1 97.94 175 LEU B N 1
ATOM 4639 C CA . LEU B 1 175 ? -21.031 -18.734 0.678 1 97.94 175 LEU B CA 1
ATOM 4640 C C . LEU B 1 175 ? -21.828 -20.031 0.874 1 97.94 175 LEU B C 1
ATOM 4642 O O . LEU B 1 175 ? -22.531 -20.188 1.872 1 97.94 175 LEU B O 1
ATOM 4646 N N . PRO B 1 176 ? -21.656 -20.984 -0.068 1 96.75 176 PRO B N 1
ATOM 4647 C CA . PRO B 1 176 ? -22.359 -22.266 0.075 1 96.75 176 PRO B CA 1
ATOM 4648 C C . PRO B 1 176 ? -21.984 -23 1.366 1 96.75 176 PRO B C 1
ATOM 4650 O O . PRO B 1 176 ? -20.844 -22.922 1.818 1 96.75 176 PRO B O 1
ATOM 4653 N N . ALA B 1 177 ? -22.906 -23.719 1.85 1 94.25 177 ALA B N 1
ATOM 4654 C CA . ALA B 1 177 ? -22.703 -24.453 3.09 1 94.25 177 ALA B CA 1
ATOM 4655 C C . ALA B 1 177 ? -21.703 -25.594 2.889 1 94.25 177 ALA B C 1
ATOM 4657 O O . ALA B 1 177 ? -20.844 -25.828 3.748 1 94.25 177 ALA B O 1
ATOM 4658 N N . ASP B 1 178 ? -21.844 -26.281 1.761 1 93.88 178 ASP B N 1
ATOM 4659 C CA . ASP B 1 178 ? -20.906 -27.344 1.429 1 93.88 178 ASP B CA 1
ATOM 4660 C C . ASP B 1 178 ? -19.734 -26.797 0.614 1 93.88 178 ASP B C 1
ATOM 4662 O O . ASP B 1 178 ? -19.906 -26.406 -0.538 1 93.88 178 ASP B O 1
ATOM 4666 N N . ARG B 1 179 ? -18.672 -26.812 1.229 1 92.19 179 ARG B N 1
ATOM 4667 C CA . ARG B 1 179 ? -17.469 -26.297 0.586 1 92.19 179 ARG B CA 1
ATOM 4668 C C . ARG B 1 179 ? -16.391 -27.375 0.491 1 92.19 179 ARG B C 1
ATOM 4670 O O . ARG B 1 179 ? -15.195 -27.078 0.411 1 92.19 179 ARG B O 1
ATOM 4677 N N . SER B 1 180 ? -16.734 -28.641 0.487 1 90.25 180 SER B N 1
ATOM 4678 C CA . SER B 1 180 ? -15.781 -29.734 0.585 1 90.25 180 SER B CA 1
ATOM 4679 C C . SER B 1 180 ? -15.359 -30.234 -0.795 1 90.25 180 SER B C 1
ATOM 4681 O O . SER B 1 180 ? -14.391 -30.969 -0.922 1 90.25 180 SER B O 1
ATOM 4683 N N . GLY B 1 181 ? -16.109 -29.844 -1.819 1 92.19 181 GLY B N 1
ATOM 4684 C CA . GLY B 1 181 ? -15.789 -30.297 -3.164 1 92.19 181 GLY B CA 1
ATOM 4685 C C . GLY B 1 181 ? -14.57 -29.609 -3.75 1 92.19 181 GLY B C 1
ATOM 4686 O O . GLY B 1 181 ? -14.266 -28.469 -3.389 1 92.19 181 GLY B O 1
ATOM 4687 N N . ILE B 1 182 ? -13.891 -30.234 -4.723 1 92.69 182 ILE B N 1
ATOM 4688 C CA . ILE B 1 182 ? -12.656 -29.703 -5.301 1 92.69 182 ILE B CA 1
ATOM 4689 C C . ILE B 1 182 ? -12.984 -28.625 -6.32 1 92.69 182 ILE B C 1
ATOM 4691 O O . ILE B 1 182 ? -12.094 -27.891 -6.777 1 92.69 182 ILE B O 1
ATOM 4695 N N . ALA B 1 183 ? -14.266 -28.453 -6.68 1 93.94 183 ALA B N 1
ATOM 4696 C CA . ALA B 1 183 ? -14.711 -27.391 -7.57 1 93.94 183 ALA B CA 1
ATOM 4697 C C . ALA B 1 183 ? -15.539 -26.344 -6.816 1 93.94 183 ALA B C 1
ATOM 4699 O O . ALA B 1 183 ? -16.422 -25.703 -7.395 1 93.94 183 ALA B O 1
ATOM 4700 N N . GLN B 1 184 ? -15.344 -26.172 -5.574 1 93.81 184 GLN B N 1
ATOM 4701 C CA . GLN B 1 184 ? -16.172 -25.344 -4.691 1 93.81 184 GLN B CA 1
ATOM 4702 C C . GLN B 1 184 ? -16.078 -23.875 -5.074 1 93.81 184 GLN B C 1
ATOM 4704 O O . GLN B 1 184 ? -16.953 -23.078 -4.723 1 93.81 184 GLN B O 1
ATOM 4709 N N . ALA B 1 185 ? -15.055 -23.391 -5.73 1 95.38 185 ALA B N 1
ATOM 4710 C CA . ALA B 1 185 ? -14.891 -21.984 -6.09 1 95.38 185 ALA B CA 1
ATOM 4711 C C . ALA B 1 185 ? -16.031 -21.516 -7 1 95.38 185 ALA B C 1
ATOM 4713 O O . ALA B 1 185 ? -16.5 -20.391 -6.883 1 95.38 185 ALA B O 1
ATOM 4714 N N . ALA B 1 186 ? -16.469 -22.391 -7.871 1 94.12 186 ALA B N 1
ATOM 4715 C CA . ALA B 1 186 ? -17.469 -22.016 -8.867 1 94.12 186 ALA B CA 1
ATOM 4716 C C . ALA B 1 186 ? -18.781 -21.578 -8.203 1 94.12 186 ALA B C 1
ATOM 4718 O O . ALA B 1 186 ? -19.25 -20.469 -8.406 1 94.12 186 ALA B O 1
ATOM 4719 N N . PRO B 1 187 ? -19.375 -22.484 -7.34 1 96 187 PRO B N 1
ATOM 4720 C CA . PRO B 1 187 ? -20.609 -22.031 -6.691 1 96 187 PRO B CA 1
ATOM 4721 C C . PRO B 1 187 ? -20.391 -20.844 -5.766 1 96 187 PRO B C 1
ATOM 4723 O O . PRO B 1 187 ? -21.281 -20 -5.609 1 96 187 PRO B O 1
ATOM 4726 N N . ALA B 1 188 ? -19.25 -20.703 -5.137 1 97.31 188 ALA B N 1
ATOM 4727 C CA . ALA B 1 188 ? -18.938 -19.547 -4.289 1 97.31 188 ALA B CA 1
ATOM 4728 C C . ALA B 1 188 ? -18.922 -18.266 -5.098 1 97.31 188 ALA B C 1
ATOM 4730 O O . ALA B 1 188 ? -19.484 -17.25 -4.676 1 97.31 188 ALA B O 1
ATOM 4731 N N . LEU B 1 189 ? -18.281 -18.281 -6.285 1 96.69 189 LEU B N 1
ATOM 4732 C CA . LEU B 1 189 ? -18.234 -17.125 -7.16 1 96.69 189 LEU B CA 1
ATOM 4733 C C . LEU B 1 189 ? -19.625 -16.75 -7.664 1 96.69 189 LEU B C 1
ATOM 4735 O O . LEU B 1 189 ? -19.969 -15.57 -7.719 1 96.69 189 LEU B O 1
ATOM 4739 N N . HIS B 1 190 ? -20.391 -17.734 -8.023 1 95.94 190 HIS B N 1
ATOM 4740 C CA . HIS B 1 190 ? -21.75 -17.484 -8.469 1 95.94 190 HIS B CA 1
ATOM 4741 C C . HIS B 1 190 ? -22.578 -16.844 -7.367 1 95.94 190 HIS B C 1
ATOM 4743 O O . HIS B 1 190 ? -23.391 -15.938 -7.637 1 95.94 190 HIS B O 1
ATOM 4749 N N . ALA B 1 191 ? -22.375 -17.359 -6.191 1 97.38 191 ALA B N 1
ATOM 4750 C CA . ALA B 1 191 ? -23.109 -16.797 -5.047 1 97.38 191 ALA B CA 1
ATOM 4751 C C . ALA B 1 191 ? -22.734 -15.336 -4.824 1 97.38 191 ALA B C 1
ATOM 4753 O O . ALA B 1 191 ? -23.594 -14.508 -4.535 1 97.38 191 ALA B O 1
ATOM 4754 N N . TYR B 1 192 ? -21.469 -14.984 -4.93 1 97.12 192 TYR B N 1
ATOM 4755 C CA . TYR B 1 192 ? -21.031 -13.609 -4.781 1 97.12 192 TYR B CA 1
ATOM 4756 C C . TYR B 1 192 ? -21.656 -12.719 -5.848 1 97.12 192 TYR B C 1
ATOM 4758 O O . TYR B 1 192 ? -22.172 -11.641 -5.539 1 97.12 192 TYR B O 1
ATOM 4766 N N . ILE B 1 193 ? -21.594 -13.172 -7.098 1 95.5 193 ILE B N 1
ATOM 4767 C CA . ILE B 1 193 ? -22.094 -12.414 -8.234 1 95.5 193 ILE B CA 1
ATOM 4768 C C . ILE B 1 193 ? -23.594 -12.172 -8.078 1 95.5 193 ILE B C 1
ATOM 4770 O O . ILE B 1 193 ? -24.109 -11.125 -8.461 1 95.5 193 ILE B O 1
ATOM 4774 N N . ALA B 1 194 ? -24.266 -13.062 -7.398 1 96.25 194 ALA B N 1
ATOM 4775 C CA . ALA B 1 194 ? -25.719 -13.008 -7.246 1 96.25 194 ALA B CA 1
ATOM 4776 C C . ALA B 1 194 ? -26.125 -12.055 -6.125 1 96.25 194 ALA B C 1
ATOM 4778 O O . ALA B 1 194 ? -27.281 -11.672 -6.012 1 96.25 194 ALA B O 1
ATOM 4779 N N . LEU B 1 195 ? -25.188 -11.625 -5.301 1 96.88 195 LEU B N 1
ATOM 4780 C CA . LEU B 1 195 ? -25.5 -10.688 -4.227 1 96.88 195 LEU B CA 1
ATOM 4781 C C . LEU B 1 195 ? -26.031 -9.375 -4.789 1 96.88 195 LEU B C 1
ATOM 4783 O O . LEU B 1 195 ? -25.531 -8.875 -5.797 1 96.88 195 LEU B O 1
ATOM 4787 N N . PRO B 1 196 ? -27.109 -8.828 -4.094 1 95.88 196 PRO B N 1
ATOM 4788 C CA . PRO B 1 196 ? -27.5 -7.461 -4.457 1 95.88 196 PRO B CA 1
ATOM 4789 C C . PRO B 1 196 ? -26.344 -6.473 -4.352 1 95.88 196 PRO B C 1
ATOM 4791 O O . PRO B 1 196 ? -25.5 -6.602 -3.465 1 95.88 196 PRO B O 1
ATOM 4794 N N . ALA B 1 197 ? -26.328 -5.504 -5.219 1 94.06 197 ALA B N 1
ATOM 4795 C CA . ALA B 1 197 ? -25.266 -4.516 -5.297 1 94.06 197 ALA B CA 1
ATOM 4796 C C . ALA B 1 197 ? -25.016 -3.859 -3.941 1 94.06 197 ALA B C 1
ATOM 4798 O O . ALA B 1 197 ? -23.875 -3.631 -3.551 1 94.06 197 ALA B O 1
ATOM 4799 N N . ALA B 1 198 ? -26.062 -3.566 -3.205 1 95.56 198 ALA B N 1
ATOM 4800 C CA . ALA B 1 198 ? -25.953 -2.902 -1.909 1 95.56 198 ALA B CA 1
ATOM 4801 C C . ALA B 1 198 ? -25.219 -3.785 -0.901 1 95.56 198 ALA B C 1
ATOM 4803 O O . ALA B 1 198 ? -24.469 -3.289 -0.071 1 95.56 198 ALA B O 1
ATOM 4804 N N . GLU B 1 199 ? -25.469 -5.109 -0.964 1 96.62 199 GLU B N 1
ATOM 4805 C CA . GLU B 1 199 ? -24.797 -6.039 -0.058 1 96.62 199 GLU B CA 1
ATOM 4806 C C . GLU B 1 199 ? -23.312 -6.188 -0.405 1 96.62 199 GLU B C 1
ATOM 4808 O O . GLU B 1 199 ? -22.469 -6.258 0.487 1 96.62 199 GLU B O 1
ATOM 4813 N N . ARG B 1 200 ? -23 -6.234 -1.679 1 96.88 200 ARG B N 1
ATOM 4814 C CA . ARG B 1 200 ? -21.609 -6.273 -2.107 1 96.88 200 ARG B CA 1
ATOM 4815 C C . ARG B 1 200 ? -20.859 -5.02 -1.66 1 96.88 200 ARG B C 1
ATOM 4817 O O . ARG B 1 200 ? -19.719 -5.098 -1.19 1 96.88 200 ARG B O 1
ATOM 4824 N N . ALA B 1 201 ? -21.562 -3.865 -1.813 1 97.25 201 ALA B N 1
ATOM 4825 C CA . ALA B 1 201 ? -20.938 -2.604 -1.408 1 97.25 201 ALA B CA 1
ATOM 4826 C C . ALA B 1 201 ? -20.703 -2.574 0.097 1 97.25 201 ALA B C 1
ATOM 4828 O O . ALA B 1 201 ? -19.672 -2.066 0.552 1 97.25 201 ALA B O 1
ATOM 4829 N N . ALA B 1 202 ? -21.656 -3.078 0.859 1 97.44 202 ALA B N 1
ATOM 4830 C CA . ALA B 1 202 ? -21.484 -3.141 2.309 1 97.44 202 ALA B CA 1
ATOM 4831 C C . ALA B 1 202 ? -20.297 -4.012 2.689 1 97.44 202 ALA B C 1
ATOM 4833 O O . ALA B 1 202 ? -19.516 -3.65 3.57 1 97.44 202 ALA B O 1
ATOM 4834 N N . LEU B 1 203 ? -20.172 -5.176 2.045 1 98.31 203 LEU B N 1
ATOM 4835 C CA . LEU B 1 203 ? -19.031 -6.062 2.271 1 98.31 203 LEU B CA 1
ATOM 4836 C C . LEU B 1 203 ? -17.719 -5.355 1.942 1 98.31 203 LEU B C 1
ATOM 4838 O O . LEU B 1 203 ? -16.781 -5.387 2.738 1 98.31 203 LEU B O 1
ATOM 4842 N N . THR B 1 204 ? -17.688 -4.695 0.765 1 98.25 204 THR B N 1
ATOM 4843 C CA . THR B 1 204 ? -16.5 -3.963 0.338 1 98.25 204 THR B CA 1
ATOM 4844 C C . THR B 1 204 ? -16.141 -2.889 1.357 1 98.25 204 THR B C 1
ATOM 4846 O O . THR B 1 204 ? -14.969 -2.738 1.711 1 98.25 204 THR B O 1
ATOM 4849 N N . ALA B 1 205 ? -17.125 -2.16 1.855 1 97.44 205 ALA B N 1
ATOM 4850 C CA . ALA B 1 205 ? -16.906 -1.071 2.803 1 97.44 205 ALA B CA 1
ATOM 4851 C C . ALA B 1 205 ? -16.312 -1.597 4.109 1 97.44 205 ALA B C 1
ATOM 4853 O O . ALA B 1 205 ? -15.336 -1.035 4.629 1 97.44 205 ALA B O 1
ATOM 4854 N N . LEU B 1 206 ? -16.844 -2.703 4.602 1 97.75 206 LEU B N 1
ATOM 4855 C CA . LEU B 1 206 ? -16.406 -3.215 5.895 1 97.75 206 LEU B CA 1
ATOM 4856 C C . LEU B 1 206 ? -15.031 -3.879 5.773 1 97.75 206 LEU B C 1
ATOM 4858 O O . LEU B 1 206 ? -14.211 -3.797 6.691 1 97.75 206 LEU B O 1
ATOM 4862 N N . VAL B 1 207 ? -14.75 -4.57 4.641 1 98.75 207 VAL B N 1
ATOM 4863 C CA . VAL B 1 207 ? -13.414 -5.121 4.402 1 98.75 207 VAL B CA 1
ATOM 4864 C C . VAL B 1 207 ? -12.398 -3.992 4.293 1 98.75 207 VAL B C 1
ATOM 4866 O O . VAL B 1 207 ? -11.297 -4.086 4.836 1 98.75 207 VAL B O 1
ATOM 4869 N N . GLY B 1 208 ? -12.773 -2.928 3.557 1 98.19 208 GLY B N 1
ATOM 4870 C CA . GLY B 1 208 ? -11.922 -1.75 3.467 1 98.19 208 GLY B CA 1
ATOM 4871 C C . GLY B 1 208 ? -11.648 -1.109 4.816 1 98.19 208 GLY B C 1
ATOM 4872 O O . GLY B 1 208 ? -10.516 -0.717 5.102 1 98.19 208 GLY B O 1
ATOM 4873 N N . GLU B 1 209 ? -12.695 -0.985 5.625 1 96.75 209 GLU B N 1
ATOM 4874 C CA . GLU B 1 209 ? -12.555 -0.444 6.973 1 96.75 209 GLU B CA 1
ATOM 4875 C C . GLU B 1 209 ? -11.562 -1.266 7.797 1 96.75 209 GLU B C 1
ATOM 4877 O O . GLU B 1 209 ? -10.703 -0.708 8.477 1 96.75 209 GLU B O 1
ATOM 4882 N N . LEU B 1 210 ? -11.695 -2.572 7.746 1 98.19 210 LEU B N 1
ATOM 4883 C CA . LEU B 1 210 ? -10.797 -3.471 8.461 1 98.19 210 LEU B CA 1
ATOM 4884 C C . LEU B 1 210 ? -9.344 -3.219 8.055 1 98.19 210 LEU B C 1
ATOM 4886 O O . LEU B 1 210 ? -8.469 -3.088 8.914 1 98.19 210 LEU B O 1
ATOM 4890 N N . ALA B 1 211 ? -9.109 -3.156 6.738 1 98.69 211 ALA B N 1
ATOM 4891 C CA . ALA B 1 211 ? -7.758 -2.99 6.215 1 98.69 211 ALA B CA 1
ATOM 4892 C C . ALA B 1 211 ? -7.156 -1.657 6.656 1 98.69 211 ALA B C 1
ATOM 4894 O O . ALA B 1 211 ? -6.02 -1.607 7.125 1 98.69 211 ALA B O 1
ATOM 4895 N N . GLU B 1 212 ? -7.898 -0.544 6.562 1 97.94 212 GLU B N 1
ATOM 4896 C CA . GLU B 1 212 ? -7.391 0.778 6.914 1 97.94 212 GLU B CA 1
ATOM 4897 C C . GLU B 1 212 ? -7.18 0.906 8.422 1 97.94 212 GLU B C 1
ATOM 4899 O O . GLU B 1 212 ? -6.211 1.529 8.867 1 97.94 212 GLU B O 1
ATOM 4904 N N . ARG B 1 213 ? -8.055 0.327 9.164 1 95.56 213 ARG B N 1
ATOM 4905 C CA . ARG B 1 213 ? -7.953 0.452 10.609 1 95.56 213 ARG B CA 1
ATOM 4906 C C . ARG B 1 213 ? -6.746 -0.31 11.148 1 95.56 213 ARG B C 1
ATOM 4908 O O . ARG B 1 213 ? -5.992 0.21 11.977 1 95.56 213 ARG B O 1
ATOM 4915 N N . VAL B 1 214 ? -6.594 -1.546 10.711 1 97.88 214 VAL B N 1
ATOM 4916 C CA . VAL B 1 214 ? -5.473 -2.355 11.18 1 97.88 214 VAL B CA 1
ATOM 4917 C C . VAL B 1 214 ? -4.156 -1.684 10.797 1 97.88 214 VAL B C 1
ATOM 4919 O O . VAL B 1 214 ? -3.213 -1.654 11.594 1 97.88 214 VAL B O 1
ATOM 4922 N N . ARG B 1 215 ? -4.098 -1.141 9.633 1 98 215 ARG B N 1
ATOM 4923 C CA . ARG B 1 215 ? -2.934 -0.378 9.195 1 98 215 ARG B CA 1
ATOM 4924 C C . ARG B 1 215 ? -2.709 0.839 10.086 1 98 215 ARG B C 1
ATOM 4926 O O . ARG B 1 215 ? -1.589 1.089 10.531 1 98 215 ARG B O 1
ATOM 4933 N N . ALA B 1 216 ? -3.74 1.558 10.398 1 97.5 216 ALA B N 1
ATOM 4934 C CA . ALA B 1 216 ? -3.645 2.811 11.141 1 97.5 216 ALA B CA 1
ATOM 4935 C C . ALA B 1 216 ? -3.27 2.557 12.594 1 97.5 216 ALA B C 1
ATOM 4937 O O . ALA B 1 216 ? -2.701 3.428 13.258 1 97.5 216 ALA B O 1
ATOM 4938 N N . ARG B 1 217 ? -3.539 1.349 13.109 1 97.44 217 ARG B N 1
ATOM 4939 C CA . ARG B 1 217 ? -3.312 1.049 14.523 1 97.44 217 ARG B CA 1
ATOM 4940 C C . ARG B 1 217 ? -2.051 0.213 14.711 1 97.44 217 ARG B C 1
ATOM 4942 O O . ARG B 1 217 ? -1.72 -0.18 15.828 1 97.44 217 ARG B O 1
ATOM 4949 N N . ARG B 1 218 ? -1.372 -0.05 13.633 1 97.88 218 ARG B N 1
ATOM 4950 C CA . ARG B 1 218 ? -0.234 -0.963 13.648 1 97.88 218 ARG B CA 1
ATOM 4951 C C . ARG B 1 218 ? 0.777 -0.562 14.719 1 97.88 218 ARG B C 1
ATOM 4953 O O . ARG B 1 218 ? 1.188 -1.39 15.531 1 97.88 218 ARG B O 1
ATOM 4960 N N . VAL B 1 219 ? 1.168 0.735 14.805 1 97.94 219 VAL B N 1
ATOM 4961 C CA . VAL B 1 219 ? 2.186 1.2 15.742 1 97.94 219 VAL B CA 1
ATOM 4962 C C . VAL B 1 219 ? 1.647 1.124 17.172 1 97.94 219 VAL B C 1
ATOM 4964 O O . VAL B 1 219 ? 2.393 0.826 18.094 1 97.94 219 VAL B O 1
ATOM 4967 N N . ASP B 1 220 ? 0.335 1.407 17.312 1 96.62 220 ASP B N 1
ATOM 4968 C CA . ASP B 1 220 ? -0.302 1.25 18.625 1 96.62 220 ASP B CA 1
ATOM 4969 C C . ASP B 1 220 ? -0.156 -0.181 19.141 1 96.62 220 ASP B C 1
ATOM 4971 O O . ASP B 1 220 ? 0.167 -0.397 20.297 1 96.62 220 ASP B O 1
ATOM 4975 N N . TYR B 1 221 ? -0.435 -1.12 18.25 1 97.69 221 TYR B N 1
ATOM 4976 C CA . TYR B 1 221 ? -0.341 -2.525 18.641 1 97.69 221 TYR B CA 1
ATOM 4977 C C . TYR B 1 221 ? 1.087 -2.891 19.016 1 97.69 221 TYR B C 1
ATOM 4979 O O . TYR B 1 221 ? 1.31 -3.584 20.016 1 97.69 221 TYR B O 1
ATOM 4987 N N . LEU B 1 222 ? 2.055 -2.455 18.266 1 97.69 222 LEU B N 1
ATOM 4988 C CA . LEU B 1 222 ? 3.461 -2.738 18.531 1 97.69 222 LEU B CA 1
ATOM 4989 C C . LEU B 1 222 ? 3.873 -2.186 19.891 1 97.69 222 LEU B C 1
ATOM 4991 O O . LEU B 1 222 ? 4.512 -2.885 20.688 1 97.69 222 LEU B O 1
ATOM 4995 N N . GLU B 1 223 ? 3.484 -0.998 20.156 1 94.56 223 GLU B N 1
ATOM 4996 C CA . GLU B 1 223 ? 3.863 -0.356 21.406 1 94.56 223 GLU B CA 1
ATOM 4997 C C . GLU B 1 223 ? 3.174 -1.019 22.594 1 94.56 223 GLU B C 1
ATOM 4999 O O . GLU B 1 223 ? 3.688 -0.983 23.719 1 94.56 223 GLU B O 1
ATOM 5004 N N . ALA B 1 224 ? 2.062 -1.57 22.359 1 95.25 224 ALA B N 1
ATOM 5005 C CA . ALA B 1 224 ? 1.342 -2.277 23.422 1 95.25 224 ALA B CA 1
ATOM 5006 C C . ALA B 1 224 ? 1.93 -3.666 23.641 1 95.25 224 ALA B C 1
ATOM 5008 O O . ALA B 1 224 ? 1.441 -4.422 24.484 1 95.25 224 ALA B O 1
ATOM 5009 N N . GLY B 1 225 ? 2.936 -4.047 22.875 1 97.12 225 GLY B N 1
ATOM 5010 C CA . GLY B 1 225 ? 3.678 -5.266 23.141 1 97.12 225 GLY B CA 1
ATOM 5011 C C . GLY B 1 225 ? 3.334 -6.398 22.203 1 97.12 225 GLY B C 1
ATOM 5012 O O . GLY B 1 225 ? 3.768 -7.535 22.406 1 97.12 225 GLY B O 1
ATOM 5013 N N . ALA B 1 226 ? 2.5 -6.113 21.141 1 98.12 226 ALA B N 1
ATOM 5014 C CA . ALA B 1 226 ? 2.172 -7.164 20.172 1 98.12 226 ALA B CA 1
ATOM 5015 C C . ALA B 1 226 ? 3.418 -7.637 19.438 1 98.12 226 ALA B C 1
ATOM 5017 O O . ALA B 1 226 ? 4.359 -6.867 19.234 1 98.12 226 ALA B O 1
ATOM 5018 N N . ASP B 1 227 ? 3.434 -8.914 19.047 1 97.69 227 ASP B N 1
ATOM 5019 C CA . ASP B 1 227 ? 4.531 -9.477 18.266 1 97.69 227 ASP B CA 1
ATOM 5020 C C . ASP B 1 227 ? 4.629 -8.805 16.891 1 97.69 227 ASP B C 1
ATOM 5022 O O . ASP B 1 227 ? 3.656 -8.781 16.141 1 97.69 227 ASP B O 1
ATOM 5026 N N . PRO B 1 228 ? 5.77 -8.242 16.594 1 97.81 228 PRO B N 1
ATOM 5027 C CA . PRO B 1 228 ? 5.91 -7.496 15.336 1 97.81 228 PRO B CA 1
ATOM 5028 C C . PRO B 1 228 ? 5.578 -8.336 14.109 1 97.81 228 PRO B C 1
ATOM 5030 O O . PRO B 1 228 ? 4.996 -7.832 13.148 1 97.81 228 PRO B O 1
ATOM 5033 N N . GLU B 1 229 ? 5.934 -9.578 14.07 1 96.75 229 GLU B N 1
ATOM 5034 C CA . GLU B 1 229 ? 5.645 -10.438 12.93 1 96.75 229 GLU B CA 1
ATOM 5035 C C . GLU B 1 229 ? 4.145 -10.68 12.781 1 96.75 229 GLU B C 1
ATOM 5037 O O . GLU B 1 229 ? 3.627 -10.734 11.664 1 96.75 229 GLU B O 1
ATOM 5042 N N . GLU B 1 230 ? 3.496 -10.828 13.891 1 97.94 230 GLU B N 1
ATOM 5043 C CA . GLU B 1 230 ? 2.049 -11.016 13.867 1 97.94 230 GLU B CA 1
ATOM 5044 C C . GLU B 1 230 ? 1.337 -9.758 13.383 1 97.94 230 GLU B C 1
ATOM 5046 O O . GLU B 1 230 ? 0.351 -9.844 12.641 1 97.94 230 GLU B O 1
ATOM 5051 N N . VAL B 1 231 ? 1.825 -8.609 13.828 1 98.69 231 VAL B N 1
ATOM 5052 C CA . VAL B 1 231 ? 1.255 -7.344 13.375 1 98.69 231 VAL B CA 1
ATOM 5053 C C . VAL B 1 231 ? 1.43 -7.211 11.867 1 98.69 231 VAL B C 1
ATOM 5055 O O . VAL B 1 231 ? 0.473 -6.906 11.148 1 98.69 231 VAL B O 1
ATOM 5058 N N . ALA B 1 232 ? 2.662 -7.496 11.398 1 98.56 232 ALA B N 1
ATOM 5059 C CA . ALA B 1 232 ? 2.951 -7.383 9.977 1 98.56 232 ALA B CA 1
ATOM 5060 C C . ALA B 1 232 ? 2.076 -8.328 9.156 1 98.56 232 ALA B C 1
ATOM 5062 O O . ALA B 1 232 ? 1.555 -7.957 8.109 1 98.56 232 ALA B O 1
ATOM 5063 N N . PHE B 1 233 ? 1.946 -9.539 9.625 1 98.69 233 PHE B N 1
ATOM 5064 C CA . PHE B 1 233 ? 1.131 -10.531 8.938 1 98.69 233 PHE B CA 1
ATOM 5065 C C . PHE B 1 233 ? -0.326 -10.086 8.875 1 98.69 233 PHE B C 1
ATOM 5067 O O . PHE B 1 233 ? -0.963 -10.18 7.82 1 98.69 233 PHE B O 1
ATOM 5074 N N . ALA B 1 234 ? -0.868 -9.578 9.977 1 98.88 234 ALA B N 1
ATOM 5075 C CA . ALA B 1 234 ? -2.264 -9.148 10.039 1 98.88 234 ALA B CA 1
ATOM 5076 C C . ALA B 1 234 ? -2.52 -7.973 9.109 1 98.88 234 ALA B C 1
ATOM 5078 O O . ALA B 1 234 ? -3.545 -7.926 8.422 1 98.88 234 ALA B O 1
ATOM 5079 N N . VAL B 1 235 ? -1.605 -7.043 9.078 1 98.81 235 VAL B N 1
ATOM 5080 C CA . VAL B 1 235 ? -1.745 -5.879 8.211 1 98.81 235 VAL B CA 1
ATOM 5081 C C . VAL B 1 235 ? -1.779 -6.324 6.754 1 98.81 235 VAL B C 1
ATOM 5083 O O . VAL B 1 235 ? -2.643 -5.891 5.984 1 98.81 235 VAL B O 1
ATOM 5086 N N . HIS B 1 236 ? -0.866 -7.207 6.395 1 98.94 236 HIS B N 1
ATOM 5087 C CA . HIS B 1 236 ? -0.837 -7.668 5.012 1 98.94 236 HIS B CA 1
ATOM 5088 C C . HIS B 1 236 ? -2.059 -8.523 4.691 1 98.94 236 HIS B C 1
ATOM 5090 O O . HIS B 1 236 ? -2.625 -8.414 3.6 1 98.94 236 HIS B O 1
ATOM 5096 N N . ALA B 1 237 ? -2.477 -9.359 5.637 1 98.94 237 ALA B N 1
ATOM 5097 C CA . ALA B 1 237 ? -3.678 -10.164 5.43 1 98.94 237 ALA B CA 1
ATOM 5098 C C . ALA B 1 237 ? -4.898 -9.281 5.203 1 98.94 237 ALA B C 1
ATOM 5100 O O . ALA B 1 237 ? -5.746 -9.586 4.363 1 98.94 237 ALA B O 1
ATOM 5101 N N . ALA B 1 238 ? -5.012 -8.219 5.953 1 98.94 238 ALA B N 1
ATOM 5102 C CA . ALA B 1 238 ? -6.117 -7.285 5.773 1 98.94 238 ALA B CA 1
ATOM 5103 C C . ALA B 1 238 ? -6.07 -6.637 4.395 1 98.94 238 ALA B C 1
ATOM 5105 O O . ALA B 1 238 ? -7.105 -6.461 3.744 1 98.94 238 ALA B O 1
ATOM 5106 N N . ARG B 1 239 ? -4.902 -6.266 3.982 1 98.81 239 ARG B N 1
ATOM 5107 C CA . ARG B 1 239 ? -4.719 -5.73 2.637 1 98.81 239 ARG B CA 1
ATOM 5108 C C . ARG B 1 239 ? -5.141 -6.746 1.581 1 98.81 239 ARG B C 1
ATOM 5110 O O . ARG B 1 239 ? -5.84 -6.402 0.624 1 98.81 239 ARG B O 1
ATOM 5117 N N . VAL B 1 240 ? -4.723 -7.953 1.753 1 98.94 240 VAL B N 1
ATOM 5118 C CA . VAL B 1 240 ? -5.062 -9.031 0.829 1 98.94 240 VAL B CA 1
ATOM 5119 C C . VAL B 1 240 ? -6.574 -9.234 0.809 1 98.94 240 VAL B C 1
ATOM 5121 O O . VAL B 1 240 ? -7.16 -9.492 -0.248 1 98.94 240 VAL B O 1
ATOM 5124 N N . ALA B 1 241 ? -7.207 -9.133 1.982 1 98.94 241 ALA B N 1
ATOM 5125 C CA . ALA B 1 241 ? -8.664 -9.227 2.035 1 98.94 241 ALA B CA 1
ATOM 5126 C C . ALA B 1 241 ? -9.312 -8.156 1.158 1 98.94 241 ALA B C 1
ATOM 5128 O O . ALA B 1 241 ? -10.219 -8.453 0.373 1 98.94 241 ALA B O 1
ATOM 5129 N N . ARG B 1 242 ? -8.836 -6.977 1.273 1 98.81 242 ARG B N 1
ATOM 5130 C CA . ARG B 1 242 ? -9.375 -5.871 0.484 1 98.81 242 ARG B CA 1
ATOM 5131 C C . ARG B 1 242 ? -9.148 -6.102 -1.006 1 98.81 242 ARG B C 1
ATOM 5133 O O . ARG B 1 242 ? -10.047 -5.879 -1.819 1 98.81 242 ARG B O 1
ATOM 5140 N N . GLN B 1 243 ? -7.988 -6.504 -1.376 1 98.81 243 GLN B N 1
ATOM 5141 C CA . GLN B 1 243 ? -7.648 -6.738 -2.775 1 98.81 243 GLN B CA 1
ATOM 5142 C C . GLN B 1 243 ? -8.445 -7.906 -3.348 1 98.81 243 GLN B C 1
ATOM 5144 O O . GLN B 1 243 ? -8.859 -7.875 -4.508 1 98.81 243 GLN B O 1
ATOM 5149 N N . THR B 1 244 ? -8.672 -8.922 -2.486 1 98.75 244 THR B N 1
ATOM 5150 C CA . THR B 1 244 ? -9.508 -10.047 -2.898 1 98.75 244 THR B CA 1
ATOM 5151 C C . THR B 1 244 ? -10.938 -9.586 -3.174 1 98.75 244 THR B C 1
ATOM 5153 O O . THR B 1 244 ? -11.531 -9.961 -4.184 1 98.75 244 THR B O 1
ATOM 5156 N N . ASP B 1 245 ? -11.43 -8.781 -2.264 1 98.31 245 ASP B N 1
ATOM 5157 C CA . ASP B 1 245 ? -12.773 -8.242 -2.453 1 98.31 245 ASP B CA 1
ATOM 5158 C C . ASP B 1 245 ? -12.859 -7.438 -3.748 1 98.31 245 ASP B C 1
ATOM 5160 O O . ASP B 1 245 ? -13.844 -7.531 -4.48 1 98.31 245 ASP B O 1
ATOM 5164 N N . ALA B 1 246 ? -11.859 -6.637 -4.008 1 97.44 246 ALA B N 1
ATOM 5165 C CA . ALA B 1 246 ? -11.828 -5.852 -5.238 1 97.44 246 ALA B CA 1
ATOM 5166 C C . ALA B 1 246 ? -11.82 -6.754 -6.469 1 97.44 246 ALA B C 1
ATOM 5168 O O . ALA B 1 246 ? -12.484 -6.469 -7.469 1 97.44 246 ALA B O 1
ATOM 5169 N N . PHE B 1 247 ? -11.023 -7.801 -6.445 1 96.94 247 PHE B N 1
ATOM 5170 C CA . PHE B 1 247 ? -10.969 -8.797 -7.508 1 96.94 247 PHE B CA 1
ATOM 5171 C C . PHE B 1 247 ? -12.344 -9.391 -7.77 1 96.94 247 PHE B C 1
ATOM 5173 O O . PHE B 1 247 ? -12.797 -9.438 -8.914 1 96.94 247 PHE B O 1
ATOM 5180 N N . LEU B 1 248 ? -13.023 -9.758 -6.715 1 97 248 LEU B N 1
ATOM 5181 C CA . LEU B 1 248 ? -14.352 -10.359 -6.824 1 97 248 LEU B CA 1
ATOM 5182 C C . LEU B 1 248 ? -15.367 -9.336 -7.309 1 97 248 LEU B C 1
ATOM 5184 O O . LEU B 1 248 ? -16.203 -9.641 -8.172 1 97 248 LEU B O 1
ATOM 5188 N N . ALA B 1 249 ? -15.289 -8.141 -6.777 1 94.75 249 ALA B N 1
ATOM 5189 C CA . ALA B 1 249 ? -16.266 -7.094 -7.094 1 94.75 249 ALA B CA 1
ATOM 5190 C C . ALA B 1 249 ? -16.156 -6.68 -8.555 1 94.75 249 ALA B C 1
ATOM 5192 O O . ALA B 1 249 ? -17.094 -6.09 -9.109 1 94.75 249 ALA B O 1
ATOM 5193 N N . ALA B 1 250 ? -15.07 -6.965 -9.195 1 91.75 250 ALA B N 1
ATOM 5194 C CA . ALA B 1 250 ? -14.875 -6.629 -10.602 1 91.75 250 ALA B CA 1
ATOM 5195 C C . ALA B 1 250 ? -15.625 -7.602 -11.508 1 91.75 250 ALA B C 1
ATOM 5197 O O . ALA B 1 250 ? -15.82 -7.328 -12.695 1 91.75 250 ALA B O 1
ATOM 5198 N N . MET B 1 251 ? -16.031 -8.711 -11.016 1 90.62 251 MET B N 1
ATOM 5199 C CA . MET B 1 251 ? -16.578 -9.781 -11.836 1 90.62 251 MET B CA 1
ATOM 5200 C C . MET B 1 251 ? -17.984 -9.438 -12.328 1 90.62 251 MET B C 1
ATOM 5202 O O . MET B 1 251 ? -18.281 -9.594 -13.516 1 90.62 251 MET B O 1
ATOM 5206 N N . PRO B 1 252 ? -18.844 -8.984 -11.469 1 86.56 252 PRO B N 1
ATOM 5207 C CA . PRO B 1 252 ? -20.172 -8.672 -11.969 1 86.56 252 PRO B CA 1
ATOM 5208 C C . PRO B 1 252 ? -20.172 -7.547 -13 1 86.56 252 PRO B C 1
ATOM 5210 O O . PRO B 1 252 ? -21.109 -7.441 -13.805 1 86.56 252 PRO B O 1
ATOM 5213 N N . ALA B 1 253 ? -19.156 -6.688 -13 1 76.56 253 ALA B N 1
ATOM 5214 C CA . ALA B 1 253 ? -19.078 -5.578 -13.945 1 76.56 253 ALA B CA 1
ATOM 5215 C C . ALA B 1 253 ? -18.562 -6.047 -15.305 1 76.56 253 ALA B C 1
ATOM 5217 O O . ALA B 1 253 ? -18.656 -5.324 -16.297 1 76.56 253 ALA B O 1
ATOM 5218 N N . GLY B 1 254 ? -18 -7.191 -15.438 1 67.19 254 GLY B N 1
ATOM 5219 C CA . GLY B 1 254 ? -17.266 -7.691 -16.578 1 67.19 254 GLY B CA 1
ATOM 5220 C C . GLY B 1 254 ? -18.094 -7.73 -17.859 1 67.19 254 GLY B C 1
ATOM 5221 O O . GLY B 1 254 ? -17.656 -7.211 -18.891 1 67.19 254 GLY B O 1
ATOM 5222 N N . ALA B 1 255 ? -19.328 -8.094 -17.719 1 62.41 255 ALA B N 1
ATOM 5223 C CA . ALA B 1 255 ? -20.109 -8.266 -18.953 1 62.41 255 ALA B CA 1
ATOM 5224 C C . ALA B 1 255 ? -20.516 -6.914 -19.531 1 62.41 255 ALA B C 1
ATOM 5226 O O . ALA B 1 255 ? -20.703 -6.789 -20.75 1 62.41 255 ALA B O 1
ATOM 5227 N N . THR B 1 256 ? -20.438 -6.004 -18.75 1 67.62 256 THR B N 1
ATOM 5228 C CA . THR B 1 256 ? -20.969 -4.727 -19.203 1 67.62 256 THR B CA 1
ATOM 5229 C C . THR B 1 256 ? -19.875 -3.674 -19.266 1 67.62 256 THR B C 1
ATOM 5231 O O . THR B 1 256 ? -20.109 -2.545 -19.703 1 67.62 256 THR B O 1
ATOM 5234 N N . ARG B 1 257 ? -18.766 -4.172 -18.984 1 74.81 257 ARG B N 1
ATOM 5235 C CA . ARG B 1 257 ? -17.672 -3.203 -18.891 1 74.81 257 ARG B CA 1
ATOM 5236 C C . ARG B 1 257 ? -17.188 -2.799 -20.266 1 74.81 257 ARG B C 1
ATOM 5238 O O . ARG B 1 257 ? -16.969 -3.652 -21.141 1 74.81 257 ARG B O 1
ATOM 5245 N N . ALA B 1 258 ? -17.078 -1.512 -20.422 1 71.12 258 ALA B N 1
ATOM 5246 C CA . ALA B 1 258 ? -16.625 -0.946 -21.688 1 71.12 258 ALA B CA 1
ATOM 5247 C C . ALA B 1 258 ? -15.148 -0.587 -21.641 1 71.12 258 ALA B C 1
ATOM 5249 O O . ALA B 1 258 ? -14.664 0.179 -22.469 1 71.12 258 ALA B O 1
ATOM 5250 N N . TYR B 1 259 ? -14.508 -1.056 -20.625 1 77.38 259 TYR B N 1
ATOM 5251 C CA . TYR B 1 259 ? -13.086 -0.809 -20.438 1 77.38 259 TYR B CA 1
ATOM 5252 C C . TYR B 1 259 ? -12.367 -2.078 -19.984 1 77.38 259 TYR B C 1
ATOM 5254 O O . TYR B 1 259 ? -12.977 -2.975 -19.406 1 77.38 259 TYR B O 1
ATOM 5262 N N . PRO B 1 260 ? -11.078 -2.199 -20.344 1 79.81 260 PRO B N 1
ATOM 5263 C CA . PRO B 1 260 ? -10.328 -3.391 -19.938 1 79.81 260 PRO B CA 1
ATOM 5264 C C . PRO B 1 260 ? -10.258 -3.564 -18.422 1 79.81 260 PRO B C 1
ATOM 5266 O O . PRO B 1 260 ? -10.164 -2.578 -17.688 1 79.81 260 PRO B O 1
ATOM 5269 N N . PRO B 1 261 ? -10.312 -4.832 -18.047 1 81.06 261 PRO B N 1
ATOM 5270 C CA . PRO B 1 261 ? -10.203 -5.078 -16.609 1 81.06 261 PRO B CA 1
ATOM 5271 C C . PRO B 1 261 ? -8.766 -4.977 -16.109 1 81.06 261 PRO B C 1
ATOM 5273 O O . PRO B 1 261 ? -7.816 -5.156 -16.875 1 81.06 261 PRO B O 1
ATOM 5276 N N . GLY B 1 262 ? -8.602 -4.574 -14.898 1 88.62 262 GLY B N 1
ATOM 5277 C CA . GLY B 1 262 ? -7.324 -4.734 -14.219 1 88.62 262 GLY B CA 1
ATOM 5278 C C . GLY B 1 262 ? -7.16 -6.094 -13.57 1 88.62 262 GLY B C 1
ATOM 5279 O O . GLY B 1 262 ? -8.117 -6.652 -13.039 1 88.62 262 GLY B O 1
ATOM 5280 N N . ASN B 1 263 ? -5.957 -6.664 -13.688 1 95.69 263 ASN B N 1
ATOM 5281 C CA . ASN B 1 263 ? -5.684 -7.953 -13.062 1 95.69 263 ASN B CA 1
ATOM 5282 C C . ASN B 1 263 ? -5.273 -7.789 -11.602 1 95.69 263 ASN B C 1
ATOM 5284 O O . ASN B 1 263 ? -4.113 -8.008 -11.25 1 95.69 263 ASN B O 1
ATOM 5288 N N . VAL B 1 264 ? -6.25 -7.562 -10.727 1 97.62 264 VAL B N 1
ATOM 5289 C CA . VAL B 1 264 ? -6.031 -7.289 -9.312 1 97.62 264 VAL B CA 1
ATOM 5290 C C . VAL B 1 264 ? -5.387 -8.5 -8.641 1 97.62 264 VAL B C 1
ATOM 5292 O O . VAL B 1 264 ? -4.508 -8.344 -7.785 1 97.62 264 VAL B O 1
ATOM 5295 N N . ARG B 1 265 ? -5.742 -9.703 -9 1 98.19 265 ARG B N 1
ATOM 5296 C CA . ARG B 1 265 ? -5.23 -10.922 -8.383 1 98.19 265 ARG B CA 1
ATOM 5297 C C . ARG B 1 265 ? -3.719 -11.031 -8.562 1 98.19 265 ARG B C 1
ATOM 5299 O O . ARG B 1 265 ? -2.979 -11.148 -7.586 1 98.19 265 ARG B O 1
ATOM 5306 N N . ASP B 1 266 ? -3.24 -10.93 -9.82 1 98.56 266 ASP B N 1
ATOM 5307 C CA . ASP B 1 266 ? -1.813 -11.086 -10.078 1 98.56 266 ASP B CA 1
ATOM 5308 C C . ASP B 1 266 ? -1.01 -9.969 -9.422 1 98.56 266 ASP B C 1
ATOM 5310 O O . ASP B 1 266 ? 0.099 -10.195 -8.938 1 98.56 266 ASP B O 1
ATOM 5314 N N . VAL B 1 267 ? -1.565 -8.781 -9.461 1 98.75 267 VAL B N 1
ATOM 5315 C CA . VAL B 1 267 ? -0.862 -7.668 -8.82 1 98.75 267 VAL B CA 1
ATOM 5316 C C . VAL B 1 267 ? -0.809 -7.887 -7.312 1 98.75 267 VAL B C 1
ATOM 5318 O O . VAL B 1 267 ? 0.186 -7.551 -6.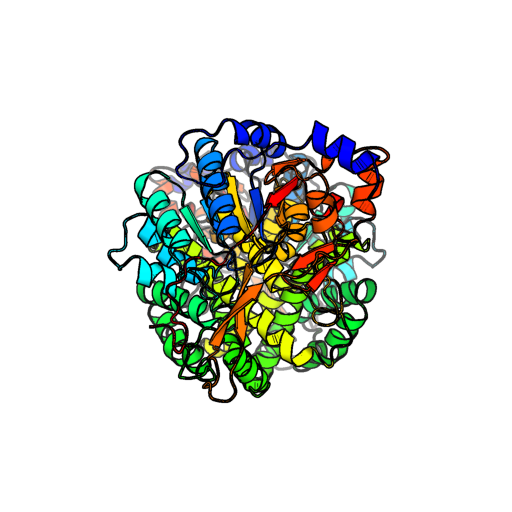664 1 98.75 267 VAL B O 1
ATOM 5321 N N . THR B 1 268 ? -1.866 -8.453 -6.699 1 98.81 268 THR B N 1
ATOM 5322 C CA . THR B 1 268 ? -1.865 -8.812 -5.285 1 98.81 268 THR B CA 1
ATOM 5323 C C . THR B 1 268 ? -0.782 -9.852 -4.992 1 98.81 268 THR B C 1
ATOM 5325 O O . THR B 1 268 ? -0.076 -9.75 -3.988 1 98.81 268 THR B O 1
ATOM 5328 N N . MET B 1 269 ? -0.637 -10.82 -5.875 1 98.94 269 MET B N 1
ATOM 5329 C CA . MET B 1 269 ? 0.431 -11.805 -5.711 1 98.94 269 MET B CA 1
ATOM 5330 C C . MET B 1 269 ? 1.798 -11.125 -5.711 1 98.94 269 MET B C 1
ATOM 5332 O O . MET B 1 269 ? 2.654 -11.445 -4.887 1 98.94 269 MET B O 1
ATOM 5336 N N . ALA B 1 270 ? 2.002 -10.211 -6.66 1 98.94 270 ALA B N 1
ATOM 5337 C CA . ALA B 1 270 ? 3.268 -9.484 -6.723 1 98.94 270 ALA B CA 1
ATOM 5338 C C . ALA B 1 270 ? 3.504 -8.688 -5.441 1 98.94 270 ALA B C 1
ATOM 5340 O O . ALA B 1 270 ? 4.625 -8.648 -4.93 1 98.94 270 ALA B O 1
ATOM 5341 N N . ASP B 1 271 ? 2.42 -8.039 -4.918 1 98.81 271 ASP B N 1
ATOM 5342 C CA . ASP B 1 271 ? 2.512 -7.332 -3.648 1 98.81 271 ASP B CA 1
ATOM 5343 C C . ASP B 1 271 ? 2.98 -8.258 -2.531 1 98.81 271 ASP B C 1
ATOM 5345 O O . ASP B 1 271 ? 3.807 -7.879 -1.702 1 98.81 271 ASP B O 1
ATOM 5349 N N . THR B 1 272 ? 2.457 -9.422 -2.488 1 98.94 272 THR B N 1
ATOM 5350 C CA . THR B 1 272 ? 2.789 -10.383 -1.439 1 98.94 272 THR B CA 1
ATOM 5351 C C . THR B 1 272 ? 4.234 -10.852 -1.575 1 98.94 272 THR B C 1
ATOM 5353 O O . THR B 1 272 ? 4.941 -11 -0.577 1 98.94 272 THR B O 1
ATOM 5356 N N . VAL B 1 273 ? 4.68 -11.094 -2.828 1 98.94 273 VAL B N 1
ATOM 5357 C CA . VAL B 1 273 ? 6.07 -11.484 -3.031 1 98.94 273 VAL B CA 1
ATOM 5358 C C . VAL B 1 273 ? 6.992 -10.383 -2.514 1 98.94 273 VAL B C 1
ATOM 5360 O O . VAL B 1 273 ? 7.996 -10.664 -1.853 1 98.94 273 VAL B O 1
ATOM 5363 N N . GLU B 1 274 ? 6.695 -9.164 -2.836 1 98.75 274 GLU B N 1
ATOM 5364 C CA . GLU B 1 274 ? 7.484 -8.047 -2.326 1 98.75 274 GLU B CA 1
ATOM 5365 C C . GLU B 1 274 ? 7.48 -8.016 -0.801 1 98.75 274 GLU B C 1
ATOM 5367 O O . GLU B 1 274 ? 8.516 -7.766 -0.177 1 98.75 274 GLU B O 1
ATOM 5372 N N . TRP B 1 275 ? 6.324 -8.219 -0.207 1 98.69 275 TRP B N 1
ATOM 5373 C CA . TRP B 1 275 ? 6.203 -8.289 1.246 1 98.69 275 TRP B CA 1
ATOM 5374 C C . TRP B 1 275 ? 7.113 -9.367 1.817 1 98.69 275 TRP B C 1
ATOM 5376 O O . TRP B 1 275 ? 7.773 -9.156 2.838 1 98.69 275 TRP B O 1
ATOM 5386 N N . VAL B 1 276 ? 7.188 -10.5 1.172 1 98.88 276 VAL B N 1
ATOM 5387 C CA . VAL B 1 276 ? 8.031 -11.609 1.604 1 98.88 276 VAL B CA 1
ATOM 5388 C C . VAL B 1 276 ? 9.5 -11.219 1.489 1 98.88 276 VAL B C 1
ATOM 5390 O O . VAL B 1 276 ? 10.312 -11.555 2.355 1 98.88 276 VAL B O 1
ATOM 5393 N N . LEU B 1 277 ? 9.852 -10.469 0.473 1 98.75 277 LEU B N 1
ATOM 5394 C CA . LEU B 1 277 ? 11.234 -10.078 0.211 1 98.75 277 LEU B CA 1
ATOM 5395 C C . LEU B 1 277 ? 11.734 -9.117 1.282 1 98.75 277 LEU B C 1
ATOM 5397 O O . LEU B 1 277 ? 12.945 -8.93 1.435 1 98.75 277 LEU B O 1
ATOM 5401 N N . GLU B 1 278 ? 10.828 -8.461 1.97 1 97.56 278 GLU B N 1
ATOM 5402 C CA . GLU B 1 278 ? 11.227 -7.629 3.104 1 97.56 278 GLU B CA 1
ATOM 5403 C C . GLU B 1 278 ? 11.727 -8.484 4.266 1 97.56 278 GLU B C 1
ATOM 5405 O O . GLU B 1 278 ? 12.406 -7.984 5.164 1 97.56 278 GLU B O 1
ATOM 5410 N N . ARG B 1 279 ? 11.453 -9.758 4.25 1 96.94 279 ARG B N 1
ATOM 5411 C CA . ARG B 1 279 ? 11.75 -10.68 5.344 1 96.94 279 ARG B CA 1
ATOM 5412 C C . ARG B 1 279 ? 12.773 -11.727 4.918 1 96.94 279 ARG B C 1
ATOM 5414 O O . ARG B 1 279 ? 13.5 -12.266 5.754 1 96.94 279 ARG B O 1
ATOM 5421 N N . GLU B 1 280 ? 12.734 -12.016 3.629 1 97.88 280 GLU B N 1
ATOM 5422 C CA . GLU B 1 280 ? 13.578 -13.055 3.037 1 97.88 280 GLU B CA 1
ATOM 5423 C C . GLU B 1 280 ? 14.477 -12.477 1.947 1 97.88 280 GLU B C 1
ATOM 5425 O O . GLU B 1 280 ? 14 -11.797 1.037 1 97.88 280 GLU B O 1
ATOM 5430 N N . PRO B 1 281 ? 15.766 -12.727 2.006 1 97.88 281 PRO B N 1
ATOM 5431 C CA . PRO B 1 281 ? 16.672 -12.109 1.04 1 97.88 281 PRO B CA 1
ATOM 5432 C C . PRO B 1 281 ? 16.469 -12.633 -0.38 1 97.88 281 PRO B C 1
ATOM 5434 O O . PRO B 1 281 ? 16.531 -11.859 -1.341 1 97.88 281 PRO B O 1
ATOM 5437 N N . ARG B 1 282 ? 16.297 -13.938 -0.551 1 98.44 282 ARG B N 1
ATOM 5438 C CA . ARG B 1 282 ? 16.078 -14.578 -1.845 1 98.44 282 ARG B CA 1
ATOM 5439 C C . ARG B 1 282 ? 14.969 -15.625 -1.753 1 98.44 282 ARG B C 1
ATOM 5441 O O . ARG B 1 282 ? 14.922 -16.406 -0.792 1 98.44 282 ARG B O 1
ATOM 5448 N N . VAL B 1 283 ? 14.102 -15.648 -2.775 1 98.81 283 VAL B N 1
ATOM 5449 C CA . VAL B 1 283 ? 12.953 -16.547 -2.66 1 98.81 283 VAL B CA 1
ATOM 5450 C C . VAL B 1 283 ? 12.742 -17.281 -3.979 1 98.81 283 VAL B C 1
ATOM 5452 O O . VAL B 1 283 ? 13.117 -16.781 -5.043 1 98.81 283 VAL B O 1
ATOM 5455 N N . VAL B 1 284 ? 12.211 -18.5 -3.91 1 98.88 284 VAL B N 1
ATOM 5456 C CA . VAL B 1 284 ? 11.688 -19.25 -5.055 1 98.88 284 VAL B CA 1
ATOM 5457 C C . VAL B 1 284 ? 10.172 -19.109 -5.113 1 98.88 284 VAL B C 1
ATOM 5459 O O . VAL B 1 284 ? 9.477 -19.422 -4.145 1 98.88 284 VAL B O 1
ATOM 5462 N N . VAL B 1 285 ? 9.711 -18.609 -6.211 1 98.94 285 VAL B N 1
ATOM 5463 C CA . VAL B 1 285 ? 8.273 -18.453 -6.426 1 98.94 285 VAL B CA 1
ATOM 5464 C C . VAL B 1 285 ? 7.773 -19.547 -7.363 1 98.94 285 VAL B C 1
ATOM 5466 O O . VAL B 1 285 ? 8.328 -19.75 -8.445 1 98.94 285 VAL B O 1
ATOM 5469 N N . ALA B 1 286 ? 6.77 -20.266 -6.938 1 98.81 286 ALA B N 1
ATOM 5470 C CA . ALA B 1 286 ? 6.188 -21.328 -7.742 1 98.81 286 ALA B CA 1
ATOM 5471 C C . ALA B 1 286 ? 4.742 -21.016 -8.117 1 98.81 286 ALA B C 1
ATOM 5473 O O . ALA B 1 286 ? 3.879 -20.906 -7.238 1 98.81 286 ALA B O 1
ATOM 5474 N N . ALA B 1 287 ? 4.492 -20.859 -9.344 1 98.75 287 ALA B N 1
ATOM 5475 C CA . ALA B 1 287 ? 3.156 -20.562 -9.859 1 98.75 287 ALA B CA 1
ATOM 5476 C C . ALA B 1 287 ? 3.012 -21.031 -11.305 1 98.75 287 ALA B C 1
ATOM 5478 O O . ALA B 1 287 ? 3.967 -21.531 -11.898 1 98.75 287 ALA B O 1
ATOM 5479 N N . ALA B 1 288 ? 1.783 -20.969 -11.836 1 97.88 288 ALA B N 1
ATOM 5480 C CA . ALA B 1 288 ? 1.564 -21.281 -13.242 1 97.88 288 ALA B CA 1
ATOM 5481 C C . ALA B 1 288 ? 2.41 -20.375 -14.141 1 97.88 288 ALA B C 1
ATOM 5483 O O . ALA B 1 288 ? 2.691 -19.219 -13.781 1 97.88 288 ALA B O 1
ATOM 5484 N N . ASN B 1 289 ? 2.773 -20.922 -15.359 1 97.81 289 ASN B N 1
ATOM 5485 C CA . ASN B 1 289 ? 3.455 -20.094 -16.344 1 97.81 289 ASN B CA 1
ATOM 5486 C C . ASN B 1 289 ? 2.738 -18.766 -16.562 1 97.81 289 ASN B C 1
ATOM 5488 O O . ASN B 1 289 ? 3.381 -17.703 -16.641 1 97.81 289 ASN B O 1
ATOM 5492 N N . GLY B 1 290 ? 1.468 -18.828 -16.578 1 96.62 290 GLY B N 1
ATOM 5493 C CA . GLY B 1 290 ? 0.65 -17.656 -16.844 1 96.62 290 GLY B CA 1
ATOM 5494 C C . GLY B 1 290 ? 0.76 -16.594 -15.773 1 96.62 290 GLY B C 1
ATOM 5495 O O . GLY B 1 290 ? 0.449 -15.422 -16.031 1 96.62 290 GLY B O 1
ATOM 5496 N N . HIS B 1 291 ? 1.167 -16.938 -14.578 1 98.25 291 HIS B N 1
ATOM 5497 C CA . HIS B 1 291 ? 1.376 -15.961 -13.508 1 98.25 291 HIS B CA 1
ATOM 5498 C C . HIS B 1 291 ? 2.805 -15.43 -13.523 1 98.25 291 HIS B C 1
ATOM 5500 O O . HIS B 1 291 ? 3.029 -14.242 -13.289 1 98.25 291 HIS B O 1
ATOM 5506 N N . VAL B 1 292 ? 3.781 -16.281 -13.844 1 98.69 292 VAL B N 1
ATOM 5507 C CA . VAL B 1 292 ? 5.168 -15.891 -13.609 1 98.69 292 VAL B CA 1
ATOM 5508 C C . VAL B 1 292 ? 5.734 -15.219 -14.859 1 98.69 292 VAL B C 1
ATOM 5510 O O . VAL B 1 292 ? 6.762 -14.539 -14.797 1 98.69 292 VAL B O 1
ATOM 5513 N N . GLN B 1 293 ? 5.113 -15.445 -16.031 1 98.44 293 GLN B N 1
ATOM 5514 C CA . GLN B 1 293 ? 5.641 -14.891 -17.266 1 98.44 293 GLN B CA 1
ATOM 5515 C C . GLN B 1 293 ? 5.711 -13.367 -17.203 1 98.44 293 GLN B C 1
ATOM 5517 O O . GLN B 1 293 ? 4.832 -12.727 -16.625 1 98.44 293 GLN B O 1
ATOM 5522 N N . ARG B 1 294 ? 6.68 -12.75 -17.891 1 97.94 294 ARG B N 1
ATOM 5523 C CA . ARG B 1 294 ? 6.902 -11.312 -17.891 1 97.94 294 ARG B CA 1
ATOM 5524 C C . ARG B 1 294 ? 5.945 -10.602 -18.844 1 97.94 294 ARG B C 1
ATOM 5526 O O . ARG B 1 294 ? 5.785 -9.383 -18.781 1 97.94 294 ARG B O 1
ATOM 5533 N N . THR B 1 295 ? 5.355 -11.336 -19.703 1 96.62 295 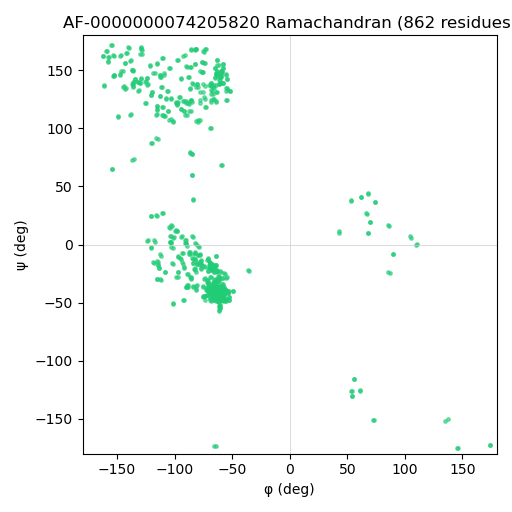THR B N 1
ATOM 5534 C CA . THR B 1 295 ? 4.445 -10.773 -20.688 1 96.62 295 THR B CA 1
ATOM 5535 C C . THR B 1 295 ? 2.994 -10.914 -20.234 1 96.62 295 THR B C 1
ATOM 5537 O O . THR B 1 295 ? 2.689 -11.727 -19.359 1 96.62 295 THR B O 1
ATOM 5540 N N . PRO B 1 296 ? 2.119 -10.07 -20.797 1 95.19 296 PRO B N 1
ATOM 5541 C CA . PRO B 1 296 ? 0.708 -10.18 -20.406 1 95.19 296 PRO B CA 1
ATOM 5542 C C . PRO B 1 296 ? 0.116 -11.555 -20.719 1 95.19 296 PRO B C 1
ATOM 5544 O O . PRO B 1 296 ? 0.549 -12.219 -21.672 1 95.19 296 PRO B O 1
ATOM 5547 N N . PHE B 1 297 ? -0.764 -11.93 -19.922 1 93.56 297 PHE B N 1
ATOM 5548 C CA . PHE B 1 297 ? -1.501 -13.18 -20.109 1 93.56 297 PHE B CA 1
ATOM 5549 C C . PHE B 1 297 ? -2.703 -12.969 -21.016 1 93.56 297 PHE B C 1
ATOM 5551 O O . PHE B 1 297 ? -3.529 -12.086 -20.781 1 93.56 297 PHE B O 1
ATOM 5558 N N . HIS B 1 298 ? -2.779 -13.719 -22.062 1 86.38 298 HIS B N 1
ATOM 5559 C CA . HIS B 1 298 ? -3.852 -13.633 -23.047 1 86.38 298 HIS B CA 1
ATOM 5560 C C . HIS B 1 298 ? -4.312 -15.016 -23.484 1 86.38 298 HIS B C 1
ATOM 5562 O O . HIS B 1 298 ? -3.547 -15.773 -24.094 1 86.38 298 HIS B O 1
ATOM 5568 N N . ALA B 1 299 ? -5.523 -15.32 -23.109 1 80.19 299 ALA B N 1
ATOM 5569 C CA . ALA B 1 299 ? -6.086 -16.625 -23.422 1 80.19 299 ALA B CA 1
ATOM 5570 C C . ALA B 1 299 ? -7.523 -16.516 -23.906 1 80.19 299 ALA B C 1
ATOM 5572 O O . ALA B 1 299 ? -8.461 -16.938 -23.219 1 80.19 299 ALA B O 1
ATOM 5573 N N . PRO B 1 300 ? -7.66 -16.031 -25.094 1 78.25 300 PRO B N 1
ATOM 5574 C CA . PRO B 1 300 ? -9.031 -15.977 -25.625 1 78.25 300 PRO B CA 1
ATOM 5575 C C . PRO B 1 300 ? -9.648 -17.359 -25.797 1 78.25 300 PRO B C 1
ATOM 5577 O O . PRO B 1 300 ? -8.953 -18.312 -26.156 1 78.25 300 PRO B O 1
ATOM 5580 N N . PRO B 1 301 ? -10.945 -17.531 -25.609 1 73.62 301 PRO B N 1
ATOM 5581 C CA . PRO B 1 301 ? -11.883 -16.469 -25.281 1 73.62 301 PRO B CA 1
ATOM 5582 C C . PRO B 1 301 ? -11.992 -16.219 -23.781 1 73.62 301 PRO B C 1
ATOM 5584 O O . PRO B 1 301 ? -12.688 -15.289 -23.344 1 73.62 301 PRO B O 1
ATOM 5587 N N . PHE B 1 302 ? -11.336 -17.062 -22.984 1 73.19 302 PHE B N 1
ATOM 5588 C CA . PHE B 1 302 ? -11.492 -16.984 -21.547 1 73.19 302 PHE B CA 1
ATOM 5589 C C . PHE B 1 302 ? -10.961 -15.656 -21.016 1 73.19 302 PHE B C 1
ATOM 5591 O O . PHE B 1 302 ? -11.562 -15.047 -20.141 1 73.19 302 PHE B O 1
ATOM 5598 N N . VAL B 1 303 ? -9.844 -15.242 -21.531 1 79.81 303 VAL B N 1
ATOM 5599 C CA . VAL B 1 303 ? -9.234 -13.945 -21.266 1 79.81 303 VAL B CA 1
ATOM 5600 C C . VAL B 1 303 ? -9.102 -13.156 -22.562 1 79.81 303 VAL B C 1
ATOM 5602 O O . VAL B 1 303 ? -8.062 -13.219 -23.234 1 79.81 303 VAL B O 1
ATOM 5605 N N . PRO B 1 304 ? -10.102 -12.477 -22.875 1 79.62 304 PRO B N 1
ATOM 5606 C CA . PRO B 1 304 ? -10.18 -11.891 -24.219 1 79.62 304 PRO B CA 1
ATOM 5607 C C . PRO B 1 304 ? -9.25 -10.688 -24.391 1 79.62 304 PRO B C 1
ATOM 5609 O O . PRO B 1 304 ? -8.977 -10.273 -25.516 1 79.62 304 PRO B O 1
ATOM 5612 N N . GLN B 1 305 ? -8.812 -10.117 -23.344 1 84.56 305 GLN B N 1
ATOM 5613 C CA . GLN B 1 305 ? -7.863 -9.016 -23.375 1 84.56 305 GLN B CA 1
ATOM 5614 C C . GLN B 1 305 ? -6.637 -9.32 -22.516 1 84.56 305 GLN B C 1
ATOM 5616 O O . GLN B 1 305 ? -6.754 -9.938 -21.453 1 84.56 305 GLN B O 1
ATOM 5621 N N . PRO B 1 306 ? -5.473 -8.93 -23.031 1 90.12 306 PRO B N 1
ATOM 5622 C CA . PRO B 1 306 ? -4.262 -9.203 -22.25 1 90.12 306 PRO B CA 1
ATOM 5623 C C . PRO B 1 306 ? -4.305 -8.578 -20.844 1 90.12 306 PRO B C 1
ATOM 5625 O O . PRO B 1 306 ? -4.777 -7.449 -20.688 1 90.12 306 PRO B O 1
ATOM 5628 N N . MET B 1 307 ? -3.857 -9.312 -19.938 1 93.31 307 MET B N 1
ATOM 5629 C CA . MET B 1 307 ? -3.844 -8.859 -18.547 1 93.31 307 MET B CA 1
ATOM 5630 C C . MET B 1 307 ? -2.434 -8.93 -17.969 1 93.31 307 MET B C 1
ATOM 5632 O O . MET B 1 307 ? -1.686 -9.867 -18.266 1 93.31 307 MET B O 1
ATOM 5636 N N . THR B 1 308 ? -2.148 -7.945 -17.156 1 96.44 308 THR B N 1
ATOM 5637 C CA . THR B 1 308 ? -0.847 -7.949 -16.5 1 96.44 308 THR B CA 1
ATOM 5638 C C . THR B 1 308 ? -0.676 -9.203 -15.656 1 96.44 308 THR B C 1
ATOM 5640 O O . THR B 1 308 ? -1.649 -9.727 -15.109 1 96.44 308 THR B O 1
ATOM 5643 N N . THR B 1 309 ? 0.552 -9.711 -15.57 1 97.88 309 THR B N 1
ATOM 5644 C CA . THR B 1 309 ? 0.855 -10.898 -14.781 1 97.88 309 THR B CA 1
ATOM 5645 C C . THR B 1 309 ? 1.694 -10.547 -13.562 1 97.88 309 THR B C 1
ATOM 5647 O O . THR B 1 309 ? 2.244 -9.445 -13.477 1 97.88 309 THR B O 1
ATOM 5650 N N . MET B 1 310 ? 1.68 -11.461 -12.586 1 98.75 310 MET B N 1
ATOM 5651 C CA . MET B 1 310 ? 2.592 -11.297 -11.461 1 98.75 310 MET B CA 1
ATOM 5652 C C . MET B 1 310 ? 4.027 -11.109 -11.945 1 98.75 310 MET B C 1
ATOM 5654 O O . MET B 1 310 ? 4.742 -10.234 -11.445 1 98.75 310 MET B O 1
ATOM 5658 N N . GLY B 1 311 ? 4.445 -11.945 -12.922 1 98.75 311 GLY B N 1
ATOM 5659 C CA . GLY B 1 311 ? 5.789 -11.836 -13.461 1 98.75 311 GLY B CA 1
ATOM 5660 C C . GLY B 1 311 ? 6.082 -10.477 -14.07 1 98.75 311 GLY B C 1
ATOM 5661 O O . GLY B 1 311 ? 7.184 -9.945 -13.914 1 98.75 311 GLY B O 1
ATOM 5662 N N . ARG B 1 312 ? 5.105 -10.008 -14.797 1 98.31 312 ARG B N 1
ATOM 5663 C CA . ARG B 1 312 ? 5.262 -8.695 -15.406 1 98.31 312 ARG B CA 1
ATOM 5664 C C . ARG B 1 312 ? 5.422 -7.605 -14.352 1 98.31 312 ARG B C 1
ATOM 5666 O O . ARG B 1 312 ? 6.27 -6.719 -14.484 1 98.31 312 ARG B O 1
ATOM 5673 N N . GLU B 1 313 ? 4.621 -7.625 -13.328 1 98.5 313 GLU B N 1
ATOM 5674 C CA . GLU B 1 313 ? 4.727 -6.691 -12.211 1 98.5 313 GLU B CA 1
ATOM 5675 C C . GLU B 1 313 ? 6.082 -6.812 -11.516 1 98.5 313 GLU B C 1
ATOM 5677 O O . GLU B 1 313 ? 6.73 -5.801 -11.234 1 98.5 313 GLU B O 1
ATOM 5682 N N . LEU B 1 314 ? 6.484 -8 -11.25 1 98.81 314 LEU B N 1
ATOM 5683 C CA . LEU B 1 314 ? 7.754 -8.227 -10.57 1 98.81 314 LEU B CA 1
ATOM 5684 C C . LEU B 1 314 ? 8.922 -7.773 -11.438 1 98.81 314 LEU B C 1
ATOM 5686 O O . LEU B 1 314 ? 9.938 -7.293 -10.922 1 98.81 314 LEU B O 1
ATOM 5690 N N . ALA B 1 315 ? 8.805 -7.984 -12.75 1 98.69 315 ALA B N 1
ATOM 5691 C CA . ALA B 1 315 ? 9.852 -7.516 -13.648 1 98.69 315 ALA B CA 1
ATOM 5692 C C . ALA B 1 315 ? 10.039 -6.004 -13.547 1 98.69 315 ALA B C 1
ATOM 5694 O O . ALA B 1 315 ? 11.172 -5.512 -13.531 1 98.69 315 ALA B O 1
ATOM 5695 N N . ASP B 1 316 ? 8.953 -5.309 -13.492 1 98 316 ASP B N 1
ATOM 5696 C CA . ASP B 1 316 ? 9.008 -3.855 -13.359 1 98 316 ASP B CA 1
ATOM 5697 C C . ASP B 1 316 ? 9.641 -3.447 -12.031 1 98 316 ASP B C 1
ATOM 5699 O O . ASP B 1 316 ? 10.414 -2.49 -11.977 1 98 316 ASP B O 1
ATOM 5703 N N . ARG B 1 317 ? 9.375 -4.164 -10.961 1 97.69 317 ARG B N 1
ATOM 5704 C CA . ARG B 1 317 ? 9.789 -3.807 -9.602 1 97.69 317 ARG B CA 1
ATOM 5705 C C . ARG B 1 317 ? 11.242 -4.207 -9.359 1 97.69 317 ARG B C 1
ATOM 5707 O O . ARG B 1 317 ? 11.969 -3.514 -8.641 1 97.69 317 ARG B O 1
ATOM 5714 N N . LEU B 1 318 ? 11.656 -5.324 -9.938 1 98.44 318 LEU B N 1
ATOM 5715 C CA . LEU B 1 318 ? 12.891 -5.961 -9.484 1 98.44 318 LEU B CA 1
ATOM 5716 C C . LEU B 1 318 ? 13.961 -5.906 -10.57 1 98.44 318 LEU B C 1
ATOM 5718 O O . LEU B 1 318 ? 15.148 -6.074 -10.289 1 98.44 318 LEU B O 1
ATOM 5722 N N . GLY B 1 319 ? 13.609 -5.723 -11.812 1 97.38 319 GLY B N 1
ATOM 5723 C CA . GLY B 1 319 ? 14.578 -5.738 -12.898 1 97.38 319 GLY B CA 1
ATOM 5724 C C . GLY B 1 319 ? 15.391 -7.02 -12.953 1 97.38 319 GLY B C 1
ATOM 5725 O O . GLY B 1 319 ? 14.828 -8.117 -13 1 97.38 319 GLY B O 1
ATOM 5726 N N . ASP B 1 320 ? 16.625 -6.895 -12.75 1 97.06 320 ASP B N 1
ATOM 5727 C CA . ASP B 1 320 ? 17.562 -8.008 -12.914 1 97.06 320 ASP B CA 1
ATOM 5728 C C . ASP B 1 320 ? 17.5 -8.945 -11.711 1 97.06 320 ASP B C 1
ATOM 5730 O O . ASP B 1 320 ? 18.031 -10.055 -11.758 1 97.06 320 ASP B O 1
ATOM 5734 N N . ASP B 1 321 ? 16.828 -8.555 -10.75 1 98.69 321 ASP B N 1
ATOM 5735 C CA . ASP B 1 321 ? 16.734 -9.383 -9.555 1 98.69 321 ASP B CA 1
ATOM 5736 C C . ASP B 1 321 ? 15.664 -10.469 -9.727 1 98.69 321 ASP B C 1
ATOM 5738 O O . ASP B 1 321 ? 15.422 -11.25 -8.805 1 98.69 321 ASP B O 1
ATOM 5742 N N . LEU B 1 322 ? 15 -10.523 -10.914 1 98.88 322 LEU B N 1
ATOM 5743 C CA . LEU B 1 322 ? 14 -11.539 -11.227 1 98.88 322 LEU B CA 1
ATOM 5744 C C . LEU B 1 322 ? 14.5 -12.469 -12.328 1 98.88 322 LEU B C 1
ATOM 5746 O O . LEU B 1 322 ? 14.969 -12.008 -13.367 1 98.88 322 LEU B O 1
ATOM 5750 N N . VAL B 1 323 ? 14.438 -13.734 -12.086 1 98.94 323 VAL B N 1
ATOM 5751 C CA . VAL B 1 323 ? 14.641 -14.758 -13.109 1 98.94 323 VAL B CA 1
ATOM 5752 C C . VAL B 1 323 ? 13.383 -15.609 -13.234 1 98.94 323 VAL B C 1
ATOM 5754 O O . VAL B 1 323 ? 12.828 -16.062 -12.234 1 98.94 323 VAL B O 1
ATOM 5757 N N . VAL B 1 324 ? 12.953 -15.797 -14.438 1 98.94 324 VAL B N 1
ATOM 5758 C CA . VAL B 1 324 ? 11.742 -16.562 -14.688 1 98.94 324 VAL B CA 1
ATOM 5759 C C . VAL B 1 324 ? 12.078 -17.828 -15.469 1 98.94 324 VAL B C 1
ATOM 5761 O O . VAL B 1 324 ? 12.586 -17.766 -16.594 1 98.94 324 VAL B O 1
ATOM 5764 N N . LEU B 1 325 ? 11.789 -18.953 -14.867 1 98.88 325 LEU B N 1
ATOM 5765 C CA . LEU B 1 325 ? 11.875 -20.266 -15.492 1 98.88 325 LEU B CA 1
ATOM 5766 C C . LEU B 1 325 ? 10.492 -20.766 -15.906 1 98.88 325 LEU B C 1
ATOM 5768 O O . LEU B 1 325 ? 9.68 -21.125 -15.055 1 98.88 325 LEU B O 1
ATOM 5772 N N . GLY B 1 326 ? 10.234 -20.734 -17.203 1 98.44 326 GLY B N 1
ATOM 5773 C CA . GLY B 1 326 ? 9.023 -21.406 -17.656 1 98.44 326 GLY B CA 1
ATOM 5774 C C . GLY B 1 326 ? 9.141 -22.922 -17.672 1 98.44 326 GLY B C 1
ATOM 5775 O O . GLY B 1 326 ? 10.234 -23.469 -17.5 1 98.44 326 GLY B O 1
ATOM 5776 N N . THR B 1 327 ? 8 -23.594 -17.797 1 98.31 327 THR B N 1
ATOM 5777 C CA . THR B 1 327 ? 8.008 -25.047 -17.922 1 98.31 327 THR B CA 1
ATOM 5778 C C . THR B 1 327 ? 7.148 -25.5 -19.109 1 98.31 327 THR B C 1
ATOM 5780 O O . THR B 1 327 ? 6.105 -24.906 -19.375 1 98.31 327 THR B O 1
ATOM 5783 N N . THR B 1 328 ? 7.629 -26.469 -19.844 1 98.12 328 THR B N 1
ATOM 5784 C CA . THR B 1 328 ? 6.895 -27.141 -20.906 1 98.12 328 THR B CA 1
ATOM 5785 C C . THR B 1 328 ? 6.957 -28.656 -20.734 1 98.12 328 THR B C 1
ATOM 5787 O O . THR B 1 328 ? 7.68 -29.156 -19.875 1 98.12 328 THR B O 1
ATOM 5790 N N . PHE B 1 329 ? 6.148 -29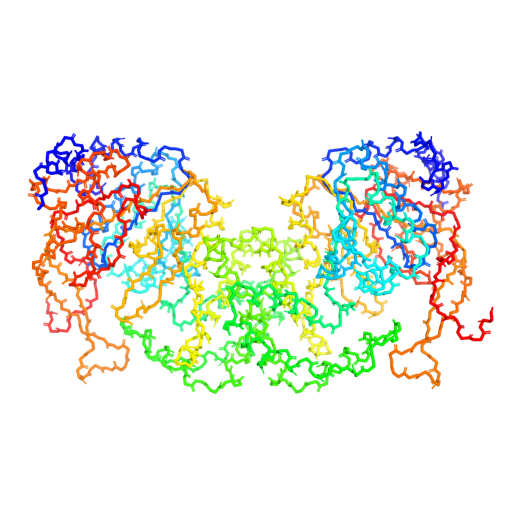.344 -21.516 1 97.5 329 PHE B N 1
ATOM 5791 C CA . PHE B 1 329 ? 6.199 -30.797 -21.469 1 97.5 329 PHE B CA 1
ATOM 5792 C C . PHE B 1 329 ? 6.117 -31.391 -22.875 1 97.5 329 PHE B C 1
ATOM 5794 O O . PHE B 1 329 ? 5.668 -30.719 -23.812 1 97.5 329 PHE B O 1
ATOM 5801 N N . GLY B 1 330 ? 6.578 -32.625 -23.047 1 97.12 330 GLY B N 1
ATOM 5802 C CA . GLY B 1 330 ? 6.59 -33.312 -24.344 1 97.12 330 GLY B CA 1
ATOM 5803 C C . GLY B 1 330 ? 5.379 -34.188 -24.562 1 97.12 330 GLY B C 1
ATOM 5804 O O . GLY B 1 330 ? 5.152 -34.688 -25.672 1 97.12 330 GLY B O 1
ATOM 5805 N N . GLY B 1 331 ? 4.652 -34.406 -23.531 1 96.31 331 GLY B N 1
ATOM 5806 C CA . GLY B 1 331 ? 3.488 -35.281 -23.547 1 96.31 331 GLY B CA 1
ATOM 5807 C C . GLY B 1 331 ? 3.291 -36.031 -22.25 1 96.31 331 GLY B C 1
ATOM 5808 O O . GLY B 1 331 ? 3.971 -35.75 -21.266 1 96.31 331 GLY B O 1
ATOM 5809 N N . GLY B 1 332 ? 2.285 -36.906 -22.328 1 96.81 332 GLY B N 1
ATOM 5810 C CA . GLY B 1 332 ? 2.018 -37.688 -21.141 1 96.81 332 GLY B CA 1
ATOM 5811 C C . GLY B 1 332 ? 0.54 -37.781 -20.797 1 96.81 332 GLY B C 1
ATOM 5812 O O . GLY B 1 332 ? -0.299 -37.875 -21.703 1 96.81 332 GLY B O 1
ATOM 5813 N N . THR B 1 333 ? 0.314 -37.938 -19.516 1 96.88 333 THR B N 1
ATOM 5814 C CA . THR B 1 333 ? -1.039 -38.125 -19 1 96.88 333 THR B CA 1
ATOM 5815 C C . THR B 1 333 ? -1.36 -37.062 -17.953 1 96.88 333 THR B C 1
ATOM 5817 O O . THR B 1 333 ? -0.516 -36.719 -17.125 1 96.88 333 THR B O 1
ATOM 5820 N N . ALA B 1 334 ? -2.59 -36.562 -18.062 1 95 334 ALA B N 1
ATOM 5821 C CA . ALA B 1 334 ? -3.01 -35.5 -17.141 1 95 334 ALA B CA 1
ATOM 5822 C C . ALA B 1 334 ? -4.109 -36 -16.203 1 95 334 ALA B C 1
ATOM 5824 O O . ALA B 1 334 ? -4.895 -36.875 -16.578 1 95 334 ALA B O 1
ATOM 5825 N N . TRP B 1 335 ? -4.055 -35.531 -14.984 1 94.94 335 TRP B N 1
ATOM 5826 C CA . TRP B 1 335 ? -5.172 -35.656 -14.055 1 94.94 335 TRP B CA 1
ATOM 5827 C C . TRP B 1 335 ? -6.125 -34.469 -14.203 1 94.94 335 TRP B C 1
ATOM 5829 O O . TRP B 1 335 ? -5.711 -33.312 -14.094 1 94.94 335 TRP B O 1
ATOM 5839 N N . LEU B 1 336 ? -7.352 -34.688 -14.492 1 93.5 336 LEU B N 1
ATOM 5840 C CA . LEU B 1 336 ? -8.383 -33.656 -14.688 1 93.5 336 LEU B CA 1
ATOM 5841 C C . LEU B 1 336 ? -9.617 -33.969 -13.844 1 93.5 336 LEU B C 1
ATOM 5843 O O . LEU B 1 336 ? -9.656 -35 -13.148 1 93.5 336 LEU B O 1
ATOM 5847 N N . HIS B 1 337 ? -10.484 -33.094 -13.727 1 92.75 337 HIS B N 1
ATOM 5848 C CA . HIS B 1 337 ? -11.773 -33.312 -13.086 1 92.75 337 HIS B CA 1
ATOM 5849 C C . HIS B 1 337 ? -12.867 -32.469 -13.75 1 92.75 337 HIS B C 1
ATOM 5851 O O . HIS B 1 337 ? -12.586 -31.406 -14.32 1 92.75 337 HIS B O 1
ATOM 5857 N N . ARG B 1 338 ? -14.031 -32.906 -13.758 1 90.88 338 ARG B N 1
ATOM 5858 C CA . ARG B 1 338 ? -15.18 -32.219 -14.328 1 90.88 338 ARG B CA 1
ATOM 5859 C C . ARG B 1 338 ? -16.453 -32.531 -13.547 1 90.88 338 ARG B C 1
ATOM 5861 O O . ARG B 1 338 ? -16.609 -33.656 -13.039 1 90.88 338 ARG B O 1
ATOM 5868 N N . PRO B 1 339 ? -17.266 -31.531 -13.508 1 89.38 339 PRO B N 1
ATOM 5869 C CA . PRO B 1 339 ? -18.547 -31.828 -12.844 1 89.38 339 PRO B CA 1
ATOM 5870 C C . PRO B 1 339 ? -19.359 -32.875 -13.578 1 89.38 339 PRO B C 1
ATOM 5872 O O . PRO B 1 339 ? -19.5 -32.812 -14.805 1 89.38 339 PRO B O 1
ATOM 5875 N N . GLY B 1 340 ? -19.812 -33.844 -12.828 1 86.31 340 GLY B N 1
ATOM 5876 C CA . GLY B 1 340 ? -20.719 -34.844 -13.375 1 86.31 340 GLY B CA 1
ATOM 5877 C C . GLY B 1 340 ? -22.188 -34.469 -13.203 1 86.31 340 GLY B C 1
ATOM 5878 O O . GLY B 1 340 ? -22.516 -33.594 -12.422 1 86.31 340 GLY B O 1
ATOM 5879 N N . PRO B 1 341 ? -23 -35.156 -13.992 1 86.62 341 PRO B N 1
ATOM 5880 C CA . PRO B 1 341 ? -24.438 -34.844 -13.945 1 86.62 341 PRO B CA 1
ATOM 5881 C C . PRO B 1 341 ? -25.031 -35.031 -12.555 1 86.62 341 PRO B C 1
ATOM 5883 O O . PRO B 1 341 ? -25.984 -34.344 -12.18 1 86.62 341 PRO B O 1
ATOM 5886 N N . ASP B 1 342 ? -24.469 -35.938 -11.773 1 88.69 342 ASP B N 1
ATOM 5887 C CA . ASP B 1 342 ? -25.047 -36.25 -10.469 1 88.69 342 ASP B CA 1
ATOM 5888 C C . ASP B 1 342 ? -24.25 -35.625 -9.336 1 88.69 342 ASP B C 1
ATOM 5890 O O . ASP B 1 342 ? -24.547 -35.812 -8.164 1 88.69 342 ASP B O 1
ATOM 5894 N N . ASP B 1 343 ? -23.219 -34.875 -9.688 1 90.75 343 ASP B N 1
ATOM 5895 C CA . ASP B 1 343 ? -22.391 -34.281 -8.656 1 90.75 343 ASP B CA 1
ATOM 5896 C C . ASP B 1 343 ? -23.109 -33.094 -8.008 1 90.75 343 ASP B C 1
ATOM 5898 O O . ASP B 1 343 ? -23.797 -32.312 -8.68 1 90.75 343 ASP B O 1
ATOM 5902 N N . ALA B 1 344 ? -23.016 -33 -6.703 1 92.44 344 ALA B N 1
ATOM 5903 C CA . ALA B 1 344 ? -23.5 -31.812 -6 1 92.44 344 ALA B CA 1
ATOM 5904 C C . ALA B 1 344 ? -22.719 -30.578 -6.422 1 92.44 344 ALA B C 1
ATOM 5906 O O . ALA B 1 344 ? -21.594 -30.672 -6.891 1 92.44 344 ALA B O 1
ATOM 5907 N N . PRO B 1 345 ? -23.422 -29.359 -6.266 1 92.31 345 PRO B N 1
ATOM 5908 C CA . PRO B 1 345 ? -22.688 -28.141 -6.578 1 92.31 345 PRO B CA 1
ATOM 5909 C C . PRO B 1 345 ? -21.344 -28.062 -5.855 1 92.31 345 PRO B C 1
ATOM 5911 O O . PRO B 1 345 ? -21.266 -28.344 -4.656 1 92.31 345 PRO B O 1
ATOM 5914 N N . GLY B 1 346 ? -20.312 -27.719 -6.652 1 93.94 346 GLY B N 1
ATOM 5915 C CA . GLY B 1 346 ? -18.984 -27.578 -6.062 1 93.94 346 GLY B CA 1
ATOM 5916 C C . GLY B 1 346 ? -18.188 -28.875 -6.066 1 93.94 346 GLY B C 1
ATOM 5917 O O . GLY B 1 346 ? -17.016 -28.891 -5.707 1 93.94 346 GLY B O 1
ATOM 5918 N N . HIS B 1 347 ? -18.828 -29.922 -6.418 1 93.62 347 HIS B N 1
ATOM 5919 C CA . HIS B 1 347 ? -18.141 -31.203 -6.523 1 93.62 347 HIS B CA 1
ATOM 5920 C C . HIS B 1 347 ? -17.891 -31.562 -7.98 1 93.62 347 HIS B C 1
ATOM 5922 O O . HIS B 1 347 ? -18.578 -31.094 -8.875 1 93.62 347 HIS B O 1
ATOM 5928 N N . SER B 1 348 ? -16.828 -32.344 -8.234 1 93.62 348 SER B N 1
ATOM 5929 C CA . SER B 1 348 ? -16.453 -32.812 -9.562 1 93.62 348 SER B CA 1
ATOM 5930 C C . SER B 1 348 ? -15.812 -34.188 -9.484 1 93.62 348 SER B C 1
ATOM 5932 O O . SER B 1 348 ? -15.43 -34.656 -8.398 1 93.62 348 SER B O 1
ATOM 5934 N N . THR B 1 349 ? -15.75 -34.875 -10.602 1 92.12 349 THR B N 1
ATOM 5935 C CA . THR B 1 349 ? -15.203 -36.219 -10.672 1 92.12 349 THR B CA 1
ATOM 5936 C C . THR B 1 349 ? -13.852 -36.219 -11.375 1 92.12 349 THR B C 1
ATOM 5938 O O . THR B 1 349 ? -13.727 -35.719 -12.5 1 92.12 349 THR B O 1
ATOM 5941 N N . PRO B 1 350 ? -12.867 -36.781 -10.688 1 93.19 350 PRO B N 1
ATOM 5942 C CA . PRO B 1 350 ? -11.539 -36.844 -11.305 1 93.19 350 PRO B CA 1
ATOM 5943 C C . PRO B 1 350 ? -11.438 -37.938 -12.383 1 93.19 350 PRO B C 1
ATOM 5945 O O . PRO B 1 350 ? -12.148 -38.938 -12.32 1 93.19 350 PRO B O 1
ATOM 5948 N N . PHE B 1 351 ? -10.602 -37.688 -13.391 1 92.38 351 PHE B N 1
ATOM 5949 C CA . PHE B 1 351 ? -10.234 -38.688 -14.414 1 92.38 351 PHE B CA 1
ATOM 5950 C C . PHE B 1 351 ? -8.859 -38.375 -14.984 1 92.38 351 PHE B C 1
ATOM 5952 O O . PHE B 1 351 ? -8.281 -37.312 -14.711 1 92.38 351 PHE B O 1
ATOM 5959 N N . THR B 1 352 ? -8.25 -39.312 -15.625 1 93.62 352 THR B N 1
ATOM 5960 C CA . THR B 1 352 ? -6.98 -39.125 -16.312 1 93.62 352 THR B CA 1
ATOM 5961 C C . THR B 1 352 ? -7.176 -39.156 -17.828 1 93.62 352 THR B C 1
ATOM 5963 O O . THR B 1 352 ? -8.117 -39.781 -18.328 1 93.62 352 THR B O 1
ATOM 5966 N N . GLN B 1 353 ? -6.426 -38.406 -18.422 1 93.62 353 GLN B N 1
ATOM 5967 C CA . GLN B 1 353 ? -6.512 -38.344 -19.875 1 93.62 353 GLN B CA 1
ATOM 5968 C C . GLN B 1 353 ? -5.125 -38.188 -20.5 1 93.62 353 GLN B C 1
ATOM 5970 O O . GLN B 1 353 ? -4.305 -37.406 -20 1 93.62 353 GLN B O 1
ATOM 5975 N N . ASP B 1 354 ? -4.871 -38.938 -21.5 1 95.25 354 ASP B N 1
ATOM 5976 C CA . ASP B 1 354 ? -3.635 -38.75 -22.25 1 95.25 354 ASP B CA 1
ATOM 5977 C C . ASP B 1 354 ? -3.613 -37.375 -22.938 1 95.25 354 ASP B C 1
ATOM 5979 O O . ASP B 1 354 ? -4.629 -36.938 -23.484 1 95.25 354 ASP B O 1
ATOM 5983 N N . LEU B 1 355 ? -2.449 -36.812 -22.828 1 94.69 355 LEU B N 1
ATOM 5984 C CA . LEU B 1 355 ? -2.27 -35.562 -23.547 1 94.69 355 LEU B CA 1
ATOM 5985 C C . LEU B 1 355 ? -2.029 -35.781 -25.031 1 94.69 355 LEU B C 1
ATOM 5987 O O . LEU B 1 355 ? -1.222 -36.656 -25.406 1 94.69 355 LEU B O 1
ATOM 5991 N N . GLY B 1 356 ? -2.867 -35.219 -25.875 1 91.19 356 GLY B N 1
ATOM 5992 C CA . GLY B 1 356 ? -2.768 -35.406 -27.312 1 91.19 356 GLY B CA 1
ATOM 5993 C C . GLY B 1 356 ? -1.483 -34.844 -27.906 1 91.19 356 GLY B C 1
ATOM 5994 O O . GLY B 1 356 ? -0.558 -34.5 -27.156 1 91.19 356 GLY B O 1
ATOM 5995 N N . ALA B 1 357 ? -1.448 -34.875 -29.172 1 94.5 357 ALA B N 1
ATOM 5996 C CA . ALA B 1 357 ? -0.284 -34.344 -29.875 1 94.5 357 ALA B CA 1
ATOM 5997 C C . ALA B 1 357 ? -0.082 -32.844 -29.578 1 94.5 357 ALA B C 1
ATOM 5999 O O . ALA B 1 357 ? -1.052 -32.094 -29.438 1 94.5 357 ALA B O 1
ATOM 6000 N N . LEU B 1 358 ? 1.152 -32.5 -29.453 1 96.12 358 LEU B N 1
ATOM 6001 C CA . LEU B 1 358 ? 1.482 -31.078 -29.234 1 96.12 358 LEU B CA 1
ATOM 6002 C C . LEU B 1 358 ? 1.181 -30.25 -30.469 1 96.12 358 LEU B C 1
ATOM 6004 O O . LEU B 1 358 ? 1.386 -30.719 -31.594 1 96.12 358 LEU B O 1
ATOM 6008 N N . ASP B 1 359 ? 0.632 -29.078 -30.297 1 95.25 359 ASP B N 1
ATOM 6009 C CA . ASP B 1 359 ? 0.527 -28.109 -31.391 1 95.25 359 ASP B CA 1
ATOM 6010 C C . ASP B 1 359 ? 1.896 -27.844 -32 1 95.25 359 ASP B C 1
ATOM 6012 O O . ASP B 1 359 ? 2.824 -27.422 -31.312 1 95.25 359 ASP B O 1
ATOM 6016 N N . PRO B 1 360 ? 2.043 -28.031 -33.281 1 95.38 360 PRO B N 1
ATOM 6017 C CA . PRO B 1 360 ? 3.359 -27.875 -33.906 1 95.38 360 PRO B CA 1
ATOM 6018 C C . PRO B 1 360 ? 3.934 -26.469 -33.75 1 95.38 360 PRO B C 1
ATOM 6020 O O . PRO B 1 360 ? 5.148 -26.281 -33.844 1 95.38 360 PRO B O 1
ATOM 6023 N N . GLY B 1 361 ? 3.123 -25.516 -33.531 1 95.5 361 GLY B N 1
ATOM 6024 C CA . GLY B 1 361 ? 3.58 -24.141 -33.375 1 95.5 361 GLY B CA 1
ATOM 6025 C C . GLY B 1 361 ? 3.881 -23.781 -31.922 1 95.5 361 GLY B C 1
ATOM 6026 O O . GLY B 1 361 ? 4.227 -22.641 -31.609 1 95.5 361 GLY B O 1
ATOM 6027 N N . SER B 1 362 ? 3.768 -24.75 -31.047 1 96.75 362 SER B N 1
ATOM 6028 C CA . SER B 1 362 ? 3.959 -24.484 -29.625 1 96.75 362 SER B CA 1
ATOM 6029 C C . SER B 1 362 ? 5.434 -24.562 -29.234 1 96.75 362 SER B C 1
ATOM 6031 O O . SER B 1 362 ? 6.219 -25.234 -29.906 1 96.75 362 SER B O 1
ATOM 6033 N N . LEU B 1 363 ? 5.789 -23.828 -28.203 1 97.81 363 LEU B N 1
ATOM 6034 C CA . LEU B 1 363 ? 7.113 -23.953 -27.609 1 97.81 363 LEU B CA 1
ATOM 6035 C C . LEU B 1 363 ? 7.363 -25.391 -27.156 1 97.81 363 LEU B C 1
ATOM 6037 O O . LEU B 1 363 ? 8.484 -25.891 -27.266 1 97.81 363 LEU B O 1
ATOM 6041 N N . ASP B 1 364 ? 6.34 -26.062 -26.656 1 97.88 364 ASP B N 1
ATOM 6042 C CA . ASP B 1 364 ? 6.426 -27.453 -26.219 1 97.88 364 ASP B CA 1
ATOM 6043 C C . ASP B 1 364 ? 6.914 -28.359 -27.344 1 97.88 364 ASP B C 1
ATOM 6045 O O . ASP B 1 364 ? 7.84 -29.141 -27.156 1 97.88 364 ASP B O 1
ATOM 6049 N N . ALA B 1 365 ? 6.32 -28.188 -28.469 1 97.38 365 ALA B N 1
ATOM 6050 C CA . ALA B 1 365 ? 6.691 -29.016 -29.625 1 97.38 365 ALA B CA 1
ATOM 6051 C C . ALA B 1 365 ? 8.125 -28.734 -30.062 1 97.38 365 ALA B C 1
ATOM 6053 O O . ALA B 1 365 ? 8.883 -29.656 -30.359 1 97.38 365 ALA B O 1
ATOM 6054 N N . ALA B 1 366 ? 8.406 -27.5 -30.078 1 97.56 366 ALA B N 1
ATOM 6055 C CA . ALA B 1 366 ? 9.75 -27.094 -30.469 1 97.56 366 ALA B CA 1
ATOM 6056 C C . ALA B 1 366 ? 10.797 -27.703 -29.547 1 97.56 366 ALA B C 1
ATOM 6058 O O . ALA B 1 366 ? 11.836 -28.172 -30.016 1 97.56 366 ALA B O 1
ATOM 6059 N N . LEU B 1 367 ? 10.531 -27.719 -28.297 1 98 367 LEU B N 1
ATOM 6060 C CA . LEU B 1 367 ? 11.508 -28.188 -27.312 1 98 367 LEU B CA 1
ATOM 6061 C C . LEU B 1 367 ? 11.508 -29.703 -27.203 1 98 367 LEU B C 1
ATOM 6063 O O . LEU B 1 367 ? 12.484 -30.297 -26.734 1 98 367 LEU B O 1
ATOM 6067 N N . ALA B 1 368 ? 10.477 -30.344 -27.609 1 97.31 368 ALA B N 1
ATOM 6068 C CA . ALA B 1 368 ? 10.383 -31.812 -27.578 1 97.31 368 ALA B CA 1
ATOM 6069 C C . ALA B 1 368 ? 11.07 -32.438 -28.797 1 97.31 368 ALA B C 1
ATOM 6071 O O . ALA B 1 368 ? 11.5 -33.594 -28.75 1 97.31 368 ALA B O 1
ATOM 6072 N N . ALA B 1 369 ? 11.227 -31.75 -29.797 1 95.38 369 ALA B N 1
ATOM 6073 C CA . ALA B 1 369 ? 11.586 -32.25 -31.125 1 95.38 369 ALA B CA 1
ATOM 6074 C C . ALA B 1 369 ? 12.945 -32.938 -31.109 1 95.38 369 ALA B C 1
ATOM 6076 O O . ALA B 1 369 ? 13.125 -34 -31.719 1 95.38 369 ALA B O 1
ATOM 6077 N N . PRO B 1 370 ? 13.922 -32.375 -30.438 1 95.94 370 PRO B N 1
ATOM 6078 C CA . PRO B 1 370 ? 15.242 -33 -30.484 1 95.94 370 PRO B CA 1
ATOM 6079 C C . PRO B 1 370 ? 15.297 -34.344 -29.734 1 95.94 370 PRO B C 1
ATOM 6081 O O . PRO B 1 370 ? 16.266 -35.094 -29.875 1 95.94 370 PRO B O 1
ATOM 6084 N N . GLY B 1 371 ? 14.336 -34.625 -28.906 1 95.94 371 GLY B N 1
ATOM 6085 C CA . GLY B 1 371 ? 14.328 -35.875 -28.172 1 95.94 371 GLY B CA 1
ATOM 6086 C C . GLY B 1 371 ? 15.43 -36 -27.141 1 95.94 371 GLY B C 1
ATOM 6087 O O . GLY B 1 371 ? 16.094 -37.031 -27.016 1 95.94 371 GLY B O 1
ATOM 6088 N N . LEU B 1 372 ? 15.656 -34.906 -26.391 1 97 372 LEU B N 1
ATOM 6089 C CA . LEU B 1 372 ? 16.766 -34.844 -25.438 1 97 372 LEU B CA 1
ATOM 6090 C C . LEU B 1 372 ? 16.328 -35.25 -24.047 1 97 372 LEU B C 1
ATOM 6092 O O . LEU B 1 372 ? 17.094 -35.156 -23.094 1 97 372 LEU B O 1
ATOM 6096 N N . GLY B 1 373 ? 15.062 -35.75 -23.922 1 97.38 373 GLY B N 1
ATOM 6097 C CA . GLY B 1 373 ? 14.547 -35.969 -22.578 1 97.38 373 GLY B CA 1
ATOM 6098 C C . GLY B 1 373 ? 14.203 -34.688 -21.844 1 97.38 373 GLY B C 1
ATOM 6099 O O . GLY B 1 373 ? 13.734 -33.719 -22.453 1 97.38 373 GLY B O 1
ATOM 6100 N N . SER B 1 374 ? 14.32 -34.75 -20.516 1 98.56 374 SER B N 1
ATOM 6101 C CA . SER B 1 374 ? 14.086 -33.562 -19.703 1 98.56 374 SER B CA 1
ATOM 6102 C C . SER B 1 374 ? 15.359 -32.719 -19.562 1 98.56 374 SER B C 1
ATOM 6104 O O . SER B 1 374 ? 16.438 -33.281 -19.344 1 98.56 374 SER B O 1
ATOM 6106 N N . TYR B 1 375 ? 15.25 -31.438 -19.734 1 98.62 375 TYR B N 1
ATOM 6107 C CA . TYR B 1 375 ? 16.391 -30.547 -19.688 1 98.62 375 TYR B CA 1
ATOM 6108 C C . TYR B 1 375 ? 15.953 -29.109 -19.406 1 98.62 375 TYR B C 1
ATOM 6110 O O . TYR B 1 375 ? 14.758 -28.828 -19.328 1 98.62 375 TYR B O 1
ATOM 6118 N N . PHE B 1 376 ? 16.859 -28.234 -19.078 1 98.69 376 PHE B N 1
ATOM 6119 C CA . PHE B 1 376 ? 16.578 -26.812 -19.094 1 98.69 376 PHE B CA 1
ATOM 6120 C C . PHE B 1 376 ? 17.531 -26.078 -20.031 1 98.69 376 PHE B C 1
ATOM 6122 O O . PHE B 1 376 ? 18.609 -26.578 -20.344 1 98.69 376 PHE B O 1
ATOM 6129 N N . VAL B 1 377 ? 17.062 -24.953 -20.531 1 98.69 377 VAL B N 1
ATOM 6130 C CA . VAL B 1 377 ? 17.844 -24.203 -21.516 1 98.69 377 VAL B CA 1
ATOM 6131 C C . VAL B 1 377 ? 17.641 -22.703 -21.281 1 98.69 377 VAL B C 1
ATOM 6133 O O . VAL B 1 377 ? 16.531 -22.25 -20.984 1 98.69 377 VAL B O 1
ATOM 6136 N N . ASP B 1 378 ? 18.719 -21.953 -21.328 1 98.75 378 ASP B N 1
ATOM 6137 C CA . ASP B 1 378 ? 18.719 -20.5 -21.203 1 98.75 378 ASP B CA 1
ATOM 6138 C C . ASP B 1 378 ? 18.328 -19.844 -22.531 1 98.75 378 ASP B C 1
ATOM 6140 O O . ASP B 1 378 ? 19.125 -19.781 -23.469 1 98.75 378 ASP B O 1
ATOM 6144 N N . LEU B 1 379 ? 17.125 -19.312 -22.547 1 98.5 379 LEU B N 1
ATOM 6145 C CA . LEU B 1 379 ? 16.625 -18.75 -23.797 1 98.5 379 LEU B CA 1
ATOM 6146 C C . LEU B 1 379 ? 17.375 -17.484 -24.172 1 98.5 379 LEU B C 1
ATOM 6148 O O . LEU B 1 379 ? 17.391 -17.078 -25.344 1 98.5 379 LEU B O 1
ATOM 6152 N N . ARG B 1 380 ? 18.016 -16.844 -23.328 1 97.31 380 ARG B N 1
ATOM 6153 C CA . ARG B 1 380 ? 18.719 -15.57 -23.516 1 97.31 380 ARG B CA 1
ATOM 6154 C C . ARG B 1 380 ? 19.953 -15.75 -24.391 1 97.31 380 ARG B C 1
ATOM 6156 O O . ARG B 1 380 ? 20.469 -14.781 -24.953 1 97.31 380 ARG B O 1
ATOM 6163 N N . THR B 1 381 ? 20.359 -17 -24.5 1 97.25 381 THR B N 1
ATOM 6164 C CA . THR B 1 381 ? 21.594 -17.297 -25.234 1 97.25 381 THR B CA 1
ATOM 6165 C C . THR B 1 381 ? 21.281 -17.625 -26.688 1 97.25 381 THR B C 1
ATOM 6167 O O . THR B 1 381 ? 22.203 -17.766 -27.5 1 97.25 381 THR B O 1
ATOM 6170 N N . ALA B 1 382 ? 20.031 -17.734 -26.969 1 97.44 382 ALA B N 1
ATOM 6171 C CA . ALA B 1 382 ? 19.656 -18.031 -28.359 1 97.44 382 ALA B CA 1
ATOM 6172 C C . ALA B 1 382 ? 19.969 -16.844 -29.281 1 97.44 382 ALA B C 1
ATOM 6174 O O . ALA B 1 382 ? 19.75 -15.688 -28.906 1 97.44 382 ALA B O 1
ATOM 6175 N N . ASP B 1 383 ? 20.531 -17.125 -30.469 1 94.69 383 ASP B N 1
ATOM 6176 C CA . ASP B 1 383 ? 20.812 -16.094 -31.469 1 94.69 383 ASP B CA 1
ATOM 6177 C C . ASP B 1 383 ? 20.5 -16.594 -32.875 1 94.69 383 ASP B C 1
ATOM 6179 O O . ASP B 1 383 ? 20.141 -17.75 -33.062 1 94.69 383 ASP B O 1
ATOM 6183 N N . GLY B 1 384 ? 20.531 -15.664 -33.75 1 95.12 384 GLY B N 1
ATOM 6184 C CA . GLY B 1 384 ? 20.344 -16 -35.156 1 95.12 384 GLY B CA 1
ATOM 6185 C C . GLY B 1 384 ? 19.062 -16.781 -35.406 1 95.12 384 GLY B C 1
ATOM 6186 O O . GLY B 1 384 ? 17.984 -16.375 -35 1 95.12 384 GLY B O 1
ATOM 6187 N N . ALA B 1 385 ? 19.281 -17.938 -36.062 1 95.06 385 ALA B N 1
ATOM 6188 C CA . ALA B 1 385 ? 18.141 -18.734 -36.531 1 95.06 385 ALA B CA 1
ATOM 6189 C C . ALA B 1 385 ? 17.406 -19.391 -35.344 1 95.06 385 ALA B C 1
ATOM 6191 O O . ALA B 1 385 ? 16.188 -19.547 -35.375 1 95.06 385 ALA B O 1
ATOM 6192 N N . ALA B 1 386 ? 18.141 -19.719 -34.375 1 96.62 386 ALA B N 1
ATOM 6193 C CA . ALA B 1 386 ? 17.516 -20.312 -33.188 1 96.62 386 ALA B CA 1
ATOM 6194 C C . ALA B 1 386 ? 16.609 -19.328 -32.469 1 96.62 386 ALA B C 1
ATOM 6196 O O . ALA B 1 386 ? 15.484 -19.656 -32.094 1 96.62 386 ALA B O 1
ATOM 6197 N N . ALA B 1 387 ? 17.094 -18.094 -32.344 1 97.25 387 ALA B N 1
ATOM 6198 C CA . ALA B 1 387 ? 16.281 -17.047 -31.734 1 97.25 387 ALA B CA 1
ATOM 6199 C C . ALA B 1 387 ? 15.016 -16.812 -32.562 1 97.25 387 ALA B C 1
ATOM 6201 O O . ALA B 1 387 ? 13.914 -16.703 -32 1 97.25 387 ALA B O 1
ATOM 6202 N N . ALA B 1 388 ? 15.164 -16.719 -33.812 1 97 388 ALA B N 1
ATOM 6203 C CA . ALA B 1 388 ? 14.031 -16.5 -34.719 1 97 388 ALA B CA 1
ATOM 6204 C C . ALA B 1 388 ? 13.008 -17.625 -34.594 1 97 388 ALA B C 1
ATOM 6206 O O . ALA B 1 388 ? 11.797 -17.375 -34.625 1 97 388 ALA B O 1
ATOM 6207 N N . ALA B 1 389 ? 13.484 -18.844 -34.5 1 96.75 389 ALA B N 1
ATOM 6208 C CA . ALA B 1 389 ? 12.602 -20 -34.375 1 96.75 389 ALA B CA 1
ATOM 6209 C C . ALA B 1 389 ? 11.828 -19.969 -33.062 1 96.75 389 ALA B C 1
ATOM 6211 O O . ALA B 1 389 ? 10.633 -20.266 -33.031 1 96.75 389 ALA B O 1
ATOM 6212 N N . LEU B 1 390 ? 12.5 -19.641 -32 1 97.81 390 LEU B N 1
ATOM 6213 C CA . LEU B 1 390 ? 11.844 -19.516 -30.703 1 97.81 390 LEU B CA 1
ATOM 6214 C C . LEU B 1 390 ? 10.805 -18.391 -30.734 1 97.81 390 LEU B C 1
ATOM 6216 O O . LEU B 1 390 ? 9.711 -18.547 -30.188 1 97.81 390 LEU B O 1
ATOM 6220 N N . ASP B 1 391 ? 11.117 -17.266 -31.391 1 96.69 391 ASP B N 1
ATOM 6221 C CA . ASP B 1 391 ? 10.219 -16.125 -31.484 1 96.69 391 ASP B CA 1
ATOM 6222 C C . ASP B 1 391 ? 9 -16.469 -32.344 1 96.69 391 ASP B C 1
ATOM 6224 O O . ASP B 1 391 ? 7.953 -15.82 -32.219 1 96.69 391 ASP B O 1
ATOM 6228 N N . ALA B 1 392 ? 9.141 -17.453 -33.156 1 96.56 392 ALA B N 1
ATOM 6229 C CA . ALA B 1 392 ? 8.062 -17.844 -34.062 1 96.56 392 ALA B CA 1
ATOM 6230 C C . ALA B 1 392 ? 7.066 -18.766 -33.375 1 96.56 392 ALA B C 1
ATOM 6232 O O . ALA B 1 392 ? 5.965 -19 -33.875 1 96.56 392 ALA B O 1
ATOM 6233 N N . THR B 1 393 ? 7.434 -19.359 -32.219 1 96.94 393 THR B N 1
ATOM 6234 C CA . THR B 1 393 ? 6.473 -20.172 -31.484 1 96.94 393 THR B CA 1
ATOM 6235 C C . THR B 1 393 ? 5.309 -19.312 -30.984 1 96.94 393 THR B C 1
ATOM 6237 O O . THR B 1 393 ? 5.488 -18.141 -30.672 1 96.94 393 THR B O 1
ATOM 6240 N N . ARG B 1 394 ? 4.16 -19.938 -30.828 1 95.25 394 ARG B N 1
ATOM 6241 C CA . ARG B 1 394 ? 2.938 -19.188 -30.562 1 95.25 394 ARG B CA 1
ATOM 6242 C C . ARG B 1 394 ? 2.617 -19.188 -29.078 1 95.25 394 ARG B C 1
ATOM 6244 O O . ARG B 1 394 ? 1.901 -18.297 -28.594 1 95.25 394 ARG B O 1
ATOM 6251 N N . GLY B 1 395 ? 3.057 -20.219 -28.422 1 95.25 395 GLY B N 1
ATOM 6252 C CA . GLY B 1 395 ? 2.684 -20.328 -27.031 1 95.25 395 GLY B CA 1
ATOM 6253 C C . GLY B 1 395 ? 3.111 -21.625 -26.391 1 95.25 395 GLY B C 1
ATOM 6254 O O . GLY B 1 395 ? 3.949 -22.344 -26.938 1 95.25 395 GLY B O 1
ATOM 6255 N N . THR B 1 396 ? 2.648 -21.812 -25.156 1 95.31 396 THR B N 1
ATOM 6256 C CA . THR B 1 396 ? 2.883 -23.047 -24.406 1 95.31 396 THR B CA 1
ATOM 6257 C C . THR B 1 396 ? 1.569 -23.766 -24.141 1 95.31 396 THR B C 1
ATOM 6259 O O . THR B 1 396 ? 0.508 -23.141 -24.094 1 95.31 396 THR B O 1
ATOM 6262 N N . HIS B 1 397 ? 1.72 -25 -23.969 1 93.19 397 HIS B N 1
ATOM 6263 C CA . HIS B 1 397 ? 0.542 -25.812 -23.688 1 93.19 397 HIS B CA 1
ATOM 6264 C C . HIS B 1 397 ? 0.139 -25.703 -22.219 1 93.19 397 HIS B C 1
ATOM 6266 O O . HIS B 1 397 ? 0.999 -25.688 -21.328 1 93.19 397 HIS B O 1
ATOM 6272 N N . ASN B 1 398 ? -1.119 -25.547 -21.984 1 90.88 398 ASN B N 1
ATOM 6273 C CA . ASN B 1 398 ? -1.827 -25.828 -20.734 1 90.88 398 ASN B CA 1
ATOM 6274 C C . ASN B 1 398 ? -2.852 -26.953 -20.922 1 90.88 398 ASN B C 1
ATOM 6276 O O . ASN B 1 398 ? -4.027 -26.672 -21.172 1 90.88 398 ASN B O 1
ATOM 6280 N N . GLY B 1 399 ? -2.377 -28.094 -20.672 1 87.12 399 GLY B N 1
ATOM 6281 C CA . GLY B 1 399 ? -3.162 -29.219 -21.156 1 87.12 399 GLY B CA 1
ATOM 6282 C C . GLY B 1 399 ? -3.324 -29.219 -22.672 1 87.12 399 GLY B C 1
ATOM 6283 O O . GLY B 1 399 ? -2.342 -29.125 -23.406 1 87.12 399 GLY B O 1
ATOM 6284 N N . ALA B 1 400 ? -4.57 -29.281 -23.109 1 84.69 400 ALA B N 1
ATOM 6285 C CA . ALA B 1 400 ? -4.863 -29.328 -24.531 1 84.69 400 ALA B CA 1
ATOM 6286 C C . ALA B 1 400 ? -4.887 -27.922 -25.141 1 84.69 400 ALA B C 1
ATOM 6288 O O . ALA B 1 400 ? -4.84 -27.766 -26.359 1 84.69 400 ALA B O 1
ATOM 6289 N N . GLU B 1 401 ? -4.895 -26.969 -24.297 1 86.44 401 GLU B N 1
ATOM 6290 C CA . GLU B 1 401 ? -5.047 -25.594 -24.766 1 86.44 401 GLU B CA 1
ATOM 6291 C C . GLU B 1 401 ? -3.691 -24.922 -24.953 1 86.44 401 GLU B C 1
ATOM 6293 O O . GLU B 1 401 ? -2.75 -25.188 -24.203 1 86.44 401 GLU B O 1
ATOM 6298 N N . LEU B 1 402 ? -3.613 -24.125 -25.969 1 89.75 402 LEU B N 1
ATOM 6299 C CA . LEU B 1 402 ? -2.418 -23.328 -26.203 1 89.75 402 LEU B CA 1
ATOM 6300 C C . LEU B 1 402 ? -2.557 -21.938 -25.594 1 89.75 402 LEU B C 1
ATOM 6302 O O . LEU B 1 402 ? -3.502 -21.203 -25.891 1 89.75 402 LEU B O 1
ATOM 6306 N N . GLN B 1 403 ? -1.787 -21.641 -24.703 1 90.5 403 GLN B N 1
ATOM 6307 C CA . GLN B 1 403 ? -1.707 -20.297 -24.125 1 90.5 403 GLN B CA 1
ATOM 6308 C C . GLN B 1 403 ? -0.679 -19.438 -24.875 1 90.5 403 GLN B C 1
ATOM 6310 O O . GLN B 1 403 ? 0.5 -19.797 -24.938 1 90.5 403 GLN B O 1
ATOM 6315 N N . LEU B 1 404 ? -1.114 -18.344 -25.391 1 92.94 404 LEU B N 1
ATOM 6316 C CA . LEU B 1 404 ? -0.237 -17.484 -26.172 1 92.94 404 LEU B CA 1
ATOM 6317 C C . LEU B 1 404 ? 0.836 -16.859 -25.297 1 92.94 404 LEU B C 1
ATOM 6319 O O . LEU B 1 404 ? 0.542 -16.359 -24.203 1 92.94 404 LEU B O 1
ATOM 6323 N N . VAL B 1 405 ? 2.094 -16.953 -25.812 1 94.94 405 VAL B N 1
ATOM 6324 C CA . VAL B 1 405 ? 3.186 -16.328 -25.062 1 94.94 405 VAL B CA 1
ATOM 6325 C C . VAL B 1 405 ? 4.387 -16.125 -25.984 1 94.94 405 VAL B C 1
ATOM 6327 O O . VAL B 1 405 ? 4.68 -16.969 -26.828 1 94.94 405 VAL B O 1
ATOM 6330 N N . ASP B 1 406 ? 4.992 -14.969 -25.891 1 95.44 406 ASP B N 1
ATOM 6331 C CA . ASP B 1 406 ? 6.305 -14.742 -26.484 1 95.44 406 ASP B CA 1
ATOM 6332 C C . ASP B 1 406 ? 7.414 -15.312 -25.609 1 95.44 406 ASP B C 1
ATOM 6334 O O . ASP B 1 406 ? 7.836 -14.68 -24.641 1 95.44 406 ASP B O 1
ATOM 6338 N N . ALA B 1 407 ? 7.934 -16.406 -26.078 1 96.88 407 ALA B N 1
ATOM 6339 C CA . ALA B 1 407 ? 8.734 -17.266 -25.188 1 96.88 407 ALA B CA 1
ATOM 6340 C C . ALA B 1 407 ? 9.953 -16.5 -24.672 1 96.88 407 ALA B C 1
ATOM 6342 O O . ALA B 1 407 ? 10.18 -16.438 -23.469 1 96.88 407 ALA B O 1
ATOM 6343 N N . ARG B 1 408 ? 10.719 -15.836 -25.516 1 97.94 408 ARG B N 1
ATOM 6344 C CA . ARG B 1 408 ? 11.992 -15.242 -25.109 1 97.94 408 ARG B CA 1
ATOM 6345 C C . ARG B 1 408 ? 11.773 -13.953 -24.328 1 97.94 408 ARG B C 1
ATOM 6347 O O . ARG B 1 408 ? 12.672 -13.484 -23.625 1 97.94 408 ARG B O 1
ATOM 6354 N N . ARG B 1 409 ? 10.602 -13.352 -24.469 1 97.56 409 ARG B N 1
ATOM 6355 C CA . ARG B 1 409 ? 10.273 -12.172 -23.672 1 97.56 409 ARG B CA 1
ATOM 6356 C C . ARG B 1 409 ? 9.695 -12.57 -22.312 1 97.56 409 ARG B C 1
ATOM 6358 O O . ARG B 1 409 ? 9.859 -11.852 -21.328 1 97.56 409 ARG B O 1
ATOM 6365 N N . ALA B 1 410 ? 9.047 -13.695 -22.297 1 98.31 410 ALA B N 1
ATOM 6366 C CA . ALA B 1 410 ? 8.297 -14.133 -21.125 1 98.31 410 ALA B CA 1
ATOM 6367 C C . ALA B 1 410 ? 9.211 -14.828 -20.109 1 98.31 410 ALA B C 1
ATOM 6369 O O . ALA B 1 410 ? 9.016 -14.719 -18.906 1 98.31 410 ALA B O 1
ATOM 6370 N N . PHE B 1 411 ? 10.195 -15.578 -20.656 1 98.69 411 PHE B N 1
ATOM 6371 C CA . PHE B 1 411 ? 10.992 -16.453 -19.797 1 98.69 411 PHE B CA 1
ATOM 6372 C C . PHE B 1 411 ? 12.477 -16.219 -20.031 1 98.69 411 PHE B C 1
ATOM 6374 O O . PHE B 1 411 ? 12.914 -15.992 -21.156 1 98.69 411 PHE B O 1
ATOM 6381 N N . ASP B 1 412 ? 13.25 -16.297 -18.938 1 98.81 412 ASP B N 1
ATOM 6382 C CA . ASP B 1 412 ? 14.703 -16.344 -19.062 1 98.81 412 ASP B CA 1
ATOM 6383 C C . ASP B 1 412 ? 15.18 -17.719 -19.531 1 98.81 412 ASP B C 1
ATOM 6385 O O . ASP B 1 412 ? 16.062 -17.812 -20.391 1 98.81 412 ASP B O 1
ATOM 6389 N N . ALA B 1 413 ? 14.648 -18.703 -18.984 1 98.88 413 ALA B N 1
ATOM 6390 C CA . ALA B 1 413 ? 14.93 -20.109 -19.297 1 98.88 413 ALA B CA 1
ATOM 6391 C C . ALA B 1 413 ? 13.664 -20.953 -19.234 1 98.88 413 ALA B C 1
ATOM 6393 O O . ALA B 1 413 ? 12.625 -20.484 -18.75 1 98.88 413 ALA B O 1
ATOM 6394 N N . VAL B 1 414 ? 13.758 -22.156 -19.812 1 98.81 414 VAL B N 1
ATOM 6395 C CA . VAL B 1 414 ? 12.625 -23.078 -19.781 1 98.81 414 VAL B CA 1
ATOM 6396 C C . VAL B 1 414 ? 13.109 -24.453 -19.344 1 98.81 414 VAL B C 1
ATOM 6398 O O . VAL B 1 414 ? 14.156 -24.922 -19.781 1 98.81 414 VAL B O 1
ATOM 6401 N N . VAL B 1 415 ? 12.383 -25 -18.422 1 98.75 415 VAL B N 1
ATOM 6402 C CA . VAL B 1 415 ? 12.531 -26.422 -18.094 1 98.75 415 VAL B CA 1
ATOM 6403 C C . VAL B 1 415 ? 11.547 -27.25 -18.922 1 98.75 415 VAL B C 1
ATOM 6405 O O . VAL B 1 415 ? 10.336 -27.109 -18.781 1 98.75 415 VAL B O 1
ATOM 6408 N N . HIS B 1 416 ? 12.086 -28.062 -19.781 1 98.62 416 HIS B N 1
ATOM 6409 C CA . HIS B 1 416 ? 11.266 -28.969 -20.578 1 98.62 416 HIS B CA 1
ATOM 6410 C C . HIS B 1 416 ? 11.219 -30.359 -19.969 1 98.62 416 HIS B C 1
ATOM 6412 O O . HIS B 1 416 ? 12.266 -30.984 -19.766 1 98.62 416 HIS B O 1
ATOM 6418 N N . ILE B 1 417 ? 10.031 -30.797 -19.641 1 98.44 417 ILE B N 1
ATOM 6419 C CA . ILE B 1 417 ? 9.812 -32.125 -19.094 1 98.44 417 ILE B CA 1
ATOM 6420 C C . ILE B 1 417 ? 9.375 -33.094 -20.203 1 98.44 417 ILE B C 1
ATOM 6422 O O . ILE B 1 417 ? 8.336 -32.875 -20.828 1 98.44 417 ILE B O 1
ATOM 6426 N N . ASP B 1 418 ? 10.078 -34.156 -20.406 1 97.75 418 ASP B N 1
ATOM 6427 C CA . ASP B 1 418 ? 9.859 -35.062 -21.516 1 97.75 418 ASP B CA 1
ATOM 6428 C C . ASP B 1 418 ? 8.461 -35.656 -21.469 1 97.75 418 ASP B C 1
ATOM 6430 O O . ASP B 1 418 ? 7.703 -35.562 -22.453 1 97.75 418 ASP B O 1
ATOM 6434 N N . ARG B 1 419 ? 8.133 -36.25 -20.375 1 97.31 419 ARG B N 1
ATOM 6435 C CA . ARG B 1 419 ? 6.82 -36.875 -20.156 1 97.31 419 ARG B CA 1
ATOM 6436 C C . ARG B 1 419 ? 6.289 -36.5 -18.766 1 97.31 419 ARG B C 1
ATOM 6438 O O . ARG B 1 419 ? 7.043 -36.5 -17.781 1 97.31 419 ARG B O 1
ATOM 6445 N N . VAL B 1 420 ? 4.988 -36.25 -18.766 1 97.81 420 VAL B N 1
ATOM 6446 C CA . VAL B 1 420 ? 4.387 -35.875 -17.484 1 97.81 420 VAL B CA 1
ATOM 6447 C C . VAL B 1 420 ? 3.326 -36.938 -17.125 1 97.81 420 VAL B C 1
ATOM 6449 O O . VAL B 1 420 ? 2.746 -37.562 -18 1 97.81 420 VAL B O 1
ATOM 6452 N N . THR B 1 421 ? 3.119 -37.219 -15.891 1 98 421 THR B N 1
ATOM 6453 C CA . THR B 1 421 ? 2.121 -38.125 -15.336 1 98 421 THR B CA 1
ATOM 6454 C C . THR B 1 421 ? 1.335 -37.438 -14.219 1 98 421 THR B C 1
ATOM 6456 O O . THR B 1 421 ? 1.729 -36.375 -13.727 1 98 421 THR B O 1
ATOM 6459 N N . PRO B 1 422 ? 0.197 -38 -13.844 1 97.06 422 PRO B N 1
ATOM 6460 C CA . PRO B 1 422 ? -0.601 -37.406 -12.766 1 97.06 422 PRO B CA 1
ATOM 6461 C C . PRO B 1 422 ? 0.143 -37.375 -11.438 1 97.06 422 PRO B C 1
ATOM 6463 O O . PRO B 1 422 ? 0.919 -38.281 -11.133 1 97.06 422 PRO B O 1
ATOM 6466 N N . TRP B 1 423 ? -0.097 -36.344 -10.703 1 97.81 423 TRP B N 1
ATOM 6467 C CA . TRP B 1 423 ? 0.364 -36.281 -9.32 1 97.81 423 TRP B CA 1
ATOM 6468 C C . TRP B 1 423 ? -0.199 -37.438 -8.516 1 97.81 423 TRP B C 1
ATOM 6470 O O . TRP B 1 423 ? -1.192 -38.062 -8.906 1 97.81 423 TRP B O 1
ATOM 6480 N N . HIS B 1 424 ? 0.447 -37.812 -7.469 1 97.81 424 HIS B N 1
ATOM 6481 C CA . HIS B 1 424 ? -0.016 -38.844 -6.57 1 97.81 424 HIS B CA 1
ATOM 6482 C C . HIS B 1 424 ? -0.95 -38.281 -5.504 1 97.81 424 HIS B C 1
ATOM 6484 O O . HIS B 1 424 ? -0.573 -38.188 -4.332 1 97.81 424 HIS B O 1
ATOM 6490 N N . THR B 1 425 ? -2.209 -38.062 -5.879 1 97.31 425 THR B N 1
ATOM 6491 C CA . THR B 1 425 ? -3.184 -37.344 -5.051 1 97.31 425 THR B CA 1
ATOM 6492 C C . THR B 1 425 ? -3.926 -38.344 -4.145 1 97.31 425 THR B C 1
ATOM 6494 O O . THR B 1 425 ? -3.996 -39.531 -4.438 1 97.31 425 THR B O 1
ATOM 6497 N N . TRP B 1 426 ? -4.387 -37.844 -3.037 1 94.12 426 TRP B N 1
ATOM 6498 C CA . TRP B 1 426 ? -5.238 -38.656 -2.166 1 94.12 426 TRP B CA 1
ATOM 6499 C C . TRP B 1 426 ? -6.699 -38.219 -2.299 1 94.12 426 TRP B C 1
ATOM 6501 O O . TRP B 1 426 ? -7.527 -38.562 -1.451 1 94.12 426 TRP B O 1
ATOM 6511 N N . ILE B 1 427 ? -6.992 -37.438 -3.328 1 92.19 427 ILE B N 1
ATOM 6512 C CA . ILE B 1 427 ? -8.375 -37.125 -3.676 1 92.19 427 ILE B CA 1
ATOM 6513 C C . ILE B 1 427 ? -9.062 -38.406 -4.195 1 92.19 427 ILE B C 1
ATOM 6515 O O . ILE B 1 427 ? -8.586 -39.031 -5.148 1 92.19 427 ILE B O 1
ATOM 6519 N N . PRO B 1 428 ? -10.086 -38.719 -3.602 1 81 428 PRO B N 1
ATOM 6520 C CA . PRO B 1 428 ? -10.734 -39.969 -3.982 1 81 428 PRO B CA 1
ATOM 6521 C C . PRO B 1 428 ? -11.336 -39.938 -5.383 1 81 428 PRO B C 1
ATOM 6523 O O . PRO B 1 428 ? -11.844 -38.906 -5.809 1 81 428 PRO B O 1
ATOM 6526 N N . VAL B 1 429 ? -11.086 -40.906 -6.301 1 71.81 429 VAL B N 1
ATOM 6527 C CA . VAL B 1 429 ? -11.758 -41.094 -7.586 1 71.81 429 VAL B CA 1
ATOM 6528 C C . VAL B 1 429 ? -13.023 -41.938 -7.398 1 71.81 429 VAL B C 1
ATOM 6530 O O . VAL B 1 429 ? -13 -42.969 -6.73 1 71.81 429 VAL B O 1
ATOM 6533 N N . PRO B 1 430 ? -14.156 -41.312 -7.852 1 59.84 430 PRO B N 1
ATOM 6534 C CA . PRO B 1 430 ? -15.32 -42.188 -7.73 1 59.84 430 PRO B CA 1
ATOM 6535 C C . PRO B 1 430 ? -15.117 -43.562 -8.414 1 59.84 430 PRO B C 1
ATOM 6537 O O . PRO B 1 430 ? -14.57 -43.625 -9.516 1 59.84 430 PRO B O 1
ATOM 6540 N N . GLY B 1 431 ? -15.422 -44.625 -7.824 1 52 431 GLY B N 1
ATOM 6541 C CA . GLY B 1 431 ? -15.367 -46 -8.289 1 52 431 GLY B CA 1
ATOM 6542 C C . GLY B 1 431 ? -14 -46.625 -8.109 1 52 431 GLY B C 1
ATOM 6543 O O . GLY B 1 431 ? -13.805 -47.781 -8.461 1 52 431 GLY B O 1
ATOM 6544 N N . GLY B 1 432 ? -12.898 -45.875 -8.031 1 44.72 432 GLY B N 1
ATOM 6545 C CA . GLY B 1 432 ? -11.594 -46.469 -7.828 1 44.72 432 GLY B CA 1
ATOM 6546 C C . GLY B 1 432 ? -11.422 -47.062 -6.445 1 44.72 432 GLY B C 1
ATOM 6547 O O . GLY B 1 432 ? -11.703 -46.406 -5.438 1 44.72 432 GLY B O 1
ATOM 6548 N N . ARG B 1 433 ? -11.562 -48.375 -6.348 1 40.19 433 ARG B N 1
ATOM 6549 C CA . ARG B 1 433 ? -11.227 -49.125 -5.152 1 40.19 433 ARG B CA 1
ATOM 6550 C C . ARG B 1 433 ? -9.734 -49.062 -4.852 1 40.19 433 ARG B C 1
ATOM 6552 O O . ARG B 1 433 ? -8.914 -49.062 -5.77 1 40.19 433 ARG B O 1
#

Organism: NCBI:txid88382

Secondary structure (DSSP, 8-state):
--HHHHHHHHHH-EE-S---TT-S--GGGTTHHHHHTT-SEEEE--SSSSBHHHHHHHHHHHHHHHTTT--EEEEEEEHHHHHHHHHHHTT---S-HHHHHHHHSGGGTTSBHHHHHHHHHHHHT---EEEEEEPSGGGT-SHHHHHHHHHHHHHH-HHHHHHIIIIIGGGGGGS-S---STTTHHHHHHHHHHS-HHHHHHHHHHHHHHHHHHHHTHHHHHHTT--HHHHHHHHHHHHHHHHHHHHHHTSTTGGG-SSPPP-HHHHHHHHHHHHHHTT-SSEEEE--HHHH-SSPEEETTTEEEEE--HHHHHHHHHGGGEEEEEEEE--BEEEEEE--TTPPTT--EEEEEE--PPPTTBHHHHHHTT---SEEEEGGG--HHHHHHHHH--EEEETTEEEE--HHHH-SEEEEES-B-B--B-SPPTT--/--HHHHHHHHHH-EE-S---TT-S--GGGTTHHHHHTT-SEEEE--SSSSBHHHHHHHHHHHHHHHTTT--EEEEEEEHHHHHHHHHHHTT---S-HHHHHHHHSTTTTTSBHHHHHHHHHHHHT---EEEEEEPSGGGT-SHHHHHHHHHHHHHH-HHHHHHIIIIIGGGGGGS-S---STTTHHHHHHHHHHS-HHHHHHHHHHHHHHHHHHHHTHHHHHHTT--HHHHHHHHHHHHHHHHHHHHHHTTTTGGG-SSPPP-HHHHHHHHHHHHHHTT-SSEEEE--HHHH-SSPEEETTTEEEEE--HHHHHHHHHGGGEEEEEEEE--BEEEEEE--TTPPTT--EEEEEE--PPPTTBHHHHHHTT---SEEEEGGG--HHHHHHHHH--EEEETTEEEE--HHHH-SEEEEES-B-B--B-SPPTT--